Protein 4II2 (pdb70)

Solvent-accessible surface area: 50062 Å² total; per-residue (Å²): 145,126,30,36,45,37,18,11,3,24,0,2,38,19,6,26,65,107,6,6,65,69,0,47,130,7,40,0,0,0,12,4,2,47,1,3,0,1,2,0,0,0,0,0,0,5,0,8,2,105,22,1,10,0,50,6,58,101,42,0,121,28,72,2,1,2,1,0,8,15,2,54,102,139,29,70,45,51,53,17,1,137,16,0,33,63,72,0,42,87,17,6,144,104,2,86,19,56,47,28,123,145,47,63,60,100,60,7,114,83,11,91,0,0,0,1,1,57,19,24,35,80,125,21,28,112,28,0,53,20,0,24,146,32,166,7,8,0,0,6,2,15,10,32,0,0,0,0,16,3,12,0,0,13,8,100,99,22,69,1,70,19,45,37,38,48,140,55,58,87,12,53,2,33,49,0,60,44,76,0,51,0,45,5,21,129,157,33,82,6,17,4,57,108,45,34,56,0,81,7,54,72,7,112,36,0,100,23,9,52,101,35,70,57,69,136,0,84,46,144,16,38,75,40,0,21,18,32,74,19,128,135,81,26,89,59,1,106,54,2,26,0,40,27,45,64,80,76,53,115,6,55,0,109,10,6,132,80,2,30,150,102,22,83,45,30,68,8,14,60,41,32,77,136,58,4,27,9,2,3,2,0,26,22,0,6,15,31,4,10,86,62,69,177,56,53,36,0,108,8,36,8,100,132,7,0,48,56,0,20,78,35,0,94,129,27,7,82,116,30,150,45,145,82,156,40,70,81,179,14,0,42,25,0,0,33,1,1,98,2,16,4,4,4,0,2,0,0,0,0,0,4,0,0,0,4,0,3,1,1,0,8,26,41,6,76,2,5,48,4,5,0,17,8,10,10,32,35,0,38,5,91,64,17,78,37,35,83,109,23,0,65,81,121,64,38,19,22,5,1,4,6,6,1,4,0,34,82,0,18,126,78,0,15,49,12,15,0,2,0,3,7,0,9,2,0,0,0,0,0,0,1,0,0,0,2,5,0,0,0,30,16,184,80,4,56,0,6,0,1,16,88,54,42,2,85,91,10,14,14,3,27,3,2,12,4,29,85,173,18,68,58,98,37,14,1,97,21,0,13,85,19,0,26,121,19,1,87,63,0,97,73,37,28,49,36,51,108,52,152,18,6,89,169,6,25,43,80,6,13,17,130,24,5,102,134,8,44,2,0,0,1,5,20,92,53,60,147,13,0,48,21,3,6,146,34,0,18,26,19,72,34,24,0,2,1,0,0,2,40,8,9,42,0,0,4,15,2,0,16,26,82,36,0,24,8,4,36,53,22,30,26,60,84,127,137,59,44,44,55,8,26,34,78,26,8,0,37,107,12,33,10,0,2,34,35,0,61,79,15,0,28,29,12,0,47,89,4,0,43,31,0,14,80,6,35,81,40,122,78,28,61,94,65,10,114,148,109,38,71,42,41,133,89,18,20,66,20,4,54,33,16,11,82,76,59,73,6,138,47,13,66,67,0,0,68,17,0,19,62,6,0,16,107,35,0,26,33,52,2,55,26,7,27,70,6,0,53,127,118,14,66,31,98,102,47,98,79,6,29,40,22,50,35,46,40,0,70,42,17,96,36,66,34,151,46,204,46,8,44,44,0,1,24,1,0,0,6,2,0,0,102,0,26,68,47,153,39,65,107,70,77,59,25,0,90,144,15,16,90,51,26,124,84,76,137,88,74,42,134,125,96,158,73,50,20,98,76,12,37,81,46,100,61,49,125,83,69,148,1,58,15,0,105,48,76,57,47,67,96,90,34,51,11,15,29,0,0,8,0,0,0,3,0,3,0,79,1,1,103,18,114,74,8,93,104,45,78,0,13,64,38,8,9,134,9,38,23,5,0,0,0,0,1,0,0,0,0,0,9,3,0,4,9,0,2,1,20,22,6,40,21,170,129,35,82,48,2,25,9,0,7,0,4,5,1,15,10,9,5,6,17,0,26,8,23,55,4,57,94,27,146,11,80,55,146,110,23,5,64,27,0,46,39,28,112,18,95,24,25,21,0,67,87,0,27,68,75,0,103,179,111,28,31,11,86,0,14,0,0,1,16,58,66,12,6,0,19,0,64,81,18,68,115,151,76,28,52,99,22,46,89,39,85,0,13,78,0,9,53,106,14,53,179,137,159,38,43,141,85,68,109,41,14,66,0,54,0,18,0,29,52,104,128,60,121,82,42,86,7,7,29,0,6,0,130,85,150,100,69,93,3,56,0,52,0,71,18,6,49,20,54,49,1,50,2,84,2,73,8,47,29,48,0,64,62,0,19,46,81,0,70,91,72,37,33,51,45,47,52,15,10,15,0,4,26,40,9,108,31,4,59,70,71,101,36,0,44,84,15,102,4,101,138,100,13,40,0,6,11,1,71,18,14,96,1,19,91,31,9,26,33,0,10,114,15,23,17,72,50,70,142,74,107,145,82,78,21,69,21,18,40,56,61,37,41,0,33,54,0,85,0,30,2,95,1,12,87,114,16,18,0,48,60,0,69,0,80,0,20,0,88,10,25,120,44,1,11,82,18,32,3,135,14,47,5,77,15,107,11,18,0,0,0,2,23,73,70,3,26,16,12,32,91,21,24,83,118,112,26,45,49,86,37,29,1,31,107,0,6,98,27,0,33,66,15,1,41,99,14,67,16,27,52,0,8,33,14,68,14,0,37,12,24,74,95,59,118,78,99,4,62,99,23,0,122,62,70,6,138,115,77,1,97,62,134

Foldseek 3Di:
DDDDCQACVLQCLQQNPQLLVLQLVFEEEEEDQFQQRLLLLLQSLLSHGNEYEYEFQDQDALQSLLRRLQDDPVRGRGTRLVSRQVLSCQQHVNYHYYYDHDDDLVNQLRGQEYEYELDFPVVQQVNLVSCQVNQHKYKYKYDFAQKIKIWTARYFWQKAQAAASDAWFKAWWFKAALFQKTFGPDPDFRPDDFQWWKAKFPKAFFVVSNVGDTFTWADDDRGITGRGRNNVGGRMIGQMMMTTDRGMDTDGADTPVVCLLPADEDEQAPVPVPCVVLVSLLVNLQSVLCVVVVNDAQAAQDPVRLVVSVVSSVVSCVVSVPPDDHPSVVSSVSRNRRLADANLSSLQVSLLVSVLVSCSSRSYFDHGRTMYMGGLVLLQFDLDDRHSVQLHADSHSSNNNSSGHGPVLLVLQLQAEEEEEDLAQLNLLLLLNSLSSNGNLDPNRAYEYEAQDAAGSNRSSRNVLDGPVRGPDQRQVSSQVSSCSSHVSCVVRYHYYNDNPDDVCCLPCDDVNLLSHQAYEYDDDDVVNQVRVQQVCLVSQHKYWYKDDFNLKIWIDIRHRQWFATPVPDDDDDDDDDDPVCLPAFDAALLSLLVNLLVVLCLQFNPLQVLLVVLLPDPPSLVCCVPPPPDSASSLVSNCCCVPVQPDDALLSLLLVLLLVLCVQQAQVLQLVCVVAPQQRADPVGHGPQGGRGFNFDGDDQDCPPVLSVLQSQLRSLSSCLQQVHDYDDPSVSSCVSVVPHDPPDDDNPCHVCSRVVGDRSVVQPPDGTDGDDDDLSPVPNSRLSNSQSSSVSVCNRRVHDGDDSSVSSCSSVVRGNDGNSSSSSSSSLSVSQVSCVSSVDNDQQSHWMWIDRSSNSHIYIDRGHTFDWDDQPRDIHRQRNDAAEAEQAAQLVVQCCCCVPSVWGWAWKDFDPFTQDGPPDDPVVVVVGRRGTPQRSCCVRVVHHDDPSDQKTKMATWTADPVRHTDRDHIYIYGD/DKDKAKEWEAEPVGDIDIDIDIQAAWVVVVLVVVCVVPVDHSVQWFKAFPHDTHDGPGGNVNVVQDHHGYIYTYHDDDDD/DQLVVLVVQVVVVVVDDDDQKAKDDDPPDSQKMKIWAAQDPLALLHLFIWIKIWGADPPPPAAAIQIFTPWDFLAFQADPGRDGDFCCRHVVDHNPDDVVNVSVRVNVCSNPPDLVPGPPVVLSVCCVPPVVVSSVVRNVSRVVTGNHD

GO terms:
  GO:0000287 magnesium ion binding (F, IDA)
  GO:0004839 ubiquitin activating enzyme activity (F, IDA)
  GO:0005524 ATP binding (F, IDA)
  GO:0005634 nucleus (C, IDA)
  GO:0005737 cytoplasm (C, IDA)
  GO:0004839 ubiquitin activating enzyme activity (F, EXP)
  GO:0005634 nucleus (C, HDA)
  GO:0005829 cytosol (C, HDA)
  GO:0005515 protein binding (F, IPI)

Structure (mmCIF, N/CA/C/O backbone):
data_4II2
#
_entry.id   4II2
#
_cell.length_a   81.600
_cell.length_b   111.200
_cell.length_c   181.300
_cell.angle_alpha   90.000
_cell.angle_beta   90.000
_cell.angle_gamma   90.000
#
_symmetry.space_group_name_H-M   'P 21 21 21'
#
loop_
_entity.id
_entity.type
_entity.pdbx_description
1 polymer 'Ubiquitin-activating enzyme E1 1'
2 polymer 'Ubiquitin-60S ribosomal protein L40'
3 polymer 'Ubiquitin-conjugating enzyme E2 4'
4 non-polymer 'MAGNESIUM ION'
5 non-polymer "ADENOSINE-5'-TRIPHOSPHATE"
6 non-polymer 2-(2-METHOXYETHOXY)ETHANOL
7 non-polymer 1,2-ETHANEDIOL
8 non-polymer 'SULFATE ION'
9 water water
#
loop_
_atom_site.group_PDB
_atom_site.id
_atom_site.type_symbol
_atom_site.label_atom_id
_atom_site.label_alt_id
_atom_site.label_comp_id
_atom_site.label_asym_id
_atom_site.label_entity_id
_atom_site.label_seq_id
_atom_site.pdbx_PDB_ins_code
_atom_site.Cartn_x
_atom_site.Cartn_y
_atom_site.Cartn_z
_atom_site.occupancy
_atom_site.B_iso_or_equiv
_atom_site.auth_seq_id
_atom_site.auth_comp_id
_atom_site.auth_asym_id
_atom_site.auth_atom_id
_atom_site.pdbx_PDB_model_num
ATOM 1 N N . ASN A 1 2 ? 5.674 -3.452 51.359 1.00 76.59 13 ASN A N 1
ATOM 2 C CA . ASN A 1 2 ? 6.865 -2.959 50.608 1.00 76.25 13 ASN A CA 1
ATOM 3 C C . ASN A 1 2 ? 6.603 -3.152 49.111 1.00 74.61 13 ASN A C 1
ATOM 4 O O . ASN A 1 2 ? 5.515 -2.826 48.634 1.00 74.94 13 ASN A O 1
ATOM 9 N N . THR A 1 3 ? 7.586 -3.670 48.376 1.00 71.09 14 THR A N 1
ATOM 10 C CA . THR A 1 3 ? 7.419 -3.897 46.940 1.00 68.26 14 THR A CA 1
ATOM 11 C C . THR A 1 3 ? 6.447 -5.053 46.695 1.00 64.88 14 THR A C 1
ATOM 12 O O . THR A 1 3 ? 6.727 -6.202 47.030 1.00 65.83 14 THR A O 1
ATOM 16 N N . ILE A 1 4 ? 5.303 -4.735 46.105 1.00 60.47 15 ILE A N 1
ATOM 17 C CA . ILE A 1 4 ? 4.277 -5.734 45.826 1.00 56.23 15 ILE A CA 1
ATOM 18 C C . ILE A 1 4 ? 4.612 -6.612 44.616 1.00 53.02 15 ILE A C 1
ATOM 19 O O . ILE A 1 4 ? 5.161 -6.136 43.624 1.00 51.35 15 ILE A O 1
ATOM 24 N N . ASP A 1 5 ? 4.287 -7.898 44.713 1.00 49.10 16 ASP A N 1
ATOM 25 C CA . ASP A 1 5 ? 4.540 -8.837 43.625 1.00 46.95 16 ASP A CA 1
ATOM 26 C C . ASP A 1 5 ? 3.456 -8.659 42.555 1.00 45.73 16 ASP A C 1
ATOM 27 O O . ASP A 1 5 ? 2.419 -9.324 42.595 1.00 43.20 16 ASP A O 1
ATOM 32 N N . GLU A 1 6 ? 3.705 -7.756 41.610 1.00 45.47 17 GLU A N 1
ATOM 33 C CA . GLU A 1 6 ? 2.760 -7.473 40.538 1.00 46.11 17 GLU A CA 1
ATOM 34 C C . GLU A 1 6 ? 2.476 -8.666 39.641 1.00 44.91 17 GLU A C 1
ATOM 35 O O . GLU A 1 6 ? 1.404 -8.752 39.051 1.00 43.98 17 GLU A O 1
ATOM 41 N N . GLY A 1 7 ? 3.441 -9.575 39.534 1.00 44.15 18 GLY A N 1
ATOM 42 C CA . GLY A 1 7 ? 3.265 -10.746 38.695 1.00 40.69 18 GLY A CA 1
ATOM 43 C C . GLY A 1 7 ? 2.170 -11.650 39.225 1.00 42.99 18 GLY A C 1
ATOM 44 O O . GLY A 1 7 ? 1.475 -12.329 38.461 1.00 42.88 18 GLY A O 1
ATOM 45 N N . LEU A 1 8 ? 2.016 -11.665 40.545 1.00 41.75 19 LEU A N 1
ATOM 46 C CA . LEU A 1 8 ? 0.990 -12.476 41.176 1.00 43.28 19 LEU A CA 1
ATOM 47 C C . LEU A 1 8 ? -0.310 -11.698 41.434 1.00 42.62 19 LEU A C 1
ATOM 48 O O . LEU A 1 8 ? -1.402 -12.243 41.258 1.00 44.55 19 LEU A O 1
ATOM 53 N N . TYR A 1 9 ? -0.188 -10.429 41.821 1.00 39.67 20 TYR A N 1
ATOM 54 C CA . TYR A 1 9 ? -1.350 -9.604 42.172 1.00 38.15 20 TYR A CA 1
ATOM 55 C C . TYR A 1 9 ? -1.961 -8.696 41.116 1.00 36.43 20 TYR A C 1
ATOM 56 O O . TYR A 1 9 ? -2.975 -8.051 41.369 1.00 37.58 20 TYR A O 1
ATOM 65 N N . SER A 1 10 ? -1.345 -8.641 39.945 1.00 36.87 21 SER A N 1
ATOM 66 C CA . SER A 1 10 ? -1.810 -7.811 38.835 1.00 37.27 21 SER A CA 1
ATOM 67 C C . SER A 1 10 ? -3.289 -7.397 38.809 1.00 38.13 21 SER A C 1
ATOM 68 O O . SER A 1 10 ? -3.612 -6.242 39.078 1.00 37.72 21 SER A O 1
ATOM 71 N N . ARG A 1 11 ? -4.176 -8.336 38.473 1.00 38.52 22 ARG A N 1
ATOM 72 C CA . ARG A 1 11 ? -5.611 -8.046 38.364 1.00 37.83 22 ARG A CA 1
ATOM 73 C C . ARG A 1 11 ? -6.229 -7.505 39.648 1.00 36.43 22 ARG A C 1
ATOM 74 O O . ARG A 1 11 ? -7.121 -6.655 39.603 1.00 35.47 22 ARG A O 1
ATOM 82 N N . GLN A 1 12 ? -5.779 -8.010 40.793 1.00 35.44 23 GLN A N 1
ATOM 83 C CA . GLN A 1 12 ? -6.305 -7.540 42.061 1.00 35.61 23 GLN A CA 1
ATOM 84 C C . GLN A 1 12 ? -5.800 -6.124 42.340 1.00 37.17 23 GLN A C 1
ATOM 85 O O . GLN A 1 12 ? -6.528 -5.294 42.894 1.00 38.45 23 GLN A O 1
ATOM 91 N N . LEU A 1 13 ? -4.564 -5.843 41.937 1.00 36.56 24 LEU A N 1
ATOM 92 C CA . LEU A 1 13 ? -3.975 -4.519 42.135 1.00 37.09 24 LEU A CA 1
ATOM 93 C C . LEU A 1 13 ? -4.785 -3.445 41.417 1.00 37.50 24 LEU A C 1
ATOM 94 O O . LEU A 1 13 ? -4.838 -2.301 41.872 1.00 35.79 24 LEU A O 1
ATOM 99 N N . TYR A 1 14 ? -5.415 -3.807 40.297 1.00 37.36 25 TYR A N 1
ATOM 100 C CA . TYR A 1 14 ? -6.220 -2.838 39.555 1.00 36.45 25 TYR A CA 1
ATOM 101 C C . TYR A 1 14 ? -7.548 -2.596 40.248 1.00 36.92 25 TYR A C 1
ATOM 102 O O . TYR A 1 14 ? -8.312 -1.725 39.858 1.00 40.45 25 TYR A O 1
ATOM 111 N N . VAL A 1 15 ? -7.819 -3.370 41.287 1.00 37.35 26 VAL A N 1
ATOM 112 C CA . VAL A 1 15 ? -9.043 -3.187 42.041 1.00 37.29 26 VAL A CA 1
ATOM 113 C C . VAL A 1 15 ? -8.744 -2.406 43.320 1.00 37.97 26 VAL A C 1
ATOM 114 O O . VAL A 1 15 ? -9.388 -1.400 43.612 1.00 38.14 26 VAL A O 1
ATOM 118 N N . LEU A 1 16 ? -7.746 -2.871 44.068 1.00 37.61 27 LEU A N 1
ATOM 119 C CA . LEU A 1 16 ? -7.389 -2.261 45.350 1.00 37.74 27 LEU A CA 1
ATOM 120 C C . LEU A 1 16 ? -6.361 -1.122 45.330 1.00 38.97 27 LEU A C 1
ATOM 121 O O . LEU A 1 16 ? -6.497 -0.155 46.077 1.00 39.01 27 LEU A O 1
ATOM 126 N N . GLY A 1 17 ? -5.340 -1.233 44.485 1.00 38.85 28 GLY A N 1
ATOM 127 C CA . GLY A 1 17 ? -4.315 -0.203 44.431 1.00 39.56 28 GLY A CA 1
ATOM 128 C C . GLY A 1 17 ? -3.147 -0.626 45.306 1.00 39.27 28 GLY A C 1
ATOM 129 O O . GLY A 1 17 ? -3.325 -1.412 46.237 1.00 39.94 28 GLY A O 1
ATOM 130 N N . HIS A 1 18 ? -1.958 -0.113 45.003 1.00 39.52 29 HIS A N 1
ATOM 131 C CA . HIS A 1 18 ? -0.724 -0.435 45.737 1.00 38.85 29 HIS A CA 1
ATOM 132 C C . HIS A 1 18 ? -0.759 -0.077 47.218 1.00 39.06 29 HIS A C 1
ATOM 133 O O . HIS A 1 18 ? -0.363 -0.873 48.074 1.00 40.15 29 HIS A O 1
ATOM 140 N N . GLU A 1 19 ? -1.231 1.127 47.510 1.00 39.90 30 GLU A N 1
ATOM 141 C CA . GLU A 1 19 ? -1.314 1.609 48.875 1.00 42.36 30 GLU A CA 1
ATOM 142 C C . GLU A 1 19 ? -2.161 0.696 49.751 1.00 42.21 30 GLU A C 1
ATOM 143 O O . GLU A 1 19 ? -1.760 0.342 50.862 1.00 40.97 30 GLU A O 1
ATOM 149 N N . ALA A 1 20 ? -3.333 0.313 49.248 1.00 40.97 31 ALA A N 1
ATOM 150 C CA . ALA A 1 20 ? -4.224 -0.558 50.004 1.00 40.62 31 ALA A CA 1
ATOM 151 C C . ALA A 1 20 ? -3.553 -1.885 50.270 1.00 39.54 31 ALA A C 1
ATOM 152 O O . ALA A 1 20 ? -3.663 -2.434 51.366 1.00 40.22 31 ALA A O 1
ATOM 154 N N . MET A 1 21 ? -2.858 -2.411 49.269 1.00 38.11 32 MET A N 1
ATOM 155 C CA . MET A 1 21 ? -2.189 -3.685 49.450 1.00 39.54 32 MET A CA 1
ATOM 156 C C . MET A 1 21 ? -1.000 -3.594 50.408 1.00 40.36 32 MET A C 1
ATOM 157 O O . MET A 1 21 ? -0.652 -4.577 51.056 1.00 41.01 32 MET A O 1
ATOM 162 N N . LYS A 1 22 ? -0.386 -2.420 50.515 1.00 43.25 33 LYS A N 1
ATOM 163 C CA . LYS A 1 22 ? 0.733 -2.251 51.441 1.00 44.39 33 LYS A CA 1
ATOM 164 C C . LYS A 1 22 ? 0.185 -2.335 52.870 1.00 44.30 33 LYS A C 1
ATOM 165 O O . LYS A 1 22 ? 0.737 -3.042 53.715 1.00 43.99 33 LYS A O 1
ATOM 171 N N . GLN A 1 23 ? -0.911 -1.631 53.138 1.00 43.02 34 GLN A N 1
ATOM 172 C CA . GLN A 1 23 ? -1.516 -1.676 54.463 1.00 43.44 34 GLN A CA 1
ATOM 173 C C . GLN A 1 23 ? -1.958 -3.101 54.776 1.00 43.36 34 GLN A C 1
ATOM 174 O O . GLN A 1 23 ? -1.797 -3.588 55.904 1.00 43.74 34 GLN A O 1
ATOM 180 N N . MET A 1 24 ? -2.504 -3.779 53.772 1.00 41.18 35 MET A N 1
ATOM 181 C CA . MET A 1 24 ? -2.938 -5.159 53.944 1.00 40.59 35 MET A CA 1
ATOM 182 C C . MET A 1 24 ? -1.781 -6.040 54.408 1.00 40.05 35 MET A C 1
ATOM 183 O O . MET A 1 24 ? -1.943 -6.840 55.331 1.00 41.26 35 MET A O 1
ATOM 188 N N . SER A 1 25 ? -0.614 -5.885 53.781 1.00 38.57 36 SER A N 1
ATOM 189 C CA . SER A 1 25 ? 0.549 -6.706 54.128 1.00 39.79 36 SER A CA 1
ATOM 190 C C . SER A 1 25 ? 1.059 -6.500 55.560 1.00 40.84 36 SER A C 1
ATOM 191 O O . SER A 1 25 ? 1.813 -7.325 56.078 1.00 43.91 36 SER A O 1
ATOM 194 N N . GLN A 1 26 ? 0.644 -5.411 56.196 1.00 38.84 37 GLN A N 1
ATOM 195 C CA . GLN A 1 26 ? 1.060 -5.116 57.558 1.00 41.03 37 GLN A CA 1
ATOM 196 C C . GLN A 1 26 ? -0.069 -5.440 58.528 1.00 42.38 37 GLN A C 1
ATOM 197 O O . GLN A 1 26 ? -0.009 -5.079 59.706 1.00 43.10 37 GLN A O 1
ATOM 203 N N . SER A 1 27 ? -1.095 -6.136 58.044 1.00 41.48 38 SER A N 1
ATOM 204 C CA . SER A 1 27 ? -2.247 -6.449 58.889 1.00 38.57 38 SER A CA 1
ATOM 205 C C . SER A 1 27 ? -2.463 -7.922 59.157 1.00 37.75 38 SER A C 1
ATOM 206 O O . SER A 1 27 ? -2.611 -8.720 58.231 1.00 40.07 38 SER A O 1
ATOM 209 N N . ASN A 1 28 ? -2.500 -8.280 60.431 1.00 37.36 39 ASN A N 1
ATOM 210 C CA . ASN A 1 28 ? -2.755 -9.654 60.818 1.00 37.03 39 ASN A CA 1
ATOM 211 C C . ASN A 1 28 ? -4.264 -9.806 60.967 1.00 35.89 39 ASN A C 1
ATOM 212 O O . ASN A 1 28 ? -4.951 -8.867 61.364 1.00 35.00 39 ASN A O 1
ATOM 217 N N . VAL A 1 29 ? -4.778 -10.984 60.640 1.00 35.91 40 VAL A N 1
ATOM 218 C CA . VAL A 1 29 ? -6.206 -11.244 60.761 1.00 34.11 40 VAL A CA 1
ATOM 219 C C . VAL A 1 29 ? -6.419 -12.536 61.529 1.00 34.89 40 VAL A C 1
ATOM 220 O O . VAL A 1 29 ? -5.672 -13.499 61.375 1.00 36.04 40 VAL A O 1
ATOM 224 N N . LEU A 1 30 ? -7.430 -12.539 62.385 1.00 36.03 41 LEU A N 1
ATOM 225 C CA . LEU A 1 30 ? -7.762 -13.715 63.173 1.00 35.66 41 LEU A CA 1
ATOM 226 C C . LEU A 1 30 ? -9.139 -14.171 62.727 1.00 34.71 41 LEU A C 1
ATOM 227 O O . LEU A 1 30 ? -10.043 -13.350 62.563 1.00 35.92 41 LEU A O 1
ATOM 232 N N . ILE A 1 31 ? -9.298 -15.470 62.518 1.00 32.67 42 ILE A N 1
ATOM 233 C CA . ILE A 1 31 ? -10.585 -16.003 62.096 1.00 33.43 42 ILE A CA 1
ATOM 234 C C . ILE A 1 31 ? -11.056 -17.075 63.060 1.00 33.18 42 ILE A C 1
ATOM 235 O O . ILE A 1 31 ? -10.412 -18.103 63.236 1.00 35.75 42 ILE A O 1
ATOM 240 N N . ILE A 1 32 ? -12.183 -16.822 63.704 1.00 34.48 43 ILE A N 1
ATOM 241 C CA . ILE A 1 32 ? -12.735 -17.773 64.649 1.00 34.61 43 ILE A CA 1
ATOM 242 C C . ILE A 1 32 ? -13.772 -18.592 63.900 1.00 36.18 43 ILE A C 1
ATOM 243 O O . ILE A 1 32 ? -14.704 -18.034 63.319 1.00 37.65 43 ILE A O 1
ATOM 248 N N . GLY A 1 33 ? -13.583 -19.913 63.887 1.00 37.25 44 GLY A N 1
ATOM 249 C CA . GLY A 1 33 ? -14.493 -20.805 63.187 1.00 36.98 44 GLY A CA 1
ATOM 250 C C . GLY A 1 33 ? -13.896 -21.310 61.881 1.00 38.22 44 GLY A C 1
ATOM 251 O O . GLY A 1 33 ? -13.520 -20.516 61.017 1.00 38.40 44 GLY A O 1
ATOM 252 N N . CYS A 1 34 ? -13.809 -22.629 61.727 1.00 36.86 45 CYS A N 1
ATOM 253 C CA . CYS A 1 34 ? -13.237 -23.206 60.520 1.00 38.60 45 CYS A CA 1
ATOM 254 C C . CYS A 1 34 ? -14.148 -24.185 59.810 1.00 38.79 45 CYS A C 1
ATOM 255 O O . CYS A 1 34 ? -13.709 -25.234 59.312 1.00 37.17 45 CYS A O 1
ATOM 258 N N . LYS A 1 35 ? -15.430 -23.854 59.786 1.00 38.04 46 LYS A N 1
ATOM 259 C CA . LYS A 1 35 ? -16.381 -24.679 59.073 1.00 37.65 46 LYS A CA 1
ATOM 260 C C . LYS A 1 35 ? -16.404 -24.070 57.680 1.00 35.88 46 LYS A C 1
ATOM 261 O O . LYS A 1 35 ? -15.503 -23.294 57.329 1.00 35.42 46 LYS A O 1
ATOM 267 N N . GLY A 1 36 ? -17.415 -24.411 56.892 1.00 34.15 47 GLY A N 1
ATOM 268 C CA . GLY A 1 36 ? -17.498 -23.898 55.538 1.00 30.14 47 GLY A CA 1
ATOM 269 C C . GLY A 1 36 ? -17.342 -22.402 55.407 1.00 31.34 47 GLY A C 1
ATOM 270 O O . GLY A 1 36 ? -16.540 -21.914 54.601 1.00 31.86 47 GLY A O 1
ATOM 271 N N . LEU A 1 37 ? -18.099 -21.657 56.201 1.00 29.53 48 LEU A N 1
ATOM 272 C CA . LEU A 1 37 ? -18.032 -20.208 56.118 1.00 30.47 48 LEU A CA 1
ATOM 273 C C . LEU A 1 37 ? -16.643 -19.653 56.431 1.00 32.17 48 LEU A C 1
ATOM 274 O O . LEU A 1 37 ? -16.098 -18.854 55.664 1.00 32.33 48 LEU A O 1
ATOM 279 N N . GLY A 1 38 ? -16.083 -20.081 57.561 1.00 32.78 49 GLY A N 1
ATOM 280 C CA . GLY A 1 38 ? -14.773 -19.614 57.969 1.00 31.00 49 GLY A CA 1
ATOM 281 C C . GLY A 1 38 ? -13.648 -19.965 57.018 1.00 30.07 49 GLY A C 1
ATOM 282 O O . GLY A 1 38 ? -12.736 -19.159 56.828 1.00 32.20 49 GLY A O 1
ATOM 283 N N . VAL A 1 39 ? -13.692 -21.155 56.419 1.00 31.74 50 VAL A N 1
ATOM 284 C CA . VAL A 1 39 ? -12.632 -21.548 55.502 1.00 31.17 50 VAL A CA 1
ATOM 285 C C . VAL A 1 39 ? -12.739 -20.728 54.209 1.00 33.38 50 VAL A C 1
ATOM 286 O O . VAL A 1 39 ? -11.724 -20.361 53.604 1.00 32.01 50 VAL A O 1
ATOM 290 N N . GLU A 1 40 ? -13.962 -20.404 53.798 1.00 31.33 51 GLU A N 1
ATOM 291 C CA . GLU A 1 40 ? -14.121 -19.612 52.587 1.00 32.04 51 GLU A CA 1
ATOM 292 C C . GLU A 1 40 ? -13.549 -18.222 52.824 1.00 30.71 51 GLU A C 1
ATOM 293 O O . GLU A 1 40 ? -12.854 -17.675 51.964 1.00 30.58 51 GLU A O 1
ATOM 299 N N . ILE A 1 41 ? -13.841 -17.652 53.991 1.00 31.24 52 ILE A N 1
ATOM 300 C CA . ILE A 1 41 ? -13.326 -16.330 54.323 1.00 32.48 52 ILE A CA 1
ATOM 301 C C . ILE A 1 41 ? -11.791 -16.391 54.369 1.00 32.64 52 ILE A C 1
ATOM 302 O O . ILE A 1 41 ? -11.111 -15.554 53.781 1.00 32.98 52 ILE A O 1
ATOM 307 N N . ALA A 1 42 ? -11.261 -17.387 55.078 1.00 32.99 53 ALA A N 1
ATOM 308 C CA . ALA A 1 42 ? -9.813 -17.575 55.207 1.00 32.64 53 ALA A CA 1
ATOM 309 C C . ALA A 1 42 ? -9.163 -17.679 53.836 1.00 33.20 53 ALA A C 1
ATOM 310 O O . ALA A 1 42 ? -8.137 -17.046 53.562 1.00 33.30 53 ALA A O 1
ATOM 312 N N . LYS A 1 43 ? -9.769 -18.487 52.973 1.00 34.32 54 LYS A N 1
ATOM 313 C CA . LYS A 1 43 ? -9.245 -18.684 51.634 1.00 35.25 54 LYS A CA 1
ATOM 314 C C . LYS A 1 43 ? -9.094 -17.393 50.853 1.00 34.72 54 LYS A C 1
ATOM 315 O O . LYS A 1 43 ? -8.051 -17.155 50.252 1.00 33.79 54 LYS A O 1
ATOM 321 N N . ASN A 1 44 ? -10.142 -16.566 50.844 1.00 33.86 55 ASN A N 1
ATOM 322 C CA . ASN A 1 44 ? -10.090 -15.308 50.101 1.00 33.38 55 ASN A CA 1
ATOM 323 C C . ASN A 1 44 ? -9.101 -14.321 50.713 1.00 33.83 55 ASN A C 1
ATOM 324 O O . ASN A 1 44 ? -8.405 -13.602 49.994 1.00 33.38 55 ASN A O 1
ATOM 329 N N . VAL A 1 45 ? -9.029 -14.300 52.040 1.00 34.89 56 VAL A N 1
ATOM 330 C CA . VAL A 1 45 ? -8.104 -13.412 52.743 1.00 38.07 56 VAL A CA 1
ATOM 331 C C . VAL A 1 45 ? -6.657 -13.859 52.487 1.00 36.50 56 VAL A C 1
ATOM 332 O O . VAL A 1 45 ? -5.764 -13.030 52.348 1.00 35.77 56 VAL A O 1
ATOM 336 N N . CYS A 1 46 ? -6.436 -15.170 52.417 1.00 36.82 57 CYS A N 1
ATOM 337 C CA . CYS A 1 46 ? -5.096 -15.682 52.150 1.00 38.43 57 CYS A CA 1
ATOM 338 C C . CYS A 1 46 ? -4.664 -15.300 50.739 1.00 38.85 57 CYS A C 1
ATOM 339 O O . CYS A 1 46 ? -3.529 -14.868 50.526 1.00 39.26 57 CYS A O 1
ATOM 342 N N . LEU A 1 47 ? -5.573 -15.440 49.775 1.00 36.52 58 LEU A N 1
ATOM 343 C CA . LEU A 1 47 ? -5.260 -15.081 48.391 1.00 35.46 58 LEU A CA 1
ATOM 344 C C . LEU A 1 47 ? -5.033 -13.582 48.220 1.00 34.44 58 LEU A C 1
ATOM 345 O O . LEU A 1 47 ? -4.188 -13.161 47.440 1.00 34.86 58 LEU A O 1
ATOM 350 N N . ALA A 1 48 ? -5.802 -12.778 48.942 1.00 34.96 59 ALA A N 1
ATOM 351 C CA . ALA A 1 48 ? -5.700 -11.326 48.845 1.00 35.12 59 ALA A CA 1
ATOM 352 C C . ALA A 1 48 ? -4.327 -10.786 49.262 1.00 34.44 59 ALA A C 1
ATOM 353 O O . ALA A 1 48 ? -3.841 -9.810 48.702 1.00 35.37 59 ALA A O 1
ATOM 355 N N . GLY A 1 49 ? -3.716 -11.403 50.260 1.00 34.38 60 GLY A N 1
ATOM 356 C CA . GLY A 1 49 ? -2.408 -10.943 50.682 1.00 36.16 60 GLY A CA 1
ATOM 357 C C . GLY A 1 49 ? -2.308 -10.101 51.942 1.00 35.88 60 GLY A C 1
ATOM 358 O O . GLY A 1 49 ? -1.631 -9.072 51.936 1.00 37.67 60 GLY A O 1
ATOM 359 N N . VAL A 1 50 ? -2.989 -10.497 53.012 1.00 36.65 61 VAL A N 1
ATOM 360 C CA . VAL A 1 50 ? -2.863 -9.764 54.262 1.00 37.28 61 VAL A CA 1
ATOM 361 C C . VAL A 1 50 ? -1.558 -10.274 54.880 1.00 40.19 61 VAL A C 1
ATOM 362 O O . VAL A 1 50 ? -0.922 -11.173 54.323 1.00 41.19 61 VAL A O 1
ATOM 366 N N . LYS A 1 51 ? -1.150 -9.718 56.016 1.00 41.65 62 LYS A N 1
ATOM 367 C CA . LYS A 1 51 ? 0.098 -10.151 56.638 1.00 42.10 62 LYS A CA 1
ATOM 368 C C . LYS A 1 51 ? 0.099 -11.624 57.013 1.00 40.15 62 LYS A C 1
ATOM 369 O O . LYS A 1 51 ? 1.005 -12.368 56.647 1.00 40.44 62 LYS A O 1
ATOM 375 N N . SER A 1 52 ? -0.915 -12.053 57.747 1.00 37.80 63 SER A N 1
ATOM 376 C CA . SER A 1 52 ? -0.987 -13.445 58.151 1.00 34.98 63 SER A CA 1
ATOM 377 C C . SER A 1 52 ? -2.403 -13.771 58.586 1.00 34.74 63 SER A C 1
ATOM 378 O O . SER A 1 52 ? -3.195 -12.879 58.890 1.00 34.89 63 SER A O 1
ATOM 381 N N . VAL A 1 53 ? -2.711 -15.056 58.631 1.00 32.23 64 VAL A N 1
ATOM 382 C CA . VAL A 1 53 ? -4.026 -15.480 59.058 1.00 34.35 64 VAL A CA 1
ATOM 383 C C . VAL A 1 53 ? -3.851 -16.427 60.224 1.00 34.94 64 VAL A C 1
ATOM 384 O O . VAL A 1 53 ? -3.042 -17.348 60.169 1.00 37.05 64 VAL A O 1
ATOM 388 N N . THR A 1 54 ? -4.602 -16.189 61.289 1.00 35.23 65 THR A N 1
ATOM 389 C CA . THR A 1 54 ? -4.532 -17.054 62.447 1.00 37.02 65 THR A CA 1
ATOM 390 C C . THR A 1 54 ? -5.907 -17.665 62.619 1.00 36.19 65 THR A C 1
ATOM 391 O O . THR A 1 54 ? -6.915 -16.965 62.576 1.00 36.69 65 THR A O 1
ATOM 395 N N . LEU A 1 55 ? -5.942 -18.981 62.796 1.00 37.12 66 LEU A N 1
ATOM 396 C CA . LEU A 1 55 ? -7.194 -19.694 62.950 1.00 37.49 66 LEU A CA 1
ATOM 397 C C . LEU A 1 55 ? -7.407 -20.170 64.365 1.00 40.18 66 LEU A C 1
ATOM 398 O O . LEU A 1 55 ? -6.459 -20.531 65.070 1.00 41.42 66 LEU A O 1
ATOM 403 N N . TYR A 1 56 ? -8.666 -20.160 64.776 1.00 39.78 67 TYR A N 1
ATOM 404 C CA . TYR A 1 56 ? -9.045 -20.643 66.081 1.00 39.49 67 TYR A CA 1
ATOM 405 C C . TYR A 1 56 ? -10.343 -21.413 65.929 1.00 40.08 67 TYR A C 1
ATOM 406 O O . TYR A 1 56 ? -11.369 -20.846 65.557 1.00 41.29 67 TYR A O 1
ATOM 415 N N . ASP A 1 57 ? -10.287 -22.708 66.200 1.00 40.26 68 ASP A N 1
ATOM 416 C CA . ASP A 1 57 ? -11.459 -23.572 66.148 1.00 41.26 68 ASP A CA 1
ATOM 417 C C . ASP A 1 57 ? -11.021 -24.935 66.650 1.00 42.04 68 ASP A C 1
ATOM 418 O O . ASP A 1 57 ? -10.573 -25.783 65.882 1.00 41.24 68 ASP A O 1
ATOM 423 N N . PRO A 1 58 ? -11.127 -25.151 67.964 1.00 43.66 69 PRO A N 1
ATOM 424 C CA . PRO A 1 58 ? -10.737 -26.421 68.575 1.00 42.99 69 PRO A CA 1
ATOM 425 C C . PRO A 1 58 ? -11.821 -27.489 68.457 1.00 43.42 69 PRO A C 1
ATOM 426 O O . PRO A 1 58 ? -11.626 -28.621 68.886 1.00 42.06 69 PRO A O 1
ATOM 430 N N . GLN A 1 59 ? -12.961 -27.133 67.869 1.00 42.57 70 GLN A N 1
ATOM 431 C CA . GLN A 1 59 ? -14.053 -28.094 67.715 1.00 43.26 70 GLN A CA 1
ATOM 432 C C . GLN A 1 59 ? -13.673 -29.222 66.768 1.00 41.34 70 GLN A C 1
ATOM 433 O O . GLN A 1 59 ? -13.079 -28.988 65.722 1.00 41.97 70 GLN A O 1
ATOM 439 N N . PRO A 1 60 ? -14.024 -30.466 67.121 1.00 40.25 71 PRO A N 1
ATOM 440 C CA . PRO A 1 60 ? -13.696 -31.610 66.266 1.00 40.32 71 PRO A CA 1
ATOM 441 C C . PRO A 1 60 ? -14.458 -31.622 64.946 1.00 41.65 71 PRO A C 1
ATOM 442 O O . PRO A 1 60 ? -15.606 -31.186 64.875 1.00 42.79 71 PRO A O 1
ATOM 446 N N . THR A 1 61 ? -13.813 -32.129 63.901 1.00 40.11 72 THR A N 1
ATOM 447 C CA . THR A 1 61 ? -14.440 -32.218 62.597 1.00 39.40 72 THR A CA 1
ATOM 448 C C . THR A 1 61 ? -15.548 -33.261 62.647 1.00 40.65 72 THR A C 1
ATOM 449 O O . THR A 1 61 ? -15.341 -34.369 63.144 1.00 38.08 72 THR A O 1
ATOM 453 N N . ARG A 1 62 ? -16.726 -32.891 62.143 1.00 42.15 73 ARG A N 1
ATOM 454 C CA . ARG A 1 62 ? -17.884 -33.784 62.099 1.00 40.77 73 ARG A CA 1
ATOM 455 C C . ARG A 1 62 ? -18.204 -34.049 60.633 1.00 39.03 73 ARG A C 1
ATOM 456 O O . ARG A 1 62 ? -17.895 -33.228 59.778 1.00 35.36 73 ARG A O 1
ATOM 464 N N . ILE A 1 63 ? -18.832 -35.186 60.340 1.00 40.02 74 ILE A N 1
ATOM 465 C CA . ILE A 1 63 ? -19.137 -35.534 58.953 1.00 38.08 74 ILE A CA 1
ATOM 466 C C . ILE A 1 63 ? -19.951 -34.462 58.222 1.00 37.75 74 ILE A C 1
ATOM 467 O O . ILE A 1 63 ? -19.691 -34.187 57.049 1.00 35.74 74 ILE A O 1
ATOM 472 N N . GLU A 1 64 ? -20.906 -33.832 58.908 1.00 35.76 75 GLU A N 1
ATOM 473 C CA . GLU A 1 64 ? -21.710 -32.802 58.248 1.00 36.85 75 GLU A CA 1
ATOM 474 C C . GLU A 1 64 ? -20.912 -31.577 57.817 1.00 35.18 75 GLU A C 1
ATOM 475 O O . GLU A 1 64 ? -21.285 -30.915 56.863 1.00 34.73 75 GLU A O 1
ATOM 481 N N . ASP A 1 65 ? -19.815 -31.279 58.508 1.00 37.07 76 ASP A N 1
ATOM 482 C CA . ASP A 1 65 ? -19.002 -30.114 58.153 1.00 36.16 76 ASP A CA 1
ATOM 483 C C . ASP A 1 65 ? -18.470 -30.192 56.728 1.00 35.47 76 ASP A C 1
ATOM 484 O O . ASP A 1 65 ? -18.139 -29.171 56.131 1.00 35.39 76 ASP A O 1
ATOM 489 N N . LEU A 1 66 ? -18.395 -31.400 56.178 1.00 36.12 77 LEU A N 1
ATOM 490 C CA . LEU A 1 66 ? -17.890 -31.573 54.824 1.00 36.27 77 LEU A CA 1
ATOM 491 C C . LEU A 1 66 ? -18.845 -31.083 53.731 1.00 36.52 77 LEU A C 1
ATOM 492 O O . LEU A 1 66 ? -18.476 -31.026 52.558 1.00 35.98 77 LEU A O 1
ATOM 497 N N . SER A 1 67 ? -20.071 -30.731 54.105 1.00 36.88 78 SER A N 1
ATOM 498 C CA . SER A 1 67 ? -21.029 -30.235 53.123 1.00 35.09 78 SER A CA 1
ATOM 499 C C . SER A 1 67 ? -20.542 -28.933 52.500 1.00 35.75 78 SER A C 1
ATOM 500 O O . SER A 1 67 ? -20.951 -28.586 51.391 1.00 36.23 78 SER A O 1
ATOM 503 N N . SER A 1 68 ? -19.664 -28.219 53.209 1.00 35.54 79 SER A N 1
ATOM 504 C CA . SER A 1 68 ? -19.131 -26.943 52.723 1.00 35.84 79 SER A CA 1
ATOM 505 C C . SER A 1 68 ? -17.636 -26.722 52.974 1.00 34.93 79 SER A C 1
ATOM 506 O O . SER A 1 68 ? -17.017 -25.906 52.304 1.00 37.03 79 SER A O 1
ATOM 509 N N . GLN A 1 69 ? -17.053 -27.430 53.935 1.00 35.63 80 GLN A N 1
ATOM 510 C CA . GLN A 1 69 ? -15.629 -27.253 54.218 1.00 36.87 80 GLN A CA 1
ATOM 511 C C . GLN A 1 69 ? -14.798 -28.167 53.329 1.00 36.62 80 GLN A C 1
ATOM 512 O O . GLN A 1 69 ? -14.460 -29.293 53.700 1.00 37.85 80 GLN A O 1
ATOM 518 N N . TYR A 1 70 ? -14.461 -27.649 52.153 1.00 37.14 81 TYR A N 1
ATOM 519 C CA . TYR A 1 70 ? -13.719 -28.397 51.141 1.00 37.21 81 TYR A CA 1
ATOM 520 C C . TYR A 1 70 ? -12.279 -28.768 51.440 1.00 37.86 81 TYR A C 1
ATOM 521 O O . TYR A 1 70 ? -11.616 -29.350 50.590 1.00 37.60 81 TYR A O 1
ATOM 530 N N . PHE A 1 71 ? -11.786 -28.438 52.631 1.00 39.25 82 PHE A N 1
ATOM 531 C CA 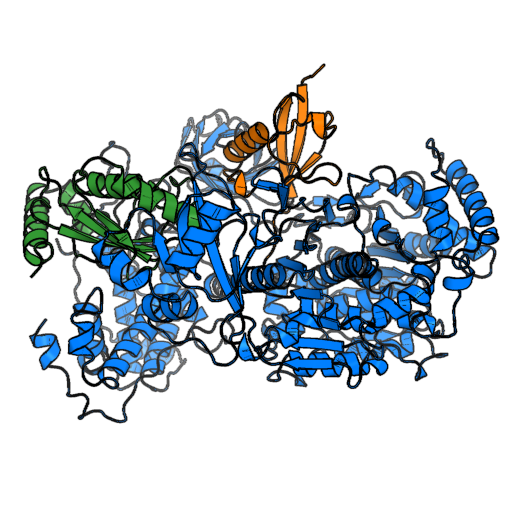. PHE A 1 71 ? -10.417 -28.799 52.977 1.00 39.36 82 PHE A CA 1
ATOM 532 C C . PHE A 1 71 ? -10.404 -29.920 53.997 1.00 40.45 82 PHE A C 1
ATOM 533 O O . PHE A 1 71 ? -9.346 -30.375 54.408 1.00 42.83 82 PHE A O 1
ATOM 541 N N . LEU A 1 72 ? -11.587 -30.364 54.402 1.00 41.20 83 LEU A N 1
ATOM 542 C CA . LEU A 1 72 ? -11.688 -31.458 55.358 1.00 41.25 83 LEU A CA 1
ATOM 543 C C . LEU A 1 72 ? -12.067 -32.729 54.605 1.00 41.84 83 LEU A C 1
ATOM 544 O O . LEU A 1 72 ? -12.791 -32.677 53.610 1.00 42.16 83 LEU A O 1
ATOM 549 N N . THR A 1 73 ? -11.570 -33.870 55.078 1.00 41.28 84 THR A N 1
ATOM 550 C CA . THR A 1 73 ? -11.865 -35.158 54.456 1.00 40.08 84 THR A CA 1
ATOM 551 C C . THR A 1 73 ? -12.460 -36.058 55.533 1.00 39.86 84 THR A C 1
ATOM 552 O O . THR A 1 73 ? -12.385 -35.743 56.722 1.00 38.44 84 THR A O 1
ATOM 556 N N . GLU A 1 74 ? -13.051 -37.174 55.127 1.00 40.02 85 GLU A N 1
ATOM 557 C CA . GLU A 1 74 ? -13.644 -38.082 56.095 1.00 42.01 85 GLU A CA 1
ATOM 558 C C . GLU A 1 74 ? -12.635 -38.662 57.085 1.00 43.33 85 GLU A C 1
ATOM 559 O O . GLU A 1 74 ? -13.018 -39.107 58.170 1.00 43.97 85 GLU A O 1
ATOM 565 N N . ASP A 1 75 ? -11.349 -38.642 56.732 1.00 42.81 86 ASP A N 1
ATOM 566 C CA . ASP A 1 75 ? -10.324 -39.151 57.641 1.00 44.96 86 ASP A CA 1
ATOM 567 C C . ASP A 1 75 ? -10.041 -38.157 58.769 1.00 45.82 86 ASP A C 1
ATOM 568 O O . ASP A 1 75 ? -9.453 -38.531 59.791 1.00 46.62 86 ASP A O 1
ATOM 573 N N . ASP A 1 76 ? -10.447 -36.899 58.579 1.00 44.11 87 ASP A N 1
ATOM 574 C CA . ASP A 1 76 ? -10.231 -35.852 59.577 1.00 42.76 87 ASP A CA 1
ATOM 575 C C . ASP A 1 76 ? -11.338 -35.806 60.620 1.00 42.40 87 ASP A C 1
ATOM 576 O O . ASP A 1 76 ? -11.260 -35.041 61.583 1.00 41.50 87 ASP A O 1
ATOM 581 N N . ILE A 1 77 ? -12.378 -36.605 60.415 1.00 40.19 88 ILE A N 1
ATOM 582 C CA . ILE A 1 77 ? -13.489 -36.641 61.349 1.00 39.75 88 ILE A CA 1
ATOM 583 C C . ILE A 1 77 ? -12.980 -36.958 62.746 1.00 40.41 88 ILE A C 1
ATOM 584 O O . ILE A 1 77 ? -12.308 -37.966 62.954 1.00 40.40 88 ILE A O 1
ATOM 589 N N . GLY A 1 78 ? -13.306 -36.086 63.696 1.00 40.28 89 GLY A N 1
ATOM 590 C CA . GLY A 1 78 ? -12.880 -36.277 65.067 1.00 39.49 89 GLY A CA 1
ATOM 591 C C . GLY A 1 78 ? -11.665 -35.438 65.430 1.00 41.86 89 GLY A C 1
ATOM 592 O O . GLY A 1 78 ? -11.267 -35.397 66.591 1.00 44.83 89 GLY A O 1
ATOM 593 N N . VAL A 1 79 ? -11.078 -34.767 64.442 1.00 41.41 90 VAL A N 1
ATOM 594 C CA . VAL A 1 79 ? -9.891 -33.942 64.655 1.00 40.92 90 VAL A CA 1
ATOM 595 C C . VAL A 1 79 ? -10.228 -32.453 64.609 1.00 42.23 90 VAL A C 1
ATOM 596 O O . VAL A 1 79 ? -10.891 -31.997 63.686 1.00 42.91 90 VAL A O 1
ATOM 600 N N . PRO A 1 80 ? -9.754 -31.676 65.599 1.00 42.36 91 PRO A N 1
ATOM 601 C CA . PRO A 1 80 ? -10.031 -30.240 65.625 1.00 42.16 91 PRO A CA 1
ATOM 602 C C . PRO A 1 80 ? -9.910 -29.621 64.234 1.00 43.11 91 PRO A C 1
ATOM 603 O O . PRO A 1 80 ? -8.874 -29.742 63.570 1.00 43.10 91 PRO A O 1
ATOM 607 N N . ARG A 1 81 ? -10.986 -28.960 63.807 1.00 42.10 92 ARG A N 1
ATOM 608 C CA . ARG A 1 81 ? -11.062 -28.341 62.487 1.00 40.27 92 ARG A CA 1
ATOM 609 C C . ARG A 1 81 ? -9.948 -27.379 62.099 1.00 39.02 92 ARG A C 1
ATOM 610 O O . ARG A 1 81 ? -9.452 -27.434 60.976 1.00 37.62 92 ARG A O 1
ATOM 618 N N . ALA A 1 82 ? -9.560 -26.489 63.006 1.00 39.67 93 ALA A N 1
ATOM 619 C CA . ALA A 1 82 ? -8.508 -25.533 62.689 1.00 40.24 93 ALA A CA 1
ATOM 620 C C . ALA A 1 82 ? -7.187 -26.249 62.377 1.00 41.03 93 ALA A C 1
ATOM 621 O O . ALA A 1 82 ? -6.461 -25.862 61.458 1.00 41.16 93 ALA A O 1
ATOM 623 N N . LYS A 1 83 ? -6.886 -27.298 63.137 1.00 42.21 94 LYS A N 1
ATOM 624 C CA . LYS A 1 83 ? -5.651 -28.056 62.939 1.00 44.22 94 LYS A CA 1
ATOM 625 C C . LYS A 1 83 ? -5.611 -28.749 61.581 1.00 42.89 94 LYS A C 1
ATOM 626 O O . LYS A 1 83 ? -4.572 -28.784 60.922 1.00 42.70 94 LYS A O 1
ATOM 632 N N . VAL A 1 84 ? -6.745 -29.304 61.170 1.00 42.39 95 VAL A N 1
ATOM 633 C CA . VAL A 1 84 ? -6.838 -29.996 59.891 1.00 43.23 95 VAL A CA 1
ATOM 634 C C . VAL A 1 84 ? -6.717 -29.047 58.700 1.00 43.23 95 VAL A C 1
ATOM 635 O O . VAL A 1 84 ? -6.126 -29.388 57.671 1.00 44.48 95 VAL A O 1
ATOM 639 N N . THR A 1 85 ? -7.290 -27.860 58.858 1.00 42.38 96 THR A N 1
ATOM 640 C CA . THR A 1 85 ? -7.346 -26.843 57.812 1.00 41.49 96 THR A CA 1
ATOM 641 C C . THR A 1 85 ? -6.108 -26.002 57.545 1.00 40.50 96 THR A C 1
ATOM 642 O O . THR A 1 85 ? -5.866 -25.606 56.402 1.00 41.37 96 THR A O 1
ATOM 646 N N . VAL A 1 86 ? -5.335 -25.717 58.588 1.00 39.45 97 VAL A N 1
ATOM 647 C CA . VAL A 1 86 ? -4.165 -24.851 58.448 1.00 39.88 97 VAL A CA 1
ATOM 648 C C . VAL A 1 86 ? -3.219 -25.101 57.268 1.00 40.80 97 VAL A C 1
ATOM 649 O O . VAL A 1 86 ? -2.931 -24.178 56.499 1.00 41.03 97 VAL A O 1
ATOM 653 N N . SER A 1 87 ? -2.746 -26.331 57.100 1.00 42.30 98 SER A N 1
ATOM 654 C CA . SER A 1 87 ? -1.810 -26.619 56.014 1.00 45.07 98 SER A CA 1
ATOM 655 C C . SER A 1 87 ? -2.391 -26.384 54.628 1.00 44.69 98 SER A C 1
ATOM 656 O O . SER A 1 87 ? -1.660 -26.054 53.693 1.00 45.96 98 SER A O 1
ATOM 659 N N . LYS A 1 88 ? -3.702 -26.549 54.490 1.00 44.40 99 LYS A N 1
ATOM 660 C CA . LYS A 1 88 ? -4.353 -26.342 53.199 1.00 44.41 99 LYS A CA 1
ATOM 661 C C . LYS A 1 88 ? -4.350 -24.859 52.849 1.00 42.86 99 LYS A C 1
ATOM 662 O O . LYS A 1 88 ? -4.049 -24.489 51.717 1.00 43.09 99 LYS A O 1
ATOM 668 N N . LEU A 1 89 ? -4.693 -24.013 53.820 1.00 40.13 100 LEU A N 1
ATOM 669 C CA . LEU A 1 89 ? -4.707 -22.573 53.587 1.00 38.70 100 LEU A CA 1
ATOM 670 C C . LEU A 1 89 ? -3.275 -22.051 53.417 1.00 38.84 100 LEU A C 1
ATOM 671 O O . LEU A 1 89 ? -3.026 -21.124 52.650 1.00 38.21 100 LEU A O 1
ATOM 676 N N . ALA A 1 90 ? -2.331 -22.650 54.132 1.00 39.78 101 ALA A N 1
ATOM 677 C CA . ALA A 1 90 ? -0.939 -22.212 54.047 1.00 41.27 101 ALA A CA 1
ATOM 678 C C . ALA A 1 90 ? -0.417 -22.313 52.616 1.00 40.67 101 ALA A C 1
ATOM 679 O O . ALA A 1 90 ? 0.407 -21.508 52.207 1.00 40.34 101 ALA A O 1
ATOM 681 N N . GLU A 1 91 ? -0.912 -23.296 51.864 1.00 42.06 102 GLU A N 1
ATOM 682 C CA . GLU A 1 91 ? -0.500 -23.526 50.470 1.00 44.62 102 GLU A CA 1
ATOM 683 C C . GLU A 1 91 ? -1.021 -22.524 49.438 1.00 44.91 102 GLU A C 1
ATOM 684 O O . GLU A 1 91 ? -0.500 -22.462 48.323 1.00 45.74 102 GLU A O 1
ATOM 690 N N . LEU A 1 92 ? -2.054 -21.761 49.788 1.00 43.94 103 LEU A N 1
ATOM 691 C CA . LEU A 1 92 ? -2.639 -20.805 48.848 1.00 42.30 103 LEU A CA 1
ATOM 692 C C . LEU A 1 92 ? -1.723 -19.657 48.447 1.00 43.55 103 LEU A C 1
ATOM 693 O O . LEU A 1 92 ? -1.535 -19.389 47.256 1.00 43.75 103 LEU A O 1
ATOM 698 N N . ASN A 1 93 ? -1.164 -18.968 49.434 1.00 41.91 104 ASN A N 1
ATOM 699 C CA . ASN A 1 93 ? -0.301 -17.829 49.149 1.00 44.10 104 ASN A CA 1
ATOM 700 C C . ASN A 1 93 ? 0.965 -17.931 49.998 1.00 45.66 104 ASN A C 1
ATOM 701 O O . ASN A 1 93 ? 0.912 -17.856 51.221 1.00 45.74 104 ASN A O 1
ATOM 706 N N . GLN A 1 94 ? 2.103 -18.103 49.338 1.00 49.20 105 GLN A N 1
ATOM 707 C CA . GLN A 1 94 ? 3.380 -18.238 50.033 1.00 51.35 105 GLN A CA 1
ATOM 708 C C . GLN A 1 94 ? 3.713 -16.967 50.809 1.00 50.61 105 GLN A C 1
ATOM 709 O O . GLN A 1 94 ? 4.541 -16.984 51.719 1.00 50.82 105 GLN A O 1
ATOM 715 N N . TYR A 1 95 ? 3.058 -15.870 50.443 1.00 48.73 106 TYR A N 1
ATOM 716 C CA . TYR A 1 95 ? 3.285 -14.585 51.089 1.00 45.75 106 TYR A CA 1
ATOM 717 C C . TYR A 1 95 ? 2.427 -14.389 52.330 1.00 43.73 106 TYR A C 1
ATOM 718 O O . TYR A 1 95 ? 2.533 -13.369 53.009 1.00 42.59 106 TYR A O 1
ATOM 727 N N . VAL A 1 96 ? 1.573 -15.357 52.629 1.00 40.46 107 VAL A N 1
ATOM 728 C CA . VAL A 1 96 ? 0.702 -15.230 53.786 1.00 38.68 107 VAL A CA 1
ATOM 729 C C . VAL A 1 96 ? 0.807 -16.439 54.692 1.00 38.86 107 VAL A C 1
ATOM 730 O O . VAL A 1 96 ? 0.278 -17.507 54.382 1.00 39.49 107 VAL A O 1
ATOM 734 N N . PRO A 1 97 ? 1.517 -16.290 55.821 1.00 37.45 108 PRO A N 1
ATOM 735 C CA . PRO A 1 97 ? 1.687 -17.384 56.777 1.00 38.08 108 PRO A CA 1
ATOM 736 C C . PRO A 1 97 ? 0.335 -17.637 57.403 1.00 37.90 108 PRO A C 1
ATOM 737 O O . PRO A 1 97 ? -0.432 -16.698 57.609 1.00 38.37 108 PRO A O 1
ATOM 741 N N . VAL A 1 98 ? 0.044 -18.891 57.708 1.00 36.51 109 VAL A N 1
ATOM 742 C CA . VAL A 1 98 ? -1.216 -19.245 58.338 1.00 39.33 109 VAL A CA 1
ATOM 743 C C . VAL A 1 98 ? -0.880 -20.075 59.575 1.00 40.63 109 VAL A C 1
ATOM 744 O O . VAL A 1 98 ? 0.010 -20.915 59.526 1.00 40.57 109 VAL A O 1
ATOM 748 N N . SER A 1 99 ? -1.576 -19.839 60.683 1.00 41.16 110 SER A N 1
ATOM 749 C CA . SER A 1 99 ? -1.305 -20.615 61.890 1.00 44.09 110 SER A CA 1
ATOM 750 C C . SER A 1 99 ? -2.552 -20.848 62.726 1.00 43.75 110 SER A C 1
ATOM 751 O O . SER A 1 99 ? -3.603 -20.257 62.477 1.00 44.72 110 SER A O 1
ATOM 754 N N . VAL A 1 100 ? -2.412 -21.701 63.735 1.00 43.77 111 VAL A N 1
ATOM 755 C CA . VAL A 1 100 ? -3.504 -22.051 64.633 1.00 43.14 111 VAL A CA 1
ATOM 756 C C . VAL A 1 100 ? -3.183 -21.689 66.083 1.00 45.55 111 VAL A C 1
ATOM 757 O O . VAL A 1 100 ? -2.033 -21.795 66.519 1.00 46.81 111 VAL A O 1
ATOM 761 N N . VAL A 1 101 ? -4.198 -21.232 66.814 1.00 46.34 112 VAL A N 1
ATOM 762 C CA . VAL A 1 101 ? -4.061 -20.922 68.236 1.00 47.47 112 VAL A CA 1
ATOM 763 C C . VAL A 1 101 ? -5.107 -21.781 68.914 1.00 47.40 112 VAL A C 1
ATOM 764 O O . VAL A 1 101 ? -6.262 -21.824 68.477 1.00 44.88 112 VAL A O 1
ATOM 768 N N . ASP A 1 102 ? -4.703 -22.470 69.973 1.00 48.84 113 ASP A N 1
ATOM 769 C CA . ASP A 1 102 ? -5.613 -23.351 70.687 1.00 50.99 113 ASP A CA 1
ATOM 770 C C . ASP A 1 102 ? -6.428 -22.626 71.743 1.00 49.98 113 ASP A C 1
ATOM 771 O O . ASP A 1 102 ? -7.444 -23.139 72.210 1.00 50.56 113 ASP A O 1
ATOM 776 N N . GLU A 1 103 ? -5.996 -21.430 72.113 1.00 50.44 114 GLU A N 1
ATOM 777 C CA . GLU A 1 103 ? -6.703 -20.670 73.130 1.00 52.86 114 GLU A CA 1
ATOM 778 C C . GLU A 1 103 ? -6.698 -19.182 72.826 1.00 51.83 114 GLU A C 1
ATOM 779 O O . GLU A 1 103 ? -5.767 -18.669 72.214 1.00 52.62 114 GLU A O 1
ATOM 785 N N . LEU A 1 104 ? -7.747 -18.489 73.253 1.00 50.93 115 LEU A N 1
ATOM 786 C CA . LEU A 1 104 ? -7.837 -17.057 73.029 1.00 50.78 115 LEU A CA 1
ATOM 787 C C . LEU A 1 104 ? -7.979 -16.301 74.339 1.00 51.52 115 LEU A C 1
ATOM 788 O O . LEU A 1 104 ? -8.478 -16.837 75.327 1.00 52.28 115 LEU A O 1
ATOM 793 N N . SER A 1 105 ? -7.523 -15.054 74.331 1.00 51.90 116 SER A N 1
ATOM 794 C CA . SER A 1 105 ? -7.623 -14.161 75.479 1.00 53.42 116 SER A CA 1
ATOM 795 C C . SER A 1 105 ? -7.895 -12.779 74.879 1.00 54.85 116 SER A C 1
ATOM 796 O O . SER A 1 105 ? -7.556 -12.523 73.719 1.00 54.99 116 SER A O 1
ATOM 799 N N . THR A 1 106 ? -8.505 -11.894 75.658 1.00 55.09 117 THR A N 1
ATOM 800 C CA . THR A 1 106 ? -8.810 -10.558 75.169 1.00 55.52 117 THR A CA 1
ATOM 801 C C . THR A 1 106 ? -7.550 -9.807 74.751 1.00 56.31 117 THR A C 1
ATOM 802 O O . THR A 1 106 ? -7.509 -9.203 73.683 1.00 57.19 117 THR A O 1
ATOM 806 N N . GLU A 1 107 ? -6.522 -9.851 75.588 1.00 56.79 118 GLU A N 1
ATOM 807 C CA . GLU A 1 107 ? -5.273 -9.152 75.300 1.00 57.30 118 GLU A CA 1
ATOM 808 C C . GLU A 1 107 ? -4.578 -9.695 74.052 1.00 55.82 118 GLU A C 1
ATOM 809 O O . GLU A 1 107 ? -3.810 -8.987 73.394 1.00 54.61 118 GLU A O 1
ATOM 815 N N . TYR A 1 108 ? -4.851 -10.952 73.726 1.00 54.85 119 TYR A N 1
ATOM 816 C CA . TYR A 1 108 ? -4.255 -11.577 72.551 1.00 53.13 119 TYR A CA 1
ATOM 817 C C . TYR A 1 108 ? -4.830 -10.967 71.276 1.00 50.73 119 TYR A C 1
ATOM 818 O O . TYR A 1 108 ? -4.167 -10.921 70.241 1.00 49.64 119 TYR A O 1
ATOM 827 N N . LEU A 1 109 ? -6.065 -10.485 71.366 1.00 48.34 120 LEU A N 1
ATOM 828 C CA . LEU A 1 109 ? -6.735 -9.882 70.225 1.00 46.55 120 LEU A CA 1
ATOM 829 C C . LEU A 1 109 ? -6.035 -8.638 69.700 1.00 47.46 120 LEU A C 1
ATOM 830 O O . LEU A 1 109 ? -6.246 -8.250 68.552 1.00 48.14 120 LEU A O 1
ATOM 835 N N . LYS A 1 110 ? -5.209 -8.006 70.531 1.00 48.25 121 LYS A N 1
ATOM 836 C CA . LYS A 1 110 ? -4.490 -6.797 70.117 1.00 47.23 121 LYS A CA 1
ATOM 837 C C . LYS A 1 110 ? -3.471 -7.065 69.009 1.00 45.44 121 LYS A C 1
ATOM 838 O O . LYS A 1 110 ? -2.954 -6.137 68.391 1.00 44.47 121 LYS A O 1
ATOM 844 N N . ASN A 1 111 ? -3.181 -8.336 68.764 1.00 45.21 122 ASN A N 1
ATOM 845 C CA . ASN A 1 111 ? -2.246 -8.717 67.708 1.00 45.99 122 ASN A CA 1
ATOM 846 C C . ASN A 1 111 ? -2.883 -8.586 66.324 1.00 45.12 122 ASN A C 1
ATOM 847 O O . ASN A 1 111 ? -2.192 -8.700 65.313 1.00 45.58 122 ASN A O 1
ATOM 852 N N . PHE A 1 112 ? -4.190 -8.339 66.274 1.00 42.49 123 PHE A N 1
ATOM 853 C CA . PHE A 1 112 ? -4.878 -8.266 64.989 1.00 42.45 123 PHE A CA 1
ATOM 854 C C . PHE A 1 112 ? -5.519 -6.955 64.623 1.00 42.92 123 PHE A C 1
ATOM 855 O O . PHE A 1 112 ? -6.027 -6.237 65.471 1.00 46.02 123 PHE A O 1
ATOM 863 N N . LYS A 1 113 ? -5.502 -6.660 63.331 1.00 44.34 124 LYS A N 1
ATOM 864 C CA . LYS A 1 113 ? -6.117 -5.455 62.817 1.00 43.58 124 LYS A CA 1
ATOM 865 C C . LYS A 1 113 ? -7.602 -5.757 62.635 1.00 42.22 124 LYS A C 1
ATOM 866 O O . LYS A 1 113 ? -8.444 -4.868 62.724 1.00 43.88 124 LYS A O 1
ATOM 872 N N . CYS A 1 114 ? -7.919 -7.023 62.383 1.00 39.51 125 CYS A N 1
ATOM 873 C CA . CYS A 1 114 ? -9.309 -7.417 62.174 1.00 37.07 125 CYS A CA 1
ATOM 874 C C . CYS A 1 114 ? -9.600 -8.788 62.746 1.00 34.15 125 CYS A C 1
ATOM 875 O O . CYS A 1 114 ? -8.817 -9.720 62.583 1.00 33.57 125 CYS A O 1
ATOM 878 N N . VAL A 1 115 ? -10.729 -8.904 63.430 1.00 33.46 126 VAL A N 1
ATOM 879 C CA . VAL A 1 115 ? -11.140 -10.173 64.025 1.00 33.31 126 VAL A CA 1
ATOM 880 C C . VAL A 1 115 ? -12.435 -10.622 63.344 1.00 34.90 126 VAL A C 1
ATOM 881 O O . VAL A 1 115 ? -13.421 -9.876 63.313 1.00 35.34 126 VAL A O 1
ATOM 885 N N . VAL A 1 116 ? -12.422 -11.825 62.778 1.00 34.04 127 VAL A N 1
ATOM 886 C CA . VAL A 1 116 ? -13.601 -12.365 62.102 1.00 33.93 127 VAL A CA 1
ATOM 887 C C . VAL A 1 116 ? -14.145 -13.480 62.981 1.00 34.59 127 VAL A C 1
ATOM 888 O O . VAL A 1 116 ? -13.382 -14.337 63.432 1.00 34.31 127 VAL A O 1
ATOM 892 N N . VAL A 1 117 ? -15.449 -13.469 63.251 1.00 34.77 128 VAL A N 1
ATOM 893 C CA . VAL A 1 117 ? -16.016 -14.516 64.099 1.00 36.53 128 VAL A CA 1
ATOM 894 C C . VAL A 1 117 ? -17.257 -15.218 63.540 1.00 36.00 128 VAL A C 1
ATOM 895 O O . VAL A 1 117 ? -18.260 -14.594 63.208 1.00 36.49 128 VAL A O 1
ATOM 899 N N . THR A 1 118 ? -17.157 -16.536 63.425 1.00 36.86 129 THR A N 1
ATOM 900 C CA . THR A 1 118 ? -18.249 -17.354 62.914 1.00 36.81 129 THR A CA 1
ATOM 901 C C . THR A 1 118 ? -18.513 -18.463 63.913 1.00 36.78 129 THR A C 1
ATOM 902 O O . THR A 1 118 ? -17.662 -18.759 64.750 1.00 37.06 129 THR A O 1
ATOM 906 N N . GLU A 1 119 ? -19.699 -19.057 63.825 1.00 38.02 130 GLU A N 1
ATOM 907 C CA . GLU A 1 119 ? -20.103 -20.162 64.693 1.00 41.15 130 GLU A CA 1
ATOM 908 C C . GLU A 1 119 ? -20.069 -19.821 66.190 1.00 41.28 130 GLU A C 1
ATOM 909 O O . GLU A 1 119 ? -20.045 -20.712 67.029 1.00 43.98 130 GLU A O 1
ATOM 915 N N . THR A 1 120 ? -20.096 -18.539 66.523 1.00 41.36 131 THR A N 1
ATOM 916 C CA . THR A 1 120 ? -20.017 -18.122 67.915 1.00 39.54 131 THR A CA 1
ATOM 917 C C . THR A 1 120 ? -21.315 -17.552 68.478 1.00 39.37 131 THR A C 1
ATOM 918 O O . THR A 1 120 ? -21.976 -16.735 67.840 1.00 40.75 131 THR A O 1
ATOM 922 N N . SER A 1 121 ? -21.669 -17.983 69.684 1.00 39.11 132 SER A N 1
ATOM 923 C CA . SER A 1 121 ? -22.890 -17.516 70.337 1.00 40.66 132 SER A CA 1
ATOM 924 C C . SER A 1 121 ? -22.891 -16.002 70.560 1.00 38.68 132 SER A C 1
ATOM 925 O O . SER A 1 121 ? -21.843 -15.370 70.671 1.00 37.39 132 SER A O 1
ATOM 928 N N . LEU A 1 122 ? -24.084 -15.428 70.626 1.00 39.20 133 LEU A N 1
ATOM 929 C CA . LEU A 1 122 ? -24.225 -13.999 70.838 1.00 41.18 133 LEU A CA 1
ATOM 930 C C . LEU A 1 122 ? -23.490 -13.528 72.094 1.00 42.02 133 LEU A C 1
ATOM 931 O O . LEU A 1 122 ? -22.817 -12.495 72.071 1.00 40.28 133 LEU A O 1
ATOM 936 N N . THR A 1 123 ? -23.610 -14.285 73.183 1.00 42.83 134 THR A N 1
ATOM 937 C CA . THR A 1 123 ? -22.956 -13.901 74.432 1.00 44.79 134 THR A CA 1
ATOM 938 C C . THR A 1 123 ? -21.444 -13.811 74.263 1.00 44.46 134 THR A C 1
ATOM 939 O O . THR A 1 123 ? -20.815 -12.909 74.808 1.00 43.73 134 THR A O 1
ATOM 943 N N . LYS A 1 124 ? -20.859 -14.740 73.510 1.00 45.15 135 LYS A N 1
ATOM 944 C CA . LYS A 1 124 ? -19.417 -14.714 73.283 1.00 45.89 135 LYS A CA 1
ATOM 945 C C . LYS A 1 124 ? -19.052 -13.552 72.360 1.00 46.51 135 LYS A C 1
ATOM 946 O O . LYS A 1 124 ? -17.981 -12.944 72.491 1.00 44.54 135 LYS A O 1
ATOM 952 N N . GLN A 1 125 ? -19.944 -13.251 71.421 1.00 44.52 136 GLN A N 1
ATOM 953 C CA . GLN A 1 125 ? -19.710 -12.154 70.500 1.00 44.13 136 GLN A CA 1
ATOM 954 C C . GLN A 1 125 ? -19.665 -10.839 71.263 1.00 44.64 136 GLN A C 1
ATOM 955 O O . GLN A 1 125 ? -18.785 -10.004 71.023 1.00 43.24 136 GLN A O 1
ATOM 961 N N . LEU A 1 126 ? -20.620 -10.658 72.175 1.00 43.56 137 LEU A N 1
ATOM 962 C CA . LEU A 1 126 ? -20.701 -9.439 72.981 1.00 43.22 137 LEU A CA 1
ATOM 963 C C . LEU A 1 126 ? -19.391 -9.223 73.741 1.00 43.76 137 LEU A C 1
ATOM 964 O O . LEU A 1 126 ? -18.831 -8.125 73.756 1.00 43.52 137 LEU A O 1
ATOM 969 N N . GLU A 1 127 ? -18.900 -10.285 74.361 1.00 44.78 138 GLU A N 1
ATOM 970 C CA . GLU A 1 127 ? -17.664 -10.205 75.111 1.00 47.69 138 GLU A CA 1
ATOM 971 C C . GLU A 1 127 ? -16.499 -9.859 74.197 1.00 45.88 138 GLU A C 1
ATOM 972 O O . GLU A 1 127 ? -15.677 -9.008 74.531 1.00 48.52 138 GLU A O 1
ATOM 978 N N . ILE A 1 128 ? -16.427 -10.503 73.038 1.00 44.69 139 ILE A N 1
ATOM 979 C CA . ILE A 1 128 ? -15.341 -10.228 72.100 1.00 42.09 139 ILE A CA 1
ATOM 980 C C . ILE A 1 128 ? -15.414 -8.810 71.555 1.00 40.84 139 ILE A C 1
ATOM 981 O O . ILE A 1 128 ? -14.423 -8.084 71.560 1.00 40.45 139 ILE A O 1
ATOM 986 N N . ASN A 1 129 ? -16.594 -8.421 71.088 1.00 39.49 140 ASN A N 1
ATOM 987 C CA . ASN A 1 129 ? -16.793 -7.097 70.518 1.00 40.97 140 ASN A CA 1
ATOM 988 C C . ASN A 1 129 ? -16.628 -5.969 71.533 1.00 42.46 140 ASN A C 1
ATOM 989 O O . ASN A 1 129 ? -16.142 -4.889 71.179 1.00 43.09 140 ASN A O 1
ATOM 994 N N . ASP A 1 130 ? -17.019 -6.202 72.786 1.00 42.81 141 ASP A N 1
ATOM 995 C CA . ASP A 1 130 ? -16.867 -5.163 73.811 1.00 43.24 141 ASP A CA 1
ATOM 996 C C . ASP A 1 130 ? -15.417 -4.702 73.856 1.00 42.12 141 ASP A C 1
ATOM 997 O O . ASP A 1 130 ? -15.133 -3.505 73.927 1.00 42.99 141 ASP A O 1
ATOM 1002 N N . PHE A 1 131 ? -14.510 -5.669 73.802 1.00 42.12 142 PHE A N 1
ATOM 1003 C CA . PHE A 1 131 ? -13.079 -5.406 73.841 1.00 43.99 142 PHE A CA 1
ATOM 1004 C C . PHE A 1 131 ? -12.545 -4.784 72.547 1.00 45.17 142 PHE A C 1
ATOM 1005 O O . PHE A 1 131 ? -11.879 -3.743 72.578 1.00 44.09 142 PHE A O 1
ATOM 1013 N N . THR A 1 132 ? -12.835 -5.418 71.410 1.00 45.52 143 THR A N 1
ATOM 1014 C CA . THR A 1 132 ? -12.351 -4.911 70.126 1.00 43.10 143 THR A CA 1
ATOM 1015 C C . THR A 1 132 ? -12.833 -3.501 69.846 1.00 42.35 143 THR A C 1
ATOM 1016 O O . THR A 1 132 ? -12.086 -2.675 69.327 1.00 39.81 143 THR A O 1
ATOM 1020 N N . HIS A 1 133 ? -14.085 -3.223 70.186 1.00 43.73 144 HIS A N 1
ATOM 1021 C CA . HIS A 1 133 ? -14.645 -1.904 69.933 1.00 44.62 144 HIS A CA 1
ATOM 1022 C C . HIS A 1 133 ? -13.874 -0.803 70.644 1.00 47.73 144 HIS A C 1
ATOM 1023 O O . HIS A 1 133 ? -13.642 0.264 70.073 1.00 48.86 144 HIS A O 1
ATOM 1030 N N . LYS A 1 134 ? -13.472 -1.050 71.886 1.00 48.82 145 LYS A N 1
ATOM 1031 C CA . LYS A 1 134 ? -12.741 -0.026 72.618 1.00 51.78 145 LYS A CA 1
ATOM 1032 C C . LYS A 1 134 ? -11.230 -0.088 72.414 1.00 51.83 145 LYS A C 1
ATOM 1033 O O . LYS A 1 134 ? -10.509 0.782 72.890 1.00 50.38 145 LYS A O 1
ATOM 1039 N N . ASN A 1 135 ? -10.747 -1.104 71.704 1.00 51.56 146 ASN A N 1
ATOM 1040 C CA . ASN A 1 135 ? -9.315 -1.208 71.459 1.00 52.02 146 ASN A CA 1
ATOM 1041 C C . ASN A 1 135 ? -8.918 -1.003 70.010 1.00 52.71 146 ASN A C 1
ATOM 1042 O O . ASN A 1 135 ? -7.891 -1.511 69.570 1.00 53.27 146 ASN A O 1
ATOM 1047 N N . HIS A 1 136 ? -9.731 -0.257 69.269 1.00 54.76 147 HIS A N 1
ATOM 1048 C CA . HIS A 1 136 ? -9.441 0.029 67.864 1.00 57.46 147 HIS A CA 1
ATOM 1049 C C . HIS A 1 136 ? -9.166 -1.233 67.040 1.00 55.25 147 HIS A C 1
ATOM 1050 O O . HIS A 1 136 ? -8.196 -1.288 66.284 1.00 56.24 147 HIS A O 1
ATOM 1057 N N . ILE A 1 137 ? -10.014 -2.245 67.194 1.00 50.95 148 ILE A N 1
ATOM 1058 C CA . ILE A 1 137 ? -9.851 -3.487 66.452 1.00 46.07 148 ILE A CA 1
ATOM 1059 C C . ILE A 1 137 ? -11.118 -3.753 65.640 1.00 44.08 148 ILE A C 1
ATOM 1060 O O . ILE A 1 137 ? -12.217 -3.822 66.199 1.00 42.75 148 ILE A O 1
ATOM 1065 N N . ALA A 1 138 ? -10.962 -3.878 64.323 1.00 41.02 149 ALA A N 1
ATOM 1066 C CA . ALA A 1 138 ? -12.092 -4.134 63.429 1.00 38.12 149 ALA A CA 1
ATOM 1067 C C . ALA A 1 138 ? -12.732 -5.477 63.768 1.00 36.28 149 ALA A C 1
ATOM 1068 O O . ALA A 1 138 ? -12.044 -6.463 64.022 1.00 36.28 149 ALA A O 1
ATOM 1070 N N . TYR A 1 139 ? -14.055 -5.513 63.766 1.00 35.28 150 TYR A N 1
ATOM 1071 C CA . TYR A 1 139 ? -14.779 -6.726 64.120 1.00 36.12 150 TYR A CA 1
ATOM 1072 C C . TYR A 1 139 ? -15.832 -7.094 63.078 1.00 34.69 150 TYR A C 1
ATOM 1073 O O . TYR A 1 139 ? -16.618 -6.253 62.646 1.00 35.58 150 TYR A O 1
ATOM 1082 N N . ILE A 1 140 ? -15.819 -8.352 62.658 1.00 33.45 151 ILE A N 1
ATOM 1083 C CA . ILE A 1 140 ? -16.796 -8.838 61.695 1.00 33.34 151 ILE A CA 1
ATOM 1084 C C . ILE A 1 140 ? -17.303 -10.194 62.167 1.00 32.35 151 ILE A C 1
ATOM 1085 O O . ILE A 1 140 ? -16.514 -11.065 62.552 1.00 34.75 151 ILE A O 1
ATOM 1090 N N . ALA A 1 141 ? -18.617 -10.360 62.166 1.00 31.81 152 ALA A N 1
ATOM 1091 C CA . ALA A 1 141 ? -19.230 -11.629 62.545 1.00 31.43 152 ALA A CA 1
ATOM 1092 C C . ALA A 1 141 ? -20.204 -12.035 61.442 1.00 33.38 152 ALA A C 1
ATOM 1093 O O . ALA A 1 141 ? -20.938 -11.203 60.902 1.00 34.02 152 ALA A O 1
ATOM 1095 N N . ALA A 1 142 ? -20.212 -13.318 61.104 1.00 34.59 153 ALA A N 1
ATOM 1096 C CA . ALA A 1 142 ? -21.096 -13.812 60.060 1.00 33.80 153 ALA A CA 1
ATOM 1097 C C . ALA A 1 142 ? -21.446 -15.258 60.320 1.00 34.22 153 ALA A C 1
ATOM 1098 O O . ALA A 1 142 ? -20.659 -16.006 60.899 1.00 35.07 153 ALA A O 1
ATOM 1100 N N . ASP A 1 143 ? -22.639 -15.643 59.890 1.00 34.68 154 ASP A N 1
ATOM 1101 C CA . ASP A 1 143 ? -23.096 -17.006 60.043 1.00 34.54 154 ASP A CA 1
ATOM 1102 C C . ASP A 1 143 ? -23.948 -17.431 58.866 1.00 35.07 154 ASP A C 1
ATOM 1103 O O . ASP A 1 143 ? -24.663 -16.627 58.257 1.00 32.85 154 ASP A O 1
ATOM 1108 N N . SER A 1 144 ? -23.833 -18.714 58.545 1.00 34.65 155 SER A N 1
ATOM 1109 C CA . SER A 1 144 ? -24.549 -19.343 57.451 1.00 33.45 155 SER A CA 1
ATOM 1110 C C . SER A 1 144 ? -25.518 -20.328 58.099 1.00 32.85 155 SER A C 1
ATOM 1111 O O . SER A 1 144 ? -25.094 -21.256 58.781 1.00 32.19 155 SER A O 1
ATOM 1114 N N . ARG A 1 145 ? -26.814 -20.115 57.902 1.00 32.33 156 ARG A N 1
ATOM 1115 C CA . ARG A 1 145 ? -27.826 -20.996 58.481 1.00 31.88 156 ARG A CA 1
ATOM 1116 C C . ARG A 1 145 ? -28.821 -21.394 57.402 1.00 32.95 156 ARG A C 1
ATOM 1117 O O . ARG A 1 145 ? -29.830 -20.710 57.173 1.00 34.00 156 ARG A O 1
ATOM 1125 N N . GLY A 1 146 ? -28.534 -22.507 56.736 1.00 33.13 157 GLY A N 1
ATOM 1126 C CA . GLY A 1 146 ? -29.398 -22.961 55.664 1.00 33.74 157 GLY A CA 1
ATOM 1127 C C . GLY A 1 146 ? -29.433 -21.921 54.559 1.00 35.83 157 GLY A C 1
ATOM 1128 O O . GLY A 1 146 ? -28.383 -21.496 54.063 1.00 35.09 157 GLY A O 1
ATOM 1129 N N . LEU A 1 147 ? -30.641 -21.498 54.186 1.00 34.25 158 LEU A N 1
ATOM 1130 C CA . LEU A 1 147 ? -30.828 -20.501 53.139 1.00 34.31 158 LEU A CA 1
ATOM 1131 C C . LEU A 1 147 ? -30.882 -19.078 53.706 1.00 35.33 158 LEU A C 1
ATOM 1132 O O . LEU A 1 147 ? -31.341 -18.144 53.034 1.00 35.91 158 LEU A O 1
ATOM 1137 N N . PHE A 1 148 ? -30.410 -18.920 54.940 1.00 34.39 159 PHE A N 1
ATOM 1138 C CA . PHE A 1 148 ? -30.383 -17.623 55.598 1.00 33.64 159 PHE A CA 1
ATOM 1139 C C . PHE A 1 148 ? -28.942 -17.279 55.968 1.00 34.49 159 PHE A C 1
ATOM 1140 O O . PHE A 1 148 ? -28.140 -18.172 56.229 1.00 34.60 159 PHE A O 1
ATOM 1148 N N . GLY A 1 149 ? -28.617 -15.988 55.983 1.00 34.39 160 GLY A N 1
ATOM 1149 C CA . GLY A 1 149 ? -27.270 -15.567 56.328 1.00 35.26 160 GLY A CA 1
ATOM 1150 C C . GLY A 1 149 ? -27.237 -14.190 56.961 1.00 35.87 160 GLY A C 1
ATOM 1151 O O . GLY A 1 149 ? -28.131 -13.380 56.726 1.00 35.93 160 GLY A O 1
ATOM 1152 N N . SER A 1 150 ? -26.207 -13.927 57.765 1.00 36.46 161 SER A N 1
ATOM 1153 C CA . SER A 1 150 ? -26.049 -12.635 58.434 1.00 35.47 161 SER A CA 1
ATOM 1154 C C . SER A 1 150 ? -24.596 -12.204 58.481 1.00 34.72 161 SER A C 1
ATOM 1155 O O . SER A 1 150 ? -23.691 -13.030 58.593 1.00 34.82 161 SER A O 1
ATOM 1158 N N . ILE A 1 151 ? -24.382 -10.897 58.403 1.00 33.86 162 ILE A N 1
ATOM 1159 C CA . ILE A 1 151 ? -23.047 -10.332 58.492 1.00 32.44 162 ILE A CA 1
ATOM 1160 C C . ILE A 1 151 ? -23.195 -9.054 59.303 1.00 33.81 162 ILE A C 1
ATOM 1161 O O . ILE A 1 151 ? -24.128 -8.283 59.082 1.00 33.64 162 ILE A O 1
ATOM 1166 N N . PHE A 1 152 ? -22.294 -8.855 60.258 1.00 34.77 163 PHE A N 1
ATOM 1167 C CA . PHE A 1 152 ? -22.291 -7.657 61.101 1.00 35.01 163 PHE A CA 1
ATOM 1168 C C . PHE A 1 152 ? -20.871 -7.113 61.128 1.00 36.31 163 PHE A C 1
ATOM 1169 O O . PHE A 1 152 ? -19.916 -7.863 61.387 1.00 34.90 163 PHE A O 1
ATOM 1177 N N . CYS A 1 153 ? -20.743 -5.816 60.876 1.00 35.96 164 CYS A N 1
ATOM 1178 C CA . CYS A 1 153 ? -19.453 -5.142 60.878 1.00 37.03 164 CYS A CA 1
ATOM 1179 C C . CYS A 1 153 ? -19.412 -3.998 61.886 1.00 37.76 164 CYS A C 1
ATOM 1180 O O . CYS A 1 153 ? -20.366 -3.235 62.014 1.00 37.49 164 CYS A O 1
ATOM 1183 N N . ASP A 1 154 ? -18.297 -3.901 62.599 1.00 38.67 165 ASP A N 1
ATOM 1184 C CA . ASP A 1 154 ? -18.046 -2.817 63.544 1.00 37.73 165 ASP A CA 1
ATOM 1185 C C . ASP A 1 154 ? -16.562 -2.497 63.422 1.00 36.76 165 ASP A C 1
ATOM 1186 O O . ASP A 1 154 ? -15.722 -3.233 63.935 1.00 35.63 165 ASP A O 1
ATOM 1191 N N . PHE A 1 155 ? -16.242 -1.414 62.722 1.00 36.75 166 PHE A N 1
ATOM 1192 C CA . PHE A 1 155 ? -14.851 -1.012 62.552 1.00 39.94 166 PHE A CA 1
ATOM 1193 C C . PHE A 1 155 ? -14.475 0.144 63.488 1.00 41.88 166 PHE A C 1
ATOM 1194 O O . PHE A 1 155 ? -13.601 0.945 63.166 1.00 42.05 166 PHE A O 1
ATOM 1202 N N . GLY A 1 156 ? -15.137 0.245 64.636 1.00 44.45 167 GLY A N 1
ATOM 1203 C CA . GLY A 1 156 ? -14.814 1.319 65.564 1.00 48.00 167 GLY A CA 1
ATOM 1204 C C . GLY A 1 156 ? -15.555 2.625 65.327 1.00 50.11 167 GLY A C 1
ATOM 1205 O O . GLY A 1 156 ? -16.098 2.861 64.248 1.00 50.76 167 GLY A O 1
ATOM 1206 N N . GLU A 1 157 ? -15.563 3.489 66.336 1.00 53.22 168 GLU A N 1
ATOM 1207 C CA . GLU A 1 157 ? -16.258 4.772 66.251 1.00 56.28 168 GLU A CA 1
ATOM 1208 C C . GLU A 1 157 ? -15.597 5.854 65.388 1.00 56.17 168 GLU A C 1
ATOM 1209 O O . GLU A 1 157 ? -16.245 6.838 65.028 1.00 55.67 168 GLU A O 1
ATOM 1215 N N . ASN A 1 158 ? -14.326 5.692 65.041 1.00 55.23 169 ASN A N 1
ATOM 1216 C CA . ASN A 1 158 ? -13.688 6.710 64.214 1.00 57.15 169 ASN A CA 1
ATOM 1217 C C . ASN A 1 158 ? -12.978 6.134 62.996 1.00 55.98 169 ASN A C 1
ATOM 1218 O O . ASN A 1 158 ? -11.830 6.481 62.708 1.00 56.39 169 ASN A O 1
ATOM 1223 N N . PHE A 1 159 ? -13.665 5.252 62.278 1.00 53.63 170 PHE A N 1
ATOM 1224 C CA . PHE A 1 159 ? -13.086 4.643 61.090 1.00 50.73 170 PHE A CA 1
ATOM 1225 C C . PHE A 1 159 ? -13.006 5.697 59.988 1.00 50.59 170 PHE A C 1
ATOM 1226 O O . PHE A 1 159 ? -13.940 6.481 59.801 1.00 52.81 170 PHE A O 1
ATOM 1234 N N . ILE A 1 160 ? -11.888 5.721 59.271 1.00 48.79 171 ILE A N 1
ATOM 1235 C CA . ILE A 1 160 ? -11.701 6.678 58.192 1.00 50.28 171 ILE A CA 1
ATOM 1236 C C . ILE A 1 160 ? -11.714 5.931 56.869 1.00 49.33 171 ILE A C 1
ATOM 1237 O O . ILE A 1 160 ? -11.050 4.913 56.715 1.00 50.99 171 ILE A O 1
ATOM 1242 N N . CYS A 1 161 ? -12.481 6.439 55.918 1.00 49.18 172 CYS A N 1
ATOM 1243 C CA . CYS A 1 161 ? -12.578 5.819 54.606 1.00 47.77 172 CYS A CA 1
ATOM 1244 C C . CYS A 1 161 ? -12.084 6.819 53.582 1.00 46.98 172 CYS A C 1
ATOM 1245 O O . CYS A 1 161 ? -12.694 7.872 53.393 1.00 46.84 172 CYS A O 1
ATOM 1248 N N . THR A 1 162 ? -10.986 6.491 52.913 1.00 45.70 173 THR A N 1
ATOM 1249 C CA . THR A 1 162 ? -10.416 7.400 51.929 1.00 45.99 173 THR A CA 1
ATOM 1250 C C . THR A 1 162 ? -10.994 7.277 50.519 1.00 47.78 173 THR A C 1
ATOM 1251 O O . THR A 1 162 ? -10.686 8.095 49.647 1.00 48.46 173 THR A O 1
ATOM 1255 N N . ASP A 1 163 ? -11.827 6.261 50.296 1.00 48.11 174 ASP A N 1
ATOM 1256 C CA . ASP A 1 163 ? -12.455 6.032 48.987 1.00 47.84 174 ASP A CA 1
ATOM 1257 C C . ASP A 1 163 ? -13.707 5.183 49.199 1.00 48.17 174 ASP A C 1
ATOM 1258 O O . ASP A 1 163 ? -13.621 3.985 49.482 1.00 45.63 174 ASP A O 1
ATOM 1263 N N . THR A 1 164 ? -14.865 5.817 49.048 1.00 48.47 175 THR A N 1
ATOM 1264 C CA . THR A 1 164 ? -16.149 5.170 49.271 1.00 50.32 175 THR A CA 1
ATOM 1265 C C . THR A 1 164 ? -16.788 4.406 48.119 1.00 51.83 175 THR A C 1
ATOM 1266 O O . THR A 1 164 ? -17.909 3.916 48.266 1.00 54.81 175 THR A O 1
ATOM 1270 N N . ASP A 1 165 ? -16.117 4.296 46.977 1.00 52.22 176 ASP A N 1
ATOM 1271 C CA . ASP A 1 165 ? -16.721 3.568 45.862 1.00 50.70 176 ASP A CA 1
ATOM 1272 C C . ASP A 1 165 ? -15.753 3.047 44.811 1.00 51.46 176 ASP A C 1
ATOM 1273 O O . ASP A 1 165 ? -16.135 2.254 43.956 1.00 54.21 176 ASP A O 1
ATOM 1278 N N . GLY A 1 166 ? -14.503 3.485 44.867 1.00 51.29 177 GLY A N 1
ATOM 1279 C CA . GLY A 1 166 ? -13.535 3.028 43.889 1.00 50.84 177 GLY A CA 1
ATOM 1280 C C . GLY A 1 166 ? -13.706 3.666 42.520 1.00 51.95 177 GLY A C 1
ATOM 1281 O O . GLY A 1 166 ? -13.023 3.290 41.569 1.00 50.96 177 GLY A O 1
ATOM 1282 N N . ASN A 1 167 ? -14.611 4.631 42.405 1.00 51.89 178 ASN A N 1
ATOM 1283 C CA . ASN A 1 167 ? -14.814 5.299 41.125 1.00 53.35 178 ASN A CA 1
ATOM 1284 C C . ASN A 1 167 ? -13.758 6.373 40.863 1.00 55.04 178 ASN A C 1
ATOM 1285 O O . ASN A 1 167 ? -13.331 7.089 41.773 1.00 55.68 178 ASN A O 1
ATOM 1290 N N . GLU A 1 168 ? -13.332 6.476 39.612 1.00 56.73 179 GLU A N 1
ATOM 1291 C CA . GLU A 1 168 ? -12.356 7.482 39.232 1.00 59.52 179 GLU A CA 1
ATOM 1292 C C . GLU A 1 168 ? -12.976 8.850 39.481 1.00 59.91 179 GLU A C 1
ATOM 1293 O O . GLU A 1 168 ? -14.191 9.017 39.364 1.00 59.10 179 GLU A O 1
ATOM 1299 N N . PRO A 1 169 ? -12.156 9.844 39.853 1.00 60.87 180 PRO A N 1
ATOM 1300 C CA . PRO A 1 169 ? -12.697 11.187 40.100 1.00 61.13 180 PRO A CA 1
ATOM 1301 C C . PRO A 1 169 ? -13.326 11.744 38.824 1.00 61.87 180 PRO A C 1
ATOM 1302 O O . PRO A 1 169 ? -12.810 11.532 37.725 1.00 61.22 180 PRO A O 1
ATOM 1306 N N . LEU A 1 170 ? -14.443 12.447 38.973 1.00 63.95 181 LEU A N 1
ATOM 1307 C CA . LEU A 1 170 ? -15.139 13.034 37.832 1.00 65.13 181 LEU A CA 1
ATOM 1308 C C . LEU A 1 170 ? -14.358 14.203 37.236 1.00 66.14 181 LEU A C 1
ATOM 1309 O O . LEU A 1 170 ? -13.787 15.019 37.965 1.00 65.64 181 LEU A O 1
ATOM 1314 N N . THR A 1 171 ? -14.340 14.276 35.907 1.00 66.51 182 THR A N 1
ATOM 1315 C CA . THR A 1 171 ? -13.634 15.340 35.200 1.00 67.96 182 THR A CA 1
ATOM 1316 C C . THR A 1 171 ? -14.394 15.744 33.940 1.00 68.19 182 THR A C 1
ATOM 1317 O O . THR A 1 171 ? -15.143 14.950 33.380 1.00 68.26 182 THR A O 1
ATOM 1321 N N . GLY A 1 172 ? -14.196 16.982 33.498 1.00 69.11 183 GLY A N 1
ATOM 1322 C CA . GLY A 1 172 ? -14.879 17.466 32.308 1.00 69.40 183 GLY A CA 1
ATOM 1323 C C . GLY A 1 172 ? -14.393 18.842 31.883 1.00 69.96 183 GLY A C 1
ATOM 1324 O O . GLY A 1 172 ? -13.667 19.509 32.620 1.00 69.86 183 GLY A O 1
ATOM 1325 N N . MET A 1 173 ? -14.796 19.274 30.694 1.00 70.07 184 MET A N 1
ATOM 1326 C CA . MET A 1 173 ? -14.382 20.573 30.185 1.00 70.86 184 MET A CA 1
ATOM 1327 C C . MET A 1 173 ? -15.414 21.662 30.478 1.00 71.88 184 MET A C 1
ATOM 1328 O O . MET A 1 173 ? -16.621 21.425 30.406 1.00 71.54 184 MET A O 1
ATOM 1333 N N . ILE A 1 174 ? -14.927 22.853 30.822 1.00 73.22 185 ILE A N 1
ATOM 1334 C CA . ILE A 1 174 ? -15.799 23.982 31.135 1.00 74.05 185 ILE A CA 1
ATOM 1335 C C . ILE A 1 174 ? -15.930 24.918 29.941 1.00 76.13 185 ILE A C 1
ATOM 1336 O O . ILE A 1 174 ? -14.997 25.071 29.148 1.00 76.11 185 ILE A O 1
ATOM 1341 N N . ALA A 1 175 ? -17.095 25.547 29.824 1.00 78.50 186 ALA A N 1
ATOM 1342 C CA . ALA A 1 175 ? -17.362 26.487 28.741 1.00 80.43 186 ALA A CA 1
ATOM 1343 C C . ALA A 1 175 ? -17.317 27.917 29.283 1.00 82.08 186 ALA A C 1
ATOM 1344 O O . ALA A 1 175 ? -16.696 28.801 28.687 1.00 82.87 186 ALA A O 1
ATOM 1346 N N . SER A 1 176 ? -17.970 28.134 30.421 1.00 83.14 187 SER A N 1
ATOM 1347 C CA . SER A 1 176 ? -18.012 29.450 31.046 1.00 84.25 187 SER A CA 1
ATOM 1348 C C . SER A 1 176 ? -18.467 29.360 32.501 1.00 85.05 187 SER A C 1
ATOM 1349 O O . SER A 1 176 ? -19.239 28.473 32.869 1.00 85.00 187 SER A O 1
ATOM 1352 N N . ILE A 1 177 ? -17.989 30.289 33.321 1.00 86.08 188 ILE A N 1
ATOM 1353 C CA . ILE A 1 177 ? -18.336 30.322 34.738 1.00 88.23 188 ILE A CA 1
ATOM 1354 C C . ILE A 1 177 ? -18.759 31.725 35.164 1.00 90.09 188 ILE A C 1
ATOM 1355 O O . ILE A 1 177 ? -17.908 32.584 35.405 1.00 90.49 188 ILE A O 1
ATOM 1360 N N . THR A 1 178 ? -20.066 31.958 35.262 1.00 91.65 189 THR A N 1
ATOM 1361 C CA . THR A 1 178 ? -20.569 33.270 35.664 1.00 93.59 189 THR A CA 1
ATOM 1362 C C . THR A 1 178 ? -20.013 33.642 37.036 1.00 95.04 189 THR A C 1
ATOM 1363 O O . THR A 1 178 ? -19.638 32.767 37.820 1.00 94.83 189 THR A O 1
ATOM 1367 N N . ASP A 1 179 ? -19.961 34.942 37.317 1.00 96.43 190 ASP A N 1
ATOM 1368 C CA . ASP A 1 179 ? -19.452 35.438 38.595 1.00 97.07 190 ASP A CA 1
ATOM 1369 C C . ASP A 1 179 ? -20.304 34.899 39.735 1.00 96.93 190 ASP A C 1
ATOM 1370 O O . ASP A 1 179 ? -19.905 34.944 40.898 1.00 96.55 190 ASP A O 1
ATOM 1375 N N . ASP A 1 180 ? -21.481 34.392 39.385 1.00 97.64 191 ASP A N 1
ATOM 1376 C CA . ASP A 1 180 ? -22.412 33.839 40.360 1.00 97.78 191 ASP A CA 1
ATOM 1377 C C . ASP A 1 180 ? -22.067 32.379 40.687 1.00 97.08 191 ASP A C 1
ATOM 1378 O O . ASP A 1 180 ? -22.635 31.787 41.608 1.00 97.06 191 ASP A O 1
ATOM 1383 N N . GLY A 1 181 ? -21.132 31.810 39.928 1.00 95.77 192 GLY A N 1
ATOM 1384 C CA . GLY A 1 181 ? -20.713 30.438 40.163 1.00 93.55 192 GLY A CA 1
ATOM 1385 C C . GLY A 1 181 ? -21.415 29.396 39.313 1.00 91.76 192 GLY A C 1
ATOM 1386 O O . GLY A 1 181 ? -21.224 28.196 39.516 1.00 92.05 192 GLY A O 1
ATOM 1387 N N . VAL A 1 182 ? -22.229 29.849 38.366 1.00 89.55 193 VAL A N 1
ATOM 1388 C CA . VAL A 1 182 ? -22.952 28.942 37.487 1.00 87.69 193 VAL A CA 1
ATOM 1389 C C . VAL A 1 182 ? -22.016 28.436 36.393 1.00 87.09 193 VAL A C 1
ATOM 1390 O O . VAL A 1 182 ? -21.742 29.141 35.420 1.00 86.99 193 VAL A O 1
ATOM 1394 N N . VAL A 1 183 ? -21.524 27.213 36.558 1.00 85.86 194 VAL A N 1
ATOM 1395 C CA . VAL A 1 183 ? -20.615 26.621 35.586 1.00 84.62 194 VAL A CA 1
ATOM 1396 C C . VAL A 1 183 ? -21.378 25.833 34.523 1.00 84.26 194 VAL A C 1
ATOM 1397 O O . VAL A 1 183 ? -22.363 25.160 34.821 1.00 84.35 194 VAL A O 1
ATOM 1401 N N . THR A 1 184 ? -20.916 25.919 33.280 1.00 83.92 195 THR A N 1
ATOM 1402 C CA . THR A 1 184 ? -21.558 25.215 32.177 1.00 83.95 195 THR A CA 1
ATOM 1403 C C . THR A 1 184 ? -20.545 24.396 31.383 1.00 83.88 195 THR A C 1
ATOM 1404 O O . THR A 1 184 ? -19.521 24.918 30.949 1.00 84.12 195 THR A O 1
ATOM 1408 N N . MET A 1 185 ? -20.838 23.114 31.194 1.00 84.16 196 MET A N 1
ATOM 1409 C CA . MET A 1 185 ? -19.949 22.230 30.445 1.00 85.08 196 MET A CA 1
ATOM 1410 C C . MET A 1 185 ? -19.977 22.609 28.967 1.00 86.50 196 MET A C 1
ATOM 1411 O O . MET A 1 185 ? -20.728 23.495 28.561 1.00 86.35 196 MET A O 1
ATOM 1416 N N . LEU A 1 186 ? -19.151 21.942 28.166 1.00 88.66 197 LEU A N 1
ATOM 1417 C CA . LEU A 1 186 ? -19.117 22.202 26.732 1.00 90.65 197 LEU A CA 1
ATOM 1418 C C . LEU A 1 186 ? -20.377 21.627 26.098 1.00 91.88 197 LEU A C 1
ATOM 1419 O O . LEU A 1 186 ? -21.122 20.894 26.747 1.00 92.25 197 LEU A O 1
ATOM 1424 N N . GLU A 1 187 ? -20.606 21.959 24.830 1.00 93.68 198 GLU A N 1
ATOM 1425 C CA . GLU A 1 187 ? -21.781 21.486 24.100 1.00 95.09 198 GLU A CA 1
ATOM 1426 C C . GLU A 1 187 ? -22.057 19.993 24.286 1.00 94.88 198 GLU A C 1
ATOM 1427 O O . GLU A 1 187 ? -21.261 19.144 23.881 1.00 95.05 198 GLU A O 1
ATOM 1433 N N . GLU A 1 188 ? -23.195 19.684 24.905 1.00 94.37 199 GLU A N 1
ATOM 1434 C CA . GLU A 1 188 ? -23.595 18.300 25.142 1.00 93.48 199 GLU A CA 1
ATOM 1435 C C . GLU A 1 188 ? -22.563 17.524 25.957 1.00 91.61 199 GLU A C 1
ATOM 1436 O O . GLU A 1 188 ? -22.047 16.497 25.512 1.00 91.39 199 GLU A O 1
ATOM 1442 N N . THR A 1 189 ? -22.266 18.025 27.152 1.00 89.12 200 THR A N 1
ATOM 1443 C CA . THR A 1 189 ? -21.305 17.382 28.037 1.00 86.36 200 THR A CA 1
ATOM 1444 C C . THR A 1 189 ? -21.868 17.313 29.452 1.00 84.24 200 THR A C 1
ATOM 1445 O O . THR A 1 189 ? -22.232 18.333 30.045 1.00 84.05 200 THR A O 1
ATOM 1449 N N . ARG A 1 190 ? -21.947 16.102 29.986 1.00 81.08 201 ARG A N 1
ATOM 1450 C CA . ARG A 1 190 ? -22.463 15.905 31.329 1.00 78.12 201 ARG A CA 1
ATOM 1451 C C . ARG A 1 190 ? -21.305 15.864 32.315 1.00 76.78 201 ARG A C 1
ATOM 1452 O O . ARG A 1 190 ? -20.299 15.191 32.077 1.00 76.33 201 ARG A O 1
ATOM 1460 N N . HIS A 1 191 ? -21.446 16.594 33.417 1.00 74.77 202 HIS A N 1
ATOM 1461 C CA . HIS A 1 191 ? -20.410 16.637 34.441 1.00 73.14 202 HIS A CA 1
ATOM 1462 C C . HIS A 1 191 ? -20.481 15.401 35.342 1.00 73.32 202 HIS A C 1
ATOM 1463 O O . HIS A 1 191 ? -19.477 14.990 35.926 1.00 73.45 202 HIS A O 1
ATOM 1470 N N . GLY A 1 192 ? -21.672 14.815 35.443 1.00 73.24 203 GLY A N 1
ATOM 1471 C CA . GLY A 1 192 ? -21.863 13.624 36.256 1.00 72.59 203 GLY A CA 1
ATOM 1472 C C . GLY A 1 192 ? -21.720 13.821 37.755 1.00 72.56 203 GLY A C 1
ATOM 1473 O O . GLY A 1 192 ? -21.717 12.850 38.512 1.00 72.62 203 GLY A O 1
ATOM 1474 N N . LEU A 1 193 ? -21.612 15.073 38.189 1.00 72.22 204 LEU A N 1
ATOM 1475 C CA . LEU A 1 193 ? -21.456 15.382 39.607 1.00 71.88 204 LEU A CA 1
ATOM 1476 C C . LEU A 1 193 ? -22.751 15.246 40.393 1.00 72.42 204 LEU A C 1
ATOM 1477 O O . LEU A 1 193 ? -23.839 15.192 39.823 1.00 73.15 204 LEU A O 1
ATOM 1482 N N . GLU A 1 194 ? -22.619 15.191 41.711 1.00 72.79 205 GLU A N 1
ATOM 1483 C CA . GLU A 1 194 ? -23.765 15.082 42.598 1.00 74.35 205 GLU A CA 1
ATOM 1484 C C . GLU A 1 194 ? -23.624 16.138 43.686 1.00 74.51 205 GLU A C 1
ATOM 1485 O O . GLU A 1 194 ? -22.520 16.603 43.968 1.00 73.44 205 GLU A O 1
ATOM 1491 N N . ASN A 1 195 ? -24.741 16.526 44.287 1.00 75.52 206 ASN A N 1
ATOM 1492 C CA . ASN A 1 195 ? -24.698 17.524 45.344 1.00 78.28 206 ASN A CA 1
ATOM 1493 C C . ASN A 1 195 ? -23.812 17.035 46.474 1.00 78.87 206 ASN A C 1
ATOM 1494 O O . ASN A 1 195 ? -23.909 15.880 46.894 1.00 79.51 206 ASN A O 1
ATOM 1499 N N . GLY A 1 196 ? -22.939 17.915 46.954 1.00 79.42 207 GLY A N 1
ATOM 1500 C CA . GLY A 1 196 ? -22.051 17.554 48.041 1.00 79.62 207 GLY A CA 1
ATOM 1501 C C . GLY A 1 196 ? -20.634 17.253 47.597 1.00 80.49 207 GLY A C 1
ATOM 1502 O O . GLY A 1 196 ? -19.705 17.346 48.400 1.00 81.09 207 GLY A O 1
ATOM 1503 N N . ASP A 1 197 ? -20.459 16.892 46.328 1.00 80.95 208 ASP A N 1
ATOM 1504 C CA . ASP A 1 197 ? -19.129 16.579 45.809 1.00 82.40 208 ASP A CA 1
ATOM 1505 C C . ASP A 1 197 ? -18.219 17.801 45.772 1.00 82.91 208 ASP A C 1
ATOM 1506 O O . ASP A 1 197 ? -18.684 18.936 45.643 1.00 82.59 208 ASP A O 1
ATOM 1511 N N . PHE A 1 198 ? -16.917 17.557 45.881 1.00 83.33 209 PHE A N 1
ATOM 1512 C CA . PHE A 1 198 ? -15.928 18.627 45.858 1.00 83.91 209 PHE A CA 1
ATOM 1513 C C . PHE A 1 198 ? -15.108 18.568 44.577 1.00 83.15 209 PHE A C 1
ATOM 1514 O O . PHE A 1 198 ? -14.669 17.497 44.157 1.00 83.36 209 PHE A O 1
ATOM 1522 N N . VAL A 1 199 ? -14.911 19.724 43.955 1.00 82.33 210 VAL A N 1
ATOM 1523 C CA . VAL A 1 199 ? -14.143 19.797 42.724 1.00 81.62 210 VAL A CA 1
ATOM 1524 C C . VAL A 1 199 ? -13.223 21.005 42.706 1.00 81.20 210 VAL A C 1
ATOM 1525 O O . VAL A 1 199 ? -13.547 22.064 43.248 1.00 80.74 210 VAL A O 1
ATOM 1529 N N . LYS A 1 200 ? -12.065 20.827 42.080 1.00 80.14 211 LYS A N 1
ATOM 1530 C CA . LYS A 1 200 ? -11.087 21.892 41.940 1.00 78.05 211 LYS A CA 1
ATOM 1531 C C . LYS A 1 200 ? -11.059 22.218 40.452 1.00 77.58 211 LYS A C 1
ATOM 1532 O O . LYS A 1 200 ? -11.775 21.589 39.672 1.00 78.26 211 LYS A O 1
ATOM 1538 N N . PHE A 1 201 ? -10.253 23.192 40.046 1.00 75.78 212 PHE A N 1
ATOM 1539 C CA . PHE A 1 201 ? -10.202 23.544 38.634 1.00 74.06 212 PHE A CA 1
ATOM 1540 C C . PHE A 1 201 ? -8.802 23.596 38.043 1.00 73.11 212 PHE A C 1
ATOM 1541 O O . PHE A 1 201 ? -7.810 23.312 38.716 1.00 73.99 212 PHE A O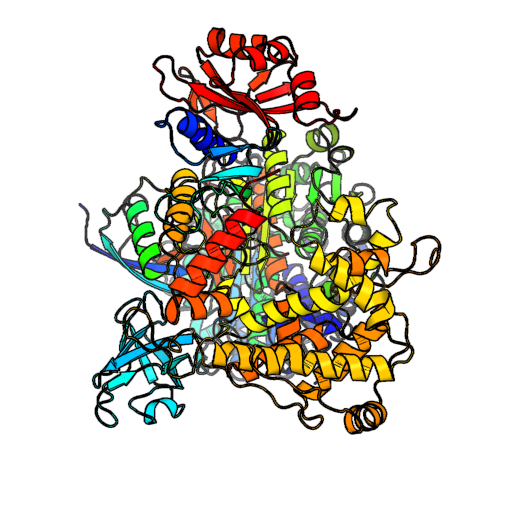 1
ATOM 1549 N N . THR A 1 202 ? -8.744 23.957 36.766 1.00 71.23 213 THR A N 1
ATOM 1550 C CA . THR A 1 202 ? -7.493 24.066 36.031 1.00 68.94 213 THR A CA 1
ATOM 1551 C C . THR A 1 202 ? -7.793 24.627 34.645 1.00 67.45 213 THR A C 1
ATOM 1552 O O . THR A 1 202 ? -8.878 24.409 34.104 1.00 65.74 213 THR A O 1
ATOM 1556 N N . GLU A 1 203 ? -6.837 25.357 34.081 1.00 66.60 214 GLU A N 1
ATOM 1557 C CA . GLU A 1 203 ? -7.001 25.941 32.756 1.00 67.48 214 GLU A CA 1
ATOM 1558 C C . GLU A 1 203 ? -8.185 26.888 32.651 1.00 68.56 214 GLU A C 1
ATOM 1559 O O . GLU A 1 203 ? -8.650 27.187 31.553 1.00 67.49 214 GLU A O 1
ATOM 1565 N N . VAL A 1 204 ? -8.679 27.361 33.787 1.00 71.18 215 VAL A N 1
ATOM 1566 C CA . VAL A 1 204 ? -9.802 28.283 33.768 1.00 74.86 215 VAL A CA 1
ATOM 1567 C C . VAL A 1 204 ? -9.301 29.669 33.371 1.00 78.72 215 VAL A C 1
ATOM 1568 O O . VAL A 1 204 ? -8.350 30.187 33.955 1.00 78.20 215 VAL A O 1
ATOM 1572 N N . LYS A 1 205 ? -9.938 30.260 32.366 1.00 83.19 216 LYS A N 1
ATOM 1573 C CA . LYS A 1 205 ? -9.552 31.587 31.893 1.00 86.98 216 LYS A CA 1
ATOM 1574 C C . LYS A 1 205 ? -10.631 32.607 32.242 1.00 88.84 216 LYS A C 1
ATOM 1575 O O . LYS A 1 205 ? -11.716 32.611 31.660 1.00 88.97 216 LYS A O 1
ATOM 1581 N N . GLY A 1 206 ? -10.318 33.466 33.206 1.00 91.56 217 GLY A N 1
ATOM 1582 C CA . GLY A 1 206 ? -11.259 34.479 33.645 1.00 94.03 217 GLY A CA 1
ATOM 1583 C C . GLY A 1 206 ? -11.054 34.767 35.120 1.00 96.05 217 GLY A C 1
ATOM 1584 O O . GLY A 1 206 ? -11.316 35.875 35.590 1.00 96.39 217 GLY A O 1
ATOM 1585 N N . MET A 1 207 ? -10.588 33.755 35.849 1.00 97.43 218 MET A N 1
ATOM 1586 C CA . MET A 1 207 ? -10.322 33.869 37.280 1.00 98.48 218 MET A CA 1
ATOM 1587 C C . MET A 1 207 ? -9.209 32.894 37.648 1.00 99.19 218 MET A C 1
ATOM 1588 O O . MET A 1 207 ? -9.478 31.767 38.055 1.00 99.86 218 MET A O 1
ATOM 1593 N N . PRO A 1 208 ? -7.942 33.317 37.521 1.00 100.07 219 PRO A N 1
ATOM 1594 C CA . PRO A 1 208 ? -6.814 32.436 37.851 1.00 100.34 219 PRO A CA 1
ATOM 1595 C C . PRO A 1 208 ? -6.890 31.858 39.262 1.00 100.63 219 PRO A C 1
ATOM 1596 O O . PRO A 1 208 ? -6.097 30.988 39.629 1.00 100.58 219 PRO A O 1
ATOM 1600 N N . GLY A 1 209 ? -7.854 32.344 40.040 1.00 101.23 220 GLY A N 1
ATOM 1601 C CA . GLY A 1 209 ? -8.028 31.880 41.406 1.00 101.36 220 GLY A CA 1
ATOM 1602 C C . GLY A 1 209 ? -8.587 30.474 41.546 1.00 101.36 220 GLY A C 1
ATOM 1603 O O . GLY A 1 209 ? -8.237 29.759 42.486 1.00 102.26 220 GLY A O 1
ATOM 1604 N N . LEU A 1 210 ? -9.461 30.073 40.628 1.00 100.48 221 LEU A N 1
ATOM 1605 C CA . LEU A 1 210 ? -10.046 28.739 40.683 1.00 99.13 221 LEU A CA 1
ATOM 1606 C C . LEU A 1 210 ? -8.991 27.675 40.410 1.00 99.16 221 LEU A C 1
ATOM 1607 O O . LEU A 1 210 ? -9.078 26.562 40.929 1.00 99.53 221 LEU A O 1
ATOM 1612 N N . ASN A 1 211 ? -7.995 28.022 39.598 1.00 99.11 222 ASN A N 1
ATOM 1613 C CA . ASN A 1 211 ? -6.925 27.089 39.249 1.00 99.30 222 ASN A CA 1
ATOM 1614 C C . ASN A 1 211 ? -6.045 26.813 40.460 1.00 99.50 222 ASN A C 1
ATOM 1615 O O . ASN A 1 211 ? -5.100 26.027 40.397 1.00 98.50 222 ASN A O 1
ATOM 1620 N N . ASP A 1 212 ? -6.378 27.471 41.563 1.00 100.95 223 ASP A N 1
ATOM 1621 C CA . ASP A 1 212 ? -5.657 27.334 42.823 1.00 102.80 223 ASP A CA 1
ATOM 1622 C C . ASP A 1 212 ? -5.410 25.874 43.204 1.00 103.39 223 ASP A C 1
ATOM 1623 O O . ASP A 1 212 ? -4.265 25.426 43.294 1.00 102.87 223 ASP A O 1
ATOM 1628 N N . GLY A 1 213 ? -6.497 25.141 43.425 1.00 103.99 224 GLY A N 1
ATOM 1629 C CA . GLY A 1 213 ? -6.398 23.746 43.813 1.00 104.49 224 GLY A CA 1
ATOM 1630 C C . GLY A 1 213 ? -7.281 23.500 45.022 1.00 104.88 224 GLY A C 1
ATOM 1631 O O . GLY A 1 213 ? -7.318 22.398 45.570 1.00 104.24 224 GLY A O 1
ATOM 1632 N N . THR A 1 214 ? -7.992 24.547 45.434 1.00 105.67 225 THR A N 1
ATOM 1633 C CA . THR A 1 214 ? -8.898 24.488 46.579 1.00 106.27 225 THR A CA 1
ATOM 1634 C C . THR A 1 214 ? -10.261 23.965 46.135 1.00 106.17 225 THR A C 1
ATOM 1635 O O . THR A 1 214 ? -11.004 24.659 45.442 1.00 106.45 225 THR A O 1
ATOM 1639 N N . PRO A 1 215 ? -10.610 22.732 46.533 1.00 105.92 226 PRO A N 1
ATOM 1640 C CA . PRO A 1 215 ? -11.902 22.156 46.149 1.00 105.39 226 PRO A CA 1
ATOM 1641 C C . PRO A 1 215 ? -13.105 22.890 46.745 1.00 105.08 226 PRO A C 1
ATOM 1642 O O . PRO A 1 215 ? -13.072 23.318 47.898 1.00 104.55 226 PRO A O 1
ATOM 1646 N N . ARG A 1 216 ? -14.159 23.039 45.942 1.00 105.11 227 ARG A N 1
ATOM 1647 C CA . ARG A 1 216 ? -15.390 23.703 46.374 1.00 105.13 227 ARG A CA 1
ATOM 1648 C C . ARG A 1 216 ? -16.565 22.719 46.402 1.00 104.55 227 ARG A C 1
ATOM 1649 O O . ARG A 1 216 ? -16.475 21.616 45.864 1.00 104.14 227 ARG A O 1
ATOM 1657 N N . LYS A 1 217 ? -17.664 23.126 47.033 1.00 103.96 228 LYS A N 1
ATOM 1658 C CA . LYS A 1 217 ? -18.857 22.289 47.113 1.00 103.29 228 LYS A CA 1
ATOM 1659 C C . LYS A 1 217 ? -19.685 22.464 45.843 1.00 102.92 228 LYS A C 1
ATOM 1660 O O . LYS A 1 217 ? -19.877 23.584 45.364 1.00 102.74 228 LYS A O 1
ATOM 1666 N N . VAL A 1 218 ? -20.176 21.353 45.303 1.00 102.16 229 VAL A N 1
ATOM 1667 C CA . VAL A 1 218 ? -20.972 21.386 44.082 1.00 101.40 229 VAL A CA 1
ATOM 1668 C C . VAL A 1 218 ? -22.473 21.448 44.358 1.00 100.96 229 VAL A C 1
ATOM 1669 O O . VAL A 1 218 ? -22.980 20.806 45.280 1.00 100.98 229 VAL A O 1
ATOM 1673 N N . GLU A 1 219 ? -23.174 22.232 43.547 1.00 100.24 230 GLU A N 1
ATOM 1674 C CA . GLU A 1 219 ? -24.618 22.393 43.666 1.00 99.47 230 GLU A CA 1
ATOM 1675 C C . GLU A 1 219 ? -25.209 22.172 42.274 1.00 98.07 230 GLU A C 1
ATOM 1676 O O . GLU A 1 219 ? -25.422 23.123 41.522 1.00 98.37 230 GLU A O 1
ATOM 1682 N N . VAL A 1 220 ? -25.461 20.911 41.937 1.00 96.11 231 VAL A N 1
ATOM 1683 C CA . VAL A 1 220 ? -26.008 20.552 40.631 1.00 93.66 231 VAL A CA 1
ATOM 1684 C C . VAL A 1 220 ? -27.306 21.283 40.294 1.00 92.24 231 VAL A C 1
ATOM 1685 O O . VAL A 1 220 ? -28.222 21.370 41.114 1.00 91.34 231 VAL A O 1
ATOM 1689 N N . LYS A 1 221 ? -27.369 21.802 39.071 1.00 90.93 232 LYS A N 1
ATOM 1690 C CA . LYS A 1 221 ? -28.535 22.532 38.585 1.00 89.43 232 LYS A CA 1
ATOM 1691 C C . LYS A 1 221 ? -29.098 21.816 37.357 1.00 88.88 232 LYS A C 1
ATOM 1692 O O . LYS A 1 221 ? -30.295 21.874 37.081 1.00 88.94 232 LYS A O 1
ATOM 1698 N N . GLY A 1 222 ? -28.219 21.139 36.626 1.00 88.51 233 GLY A N 1
ATOM 1699 C CA . GLY A 1 222 ? -28.627 20.408 35.438 1.00 87.37 233 GLY A CA 1
ATOM 1700 C C . GLY A 1 222 ? -27.545 19.433 35.010 1.00 86.38 233 GLY A C 1
ATOM 1701 O O . GLY A 1 222 ? -26.418 19.515 35.504 1.00 86.25 233 GLY A O 1
ATOM 1702 N N . PRO A 1 223 ? -27.844 18.494 34.096 1.00 85.78 234 PRO A N 1
ATOM 1703 C CA . PRO A 1 223 ? -26.819 17.536 33.661 1.00 85.50 234 PRO A CA 1
ATOM 1704 C C . PRO A 1 223 ? -25.639 18.193 32.940 1.00 84.62 234 PRO A C 1
ATOM 1705 O O . PRO A 1 223 ? -24.592 17.572 32.747 1.00 83.72 234 PRO A O 1
ATOM 1709 N N . TYR A 1 224 ? -25.812 19.458 32.566 1.00 84.26 235 TYR A N 1
ATOM 1710 C CA . TYR A 1 224 ? -24.778 20.204 31.856 1.00 83.22 235 TYR A CA 1
ATOM 1711 C C . TYR A 1 224 ? -24.293 21.412 32.649 1.00 82.80 235 TYR A C 1
ATOM 1712 O O . TYR A 1 224 ? -23.237 21.972 32.356 1.00 82.07 235 TYR A O 1
ATOM 1721 N N . THR A 1 225 ? -25.064 21.816 33.651 1.00 82.95 236 THR A N 1
ATOM 1722 C CA . THR A 1 225 ? -24.690 22.968 34.464 1.00 83.73 236 THR A CA 1
ATOM 1723 C C . THR A 1 225 ? -24.773 22.662 35.955 1.00 83.88 236 THR A C 1
ATOM 1724 O O . THR A 1 225 ? -25.496 21.757 36.374 1.00 83.99 236 THR A O 1
ATOM 1728 N N . PHE A 1 226 ? -24.020 23.418 36.749 1.00 83.73 237 PHE A N 1
ATOM 1729 C CA . PHE A 1 226 ? -24.008 23.249 38.196 1.00 83.69 237 PHE A CA 1
ATOM 1730 C C . PHE A 1 226 ? -23.349 24.465 38.843 1.00 84.88 237 PHE A C 1
ATOM 1731 O O . PHE A 1 226 ? -22.493 25.108 38.235 1.00 84.80 237 PHE A O 1
ATOM 1739 N N . SER A 1 227 ? -23.753 24.774 40.073 1.00 86.06 238 SER A N 1
ATOM 1740 C CA . SER A 1 227 ? -23.222 25.927 40.798 1.00 87.65 238 SER A CA 1
ATOM 1741 C C . SER A 1 227 ? -22.175 25.576 41.852 1.00 88.74 238 SER A C 1
ATOM 1742 O O . SER A 1 227 ? -22.282 24.560 42.532 1.00 88.78 238 SER A O 1
ATOM 1745 N N . ILE A 1 228 ? -21.167 26.435 41.985 1.00 90.71 239 ILE A N 1
ATOM 1746 C CA . ILE A 1 228 ? -20.098 26.233 42.963 1.00 92.36 239 ILE A CA 1
ATOM 1747 C C . ILE A 1 228 ? -20.104 27.346 44.007 1.00 93.40 239 ILE A C 1
ATOM 1748 O O . ILE A 1 228 ? -19.548 27.193 45.097 1.00 93.25 239 ILE A O 1
ATOM 1753 N N . GLY A 1 229 ? -20.736 28.464 43.659 1.00 94.77 240 GLY A N 1
ATOM 1754 C CA . GLY A 1 229 ? -20.804 29.601 44.559 1.00 96.54 240 GLY A CA 1
ATOM 1755 C C . GLY A 1 229 ? -20.372 30.873 43.854 1.00 97.75 240 GLY A C 1
ATOM 1756 O O . GLY A 1 229 ? -19.656 30.816 42.852 1.00 97.70 240 GLY A O 1
ATOM 1757 N N . SER A 1 230 ? -20.801 32.023 44.369 1.00 99.03 241 SER A N 1
ATOM 1758 C CA . SER A 1 230 ? -20.449 33.303 43.760 1.00 100.46 241 SER A CA 1
ATOM 1759 C C . SER A 1 230 ? -18.939 33.519 43.717 1.00 101.37 241 SER A C 1
ATOM 1760 O O . SER A 1 230 ? -18.260 33.533 44.746 1.00 100.71 241 SER A O 1
ATOM 1763 N N . VAL A 1 231 ? -18.424 33.675 42.504 1.00 103.00 242 VAL A N 1
ATOM 1764 C CA . VAL A 1 231 ? -17.006 33.899 42.280 1.00 105.02 242 VAL A CA 1
ATOM 1765 C C . VAL A 1 231 ? -16.817 35.336 41.813 1.00 106.56 242 VAL A C 1
ATOM 1766 O O . VAL A 1 231 ? -15.971 35.624 40.967 1.00 107.10 242 VAL A O 1
ATOM 1770 N N . LYS A 1 232 ? -17.620 36.236 42.371 1.00 108.05 243 LYS A N 1
ATOM 1771 C CA . LYS A 1 232 ? -17.558 37.647 42.014 1.00 108.86 243 LYS A CA 1
ATOM 1772 C C . LYS A 1 232 ? -16.261 38.280 42.508 1.00 108.68 243 LYS A C 1
ATOM 1773 O O . LYS A 1 232 ? -15.684 39.135 41.835 1.00 108.76 243 LYS A O 1
ATOM 1779 N N . ASP A 1 233 ? -15.808 37.849 43.683 1.00 108.04 244 ASP A N 1
ATOM 1780 C CA . ASP A 1 233 ? -14.579 38.363 44.277 1.00 107.25 244 ASP A CA 1
ATOM 1781 C C . ASP A 1 233 ? -13.455 38.486 43.250 1.00 106.59 244 ASP A C 1
ATOM 1782 O O . ASP A 1 233 ? -12.861 39.554 43.099 1.00 107.18 244 ASP A O 1
ATOM 1787 N N . LEU A 1 234 ? -13.165 37.396 42.546 1.00 105.62 245 LEU A N 1
ATOM 1788 C CA . LEU A 1 234 ? -12.116 37.401 41.529 1.00 104.55 245 LEU A CA 1
ATOM 1789 C C . LEU A 1 234 ? -12.712 37.049 40.172 1.00 103.30 245 LEU A C 1
ATOM 1790 O O . LEU A 1 234 ? -13.371 36.023 40.026 1.00 103.55 245 LEU A O 1
ATOM 1795 N N . GLY A 1 235 ? -12.482 37.909 39.187 1.00 102.04 246 GLY A N 1
ATOM 1796 C CA . GLY A 1 235 ? -13.003 37.662 37.855 1.00 100.98 246 GLY A CA 1
ATOM 1797 C C . GLY A 1 235 ? -14.503 37.850 37.745 1.00 100.23 246 GLY A C 1
ATOM 1798 O O . GLY A 1 235 ? -15.239 37.639 38.711 1.00 99.90 246 GLY A O 1
ATOM 1799 N N . SER A 1 236 ? -14.955 38.250 36.559 1.00 99.75 247 SER A N 1
ATOM 1800 C CA . SER A 1 236 ? -16.376 38.471 36.299 1.00 98.81 247 SER A CA 1
ATOM 1801 C C . SER A 1 236 ? -16.963 37.306 35.512 1.00 98.41 247 SER A C 1
ATOM 1802 O O . SER A 1 236 ? -18.152 37.004 35.623 1.00 98.25 247 SER A O 1
ATOM 1805 N N . ALA A 1 237 ? -16.120 36.656 34.713 1.00 97.71 248 ALA A N 1
ATOM 1806 C CA . ALA A 1 237 ? -16.547 35.520 33.907 1.00 96.96 248 ALA A CA 1
ATOM 1807 C C . ALA A 1 237 ? -15.344 34.709 33.443 1.00 96.43 248 ALA A C 1
ATOM 1808 O O . ALA A 1 237 ? -14.380 35.260 32.911 1.00 96.59 248 ALA A O 1
ATOM 1810 N N . GLY A 1 238 ? -15.405 33.398 33.655 1.00 95.84 249 GLY A N 1
ATOM 1811 C CA . GLY A 1 238 ? -14.320 32.525 33.246 1.00 94.23 249 GLY A CA 1
ATOM 1812 C C . GLY A 1 238 ? -14.758 31.664 32.080 1.00 93.43 249 GLY A C 1
ATOM 1813 O O . GLY A 1 238 ? -15.932 31.676 31.707 1.00 92.64 249 GLY A O 1
ATOM 1814 N N . TYR A 1 239 ? -13.824 30.917 31.501 1.00 93.22 250 TYR A N 1
ATOM 1815 C CA . TYR A 1 239 ? -14.145 30.053 30.370 1.00 92.72 250 TYR A CA 1
ATOM 1816 C C . TYR A 1 239 ? -13.000 29.114 30.020 1.00 91.36 250 TYR A C 1
ATOM 1817 O O . TYR A 1 239 ? -11.902 29.224 30.566 1.00 91.01 250 TYR A O 1
ATOM 1826 N N . ASN A 1 240 ? -13.279 28.187 29.109 1.00 89.94 251 ASN A N 1
ATOM 1827 C CA . ASN A 1 240 ? -12.299 27.210 28.646 1.00 88.96 251 ASN A CA 1
ATOM 1828 C C . ASN A 1 240 ? -11.469 26.561 29.752 1.00 87.29 251 ASN A C 1
ATOM 1829 O O . ASN A 1 240 ? -10.262 26.367 29.595 1.00 88.39 251 ASN A O 1
ATOM 1834 N N . GLY A 1 241 ? -12.116 26.221 30.864 1.00 84.26 252 GLY A N 1
ATOM 1835 C CA . GLY A 1 241 ? -11.412 25.581 31.961 1.00 80.54 252 GLY A CA 1
ATOM 1836 C C . GLY A 1 241 ? -11.728 24.098 32.053 1.00 78.61 252 GLY A C 1
ATOM 1837 O O . GLY A 1 241 ? -12.329 23.521 31.145 1.00 77.59 252 GLY A O 1
ATOM 1838 N N . VAL A 1 242 ? -11.323 23.475 33.154 1.00 76.74 253 VAL A N 1
ATOM 1839 C CA . VAL A 1 242 ? -11.565 22.052 33.368 1.00 74.14 253 VAL A CA 1
ATOM 1840 C C . VAL A 1 242 ? -11.677 21.752 34.857 1.00 73.22 253 VAL A C 1
ATOM 1841 O O . VAL A 1 242 ? -10.787 22.096 35.632 1.00 73.75 253 VAL A O 1
ATOM 1845 N N . PHE A 1 243 ? -12.769 21.114 35.261 1.00 71.86 254 PHE A N 1
ATOM 1846 C CA . PHE A 1 243 ? -12.945 20.776 36.666 1.00 70.30 254 PHE A CA 1
ATOM 1847 C C . PHE A 1 243 ? -12.521 19.333 36.914 1.00 68.97 254 PHE A C 1
ATOM 1848 O O . PHE A 1 243 ? -12.496 18.510 35.999 1.00 68.45 254 PHE A O 1
ATOM 1856 N N . THR A 1 244 ? -12.186 19.037 38.161 1.00 67.59 255 THR A N 1
ATOM 1857 C CA . THR A 1 244 ? -11.785 17.698 38.550 1.00 66.44 255 THR A CA 1
ATOM 1858 C C . THR A 1 244 ? -12.225 17.498 39.986 1.00 67.22 255 THR A C 1
ATOM 1859 O O . THR A 1 244 ? -11.848 18.259 40.880 1.00 66.63 255 THR A O 1
ATOM 1863 N N . GLN A 1 245 ? -13.042 16.473 40.191 1.00 67.36 256 GLN A N 1
ATOM 1864 C CA . GLN A 1 245 ? -13.570 16.152 41.506 1.00 67.65 256 GLN A CA 1
ATOM 1865 C C . GLN A 1 245 ? -12.485 15.704 42.476 1.00 67.83 256 GLN A C 1
ATOM 1866 O O . GLN A 1 245 ? -11.549 15.002 42.094 1.00 68.02 256 GLN A O 1
ATOM 1872 N N . VAL A 1 246 ? -12.613 16.124 43.731 1.00 69.11 257 VAL A N 1
ATOM 1873 C CA . VAL A 1 246 ? -11.661 15.747 44.772 1.00 70.83 257 VAL A CA 1
ATOM 1874 C C . VAL A 1 246 ? -12.361 14.809 45.755 1.00 71.49 257 VAL A C 1
ATOM 1875 O O . VAL A 1 246 ? -13.413 15.151 46.302 1.00 71.78 257 VAL A O 1
ATOM 1879 N N . LYS A 1 247 ? -11.776 13.632 45.971 1.00 71.42 258 LYS A N 1
ATOM 1880 C CA . LYS A 1 247 ? -12.340 12.644 46.885 1.00 71.80 258 LYS A CA 1
ATOM 1881 C C . LYS A 1 247 ? -11.770 12.818 48.288 1.00 71.56 258 LYS A C 1
ATOM 1882 O O . LYS A 1 247 ? -10.678 12.336 48.597 1.00 71.38 258 LYS A O 1
ATOM 1888 N N . VAL A 1 248 ? -12.527 13.506 49.135 1.00 71.91 259 VAL A N 1
ATOM 1889 C CA . VAL A 1 248 ? -12.120 13.777 50.513 1.00 71.87 259 VAL A CA 1
ATOM 1890 C C . VAL A 1 248 ? -12.426 12.619 51.464 1.00 70.52 259 VAL A C 1
ATOM 1891 O O . VAL A 1 248 ? -13.510 12.034 51.411 1.00 69.86 259 VAL A O 1
ATOM 1895 N N . PRO A 1 249 ? -11.471 12.281 52.354 1.00 69.33 260 PRO A N 1
ATOM 1896 C CA . PRO A 1 249 ? -11.662 11.190 53.314 1.00 68.44 260 PRO A CA 1
ATOM 1897 C C . PRO A 1 249 ? -12.993 11.332 54.040 1.00 68.26 260 PRO A C 1
ATOM 1898 O O . PRO A 1 249 ? -13.540 12.431 54.142 1.00 69.35 260 PRO A O 1
ATOM 1902 N N . THR A 1 250 ? -13.512 10.218 54.543 1.00 67.23 261 THR A N 1
ATOM 1903 C CA . THR A 1 250 ? -14.787 10.223 55.249 1.00 65.35 261 THR A CA 1
ATOM 1904 C C . THR A 1 250 ? -14.713 9.407 56.532 1.00 63.09 261 THR A C 1
ATOM 1905 O O . THR A 1 250 ? -14.231 8.274 56.537 1.00 63.07 261 THR A O 1
ATOM 1909 N N . LYS A 1 251 ? -15.187 9.998 57.622 1.00 60.47 262 LYS A N 1
ATOM 1910 C CA . LYS A 1 251 ? -15.208 9.320 58.908 1.00 57.92 262 LYS A CA 1
ATOM 1911 C C . LYS A 1 251 ? -16.524 8.565 59.016 1.00 55.80 262 LYS A C 1
ATOM 1912 O O . LYS A 1 251 ? -17.598 9.127 58.779 1.00 53.17 262 LYS A O 1
ATOM 1918 N N . ILE A 1 252 ? -16.436 7.287 59.362 1.00 53.15 263 ILE A N 1
ATOM 1919 C CA . ILE A 1 252 ? -17.623 6.458 59.510 1.00 51.89 263 ILE A CA 1
ATOM 1920 C C . ILE A 1 252 ? -17.613 5.936 60.934 1.00 50.95 263 ILE A C 1
ATOM 1921 O O . ILE A 1 252 ? -16.677 5.256 61.348 1.00 50.81 263 ILE A O 1
ATOM 1926 N N . SER A 1 253 ? -18.648 6.272 61.689 1.00 49.19 264 SER A N 1
ATOM 1927 C CA . SER A 1 253 ? -18.724 5.852 63.077 1.00 50.23 264 SER A CA 1
ATOM 1928 C C . SER A 1 253 ? -19.560 4.590 63.252 1.00 48.26 264 SER A C 1
ATOM 1929 O O . SER A 1 253 ? -20.750 4.579 62.958 1.00 48.26 264 SER A O 1
ATOM 1932 N N . PHE A 1 254 ? -18.922 3.530 63.734 1.00 46.58 265 PHE A N 1
ATOM 1933 C CA . PHE A 1 254 ? -19.602 2.263 63.945 1.00 45.06 265 PHE A CA 1
ATOM 1934 C C . PHE A 1 254 ? -19.982 2.085 65.405 1.00 44.75 265 PHE A C 1
ATOM 1935 O O . PHE A 1 254 ? -19.215 2.427 66.301 1.00 45.50 265 PHE A O 1
ATOM 1943 N N . LYS A 1 255 ? -21.173 1.554 65.643 1.00 43.49 266 LYS A N 1
ATOM 1944 C CA . LYS A 1 255 ? -21.612 1.300 67.001 1.00 45.17 266 LYS A CA 1
ATOM 1945 C C . LYS A 1 255 ? -21.187 -0.119 67.357 1.00 44.86 266 LYS A C 1
ATOM 1946 O O . LYS A 1 255 ? -21.017 -0.961 66.473 1.00 45.48 266 LYS A O 1
ATOM 1952 N N . SER A 1 256 ? -20.996 -0.384 68.642 1.00 43.79 267 SER A N 1
ATOM 1953 C CA . SER A 1 256 ? -20.606 -1.715 69.079 1.00 42.65 267 SER A CA 1
ATOM 1954 C C . SER A 1 256 ? -21.800 -2.634 68.870 1.00 43.00 267 SER A C 1
ATOM 1955 O O . SER A 1 256 ? -22.910 -2.171 68.598 1.00 42.69 267 SER A O 1
ATOM 1958 N N . LEU A 1 257 ? -21.566 -3.936 69.002 1.00 42.70 268 LEU A N 1
ATOM 1959 C CA . LEU A 1 257 ? -22.620 -4.931 68.854 1.00 43.80 268 LEU A CA 1
ATOM 1960 C C . LEU A 1 257 ? -23.657 -4.713 69.958 1.00 45.11 268 LEU A C 1
ATOM 1961 O O . LEU A 1 257 ? -24.860 -4.619 69.703 1.00 44.86 268 LEU A O 1
ATOM 1966 N N . ARG A 1 258 ? -23.163 -4.627 71.190 1.00 47.34 269 ARG A N 1
ATOM 1967 C CA . ARG A 1 258 ? -24.002 -4.412 72.362 1.00 48.31 269 ARG A CA 1
ATOM 1968 C C . ARG A 1 258 ? -24.921 -3.191 72.226 1.00 49.03 269 ARG A C 1
ATOM 1969 O O . ARG A 1 258 ? -26.126 -3.293 72.453 1.00 49.18 269 ARG A O 1
ATOM 1977 N N . GLU A 1 259 ? -24.366 -2.045 71.838 1.00 49.24 270 GLU A N 1
ATOM 1978 C CA . GLU A 1 259 ? -25.174 -0.834 71.727 1.00 51.34 270 GLU A CA 1
ATOM 1979 C C . GLU A 1 259 ? -26.067 -0.741 70.498 1.00 51.11 270 GLU A C 1
ATOM 1980 O O . GLU A 1 259 ? -26.919 0.146 70.419 1.00 52.43 270 GLU A O 1
ATOM 1986 N N . SER A 1 260 ? -25.894 -1.644 69.540 1.00 49.92 271 SER A N 1
ATOM 1987 C CA . SER A 1 260 ? -26.717 -1.587 68.340 1.00 47.66 271 SER A CA 1
ATOM 1988 C C . SER A 1 260 ? -27.741 -2.713 68.214 1.00 46.58 271 SER A C 1
ATOM 1989 O O . SER A 1 260 ? -28.510 -2.741 67.258 1.00 44.28 271 SER A O 1
ATOM 1992 N N . LEU A 1 261 ? -27.755 -3.636 69.172 1.00 46.61 272 LEU A N 1
ATOM 1993 C CA . LEU A 1 261 ? -28.717 -4.739 69.137 1.00 47.66 272 LEU A CA 1
ATOM 1994 C C . LEU A 1 261 ? -30.152 -4.243 69.244 1.00 48.81 272 LEU A C 1
ATOM 1995 O O . LEU A 1 261 ? -31.058 -4.825 68.651 1.00 49.43 272 LEU A O 1
ATOM 2000 N N . LYS A 1 262 ? -30.355 -3.166 69.996 1.00 50.07 273 LYS A N 1
ATOM 2001 C CA . LYS A 1 262 ? -31.690 -2.617 70.182 1.00 52.61 273 LYS A CA 1
ATOM 2002 C C . LYS A 1 262 ? -32.160 -1.828 68.967 1.00 52.38 273 LYS A C 1
ATOM 2003 O O . LYS A 1 262 ? -33.337 -1.866 68.620 1.00 53.99 273 LYS A O 1
ATOM 2009 N N . ASP A 1 263 ? -31.243 -1.119 68.318 1.00 52.19 274 ASP A N 1
ATOM 2010 C CA . ASP A 1 263 ? -31.598 -0.326 67.144 1.00 53.64 274 ASP A CA 1
ATOM 2011 C C . ASP A 1 263 ? -30.561 -0.502 66.033 1.00 51.20 274 ASP A C 1
ATOM 2012 O O . ASP A 1 263 ? -29.781 0.405 65.747 1.00 52.75 274 ASP A O 1
ATOM 2017 N N . PRO A 1 264 ? -30.556 -1.672 65.380 1.00 48.96 275 PRO A N 1
ATOM 2018 C CA . PRO A 1 264 ? -29.605 -1.962 64.302 1.00 46.97 275 PRO A CA 1
ATOM 2019 C C . PRO A 1 264 ? -29.817 -1.188 63.009 1.00 45.64 275 PRO A C 1
ATOM 2020 O O . PRO A 1 264 ? -30.949 -0.928 62.608 1.00 45.49 275 PRO A O 1
ATOM 2024 N N . GLU A 1 265 ? -28.720 -0.808 62.364 1.00 42.16 276 GLU A N 1
ATOM 2025 C CA . GLU A 1 265 ? -28.801 -0.123 61.088 1.00 40.66 276 GLU A CA 1
ATOM 2026 C C . GLU A 1 265 ? -28.639 -1.246 60.054 1.00 42.68 276 GLU A C 1
ATOM 2027 O O . GLU A 1 265 ? -27.619 -1.947 60.046 1.00 41.19 276 GLU A O 1
ATOM 2033 N N . TYR A 1 266 ? -29.638 -1.415 59.190 1.00 40.42 277 TYR A N 1
ATOM 2034 C CA . TYR A 1 266 ? -29.617 -2.476 58.190 1.00 39.70 277 TYR A CA 1
ATOM 2035 C C . TYR A 1 266 ? -29.125 -2.093 56.803 1.00 39.69 277 TYR A C 1
ATOM 2036 O O . TYR A 1 266 ? -29.206 -0.944 56.388 1.00 40.71 277 TYR A O 1
ATOM 2045 N N . VAL A 1 267 ? -28.607 -3.089 56.096 1.00 39.66 278 VAL A N 1
ATOM 2046 C CA . VAL A 1 267 ? -28.200 -2.935 54.707 1.00 39.59 278 VAL A CA 1
ATOM 2047 C C . VAL A 1 267 ? -29.102 -3.979 54.051 1.00 37.93 278 VAL A C 1
ATOM 2048 O O . VAL A 1 267 ? -29.095 -5.142 54.435 1.00 36.10 278 VAL A O 1
ATOM 2052 N N . TYR A 1 268 ? -29.896 -3.554 53.083 1.00 38.40 279 TYR A N 1
ATOM 2053 C CA . TYR A 1 268 ? -30.830 -4.457 52.432 1.00 37.60 279 TYR A CA 1
ATOM 2054 C C . TYR A 1 268 ? -30.327 -5.061 51.134 1.00 36.59 279 TYR A C 1
ATOM 2055 O O . TYR A 1 268 ? -30.060 -4.344 50.182 1.00 36.48 279 TYR A O 1
ATOM 2064 N N . PRO A 1 269 ? -30.194 -6.397 51.086 1.00 35.57 280 PRO A N 1
ATOM 2065 C CA . PRO A 1 269 ? -29.731 -7.069 49.870 1.00 36.69 280 PRO A CA 1
ATOM 2066 C C . PRO A 1 269 ? -30.865 -7.154 48.843 1.00 37.15 280 PRO A C 1
ATOM 2067 O O . PRO A 1 269 ? -30.625 -7.292 47.643 1.00 36.49 280 PRO A O 1
ATOM 2071 N N . ASP A 1 270 ? -32.104 -7.057 49.316 1.00 35.99 281 ASP A N 1
ATOM 2072 C CA . ASP A 1 270 ? -33.252 -7.145 48.417 1.00 38.25 281 ASP A CA 1
ATOM 2073 C C . ASP A 1 270 ? -34.373 -6.183 48.824 1.00 36.54 281 ASP A C 1
ATOM 2074 O O . ASP A 1 270 ? -35.028 -6.389 49.845 1.00 38.52 281 ASP A O 1
ATOM 2079 N N . PHE A 1 271 ? -34.594 -5.136 48.033 1.00 35.84 282 PHE A N 1
ATOM 2080 C CA . PHE A 1 271 ? -35.644 -4.175 48.356 1.00 38.90 282 PHE A CA 1
ATOM 2081 C C . PHE A 1 271 ? -37.044 -4.773 48.209 1.00 40.91 282 PHE A C 1
ATOM 2082 O O . PHE A 1 271 ? -38.040 -4.144 48.581 1.00 41.46 282 PHE A O 1
ATOM 2090 N N . GLY A 1 272 ? -37.121 -5.990 47.674 1.00 41.45 283 GLY A N 1
ATOM 2091 C CA . GLY A 1 272 ? -38.409 -6.647 47.533 1.00 40.91 283 GLY A CA 1
ATOM 2092 C C . GLY A 1 272 ? -38.743 -7.428 48.796 1.00 42.05 283 GLY A C 1
ATOM 2093 O O . GLY A 1 272 ? -39.810 -8.035 48.896 1.00 43.02 283 GLY A O 1
ATOM 2094 N N . LYS A 1 273 ? -37.829 -7.401 49.768 1.00 40.74 284 LYS A N 1
ATOM 2095 C CA . LYS A 1 273 ? -38.000 -8.114 51.037 1.00 41.06 284 LYS A CA 1
ATOM 2096 C C . LYS A 1 273 ? -37.649 -7.211 52.220 1.00 42.43 284 LYS A C 1
ATOM 2097 O O . LYS A 1 273 ? -37.125 -7.667 53.247 1.00 41.17 284 LYS A O 1
ATOM 2103 N N . MET A 1 274 ? -37.962 -5.930 52.061 1.00 43.40 285 MET A N 1
ATOM 2104 C CA . MET A 1 274 ? -37.690 -4.901 53.056 1.00 45.93 285 MET A CA 1
ATOM 2105 C C . MET A 1 274 ? -38.105 -5.267 54.475 1.00 46.01 285 MET A C 1
ATOM 2106 O O . MET A 1 274 ? -37.503 -4.799 55.448 1.00 45.00 285 MET A O 1
ATOM 2111 N N . MET A 1 275 ? -39.137 -6.097 54.594 1.00 45.46 286 MET A N 1
ATOM 2112 C CA . MET A 1 275 ? -39.652 -6.490 55.902 1.00 45.80 286 MET A CA 1
ATOM 2113 C C . MET A 1 275 ? -38.911 -7.624 56.606 1.00 44.73 286 MET A C 1
ATOM 2114 O O . MET A 1 275 ? -39.119 -7.850 57.793 1.00 45.81 286 MET A O 1
ATOM 2119 N N . ARG A 1 276 ? -38.034 -8.327 55.901 1.00 42.34 287 ARG A N 1
ATOM 2120 C CA . ARG A 1 276 ? -37.343 -9.455 56.519 1.00 38.26 287 ARG A CA 1
ATOM 2121 C C . ARG A 1 276 ? -36.177 -9.183 57.469 1.00 37.05 287 ARG A C 1
ATOM 2122 O O . ARG A 1 276 ? -36.085 -9.823 58.523 1.00 36.38 287 ARG A O 1
ATOM 2130 N N . PRO A 1 277 ? -35.270 -8.245 57.122 1.00 36.51 288 PRO A N 1
ATOM 2131 C CA . PRO A 1 277 ? -34.149 -7.981 58.030 1.00 35.78 288 PRO A CA 1
ATOM 2132 C C . PRO A 1 277 ? -34.556 -7.855 59.504 1.00 37.47 288 PRO A C 1
ATOM 2133 O O . PRO A 1 277 ? -33.920 -8.448 60.374 1.00 37.61 288 PRO A O 1
ATOM 2137 N N . PRO A 1 278 ? -35.611 -7.077 59.811 1.00 39.59 289 PRO A N 1
ATOM 2138 C CA . PRO A 1 278 ? -36.003 -6.972 61.225 1.00 40.16 289 PRO A CA 1
ATOM 2139 C C . PRO A 1 278 ? -36.386 -8.353 61.799 1.00 40.56 289 PRO A C 1
ATOM 2140 O O . PRO A 1 278 ? -36.062 -8.676 62.941 1.00 40.11 289 PRO A O 1
ATOM 2144 N N . GLN A 1 279 ? -37.070 -9.166 61.001 1.00 40.35 290 GLN A N 1
ATOM 2145 C CA . GLN A 1 279 ? -37.468 -10.504 61.440 1.00 42.12 290 GLN A CA 1
ATOM 2146 C C . GLN A 1 279 ? -36.236 -11.399 61.659 1.00 41.91 290 GLN A C 1
ATOM 2147 O O . GLN A 1 279 ? -36.175 -12.181 62.613 1.00 42.64 290 GLN A O 1
ATOM 2153 N N . TYR A 1 280 ? -35.258 -11.289 60.766 1.00 40.08 291 TYR A N 1
ATOM 2154 C CA . TYR A 1 280 ? -34.054 -12.105 60.870 1.00 40.24 291 TYR A CA 1
ATOM 2155 C C . TYR A 1 280 ? -33.175 -11.687 62.041 1.00 41.36 291 TYR A C 1
ATOM 2156 O O . TYR A 1 280 ? -32.509 -12.519 62.661 1.00 43.47 291 TYR A O 1
ATOM 2165 N N . HIS A 1 281 ? -33.172 -10.395 62.347 1.00 42.00 292 HIS A N 1
ATOM 2166 C CA . HIS A 1 281 ? -32.380 -9.889 63.458 1.00 40.99 292 HIS A CA 1
ATOM 2167 C C . HIS A 1 281 ? -32.829 -10.610 64.733 1.00 40.31 292 HIS A C 1
ATOM 2168 O O . HIS A 1 281 ? -32.008 -11.011 65.556 1.00 38.78 292 HIS A O 1
ATOM 2175 N N . ILE A 1 282 ? -34.138 -10.773 64.882 1.00 39.34 293 ILE A N 1
ATOM 2176 C CA . ILE A 1 282 ? -34.700 -11.447 66.047 1.00 39.37 293 ILE A CA 1
ATOM 2177 C C . ILE A 1 282 ? -34.338 -12.931 66.024 1.00 39.38 293 ILE A C 1
ATOM 2178 O O . ILE A 1 282 ? -33.844 -13.487 67.014 1.00 38.20 293 ILE A O 1
ATOM 2183 N N . ALA A 1 283 ? -34.604 -13.558 64.879 1.00 39.66 294 ALA A N 1
ATOM 2184 C CA . ALA A 1 283 ? -34.348 -14.982 64.665 1.00 38.43 294 ALA A CA 1
ATOM 2185 C C . ALA A 1 283 ? -32.912 -15.425 64.955 1.00 39.50 294 ALA A C 1
ATOM 2186 O O . ALA A 1 283 ? -32.703 -16.395 65.691 1.00 40.62 294 ALA A O 1
ATOM 2188 N N . PHE A 1 284 ? -31.919 -14.741 64.386 1.00 39.35 295 PHE A N 1
ATOM 2189 C CA . PHE A 1 284 ? -30.533 -15.140 64.643 1.00 40.07 295 PHE A CA 1
ATOM 2190 C C . PHE A 1 284 ? -30.180 -15.019 66.120 1.00 41.32 295 PHE A C 1
ATOM 2191 O O . PHE A 1 284 ? -29.337 -15.767 66.618 1.00 43.01 295 PHE A O 1
ATOM 2199 N N . GLN A 1 285 ? -30.812 -14.084 66.830 1.00 40.71 296 GLN A N 1
ATOM 2200 C CA . GLN A 1 285 ? -30.553 -13.963 68.263 1.00 40.44 296 GLN A CA 1
ATOM 2201 C C . GLN A 1 285 ? -31.222 -15.155 68.962 1.00 40.71 296 GLN A C 1
ATOM 2202 O O . GLN A 1 285 ? -30.676 -15.716 69.909 1.00 41.33 296 GLN A O 1
ATOM 2208 N N . ALA A 1 286 ? -32.397 -15.552 68.475 1.00 41.32 297 ALA A N 1
ATOM 2209 C CA . ALA A 1 286 ? -33.120 -16.682 69.054 1.00 42.58 297 ALA A CA 1
ATOM 2210 C C . ALA A 1 286 ? -32.348 -17.995 68.881 1.00 43.69 297 ALA A C 1
ATOM 2211 O O . ALA A 1 286 ? -32.397 -18.876 69.747 1.00 43.64 297 ALA A O 1
ATOM 2213 N N . LEU A 1 287 ? -31.642 -18.137 67.761 1.00 43.09 298 LEU A N 1
ATOM 2214 C CA . LEU A 1 287 ? -30.866 -19.350 67.533 1.00 43.39 298 LEU A CA 1
ATOM 2215 C C . LEU A 1 287 ? -29.837 -19.508 68.637 1.00 42.86 298 LEU A C 1
ATOM 2216 O O . LEU A 1 287 ? -29.663 -20.590 69.183 1.00 45.67 298 LEU A O 1
ATOM 2221 N N . SER A 1 288 ? -29.156 -18.414 68.954 1.00 43.84 299 SER A N 1
ATOM 2222 C CA . SER A 1 288 ? -28.121 -18.391 69.982 1.00 42.97 299 SER A CA 1
ATOM 2223 C C . SER A 1 288 ? -28.705 -18.648 71.375 1.00 43.95 299 SER A C 1
ATOM 2224 O O . SER A 1 288 ? -28.095 -19.331 72.201 1.00 43.38 299 SER A O 1
ATOM 2227 N N . ALA A 1 289 ? -29.888 -18.099 71.637 1.00 44.75 300 ALA A N 1
ATOM 2228 C CA . ALA A 1 289 ? -30.546 -18.304 72.925 1.00 45.14 300 ALA A CA 1
ATOM 2229 C C . ALA A 1 289 ? -31.006 -19.762 72.998 1.00 45.73 300 ALA A C 1
ATOM 2230 O O . ALA A 1 289 ? -30.998 -20.378 74.065 1.00 45.49 300 ALA A O 1
ATOM 2232 N N . PHE A 1 290 ? -31.403 -20.313 71.856 1.00 46.05 301 PHE A N 1
ATOM 2233 C CA . PHE A 1 290 ? -31.842 -21.702 71.806 1.00 45.63 301 PHE A CA 1
ATOM 2234 C C . PHE A 1 290 ? -30.642 -22.598 72.083 1.00 45.90 301 PHE A C 1
ATOM 2235 O O . PHE A 1 290 ? -30.711 -23.516 72.905 1.00 47.17 301 PHE A O 1
ATOM 2243 N N . ALA A 1 291 ? -29.540 -22.331 71.393 1.00 45.31 302 ALA A N 1
ATOM 2244 C CA . ALA A 1 291 ? -28.331 -23.119 71.578 1.00 45.12 302 ALA A CA 1
ATOM 2245 C C . ALA A 1 291 ? -27.920 -23.129 73.053 1.00 45.02 302 ALA A C 1
ATOM 2246 O O . ALA A 1 291 ? -27.514 -24.165 73.581 1.00 44.72 302 ALA A O 1
ATOM 2248 N N . ASP A 1 292 ? -28.038 -21.979 73.715 1.00 46.03 303 ASP A N 1
ATOM 2249 C CA . ASP A 1 292 ? -27.666 -21.863 75.127 1.00 47.72 303 ASP A CA 1
ATOM 2250 C C . ASP A 1 292 ? -28.479 -22.767 76.043 1.00 46.97 303 ASP A C 1
ATOM 2251 O O . ASP A 1 292 ? -28.002 -23.175 77.102 1.00 47.07 303 ASP A O 1
ATOM 2256 N N . ALA A 1 293 ? -29.704 -23.076 75.641 1.00 45.77 304 ALA A N 1
ATOM 2257 C CA . ALA A 1 293 ? -30.558 -23.935 76.445 1.00 46.39 304 ALA A CA 1
ATOM 2258 C C . ALA A 1 293 ? -30.389 -25.403 76.063 1.00 46.46 304 ALA A C 1
ATOM 2259 O O . ALA A 1 293 ? -30.997 -26.282 76.671 1.00 47.34 304 ALA A O 1
ATOM 2261 N N . HIS A 1 294 ? -29.558 -25.666 75.058 1.00 47.31 305 HIS A N 1
ATOM 2262 C CA . HIS A 1 294 ? -29.338 -27.035 74.594 1.00 47.50 305 HIS A CA 1
ATOM 2263 C C . HIS A 1 294 ? -27.868 -27.382 74.400 1.00 47.36 305 HIS A C 1
ATOM 2264 O O . HIS A 1 294 ? -27.503 -28.111 73.478 1.00 47.24 305 HIS A O 1
ATOM 2271 N N . GLU A 1 295 ? -27.029 -26.856 75.282 1.00 48.88 306 GLU A N 1
ATOM 2272 C CA . GLU A 1 295 ? -25.594 -27.102 75.232 1.00 50.12 306 GLU A CA 1
ATOM 2273 C C . GLU A 1 295 ? -24.971 -26.817 73.870 1.00 49.58 306 GLU A C 1
ATOM 2274 O O . GLU A 1 295 ? -24.169 -27.602 73.371 1.00 50.67 306 GLU A O 1
ATOM 2280 N N . GLY A 1 296 ? -25.353 -25.691 73.275 1.00 47.69 307 GLY A N 1
ATOM 2281 C CA . GLY A 1 296 ? -24.802 -25.300 71.994 1.00 47.20 307 GLY A CA 1
ATOM 2282 C C . GLY A 1 296 ? -25.396 -25.924 70.745 1.00 47.25 307 GLY A C 1
ATOM 2283 O O . GLY A 1 296 ? -24.991 -25.580 69.633 1.00 48.19 307 GLY A O 1
ATOM 2284 N N . SER A 1 297 ? -26.340 -26.845 70.900 1.00 45.91 308 SER A N 1
ATOM 2285 C CA . SER A 1 297 ? -26.939 -27.472 69.725 1.00 45.86 308 SER A CA 1
ATOM 2286 C C . SER A 1 297 ? -28.039 -26.613 69.119 1.00 43.81 308 SER A C 1
ATOM 2287 O O . SER A 1 297 ? -28.793 -25.951 69.831 1.00 43.73 308 SER A O 1
ATOM 2290 N N . LEU A 1 298 ? -28.125 -26.631 67.795 1.00 40.83 309 LEU A N 1
ATOM 2291 C CA . LEU A 1 298 ? -29.132 -25.857 67.101 1.00 39.13 309 LEU A CA 1
ATOM 2292 C C . LEU A 1 298 ? -30.419 -26.654 66.924 1.00 38.71 309 LEU A C 1
ATOM 2293 O O . LEU A 1 298 ? -30.456 -27.865 67.172 1.00 37.94 309 LEU A O 1
ATOM 2298 N N . PRO A 1 299 ? -31.512 -25.975 66.538 1.00 38.23 310 PRO A N 1
ATOM 2299 C CA . PRO A 1 299 ? -32.770 -26.700 66.341 1.00 38.64 310 PRO A CA 1
ATOM 2300 C C . PRO A 1 299 ? -32.538 -27.773 65.278 1.00 40.64 310 PRO A C 1
ATOM 2301 O O . PRO A 1 299 ? -31.717 -27.592 64.376 1.00 41.05 310 PRO A O 1
ATOM 2305 N N . ARG A 1 300 ? -33.245 -28.892 65.385 1.00 41.55 311 ARG A N 1
ATOM 2306 C CA . ARG A 1 300 ? -33.077 -29.974 64.424 1.00 42.09 311 ARG A CA 1
ATOM 2307 C C . ARG A 1 300 ? -33.846 -29.724 63.130 1.00 40.95 311 ARG A C 1
ATOM 2308 O O . ARG A 1 300 ? -34.857 -29.018 63.118 1.00 42.56 311 ARG A O 1
ATOM 2316 N N . PRO A 1 301 ? -33.373 -30.309 62.016 1.00 41.87 312 PRO A N 1
ATOM 2317 C CA . PRO A 1 301 ? -33.987 -30.159 60.691 1.00 41.27 312 PRO A CA 1
ATOM 2318 C C . PRO A 1 301 ? -35.473 -30.465 60.639 1.00 43.58 312 PRO A C 1
ATOM 2319 O O . PRO A 1 301 ? -35.892 -31.596 60.905 1.00 42.20 312 PRO A O 1
ATOM 2323 N N . ARG A 1 302 ? -36.259 -29.447 60.295 1.00 45.73 313 ARG A N 1
ATOM 2324 C CA . ARG A 1 302 ? -37.710 -29.573 60.169 1.00 46.56 313 ARG A CA 1
ATOM 2325 C C . ARG A 1 302 ? -38.431 -30.049 61.418 1.00 47.94 313 ARG A C 1
ATOM 2326 O O . ARG A 1 302 ? -39.605 -30.427 61.358 1.00 49.77 313 ARG A O 1
ATOM 2334 N N . ASN A 1 303 ? -37.735 -30.020 62.549 1.00 49.14 314 ASN A N 1
ATOM 2335 C CA . ASN A 1 303 ? -38.299 -30.455 63.820 1.00 48.93 314 ASN A CA 1
ATOM 2336 C C . ASN A 1 303 ? -39.261 -29.416 64.397 1.00 50.37 314 ASN A C 1
ATOM 2337 O O . ASN A 1 303 ? -38.847 -28.313 64.774 1.00 49.41 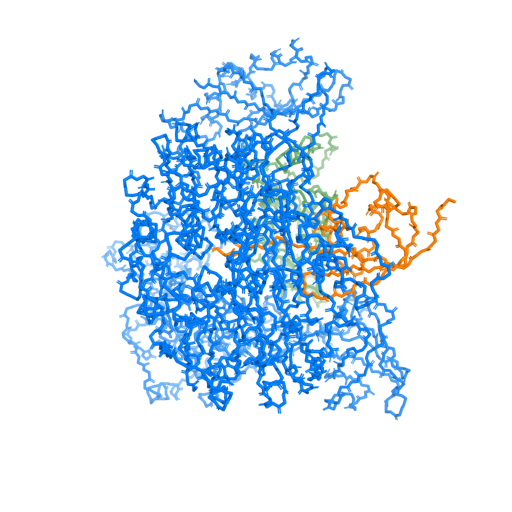314 ASN A O 1
ATOM 2342 N N . ASP A 1 304 ? -40.543 -29.773 64.471 1.00 50.79 315 ASP A N 1
ATOM 2343 C CA . ASP A 1 304 ? -41.567 -28.863 64.979 1.00 52.77 315 ASP A CA 1
ATOM 2344 C C . ASP A 1 304 ? -41.410 -28.453 66.436 1.00 52.10 315 ASP A C 1
ATOM 2345 O O . ASP A 1 304 ? -41.655 -27.299 66.790 1.00 52.56 315 ASP A O 1
ATOM 2350 N N . ILE A 1 305 ? -41.018 -29.392 67.288 1.00 52.34 316 ILE A N 1
ATOM 2351 C CA . ILE A 1 305 ? -40.857 -29.085 68.704 1.00 51.20 316 ILE A CA 1
ATOM 2352 C C . ILE A 1 305 ? -39.804 -28.005 68.892 1.00 50.19 316 ILE A C 1
ATOM 2353 O O . ILE A 1 305 ? -40.018 -27.042 69.628 1.00 49.90 316 ILE A O 1
ATOM 2358 N N . ASP A 1 306 ? -38.668 -28.156 68.220 1.00 49.74 317 ASP A N 1
ATOM 2359 C CA . ASP A 1 306 ? -37.610 -27.160 68.333 1.00 48.21 317 ASP A CA 1
ATOM 2360 C C . ASP A 1 306 ? -38.063 -25.812 67.789 1.00 45.31 317 ASP A C 1
ATOM 2361 O O . ASP A 1 306 ? -37.787 -24.780 68.388 1.00 45.77 317 ASP A O 1
ATOM 2366 N N . ALA A 1 307 ? -38.763 -25.821 66.663 1.00 43.75 318 ALA A N 1
ATOM 2367 C CA . ALA A 1 307 ? -39.219 -24.577 66.061 1.00 45.40 318 ALA A CA 1
ATOM 2368 C C . ALA A 1 307 ? -40.184 -23.828 66.968 1.00 47.06 318 ALA A C 1
ATOM 2369 O O . ALA A 1 307 ? -40.165 -22.600 67.026 1.00 47.33 318 ALA A O 1
ATOM 2371 N N . ALA A 1 308 ? -41.030 -24.567 67.676 1.00 48.29 319 ALA A N 1
ATOM 2372 C CA . ALA A 1 308 ? -41.996 -23.953 68.580 1.00 47.33 319 ALA A CA 1
ATOM 2373 C C . ALA A 1 308 ? -41.265 -23.319 69.759 1.00 47.65 319 ALA A C 1
ATOM 2374 O O . ALA A 1 308 ? -41.628 -22.240 70.229 1.00 46.12 319 ALA A O 1
ATOM 2376 N N . GLU A 1 309 ? -40.235 -23.997 70.247 1.00 48.07 320 GLU A N 1
ATOM 2377 C CA . GLU A 1 309 ? -39.470 -23.463 71.361 1.00 48.69 320 GLU A CA 1
ATOM 2378 C C . GLU A 1 309 ? -38.717 -22.241 70.823 1.00 49.15 320 GLU A C 1
ATOM 2379 O O . GLU A 1 309 ? -38.657 -21.188 71.461 1.00 48.47 320 GLU A O 1
ATOM 2385 N N . PHE A 1 310 ? -38.166 -22.394 69.625 1.00 48.00 321 PHE A N 1
ATOM 2386 C CA . PHE A 1 310 ? -37.434 -21.331 68.959 1.00 47.30 321 PHE A CA 1
ATOM 2387 C C . PHE A 1 310 ? -38.318 -20.097 68.790 1.00 49.17 321 PHE A C 1
ATOM 2388 O O . PHE A 1 310 ? -37.865 -18.963 68.981 1.00 48.17 321 PHE A O 1
ATOM 2396 N N . PHE A 1 311 ? -39.577 -20.319 68.417 1.00 49.60 322 PHE A N 1
ATOM 2397 C CA . PHE A 1 311 ? -40.500 -19.212 68.223 1.00 50.99 322 PHE A CA 1
ATOM 2398 C C . PHE A 1 311 ? -40.785 -18.488 69.538 1.00 51.98 322 PHE A C 1
ATOM 2399 O O . PHE A 1 311 ? -41.031 -17.283 69.541 1.00 53.35 322 PHE A O 1
ATOM 2407 N N . GLU A 1 312 ? -40.757 -19.215 70.652 1.00 50.81 323 GLU A N 1
ATOM 2408 C CA . GLU A 1 312 ? -40.994 -18.582 71.942 1.00 51.47 323 GLU A CA 1
ATOM 2409 C C . GLU A 1 312 ? -39.847 -17.625 72.254 1.00 51.78 323 GLU A C 1
ATOM 2410 O O . GLU A 1 312 ? -40.068 -16.543 72.787 1.00 50.96 323 GLU A O 1
ATOM 2416 N N . PHE A 1 313 ? -38.621 -18.025 71.919 1.00 50.93 324 PHE A N 1
ATOM 2417 C CA . PHE A 1 313 ? -37.469 -17.163 72.140 1.00 49.75 324 PHE A CA 1
ATOM 2418 C C . PHE A 1 313 ? -37.637 -15.913 71.290 1.00 49.13 324 PHE A C 1
ATOM 2419 O O . PHE A 1 313 ? -37.348 -14.808 71.738 1.00 49.99 324 PHE A O 1
ATOM 2427 N N . CYS A 1 314 ? -38.117 -16.090 70.063 1.00 48.62 325 CYS A N 1
ATOM 2428 C CA . CYS A 1 314 ? -38.315 -14.955 69.168 1.00 49.53 325 CYS A CA 1
ATOM 2429 C C . CYS A 1 314 ? -39.273 -13.925 69.763 1.00 50.77 325 CYS A C 1
ATOM 2430 O O . CYS A 1 314 ? -39.049 -12.724 69.648 1.00 52.05 325 CYS A O 1
ATOM 2433 N N . LYS A 1 315 ? -40.339 -14.395 70.402 1.00 52.49 326 LYS A N 1
ATOM 2434 C CA . LYS A 1 315 ? -41.307 -13.495 71.022 1.00 53.02 326 LYS A CA 1
ATOM 2435 C C . LYS A 1 315 ? -40.642 -12.708 72.151 1.00 52.24 326 LYS A C 1
ATOM 2436 O O . LYS A 1 315 ? -40.701 -11.482 72.181 1.00 50.75 326 LYS A O 1
ATOM 2442 N N . LYS A 1 316 ? -40.003 -13.428 73.067 1.00 52.83 327 LYS A N 1
ATOM 2443 C CA . LYS A 1 316 ? -39.321 -12.821 74.208 1.00 55.53 327 LYS A CA 1
ATOM 2444 C C . LYS A 1 316 ? -38.283 -11.793 73.786 1.00 55.68 327 LYS A C 1
ATOM 2445 O O . LYS A 1 316 ? -38.219 -10.695 74.343 1.00 55.73 327 LYS A O 1
ATOM 2451 N N . ILE A 1 317 ? -37.465 -12.163 72.805 1.00 55.51 328 ILE A N 1
ATOM 2452 C CA . ILE A 1 317 ? -36.430 -11.277 72.297 1.00 54.23 328 ILE A CA 1
ATOM 2453 C C . ILE A 1 317 ? -37.060 -10.066 71.628 1.00 55.26 328 ILE A C 1
ATOM 2454 O O . ILE A 1 317 ? -36.604 -8.942 71.814 1.00 55.90 328 ILE A O 1
ATOM 2459 N N . ALA A 1 318 ? -38.113 -10.294 70.852 1.00 56.64 329 ALA A N 1
ATOM 2460 C CA . ALA A 1 318 ? -38.787 -9.197 70.167 1.00 59.12 329 ALA A CA 1
ATOM 2461 C C . ALA A 1 318 ? -39.281 -8.184 71.189 1.00 60.41 329 ALA A C 1
ATOM 2462 O O . ALA A 1 318 ? -39.105 -6.978 71.025 1.00 61.12 3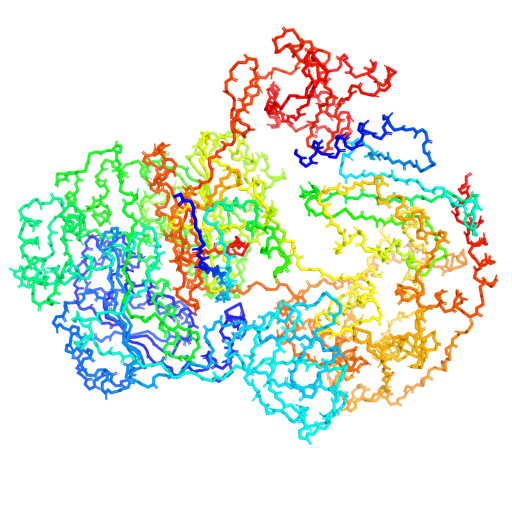29 ALA A O 1
ATOM 2464 N N . SER A 1 319 ? -39.900 -8.686 72.248 1.00 62.21 330 SER A N 1
ATOM 2465 C CA . SER A 1 319 ? -40.425 -7.837 73.306 1.00 64.31 330 SER A CA 1
ATOM 2466 C C . SER A 1 319 ? -39.319 -7.055 74.005 1.00 64.90 330 SER A C 1
ATOM 2467 O O . SER A 1 319 ? -39.439 -5.851 74.223 1.00 64.02 330 SER A O 1
ATOM 2470 N N . THR A 1 320 ? -38.241 -7.748 74.350 1.00 66.69 331 THR A N 1
ATOM 2471 C CA . THR A 1 320 ? -37.116 -7.129 75.038 1.00 68.79 331 THR A CA 1
ATOM 2472 C C . THR A 1 320 ? -36.513 -5.934 74.301 1.00 70.34 331 THR A C 1
ATOM 2473 O O . THR A 1 320 ? -36.073 -4.972 74.929 1.00 71.04 331 THR A O 1
ATOM 2477 N N . LEU A 1 321 ? -36.486 -5.981 72.976 1.00 72.04 332 LEU A N 1
ATOM 2478 C CA . LEU A 1 321 ? -35.927 -4.866 72.227 1.00 74.60 332 LEU A CA 1
ATOM 2479 C C . LEU A 1 321 ? -37.017 -3.972 71.641 1.00 75.86 332 LEU A C 1
ATOM 2480 O O . LEU A 1 321 ? -36.775 -3.187 70.725 1.00 75.03 332 LEU A O 1
ATOM 2485 N N . GLN A 1 322 ? -38.219 -4.102 72.196 1.00 78.40 333 GLN A N 1
ATOM 2486 C CA . GLN A 1 322 ? -39.377 -3.313 71.788 1.00 81.26 333 GLN A CA 1
ATOM 2487 C C . GLN A 1 322 ? -39.618 -3.304 70.282 1.00 83.45 333 GLN A C 1
ATOM 2488 O O . GLN A 1 322 ? -39.520 -2.260 69.633 1.00 84.52 333 GLN A O 1
ATOM 2494 N N . PHE A 1 323 ? -39.942 -4.471 69.734 1.00 85.39 334 PHE A N 1
ATOM 2495 C CA . PHE A 1 323 ? -40.208 -4.602 68.307 1.00 87.09 334 PHE A CA 1
ATOM 2496 C C . PHE A 1 323 ? -41.699 -4.398 68.072 1.00 87.77 334 PHE A C 1
ATOM 2497 O O . PHE A 1 323 ? -42.513 -5.266 68.384 1.00 88.06 334 PHE A O 1
ATOM 2505 N N . ASP A 1 324 ? -42.054 -3.248 67.519 1.00 88.35 335 ASP A N 1
ATOM 2506 C CA . ASP A 1 324 ? -43.453 -2.936 67.279 1.00 89.78 335 ASP A CA 1
ATOM 2507 C C . ASP A 1 324 ? -44.037 -3.558 66.014 1.00 88.15 335 ASP A C 1
ATOM 2508 O O . ASP A 1 324 ? -45.110 -3.153 65.556 1.00 88.72 335 ASP A O 1
ATOM 2513 N N . VAL A 1 325 ? -43.345 -4.544 65.451 1.00 84.72 336 VAL A N 1
ATOM 2514 C CA . VAL A 1 325 ? -43.844 -5.198 64.246 1.00 81.37 336 VAL A CA 1
ATOM 2515 C C . VAL A 1 325 ? -44.110 -6.682 64.475 1.00 78.82 336 VAL A C 1
ATOM 2516 O O . VAL A 1 325 ? -43.375 -7.359 65.194 1.00 77.61 336 VAL A O 1
ATOM 2520 N N . GLU A 1 326 ? -45.180 -7.175 63.865 1.00 76.33 337 GLU A N 1
ATOM 2521 C CA . GLU A 1 326 ? -45.561 -8.572 63.997 1.00 74.94 337 GLU A CA 1
ATOM 2522 C C . GLU A 1 326 ? -44.513 -9.520 63.441 1.00 71.40 337 GLU A C 1
ATOM 2523 O O . GLU A 1 326 ? -43.868 -9.230 62.440 1.00 71.30 337 GLU A O 1
ATOM 2529 N N . LEU A 1 327 ? -44.352 -10.657 64.099 1.00 67.81 338 LEU A N 1
ATOM 2530 C CA . LEU A 1 327 ? -43.405 -11.663 63.655 1.00 63.91 338 LEU A CA 1
ATOM 2531 C C . LEU A 1 327 ? -44.092 -12.551 62.638 1.00 62.21 338 LEU A C 1
ATOM 2532 O O . LEU A 1 327 ? -45.232 -12.969 62.842 1.00 62.63 338 LEU A O 1
ATOM 2537 N N . ASP A 1 328 ? -43.404 -12.819 61.534 1.00 59.62 339 ASP A N 1
ATOM 2538 C CA . ASP A 1 328 ? -43.938 -13.680 60.487 1.00 57.00 339 ASP A CA 1
ATOM 2539 C C . ASP A 1 328 ? -43.576 -15.092 60.926 1.00 55.15 339 ASP A C 1
ATOM 2540 O O . ASP A 1 328 ? -42.458 -15.548 60.704 1.00 55.15 339 ASP A O 1
ATOM 2545 N N . GLU A 1 329 ? -44.525 -15.774 61.558 1.00 53.67 340 GLU A N 1
ATOM 2546 C CA . GLU A 1 329 ? -44.305 -17.117 62.070 1.00 52.66 340 GLU A CA 1
ATOM 2547 C C . GLU A 1 329 ? -43.784 -18.126 61.051 1.00 52.31 340 GLU A C 1
ATOM 2548 O O . GLU A 1 329 ? -42.850 -18.868 61.345 1.00 51.03 340 GLU A O 1
ATOM 2554 N N . LYS A 1 330 ? -44.377 -18.169 59.862 1.00 52.10 341 LYS A N 1
ATOM 2555 C CA . LYS A 1 330 ? -43.922 -19.112 58.844 1.00 53.04 341 LYS A CA 1
ATOM 2556 C C . LYS A 1 330 ? -42.484 -18.815 58.428 1.00 51.57 341 LYS A C 1
ATOM 2557 O O . LYS A 1 330 ? -41.666 -19.725 58.284 1.00 50.46 341 LYS A O 1
ATOM 2563 N N . LEU A 1 331 ? -42.184 -17.535 58.240 1.00 49.39 342 LEU A N 1
ATOM 2564 C CA . LEU A 1 331 ? -40.851 -17.119 57.834 1.00 49.44 342 LEU A CA 1
ATOM 2565 C C . LEU A 1 331 ? -39.823 -17.458 58.902 1.00 49.19 342 LEU A C 1
ATOM 2566 O O . LEU A 1 331 ? -38.829 -18.132 58.625 1.00 50.21 342 LEU A O 1
ATOM 2571 N N . ILE A 1 332 ? -40.078 -17.000 60.123 1.00 48.22 343 ILE A N 1
ATOM 2572 C CA . ILE A 1 332 ? -39.180 -17.221 61.245 1.00 47.67 343 ILE A CA 1
ATOM 2573 C C . ILE A 1 332 ? -38.898 -18.685 61.553 1.00 47.42 343 ILE A C 1
ATOM 2574 O O . ILE A 1 332 ? -37.751 -19.056 61.821 1.00 47.00 343 ILE A O 1
ATOM 2579 N N . LYS A 1 333 ? -39.928 -19.522 61.510 1.00 45.93 344 LYS A N 1
ATOM 2580 C CA . LYS A 1 333 ? -39.729 -20.934 61.797 1.00 46.87 344 LYS A CA 1
ATOM 2581 C C . LYS A 1 333 ? -38.851 -21.630 60.764 1.00 45.77 344 LYS A C 1
ATOM 2582 O O . LYS A 1 333 ? -38.277 -22.686 61.044 1.00 44.21 344 LYS A O 1
ATOM 2588 N N . GLU A 1 334 ? -38.746 -21.047 59.573 1.00 44.60 345 GLU A N 1
ATOM 2589 C CA . GLU A 1 334 ? -37.904 -21.635 58.540 1.00 44.34 345 GLU A CA 1
ATOM 2590 C C . GLU A 1 334 ? -36.451 -21.600 59.003 1.00 43.85 345 GLU A C 1
ATOM 2591 O O . GLU A 1 334 ? -35.684 -22.513 58.712 1.00 43.83 345 GLU A O 1
ATOM 2597 N N . ILE A 1 335 ? -36.081 -20.545 59.727 1.00 44.14 346 ILE A N 1
ATOM 2598 C CA . ILE A 1 335 ? -34.718 -20.395 60.225 1.00 42.50 346 ILE A CA 1
ATOM 2599 C C . ILE A 1 335 ? -34.423 -21.499 61.226 1.00 42.31 346 ILE A C 1
ATOM 2600 O O . ILE A 1 335 ? -33.300 -21.991 61.303 1.00 40.80 346 ILE A O 1
ATOM 2605 N N . SER A 1 336 ? -35.442 -21.899 61.979 1.00 41.83 347 SER A N 1
ATOM 2606 C CA . SER A 1 336 ? -35.290 -22.987 62.936 1.00 41.66 347 SER A CA 1
ATOM 2607 C C . SER A 1 336 ? -35.189 -24.297 62.152 1.00 41.83 347 SER A C 1
ATOM 2608 O O . SER A 1 336 ? -34.290 -25.110 62.389 1.00 39.08 347 SER A O 1
ATOM 2611 N N . TYR A 1 337 ? -36.112 -24.486 61.211 1.00 40.26 348 TYR A N 1
ATOM 2612 C CA . TYR A 1 337 ? -36.134 -25.695 60.397 1.00 41.22 348 TYR A CA 1
ATOM 2613 C C . TYR A 1 337 ? -34.841 -25.902 59.623 1.00 40.97 348 TYR A C 1
ATOM 2614 O O . TYR A 1 337 ? -34.430 -27.033 59.382 1.00 41.94 348 TYR A O 1
ATOM 2623 N N . GLN A 1 338 ? -34.210 -24.804 59.229 1.00 39.59 349 GLN A N 1
ATOM 2624 C CA . GLN A 1 338 ? -32.985 -24.854 58.441 1.00 36.56 349 GLN A CA 1
ATOM 2625 C C . GLN A 1 338 ? -31.724 -24.484 59.216 1.00 37.31 349 GLN A C 1
ATOM 2626 O O . GLN A 1 338 ? -30.655 -24.339 58.624 1.00 38.96 349 GLN A O 1
ATOM 2632 N N . ALA A 1 339 ? -31.844 -24.330 60.530 1.00 37.20 350 ALA A N 1
ATOM 2633 C CA . ALA A 1 339 ? -30.716 -23.936 61.364 1.00 36.97 350 ALA A CA 1
ATOM 2634 C C . ALA A 1 339 ? -29.430 -24.717 61.116 1.00 40.03 350 ALA A C 1
ATOM 2635 O O . ALA A 1 339 ? -28.349 -24.122 61.002 1.00 39.88 350 ALA A O 1
ATOM 2637 N N . ARG A 1 340 ? -29.527 -26.038 61.034 1.00 37.88 351 ARG A N 1
ATOM 2638 C CA . ARG A 1 340 ? -28.332 -26.843 60.824 1.00 38.95 351 ARG A CA 1
ATOM 2639 C C . ARG A 1 340 ? -27.916 -26.913 59.364 1.00 39.35 351 ARG A C 1
ATOM 2640 O O . ARG A 1 340 ? -26.883 -27.496 59.032 1.00 38.80 351 ARG A O 1
ATOM 2648 N N . GLY A 1 341 ? -28.717 -26.305 58.496 1.00 35.91 352 GLY A N 1
ATOM 2649 C CA . GLY A 1 341 ? -28.387 -26.292 57.087 1.00 36.40 352 GLY A CA 1
ATOM 2650 C C . GLY A 1 341 ? -27.022 -25.661 56.866 1.00 37.42 352 GLY A C 1
ATOM 2651 O O . GLY A 1 341 ? -26.712 -24.586 57.392 1.00 35.98 352 GLY A O 1
ATOM 2652 N N . ASP A 1 342 ? -26.199 -26.338 56.075 1.00 38.46 353 ASP A N 1
ATOM 2653 C CA . ASP A 1 342 ? -24.849 -25.876 55.775 1.00 39.00 353 ASP A CA 1
ATOM 2654 C C . ASP A 1 342 ? -24.650 -26.004 54.269 1.00 38.29 353 ASP A C 1
ATOM 2655 O O . ASP A 1 342 ? -24.235 -27.053 53.785 1.00 40.10 353 ASP A O 1
ATOM 2660 N N . LEU A 1 343 ? -24.943 -24.933 53.536 1.00 37.06 354 LEU A N 1
ATOM 2661 C CA . LEU A 1 343 ? -24.846 -24.935 52.077 1.00 36.28 354 LEU A CA 1
ATOM 2662 C C . LEU A 1 343 ? -23.582 -24.269 51.554 1.00 35.99 354 LEU A C 1
ATOM 2663 O O . LEU A 1 343 ? -23.264 -23.150 51.949 1.00 36.82 354 LEU A O 1
ATOM 2668 N N . VAL A 1 344 ? -22.870 -24.940 50.653 1.00 35.08 355 VAL A N 1
ATOM 2669 C CA . VAL A 1 344 ? -21.653 -24.356 50.119 1.00 33.89 355 VAL A CA 1
ATOM 2670 C C . VAL A 1 344 ? -21.935 -23.071 49.345 1.00 35.31 355 VAL A C 1
ATOM 2671 O O . VAL A 1 344 ? -21.083 -22.172 49.302 1.00 38.30 355 VAL A O 1
ATOM 2675 N N . ALA A 1 345 ? -23.119 -22.970 48.739 1.00 32.91 356 ALA A N 1
ATOM 2676 C CA . ALA A 1 345 ? -23.484 -21.758 47.989 1.00 32.15 356 ALA A CA 1
ATOM 2677 C C . ALA A 1 345 ? -23.578 -20.560 48.930 1.00 31.89 356 ALA A C 1
ATOM 2678 O O . ALA A 1 345 ? -23.155 -19.454 48.584 1.00 31.06 356 ALA A O 1
ATOM 2680 N N . MET A 1 346 ? -24.127 -20.785 50.120 1.00 33.48 357 MET A N 1
ATOM 2681 C CA . MET A 1 346 ? -24.250 -19.728 51.125 1.00 34.17 357 MET A CA 1
ATOM 2682 C C . MET A 1 346 ? -22.871 -19.358 51.688 1.00 33.52 357 MET A C 1
ATOM 2683 O O . MET A 1 346 ? -22.633 -18.204 52.006 1.00 32.10 357 MET A O 1
ATOM 2688 N N . SER A 1 347 ? -21.962 -20.327 51.815 1.00 33.65 358 SER A N 1
ATOM 2689 C CA . SER A 1 347 ? -20.628 -20.008 52.331 1.00 32.91 358 SER A CA 1
ATOM 2690 C C . SER A 1 347 ? -19.842 -19.224 51.288 1.00 33.23 358 SER A C 1
ATOM 2691 O O . SER A 1 347 ? -19.059 -18.338 51.633 1.00 34.41 358 SER A O 1
ATOM 2694 N N . ALA A 1 348 ? -20.053 -19.546 50.015 1.00 30.45 359 ALA A N 1
ATOM 2695 C CA . ALA A 1 348 ? -19.374 -18.840 48.934 1.00 30.32 359 ALA A CA 1
ATOM 2696 C C . ALA A 1 348 ? -19.853 -17.385 48.904 1.00 29.75 359 ALA A C 1
ATOM 2697 O O . ALA A 1 348 ? -19.053 -16.450 48.837 1.00 28.48 359 ALA A O 1
ATOM 2699 N N . PHE A 1 349 ? -21.166 -17.207 48.971 1.00 29.70 360 PHE A N 1
ATOM 2700 C CA . PHE A 1 349 ? -21.776 -15.885 48.954 1.00 30.84 360 PHE A CA 1
ATOM 2701 C C . PHE A 1 349 ? -21.351 -15.011 50.142 1.00 31.30 360 PHE A C 1
ATOM 2702 O O . PHE A 1 349 ? -20.836 -13.912 49.956 1.00 31.35 360 PHE A O 1
ATOM 2710 N N . LEU A 1 350 ? -21.573 -15.497 51.360 1.00 32.00 361 LEU A N 1
ATOM 2711 C CA . LEU A 1 350 ? -21.213 -14.726 52.538 1.00 31.57 361 LEU A CA 1
ATOM 2712 C C . LEU A 1 350 ? -19.699 -14.660 52.712 1.00 31.75 361 LEU A C 1
ATOM 2713 O O . LEU A 1 350 ? -19.162 -13.615 53.070 1.00 32.89 361 LEU A O 1
ATOM 2718 N N . GLY A 1 351 ? -19.019 -15.778 52.462 1.00 31.93 362 GLY A N 1
ATOM 2719 C CA . GLY A 1 351 ? -17.570 -15.824 52.599 1.00 29.67 362 GLY A CA 1
ATOM 2720 C C . GLY A 1 351 ? -16.861 -14.808 51.726 1.00 29.21 362 GLY A C 1
ATOM 2721 O O . GLY A 1 351 ? -15.955 -14.119 52.177 1.00 30.40 362 GLY A O 1
ATOM 2722 N N . GLY A 1 352 ? -17.272 -14.709 50.468 1.00 29.50 363 GLY A N 1
ATOM 2723 C CA . GLY A 1 352 ? -16.659 -13.741 49.583 1.00 29.15 363 GLY A CA 1
ATOM 2724 C C . GLY A 1 352 ? -16.989 -12.324 50.033 1.00 31.90 363 GLY A C 1
ATOM 2725 O O . GLY A 1 352 ? -16.137 -11.439 49.984 1.00 29.82 363 GLY A O 1
ATOM 2726 N N . ALA A 1 353 ? -18.219 -12.094 50.487 1.00 31.23 364 ALA A N 1
ATOM 2727 C CA . ALA A 1 353 ? -18.592 -10.754 50.917 1.00 32.09 364 ALA A CA 1
ATOM 2728 C C . ALA A 1 353 ? -17.855 -10.363 52.194 1.00 33.14 364 ALA A C 1
ATOM 2729 O O . ALA A 1 353 ? -17.375 -9.237 52.316 1.00 34.51 364 ALA A O 1
ATOM 2731 N N . VAL A 1 354 ? -17.765 -11.284 53.147 1.00 30.91 365 VAL A N 1
ATOM 2732 C CA . VAL A 1 354 ? -17.073 -10.973 54.389 1.00 32.21 365 VAL A CA 1
ATOM 2733 C C . VAL A 1 354 ? -15.586 -10.703 54.139 1.00 32.79 365 VAL A C 1
ATOM 2734 O O . VAL A 1 354 ? -15.018 -9.770 54.703 1.00 33.25 365 VAL A O 1
ATOM 2738 N N . ALA A 1 355 ? -14.965 -11.498 53.274 1.00 32.54 366 ALA A N 1
ATOM 2739 C CA . ALA A 1 355 ? -13.552 -11.305 52.968 1.00 32.77 366 ALA A CA 1
ATOM 2740 C C . ALA A 1 355 ? -13.307 -9.902 52.430 1.00 32.98 366 ALA A C 1
ATOM 2741 O O . ALA A 1 355 ? -12.275 -9.290 52.711 1.00 32.11 366 ALA A O 1
ATOM 2743 N N . GLN A 1 356 ? -14.254 -9.383 51.655 1.00 33.50 367 GLN A N 1
ATOM 2744 C CA . GLN A 1 356 ? -14.088 -8.045 51.114 1.00 31.86 367 GLN A CA 1
ATOM 2745 C C . GLN A 1 356 ? -14.139 -7.022 52.253 1.00 31.96 367 GLN A C 1
ATOM 2746 O O . GLN A 1 356 ? -13.431 -6.011 52.224 1.00 33.10 367 GLN A O 1
ATOM 2752 N N . GLU A 1 357 ? -14.988 -7.280 53.242 1.00 31.46 368 GLU A N 1
ATOM 2753 C CA . GLU A 1 357 ? -15.108 -6.393 54.395 1.00 34.31 368 GLU A CA 1
ATOM 2754 C C . GLU A 1 357 ? -13.785 -6.410 55.171 1.00 34.90 368 GLU A C 1
ATOM 2755 O O . GLU A 1 357 ? -13.297 -5.371 55.615 1.00 35.76 368 GLU A O 1
ATOM 2761 N N . VAL A 1 358 ? -13.204 -7.596 55.328 1.00 34.88 369 VAL A N 1
ATOM 2762 C CA . VAL A 1 358 ? -11.929 -7.725 56.022 1.00 34.81 369 VAL A CA 1
ATOM 2763 C C . VAL A 1 358 ? -10.912 -6.804 55.348 1.00 36.47 369 VAL A C 1
ATOM 2764 O O . VAL A 1 358 ? -10.147 -6.113 56.018 1.00 39.05 369 VAL A O 1
ATOM 2768 N N . LEU A 1 359 ? -10.918 -6.781 54.018 1.00 36.96 370 LEU A N 1
ATOM 2769 C CA . LEU A 1 359 ? -9.988 -5.937 53.282 1.00 35.82 370 LEU A CA 1
ATOM 2770 C C . LEU A 1 359 ? -10.312 -4.458 53.450 1.00 36.22 370 LEU A C 1
ATOM 2771 O O . LEU A 1 359 ? -9.418 -3.613 53.410 1.00 38.75 370 LEU A O 1
ATOM 2776 N N . LYS A 1 360 ? -11.587 -4.133 53.629 1.00 35.58 371 LYS A N 1
ATOM 2777 C CA . LYS A 1 360 ? -11.972 -2.740 53.826 1.00 35.21 371 LYS A CA 1
ATOM 2778 C C . LYS A 1 360 ? -11.456 -2.253 55.185 1.00 35.29 371 LYS A C 1
ATOM 2779 O O . LYS A 1 360 ? -11.034 -1.109 55.319 1.00 35.43 371 LYS A O 1
ATOM 2785 N N . ALA A 1 361 ? -11.503 -3.125 56.187 1.00 33.87 372 ALA A N 1
ATOM 2786 C CA . ALA A 1 361 ? -11.048 -2.781 57.530 1.00 36.56 372 ALA A CA 1
ATOM 2787 C C . ALA A 1 361 ? -9.536 -2.561 57.598 1.00 38.04 372 ALA A C 1
ATOM 2788 O O . ALA A 1 361 ? -9.052 -1.705 58.342 1.00 39.16 372 ALA A O 1
ATOM 2790 N N . THR A 1 362 ? -8.802 -3.347 56.821 1.00 38.78 373 THR A N 1
ATOM 2791 C CA . THR A 1 362 ? -7.351 -3.274 56.796 1.00 42.29 373 THR A CA 1
ATOM 2792 C C . THR A 1 362 ? -6.780 -2.334 55.733 1.00 44.48 373 THR A C 1
ATOM 2793 O O . THR A 1 362 ? -5.570 -2.320 55.516 1.00 48.44 373 THR A O 1
ATOM 2797 N N . THR A 1 363 ? -7.625 -1.547 55.073 1.00 44.89 374 THR A N 1
ATOM 2798 C CA . THR A 1 363 ? -7.132 -0.637 54.036 1.00 43.46 374 THR A CA 1
ATOM 2799 C C . THR A 1 363 ? -7.801 0.734 54.015 1.00 44.35 374 THR A C 1
ATOM 2800 O O . THR A 1 363 ? -7.277 1.676 53.419 1.00 45.42 374 THR A O 1
ATOM 2804 N N . SER A 1 364 ? -8.960 0.840 54.652 1.00 43.45 375 SER A N 1
ATOM 2805 C CA . SER A 1 364 ? -9.729 2.079 54.664 1.00 44.00 375 SER A CA 1
ATOM 2806 C C . SER A 1 364 ? -10.236 2.422 53.261 1.00 42.84 375 SER A C 1
ATOM 2807 O O . SER A 1 364 ? -10.600 3.560 52.984 1.00 46.84 375 SER A O 1
ATOM 2810 N N . LYS A 1 365 ? -10.268 1.431 52.375 1.00 41.33 376 LYS A N 1
ATOM 2811 C CA . LYS A 1 365 ? -10.770 1.651 51.022 1.00 39.45 376 LYS A CA 1
ATOM 2812 C C . LYS A 1 365 ? -12.125 0.933 50.847 1.00 38.62 376 LYS A C 1
ATOM 2813 O O . LYS A 1 365 ? -12.283 -0.214 51.277 1.00 36.61 376 LYS A O 1
ATOM 2819 N N . PHE A 1 366 ? -13.084 1.621 50.220 1.00 36.86 377 PHE A N 1
ATOM 2820 C CA . PHE A 1 366 ? -14.448 1.113 49.976 1.00 37.06 377 PHE A CA 1
ATOM 2821 C C . PHE A 1 366 ? -15.338 1.262 51.211 1.00 37.33 377 PHE A C 1
ATOM 2822 O O . PHE A 1 366 ? -14.870 1.169 52.342 1.00 38.84 377 PHE A O 1
ATOM 2830 N N . TYR A 1 367 ? -16.627 1.489 50.988 1.00 38.39 378 TYR A N 1
ATOM 2831 C CA . TYR A 1 367 ? -17.582 1.679 52.076 1.00 38.34 378 TYR A CA 1
ATOM 2832 C C . TYR A 1 367 ? -17.964 0.354 52.742 1.00 37.32 378 TYR A C 1
ATOM 2833 O O . TYR A 1 367 ? -18.469 -0.559 52.092 1.00 38.35 378 TYR A O 1
ATOM 2842 N N . PRO A 1 368 ? -17.752 0.241 54.062 1.00 38.23 379 PRO A N 1
ATOM 2843 C CA . PRO A 1 368 ? -18.082 -0.999 54.776 1.00 37.39 379 PRO A CA 1
ATOM 2844 C C . PRO A 1 368 ? -19.571 -1.231 54.973 1.00 38.70 379 PRO A C 1
ATOM 2845 O O . PRO A 1 368 ? -20.370 -0.295 54.872 1.00 40.62 379 PRO A O 1
ATOM 2849 N N . LEU A 1 369 ? -19.947 -2.479 55.239 1.00 36.54 380 LEU A N 1
ATOM 2850 C CA . LEU A 1 369 ? -21.341 -2.786 55.509 1.00 37.29 380 LEU A CA 1
ATOM 2851 C C . LEU A 1 369 ? -21.606 -2.102 56.849 1.00 38.09 380 LEU A C 1
ATOM 2852 O O . LEU A 1 369 ? -20.844 -2.272 57.811 1.00 36.45 380 LEU A O 1
ATOM 2857 N N . LYS A 1 370 ? -22.677 -1.322 56.910 1.00 36.39 381 LYS A N 1
ATOM 2858 C CA . LYS A 1 370 ? -22.992 -0.578 58.121 1.00 37.66 381 LYS A CA 1
ATOM 2859 C C . LYS A 1 370 ? -24.489 -0.639 58.433 1.00 36.83 381 LYS A C 1
ATOM 2860 O O . LYS A 1 370 ? -25.264 0.130 57.869 1.00 35.59 381 LYS A O 1
ATOM 2866 N N . GLN A 1 371 ? -24.896 -1.549 59.322 1.00 36.56 382 GLN A N 1
ATOM 2867 C CA . GLN A 1 371 ? -23.989 -2.473 60.000 1.00 36.08 382 GLN A CA 1
ATOM 2868 C C . GLN A 1 371 ? -24.459 -3.929 59.993 1.00 37.97 382 GLN A C 1
ATOM 2869 O O . GLN A 1 371 ? -23.643 -4.846 60.160 1.00 37.05 382 GLN A O 1
ATOM 2875 N N . TYR A 1 372 ? -25.764 -4.147 59.824 1.00 36.76 383 TYR A N 1
ATOM 2876 C CA . TYR A 1 372 ? -26.319 -5.499 59.825 1.00 35.72 383 TYR A CA 1
ATOM 2877 C C . TYR A 1 372 ? -26.832 -5.885 58.449 1.00 36.24 383 TYR A C 1
ATOM 2878 O O . TYR A 1 372 ? -27.694 -5.208 57.884 1.00 34.46 383 TYR A O 1
ATOM 2887 N N . PHE A 1 373 ? -26.296 -6.981 57.919 1.00 34.36 384 PHE A N 1
ATOM 2888 C CA . PHE A 1 373 ? -26.680 -7.499 56.609 1.00 34.12 384 PHE A CA 1
ATOM 2889 C C . PHE A 1 373 ? -27.358 -8.857 56.845 1.00 34.07 384 PHE A C 1
ATOM 2890 O O . PHE A 1 373 ? -26.717 -9.803 57.309 1.00 35.74 384 PHE A O 1
ATOM 2898 N N . TYR A 1 374 ? -28.656 -8.941 56.570 1.00 32.64 385 TYR A N 1
ATOM 2899 C CA . TYR A 1 374 ? -29.412 -10.187 56.741 1.00 30.91 385 TYR A CA 1
ATOM 2900 C C . TYR A 1 374 ? -29.912 -10.607 55.364 1.00 32.11 385 TYR A C 1
ATOM 2901 O O . TYR A 1 374 ? -30.555 -9.825 54.657 1.00 33.05 385 TYR A O 1
ATOM 2910 N N . PHE A 1 375 ? -29.631 -11.852 54.996 1.00 31.23 386 PHE A N 1
ATOM 2911 C CA . PHE A 1 375 ? -29.959 -12.349 53.665 1.00 31.64 386 PHE A CA 1
ATOM 2912 C C . PHE A 1 375 ? -30.641 -13.716 53.653 1.00 33.05 386 PHE A C 1
ATOM 2913 O O . PHE A 1 375 ? -30.496 -14.504 54.583 1.00 34.08 386 PHE A O 1
ATOM 2921 N N . ASP A 1 376 ? -31.400 -13.987 52.598 1.00 33.33 387 ASP A N 1
ATOM 2922 C CA . ASP A 1 376 ? -32.026 -15.293 52.448 1.00 33.62 387 ASP A CA 1
ATOM 2923 C C . ASP A 1 376 ? -32.113 -15.552 50.961 1.00 33.18 387 ASP A C 1
ATOM 2924 O O . ASP A 1 376 ? -32.030 -14.631 50.157 1.00 33.52 387 ASP A O 1
ATOM 2929 N N . SER A 1 377 ? -32.225 -16.821 50.608 1.00 35.44 388 SER A N 1
ATOM 2930 C CA . SER A 1 377 ? -32.384 -17.243 49.225 1.00 34.38 388 SER A CA 1
ATOM 2931 C C . SER A 1 377 ? -33.445 -18.318 49.400 1.00 33.82 388 SER A C 1
ATOM 2932 O O . SER A 1 377 ? -33.305 -19.440 48.921 1.00 32.85 388 SER A O 1
ATOM 2935 N N . LEU A 1 378 ? -34.496 -17.952 50.127 1.00 33.20 389 LEU A N 1
ATOM 2936 C CA . LEU A 1 378 ? -35.593 -18.859 50.439 1.00 36.96 389 LEU A CA 1
ATOM 2937 C C . LEU A 1 378 ? -36.281 -19.474 49.226 1.00 36.42 389 LEU A C 1
ATOM 2938 O O . LEU A 1 378 ? -36.825 -20.580 49.307 1.00 37.90 389 LEU A O 1
ATOM 2943 N N . GLU A 1 379 ? -36.253 -18.775 48.099 1.00 37.25 390 GLU A N 1
ATOM 2944 C CA . GLU A 1 379 ? -36.871 -19.308 46.891 1.00 38.90 390 GLU A CA 1
ATOM 2945 C C . GLU A 1 379 ? -36.104 -20.537 46.399 1.00 39.41 390 GLU A C 1
ATOM 2946 O O . GLU A 1 379 ? -36.576 -21.261 45.527 1.00 40.04 390 GLU A O 1
ATOM 2952 N N . SER A 1 380 ? -34.916 -20.768 46.951 1.00 38.24 391 SER A N 1
ATOM 2953 C CA . SER A 1 380 ? -34.117 -21.922 46.551 1.00 36.76 391 SER A CA 1
ATOM 2954 C C . SER A 1 380 ? -34.631 -23.215 47.175 1.00 37.55 391 SER A C 1
ATOM 2955 O O . SER A 1 380 ? -34.218 -24.306 46.783 1.00 39.39 391 SER A O 1
ATOM 2958 N N . LEU A 1 381 ? -35.526 -23.092 48.147 1.00 37.11 392 LEU A N 1
ATOM 2959 C CA . LEU A 1 381 ? -36.099 -24.255 48.817 1.00 39.45 392 LEU A CA 1
ATOM 2960 C C . LEU A 1 381 ? -36.860 -25.116 47.796 1.00 39.10 392 LEU A C 1
ATOM 2961 O O . LEU A 1 381 ? -37.729 -24.616 47.086 1.00 38.38 392 LEU A O 1
ATOM 2966 N N . PRO A 1 382 ? -36.532 -26.418 47.699 1.00 40.10 393 PRO A N 1
ATOM 2967 C CA . PRO A 1 382 ? -37.208 -27.320 46.749 1.00 41.24 393 PRO A CA 1
ATOM 2968 C C . PRO A 1 382 ? -38.707 -27.437 47.025 1.00 40.08 393 PRO A C 1
ATOM 2969 O O . PRO A 1 382 ? -39.134 -27.360 48.170 1.00 39.61 393 PRO A O 1
ATOM 2973 N N . SER A 1 383 ? -39.501 -27.628 45.979 1.00 41.87 394 SER A N 1
ATOM 2974 C CA . SER A 1 383 ? -40.944 -27.773 46.163 1.00 43.46 394 SER A CA 1
ATOM 2975 C C . SER A 1 383 ? -41.452 -29.036 45.481 1.00 43.64 394 SER A C 1
ATOM 2976 O O . SER A 1 383 ? -42.570 -29.476 45.734 1.00 43.88 394 SER A O 1
ATOM 2979 N N . SER A 1 384 ? -40.621 -29.621 44.622 1.00 44.69 395 SER A N 1
ATOM 2980 C CA . SER A 1 384 ? -40.995 -30.826 43.889 1.00 43.78 395 SER A CA 1
ATOM 2981 C C . SER A 1 384 ? -40.645 -32.113 44.634 1.00 44.37 395 SER A C 1
ATOM 2982 O O . SER A 1 384 ? -40.731 -33.203 44.070 1.00 44.38 395 SER A O 1
ATOM 2985 N N . VAL A 1 385 ? -40.231 -31.982 45.889 1.00 43.95 396 VAL A N 1
ATOM 2986 C CA . VAL A 1 385 ? -39.878 -33.140 46.703 1.00 43.52 396 VAL A CA 1
ATOM 2987 C C . VAL A 1 385 ? -40.392 -32.924 48.106 1.00 44.35 396 VAL A C 1
ATOM 2988 O O . VAL A 1 385 ? -40.787 -31.818 48.469 1.00 45.59 396 VAL A O 1
ATOM 2992 N N . THR A 1 386 ? -40.369 -33.983 48.902 1.00 45.22 397 THR A N 1
ATOM 2993 C CA . THR A 1 386 ? -40.849 -33.904 50.267 1.00 44.27 397 THR A CA 1
ATOM 2994 C C . THR A 1 386 ? -39.778 -33.382 51.207 1.00 44.80 397 THR A C 1
ATOM 2995 O O . THR A 1 386 ? -38.691 -33.955 51.316 1.00 45.58 397 THR A O 1
ATOM 2999 N N . ILE A 1 387 ? -40.100 -32.282 51.876 1.00 43.54 398 ILE A N 1
ATOM 3000 C CA . ILE A 1 387 ? -39.193 -31.657 52.824 1.00 44.87 398 ILE A CA 1
ATOM 3001 C C . ILE A 1 387 ? -39.786 -31.882 54.204 1.00 44.56 398 ILE A C 1
ATOM 3002 O O . ILE A 1 387 ? -40.754 -31.226 54.587 1.00 44.15 398 ILE A O 1
ATOM 3007 N N . SER A 1 388 ? -39.209 -32.819 54.949 1.00 45.30 399 SER A N 1
ATOM 3008 C CA . SER A 1 388 ? -39.711 -33.124 56.280 1.00 46.59 399 SER A CA 1
ATOM 3009 C C . SER A 1 388 ? -38.594 -33.467 57.237 1.00 46.83 399 SER A C 1
ATOM 3010 O O . SER A 1 388 ? -37.434 -33.574 56.846 1.00 47.45 399 SER A O 1
ATOM 3013 N N . GLU A 1 389 ? -38.962 -33.649 58.497 1.00 48.41 400 GLU A N 1
ATOM 3014 C CA . GLU A 1 389 ? -38.004 -34.006 59.519 1.00 51.38 400 GLU A CA 1
ATOM 3015 C C . GLU A 1 389 ? -37.353 -35.321 59.119 1.00 52.00 400 GLU A C 1
ATOM 3016 O O . GLU A 1 389 ? -36.169 -35.549 59.371 1.00 53.21 400 GLU A O 1
ATOM 3022 N N . GLU A 1 390 ? -38.136 -36.175 58.473 1.00 52.04 401 GLU A N 1
ATOM 3023 C CA . GLU A 1 390 ? -37.656 -37.475 58.038 1.00 53.42 401 GLU A CA 1
ATOM 3024 C C . GLU A 1 390 ? -36.714 -37.394 56.832 1.00 50.98 401 GLU A C 1
ATOM 3025 O O . GLU A 1 390 ? -35.664 -38.027 56.826 1.00 50.90 401 GLU A O 1
ATOM 3031 N N . THR A 1 391 ? -37.077 -36.617 55.815 1.00 49.60 402 THR A N 1
ATOM 3032 C CA . THR A 1 391 ? -36.218 -36.501 54.636 1.00 47.74 402 THR A CA 1
ATOM 3033 C C . THR A 1 391 ? -34.999 -35.613 54.863 1.00 46.22 402 THR A C 1
ATOM 3034 O O . THR A 1 391 ? -33.999 -35.739 54.159 1.00 47.17 402 THR A O 1
ATOM 3038 N N . CYS A 1 392 ? -35.072 -34.729 55.851 1.00 44.15 403 CYS A N 1
ATOM 3039 C CA . CYS A 1 392 ? -33.968 -33.815 56.127 1.00 44.17 403 CYS A CA 1
ATOM 3040 C C . CYS A 1 392 ? -33.038 -34.281 57.241 1.00 46.49 403 CYS A C 1
ATOM 3041 O O . CYS A 1 392 ? -32.009 -33.650 57.500 1.00 47.70 403 CYS A O 1
ATOM 3044 N N . LYS A 1 393 ? -33.382 -35.384 57.896 1.00 46.19 404 LYS A N 1
ATOM 3045 C CA . LYS A 1 393 ? -32.558 -35.879 58.991 1.00 47.40 404 LYS A CA 1
ATOM 3046 C C . LYS A 1 393 ? -31.186 -36.341 58.502 1.00 45.98 404 LYS A C 1
ATOM 3047 O O . LYS A 1 393 ? -31.039 -36.789 57.369 1.00 45.39 404 LYS A O 1
ATOM 3053 N N . PRO A 1 394 ? -30.158 -36.218 59.351 1.00 46.25 405 PRO A N 1
ATOM 3054 C CA . PRO A 1 394 ? -28.820 -36.646 58.936 1.00 47.82 405 PRO A CA 1
ATOM 3055 C C . PRO A 1 394 ? -28.742 -38.150 58.690 1.00 48.87 405 PRO A C 1
ATOM 3056 O O . PRO A 1 394 ? -29.547 -38.920 59.213 1.00 51.06 405 PRO A O 1
ATOM 3060 N N . ARG A 1 395 ? -27.771 -38.556 57.883 1.00 49.19 406 ARG A N 1
ATOM 3061 C CA . ARG A 1 395 ? -27.576 -39.960 57.546 1.00 49.63 406 ARG A CA 1
ATOM 3062 C C . ARG A 1 395 ? -26.114 -40.344 57.775 1.00 48.25 406 ARG A C 1
ATOM 3063 O O . ARG A 1 395 ? -25.665 -41.386 57.301 1.00 46.82 406 ARG A O 1
ATOM 3071 N N . GLY A 1 396 ? -25.375 -39.506 58.497 1.00 46.06 407 GLY A N 1
ATOM 3072 C CA . GLY A 1 396 ? -23.969 -39.791 58.730 1.00 45.28 407 GLY A CA 1
ATOM 3073 C C . GLY A 1 396 ? -23.316 -39.812 57.364 1.00 45.70 407 GLY A C 1
ATOM 3074 O O . GLY A 1 396 ? -22.612 -40.750 56.994 1.00 47.07 407 GLY A O 1
ATOM 3075 N N . CYS A 1 397 ? -23.563 -38.745 56.616 1.00 44.90 408 CYS A N 1
ATOM 3076 C CA . CYS A 1 397 ? -23.074 -38.590 55.255 1.00 44.21 408 CYS A CA 1
ATOM 3077 C C . CYS A 1 397 ? -22.442 -37.203 55.120 1.00 43.15 408 CYS A C 1
ATOM 3078 O O . CYS A 1 397 ? -22.826 -36.272 55.829 1.00 43.91 408 CYS A O 1
ATOM 3081 N N . ARG A 1 398 ? -21.475 -37.069 54.221 1.00 38.08 409 ARG A N 1
ATOM 3082 C CA . ARG A 1 398 ? -20.803 -35.794 54.023 1.00 39.84 409 ARG A CA 1
ATOM 3083 C C . ARG A 1 398 ? -21.741 -34.683 53.537 1.00 40.10 409 ARG A C 1
ATOM 3084 O O . ARG A 1 398 ? -21.416 -33.504 53.657 1.00 37.00 409 ARG A O 1
ATOM 3092 N N . TYR A 1 399 ? -22.894 -35.068 52.986 1.00 38.95 410 TYR A N 1
ATOM 3093 C CA . TYR A 1 399 ? -23.861 -34.105 52.471 1.00 36.80 410 TYR A CA 1
ATOM 3094 C C . TYR A 1 399 ? -24.946 -33.799 53.482 1.00 37.62 410 TYR A C 1
ATOM 3095 O O . TYR A 1 399 ? -25.926 -33.131 53.158 1.00 37.08 410 TYR A O 1
ATOM 3104 N N . ASP A 1 400 ? -24.782 -34.288 54.706 1.00 38.73 411 ASP A N 1
ATOM 3105 C CA . ASP A 1 400 ? -25.777 -34.046 55.740 1.00 39.24 411 ASP A CA 1
ATOM 3106 C C . ASP A 1 400 ? -26.083 -32.556 55.911 1.00 39.92 411 ASP A C 1
ATOM 3107 O O . ASP A 1 400 ? -27.202 -32.187 56.268 1.00 37.92 411 ASP A O 1
ATOM 3112 N N . GLY A 1 401 ? -25.096 -31.702 55.647 1.00 39.66 412 GLY A N 1
ATOM 3113 C CA . GLY A 1 401 ? -25.312 -30.268 55.792 1.00 40.08 412 GLY A CA 1
ATOM 3114 C C . GLY A 1 401 ? -26.284 -29.723 54.758 1.00 40.25 412 GLY A C 1
ATOM 3115 O O . GLY A 1 401 ? -27.046 -28.791 55.017 1.00 41.19 412 GLY A O 1
ATOM 3116 N N . GLN A 1 402 ? -26.258 -30.310 53.571 1.00 39.33 413 GLN A N 1
ATOM 3117 C CA . GLN A 1 402 ? -27.139 -29.891 52.492 1.00 37.53 413 GLN A CA 1
ATOM 3118 C C . GLN A 1 402 ? -28.469 -30.625 52.597 1.00 36.99 413 GLN A C 1
ATOM 3119 O O . GLN A 1 402 ? -29.527 -30.064 52.297 1.00 37.53 413 GLN A O 1
ATOM 3125 N N . ILE A 1 403 ? -28.415 -31.881 53.031 1.00 34.55 414 ILE A N 1
ATOM 3126 C CA . ILE A 1 403 ? -29.624 -32.681 53.181 1.00 35.26 414 ILE A CA 1
ATOM 3127 C C . ILE A 1 403 ? -30.546 -32.059 54.227 1.00 35.51 414 ILE A C 1
ATOM 3128 O O . ILE A 1 403 ? -31.768 -32.142 54.110 1.00 38.79 414 ILE A O 1
ATOM 3133 N N . ALA A 1 404 ? -29.954 -31.432 55.242 1.00 35.54 415 ALA A N 1
ATOM 3134 C CA . ALA A 1 404 ? -30.713 -30.794 56.309 1.00 36.62 415 ALA A CA 1
ATOM 3135 C C . ALA A 1 404 ? -31.668 -29.750 55.739 1.00 38.19 415 ALA A C 1
ATOM 3136 O O . ALA A 1 404 ? -32.710 -29.457 56.328 1.00 39.04 415 ALA A O 1
ATOM 3138 N N . VAL A 1 405 ? -31.309 -29.191 54.590 1.00 38.04 416 VAL A N 1
ATOM 3139 C CA . VAL A 1 405 ? -32.150 -28.192 53.948 1.00 37.73 416 VAL A CA 1
ATOM 3140 C C . VAL A 1 405 ? -32.975 -28.751 52.794 1.00 38.87 416 VAL A C 1
ATOM 3141 O O . VAL A 1 405 ? -34.192 -28.544 52.736 1.00 38.26 416 VAL A O 1
ATOM 3145 N N . PHE A 1 406 ? -32.315 -29.454 51.875 1.00 39.45 417 PHE A N 1
ATOM 3146 C CA . PHE A 1 406 ? -32.996 -29.987 50.693 1.00 40.65 417 PHE A CA 1
ATOM 3147 C C . PHE A 1 406 ? -33.608 -31.390 50.776 1.00 40.64 417 PHE A C 1
ATOM 3148 O O . PHE A 1 406 ? -34.458 -31.719 49.962 1.00 39.35 417 PHE A O 1
ATOM 3156 N N . GLY A 1 407 ? -33.172 -32.214 51.729 1.00 40.28 418 GLY A N 1
ATOM 3157 C CA . GLY A 1 407 ? -33.707 -33.564 51.831 1.00 40.78 418 GLY A CA 1
ATOM 3158 C C . GLY A 1 407 ? -32.864 -34.583 51.074 1.00 41.42 418 GLY A C 1
ATOM 3159 O O . GLY A 1 407 ? -32.023 -34.213 50.248 1.00 39.64 418 GLY A O 1
ATOM 3160 N N . SER A 1 408 ? -33.087 -35.869 51.345 1.00 41.20 419 SER A N 1
ATOM 3161 C CA . SER A 1 408 ? -32.319 -36.928 50.689 1.00 41.52 419 SER A CA 1
ATOM 3162 C C . SER A 1 408 ? -32.782 -37.184 49.257 1.00 40.05 419 SER A C 1
ATOM 3163 O O . SER A 1 408 ? -31.981 -37.517 48.390 1.00 39.32 419 SER A O 1
ATOM 3166 N N . GLU A 1 409 ? -34.076 -37.024 49.014 1.00 39.44 420 GLU A N 1
ATOM 3167 C CA . GLU A 1 409 ? -34.624 -37.223 47.682 1.00 40.91 420 GLU A CA 1
ATOM 3168 C C . GLU A 1 409 ? -33.949 -36.229 46.721 1.00 41.17 420 GLU A C 1
ATOM 3169 O O . GLU A 1 409 ? -33.436 -36.605 45.661 1.00 41.83 420 GLU A O 1
ATOM 3175 N N . PHE A 1 410 ? -33.935 -34.960 47.111 1.00 40.20 421 PHE A N 1
ATOM 3176 C CA . PHE A 1 410 ? -33.316 -33.935 46.281 1.00 38.10 421 PHE A CA 1
ATOM 3177 C C . PHE A 1 410 ? -31.822 -34.219 46.121 1.00 35.47 421 PHE A C 1
ATOM 3178 O O . PHE A 1 410 ? -31.228 -33.855 45.108 1.00 33.51 421 PHE A O 1
ATOM 3186 N N . GLN A 1 411 ? -31.221 -34.867 47.117 1.00 33.96 422 GLN A N 1
ATOM 3187 C CA . GLN A 1 411 ? -29.793 -35.176 47.049 1.00 36.14 422 GLN A CA 1
ATOM 3188 C C . GLN A 1 411 ? -29.481 -36.040 45.828 1.00 38.69 422 GLN A C 1
ATOM 3189 O O . GLN A 1 411 ? -28.423 -35.903 45.203 1.00 37.28 422 GLN A O 1
ATOM 3195 N N . GLU A 1 412 ? -30.415 -36.925 45.486 1.00 39.56 423 GLU A N 1
ATOM 3196 C CA . GLU A 1 412 ? -30.242 -37.796 44.337 1.00 41.42 423 GLU A CA 1
ATOM 3197 C C . GLU A 1 412 ? -30.371 -37.041 43.023 1.00 39.67 423 GLU A C 1
ATOM 3198 O O . GLU A 1 412 ? -29.628 -37.320 42.085 1.00 39.45 423 GLU A O 1
ATOM 3204 N N . LYS A 1 413 ? -31.302 -36.088 42.951 1.00 38.54 424 LYS A N 1
ATOM 3205 C CA . LYS A 1 413 ? -31.461 -35.303 41.723 1.00 37.75 424 LYS A CA 1
ATOM 3206 C C . LYS A 1 413 ? -30.155 -34.562 41.446 1.00 38.18 424 LYS A C 1
ATOM 3207 O O . LYS A 1 413 ? -29.715 -34.476 40.303 1.00 39.13 424 LYS A O 1
ATOM 3213 N N . ILE A 1 414 ? -29.538 -34.031 42.501 1.00 37.36 425 ILE A N 1
ATOM 3214 C CA . ILE A 1 414 ? -28.271 -33.320 42.365 1.00 35.14 425 ILE A CA 1
ATOM 3215 C C . ILE A 1 414 ? -27.184 -34.288 41.921 1.00 34.26 425 ILE A C 1
ATOM 3216 O O . ILE A 1 414 ? -26.400 -33.989 41.025 1.00 33.78 425 ILE A O 1
ATOM 3221 N N . ALA A 1 415 ? -27.145 -35.457 42.547 1.00 36.26 426 ALA A N 1
ATOM 3222 C CA . ALA A 1 415 ? -26.130 -36.450 42.210 1.00 38.53 426 ALA A CA 1
ATOM 3223 C C . ALA A 1 415 ? -26.251 -36.971 40.782 1.00 39.91 426 ALA A C 1
ATOM 3224 O O . ALA A 1 415 ? -25.255 -37.374 40.170 1.00 39.88 426 ALA A O 1
ATOM 3226 N N . SER A 1 416 ? -27.461 -36.950 40.236 1.00 40.89 427 SER A N 1
ATOM 3227 C CA . SER A 1 416 ? -27.653 -37.457 38.884 1.00 43.18 427 SER A CA 1
ATOM 3228 C C . SER A 1 416 ? -27.506 -36.416 37.779 1.00 42.10 427 SER A C 1
ATOM 3229 O O . SER A 1 416 ? -27.661 -36.740 36.608 1.00 43.54 427 SER A O 1
ATOM 3232 N N . LEU A 1 417 ? -27.204 -35.171 38.138 1.00 40.91 428 LEU A N 1
ATOM 3233 C CA . LEU A 1 417 ? -27.041 -34.118 37.137 1.00 38.99 428 LEU A CA 1
ATOM 3234 C C . LEU A 1 417 ? -25.891 -34.380 36.168 1.00 38.93 428 LEU A C 1
ATOM 3235 O O . LEU A 1 417 ? -24.865 -34.964 36.531 1.00 37.68 428 LEU A O 1
ATOM 3240 N N . SER A 1 418 ? -26.076 -33.946 34.927 1.00 36.16 429 SER A N 1
ATOM 3241 C CA . SER A 1 418 ? -25.041 -34.057 33.919 1.00 37.15 429 SER A CA 1
ATOM 3242 C C . SER A 1 418 ? -24.798 -32.591 33.530 1.00 35.34 429 SER A C 1
ATOM 3243 O O . SER A 1 418 ? -25.683 -31.949 32.969 1.00 32.73 429 SER A O 1
ATOM 3246 N N . THR A 1 419 ? -23.616 -32.059 33.832 1.00 33.08 430 THR A N 1
ATOM 3247 C CA . THR A 1 419 ? -23.336 -30.653 33.542 1.00 33.90 430 THR A CA 1
ATOM 3248 C C . THR A 1 419 ? -22.221 -30.327 32.565 1.00 34.52 430 THR A C 1
ATOM 3249 O O . THR A 1 419 ? -21.305 -31.115 32.327 1.00 35.70 430 THR A O 1
ATOM 3253 N N . PHE A 1 420 ? -22.306 -29.131 32.006 1.00 32.97 431 PHE A N 1
ATOM 3254 C CA . PHE A 1 420 ? -21.306 -28.650 31.083 1.00 34.42 431 PHE A CA 1
ATOM 3255 C C . PHE A 1 420 ? -20.848 -27.293 31.624 1.00 35.88 431 PHE A C 1
ATOM 3256 O O . PHE A 1 420 ? -21.647 -26.367 31.767 1.00 37.42 431 PHE A O 1
ATOM 3264 N N . LEU A 1 421 ? -19.568 -27.193 31.956 1.00 35.16 432 LEU A N 1
ATOM 3265 C CA . LEU A 1 421 ? -19.006 -25.949 32.471 1.00 33.87 432 LEU A CA 1
ATOM 3266 C C . LEU A 1 421 ? -18.080 -25.384 31.411 1.00 33.73 432 LEU A C 1
ATOM 3267 O O . LEU A 1 421 ? -17.090 -26.020 31.058 1.00 33.42 432 LEU A O 1
ATOM 3272 N N . VAL A 1 422 ? -18.406 -24.202 30.889 1.00 32.22 433 VAL A N 1
ATOM 3273 C CA . VAL A 1 422 ? -17.577 -23.588 29.869 1.00 33.19 433 VAL A CA 1
ATOM 3274 C C . VAL A 1 422 ? -16.660 -22.531 30.493 1.00 33.77 433 VAL A C 1
ATOM 3275 O O . VAL A 1 422 ? -17.087 -21.427 30.835 1.00 30.45 433 VAL A O 1
ATOM 3279 N N . GLY A 1 423 ? -15.394 -22.906 30.661 1.00 35.39 434 GLY A N 1
ATOM 3280 C CA . GLY A 1 423 ? -14.408 -22.016 31.249 1.00 34.61 434 GLY A CA 1
ATOM 3281 C C . GLY A 1 423 ? -13.957 -22.551 32.594 1.00 35.26 434 GLY A C 1
ATOM 3282 O O . GLY A 1 423 ? -14.780 -22.885 33.442 1.00 36.77 434 GLY A O 1
ATOM 3283 N N . ALA A 1 424 ? -12.649 -22.645 32.790 1.00 35.85 435 ALA A N 1
ATOM 3284 C CA . ALA A 1 424 ? -12.107 -23.139 34.046 1.00 35.99 435 ALA A CA 1
ATOM 3285 C C . ALA A 1 424 ? -11.190 -22.086 34.661 1.00 36.05 435 ALA A C 1
ATOM 3286 O O . ALA A 1 424 ? -10.124 -22.406 35.186 1.00 35.47 435 ALA A O 1
ATOM 3288 N N . GLY A 1 425 ? -11.612 -20.828 34.569 1.00 34.27 436 GLY A N 1
ATOM 3289 C CA . GLY A 1 425 ? -10.858 -19.736 35.153 1.00 33.40 436 GLY A CA 1
ATOM 3290 C C . GLY A 1 425 ? -11.348 -19.462 36.571 1.00 32.67 436 GLY A C 1
ATOM 3291 O O . GLY A 1 425 ? -11.671 -20.393 37.318 1.00 34.27 436 GLY A O 1
ATOM 3292 N N . ALA A 1 426 ? -11.422 -18.190 36.943 1.00 32.63 437 ALA A N 1
ATOM 3293 C CA . ALA A 1 426 ? -11.863 -17.806 38.279 1.00 30.75 437 ALA A CA 1
ATOM 3294 C C . ALA A 1 426 ? -13.251 -18.346 38.619 1.00 31.43 437 ALA A C 1
ATOM 3295 O O . ALA A 1 426 ? -13.409 -19.109 39.566 1.00 30.39 437 ALA A O 1
ATOM 3297 N N . ILE A 1 427 ? -14.262 -17.936 37.861 1.00 32.50 438 ILE A N 1
ATOM 3298 C CA . ILE A 1 427 ? -15.607 -18.416 38.136 1.00 32.33 438 ILE A CA 1
ATOM 3299 C C . ILE A 1 427 ? -15.650 -19.934 37.997 1.00 31.74 438 ILE A C 1
ATOM 3300 O O . ILE A 1 427 ? -16.333 -20.610 38.758 1.00 31.71 438 ILE A O 1
ATOM 3305 N N . GLY A 1 428 ? -14.889 -20.468 37.045 1.00 33.55 439 GLY A N 1
ATOM 3306 C CA . GLY A 1 428 ? -14.867 -21.911 36.846 1.00 34.93 439 GLY A CA 1
ATOM 3307 C C . GLY A 1 428 ? -14.427 -22.712 38.063 1.00 35.83 439 GLY A C 1
ATOM 3308 O O . GLY A 1 428 ? -15.069 -23.705 38.427 1.00 35.13 439 GLY A O 1
ATOM 3309 N N . CYS A 1 429 ? -13.328 -22.290 38.689 1.00 35.11 440 CYS A N 1
ATOM 3310 C CA . CYS A 1 429 ? -12.808 -22.964 39.874 1.00 34.85 440 CYS A CA 1
ATOM 3311 C C . CYS A 1 429 ? -13.779 -22.953 41.052 1.00 35.67 440 CYS A C 1
ATOM 3312 O O . CYS A 1 429 ? -13.995 -23.985 41.687 1.00 37.40 440 CYS A O 1
ATOM 3315 N N . GLU A 1 430 ? -14.358 -21.791 41.349 1.00 35.20 441 GLU A N 1
ATOM 3316 C CA . GLU A 1 430 ? -15.300 -21.670 42.463 1.00 35.31 441 GLU A CA 1
ATOM 3317 C C . GLU A 1 430 ? -16.529 -22.544 42.220 1.00 35.47 441 GLU A C 1
ATOM 3318 O O . GLU A 1 430 ? -17.046 -23.181 43.141 1.00 36.70 441 GLU A O 1
ATOM 3324 N N . MET A 1 431 ? -16.983 -22.567 40.971 1.00 36.10 442 MET A N 1
ATOM 3325 C CA . MET A 1 431 ? -18.140 -23.358 40.569 1.00 35.23 442 MET A CA 1
ATOM 3326 C C . MET A 1 431 ? -17.822 -24.845 40.747 1.00 34.94 442 MET A C 1
ATOM 3327 O O . MET A 1 431 ? -18.612 -25.602 41.332 1.00 33.29 442 MET A O 1
ATOM 3332 N N . LEU A 1 432 ? -16.658 -25.263 40.254 1.00 33.00 443 LEU A N 1
ATOM 3333 C CA . LEU A 1 432 ? -16.268 -26.660 40.374 1.00 33.81 443 LEU A CA 1
ATOM 3334 C C . LEU A 1 432 ? -16.191 -27.058 41.831 1.00 33.48 443 LEU A C 1
ATOM 3335 O O . LEU A 1 432 ? -16.572 -28.170 42.201 1.00 33.56 443 LEU A O 1
ATOM 3340 N N . LYS A 1 433 ? -15.726 -26.142 42.672 1.00 32.76 444 LYS A N 1
ATOM 3341 C CA . LYS A 1 433 ? -15.657 -26.440 44.088 1.00 30.36 444 LYS A CA 1
ATOM 3342 C C . LYS A 1 433 ? -17.061 -26.534 44.672 1.00 31.42 444 LYS A C 1
ATOM 3343 O O . LYS A 1 433 ? -17.328 -27.370 45.536 1.00 32.03 444 LYS A O 1
ATOM 3349 N N . ASN A 1 434 ? -17.956 -25.661 44.224 1.00 31.38 445 ASN A N 1
ATOM 3350 C CA . ASN A 1 434 ? -19.319 -25.691 44.732 1.00 33.40 445 ASN A CA 1
ATOM 3351 C C . ASN A 1 434 ? -19.998 -27.001 44.328 1.00 31.58 445 ASN A C 1
ATOM 3352 O O . ASN A 1 434 ? -20.677 -27.625 45.135 1.00 32.05 445 ASN A O 1
ATOM 3357 N N . TRP A 1 435 ? -19.811 -27.409 43.076 1.00 32.64 446 TRP A N 1
ATOM 3358 C CA . TRP A 1 435 ? -20.407 -28.646 42.582 1.00 32.56 446 TRP A CA 1
ATOM 3359 C C . TRP A 1 435 ? -19.896 -29.847 43.378 1.00 33.14 446 TRP A C 1
ATOM 3360 O O . TRP A 1 435 ? -20.669 -30.748 43.708 1.00 31.81 446 TRP A O 1
ATOM 3371 N N . ALA A 1 436 ? -18.599 -29.845 43.692 1.00 33.10 447 ALA A N 1
ATOM 3372 C CA . ALA A 1 436 ? -17.979 -30.930 44.453 1.00 34.32 447 ALA A CA 1
ATOM 3373 C C . ALA A 1 436 ? -18.587 -31.051 45.841 1.00 33.88 447 ALA A C 1
ATOM 3374 O O . ALA A 1 436 ? -18.896 -32.149 46.289 1.00 35.52 447 ALA A O 1
ATOM 3376 N N . MET A 1 437 ? -18.758 -29.925 46.528 1.00 32.92 448 MET A N 1
ATOM 3377 C CA . MET A 1 437 ? -19.332 -29.956 47.871 1.00 32.07 448 MET A CA 1
ATOM 3378 C C . MET A 1 437 ? -20.809 -30.338 47.848 1.00 31.22 448 MET A C 1
ATOM 3379 O O . MET A 1 437 ? -21.321 -30.932 48.796 1.00 31.25 448 MET A O 1
ATOM 3384 N N . MET A 1 438 ? -21.489 -29.993 46.765 1.00 31.19 449 MET A N 1
ATOM 3385 C CA . MET A 1 438 ? -22.907 -30.289 46.632 1.00 33.95 449 MET A CA 1
ATOM 3386 C C . MET A 1 438 ? -23.194 -31.739 46.239 1.00 34.33 449 MET A C 1
ATOM 3387 O O . MET A 1 438 ? -24.304 -32.232 46.431 1.00 33.65 449 MET A O 1
ATOM 3392 N N . GLY A 1 439 ? -22.198 -32.417 45.685 1.00 35.10 450 GLY A N 1
ATOM 3393 C CA . GLY A 1 439 ? -22.401 -33.800 45.291 1.00 35.66 450 GLY A CA 1
ATOM 3394 C C . GLY A 1 439 ? -22.968 -33.881 43.886 1.00 36.40 450 GLY A C 1
ATOM 3395 O O . GLY A 1 439 ? -23.568 -34.882 43.500 1.00 34.97 450 GLY A O 1
ATOM 3396 N N . VAL A 1 440 ? -22.793 -32.797 43.135 1.00 35.59 451 VAL A N 1
ATOM 3397 C CA . VAL A 1 440 ? -23.258 -32.722 41.761 1.00 34.60 451 VAL A CA 1
ATOM 3398 C C . VAL A 1 440 ? -22.555 -33.787 40.928 1.00 37.44 451 VAL A C 1
ATOM 3399 O O . VAL A 1 440 ? -21.329 -33.914 40.983 1.00 36.71 451 VAL A O 1
ATOM 3403 N N . ALA A 1 441 ? -23.341 -34.553 40.173 1.00 37.09 452 ALA A N 1
ATOM 3404 C CA . ALA A 1 441 ? -22.828 -35.584 39.278 1.00 38.99 452 ALA A CA 1
ATOM 3405 C C . ALA A 1 441 ? -22.157 -36.794 39.921 1.00 40.83 452 ALA A C 1
ATOM 3406 O O . ALA A 1 441 ? -21.502 -37.574 39.234 1.00 42.55 452 ALA A O 1
ATOM 3408 N N . THR A 1 442 ? -22.309 -36.965 41.227 1.00 42.66 453 THR A N 1
ATOM 3409 C CA . THR A 1 442 ? -21.687 -38.105 41.883 1.00 43.90 453 THR A CA 1
ATOM 3410 C C . THR A 1 442 ? -22.505 -39.387 41.698 1.00 44.65 453 THR A C 1
ATOM 3411 O O . THR A 1 442 ? -22.035 -40.471 42.025 1.00 43.43 453 THR A O 1
ATOM 3415 N N . GLY A 1 443 ? -23.723 -39.250 41.174 1.00 45.36 454 GLY A N 1
ATOM 3416 C CA . GLY A 1 443 ? -24.593 -40.397 40.963 1.00 44.33 454 GLY A CA 1
ATOM 3417 C C . GLY A 1 443 ? -24.314 -41.173 39.685 1.00 46.10 454 GLY A C 1
ATOM 3418 O O . GLY A 1 443 ? -23.607 -40.696 38.792 1.00 44.64 454 GLY A O 1
ATOM 3419 N N . GLU A 1 444 ? -24.888 -42.371 39.599 1.00 47.76 455 GLU A N 1
ATOM 3420 C CA . GLU A 1 444 ? -24.707 -43.258 38.451 1.00 50.43 455 GLU A CA 1
ATOM 3421 C C . GLU A 1 444 ? -24.873 -42.557 37.105 1.00 49.22 455 GLU A C 1
ATOM 3422 O O . GLU A 1 444 ? -23.996 -42.643 36.244 1.00 49.11 455 GLU A O 1
ATOM 3428 N N . SER A 1 445 ? -25.993 -41.864 36.920 1.00 47.43 456 SER A N 1
ATOM 3429 C CA . SER A 1 445 ? -26.234 -41.168 35.664 1.00 48.37 456 SER A CA 1
ATOM 3430 C C . SER A 1 445 ? -25.609 -39.774 35.643 1.00 47.84 456 SER A C 1
ATOM 3431 O O . SER A 1 445 ? -25.747 -39.048 34.660 1.00 48.58 456 SER A O 1
ATOM 3434 N N . GLY A 1 446 ? -24.917 -39.401 36.716 1.00 45.59 457 GLY A N 1
ATOM 3435 C CA . GLY A 1 446 ? -24.318 -38.076 36.768 1.00 44.53 457 GLY A CA 1
ATOM 3436 C C . GLY A 1 446 ? -22.983 -37.921 36.058 1.00 41.86 457 GLY A C 1
ATOM 3437 O O . GLY A 1 446 ? -22.287 -38.898 35.808 1.00 42.87 457 GLY A O 1
ATOM 3438 N N . HIS A 1 447 ? -22.623 -36.685 35.729 1.00 40.04 458 HIS A N 1
ATOM 3439 C CA . HIS A 1 447 ? -21.355 -36.422 35.061 1.00 38.14 458 HIS A CA 1
ATOM 3440 C C . HIS A 1 447 ? -21.096 -34.924 34.938 1.00 38.96 458 HIS A C 1
ATOM 3441 O O . HIS A 1 447 ? -22.035 -34.117 34.919 1.00 38.44 458 HIS A O 1
ATOM 3448 N N . ILE A 1 448 ? -19.818 -34.567 34.846 1.00 36.04 459 ILE A N 1
ATOM 3449 C CA . ILE A 1 448 ? -19.405 -33.181 34.679 1.00 35.88 459 ILE A CA 1
ATOM 3450 C C . ILE A 1 448 ? -18.421 -33.090 33.525 1.00 35.79 459 ILE A C 1
ATOM 3451 O O . ILE A 1 448 ? -17.450 -33.842 33.477 1.00 37.66 459 ILE A O 1
ATOM 3456 N N . SER A 1 449 ? -18.684 -32.181 32.594 1.00 34.67 460 SER A N 1
ATOM 3457 C CA . SER A 1 449 ? -17.796 -31.956 31.465 1.00 37.13 460 SER A CA 1
ATOM 3458 C C . SER A 1 449 ? -17.354 -30.501 31.598 1.00 37.43 460 SER A C 1
ATOM 3459 O O . SER A 1 449 ? -18.188 -29.596 31.669 1.00 38.99 460 SER A O 1
ATOM 3462 N N . VAL A 1 450 ? -16.051 -30.275 31.658 1.00 37.09 461 VAL A N 1
ATOM 3463 C CA . VAL A 1 450 ? -15.535 -28.925 31.761 1.00 38.11 461 VAL A CA 1
ATOM 3464 C C . VAL A 1 450 ? -14.519 -28.726 30.655 1.00 39.09 461 VAL A C 1
ATOM 3465 O O . VAL A 1 450 ? -13.668 -29.587 30.427 1.00 40.68 461 VAL A O 1
ATOM 3469 N N . THR A 1 451 ? -14.623 -27.599 29.955 1.00 38.39 462 THR A N 1
ATOM 3470 C CA . THR A 1 451 ? -13.710 -27.290 28.865 1.00 38.77 462 THR A CA 1
ATOM 3471 C C . THR A 1 451 ? -13.129 -25.878 28.956 1.00 40.36 462 THR A C 1
ATOM 3472 O O . THR A 1 451 ? -13.781 -24.940 29.426 1.00 40.88 462 THR A O 1
ATOM 3476 N N . ASP A 1 452 ? -11.893 -25.747 28.496 1.00 39.28 463 ASP A N 1
ATOM 3477 C CA . ASP A 1 452 ? -11.183 -24.477 28.473 1.00 39.21 463 ASP A CA 1
ATOM 3478 C C . ASP A 1 452 ? -9.916 -24.748 27.659 1.00 40.15 463 ASP A C 1
ATOM 3479 O O . ASP A 1 452 ? -9.244 -25.761 27.868 1.00 38.70 463 ASP A O 1
ATOM 3484 N N . MET A 1 453 ? -9.590 -23.856 26.735 1.00 40.85 464 MET A N 1
ATOM 3485 C CA . MET A 1 453 ? -8.400 -24.045 25.912 1.00 44.00 464 MET A CA 1
ATOM 3486 C C . MET A 1 453 ? -7.168 -23.368 26.511 1.00 44.77 464 MET A C 1
ATOM 3487 O O . MET A 1 453 ? -6.070 -23.502 25.995 1.00 46.17 464 MET A O 1
ATOM 3492 N N . ASP A 1 454 ? -7.361 -22.656 27.612 1.00 44.80 465 ASP A N 1
ATOM 3493 C CA . ASP A 1 454 ? -6.290 -21.907 28.250 1.00 44.43 465 ASP A CA 1
ATOM 3494 C C . ASP A 1 454 ? -5.412 -22.699 29.212 1.00 42.81 465 ASP A C 1
ATOM 3495 O O . ASP A 1 454 ? -5.806 -23.745 29.732 1.00 41.24 465 ASP A O 1
ATOM 3500 N N . SER A 1 455 ? -4.207 -22.183 29.434 1.00 41.69 466 SER A N 1
ATOM 3501 C CA . SER A 1 455 ? -3.263 -22.795 30.356 1.00 41.48 466 SER A CA 1
ATOM 3502 C C . SER A 1 455 ? -3.065 -21.844 31.536 1.00 40.25 466 SER A C 1
ATOM 3503 O O . SER A 1 455 ? -3.255 -20.636 31.409 1.00 38.94 466 SER A O 1
ATOM 3506 N N . ILE A 1 456 ? -2.688 -22.402 32.678 1.00 40.05 467 ILE A N 1
ATOM 3507 C CA . ILE A 1 456 ? -2.489 -21.639 33.905 1.00 39.20 467 ILE A CA 1
ATOM 3508 C C . ILE A 1 456 ? -1.330 -20.649 33.866 1.00 40.84 467 ILE A C 1
ATOM 3509 O O . ILE A 1 456 ? -0.214 -20.986 33.480 1.00 42.57 467 ILE A O 1
ATOM 3514 N N . GLU A 1 457 ? -1.611 -19.415 34.259 1.00 41.55 468 GLU A N 1
ATOM 3515 C CA . GLU A 1 457 ? -0.599 -18.370 34.308 1.00 42.47 468 GLU A CA 1
ATOM 3516 C C . GLU A 1 457 ? -0.456 -17.884 35.747 1.00 43.00 468 GLU A C 1
ATOM 3517 O O . GLU A 1 457 ? -1.360 -18.061 36.570 1.00 42.15 468 GLU A O 1
ATOM 3523 N N . LYS A 1 458 ? 0.681 -17.264 36.043 1.00 42.37 469 LYS A N 1
ATOM 3524 C CA . LYS A 1 458 ? 0.969 -16.774 37.385 1.00 41.76 469 LYS A CA 1
ATOM 3525 C C . LYS A 1 458 ? -0.103 -15.847 37.978 1.00 39.95 469 LYS A C 1
ATOM 3526 O O . LYS A 1 458 ? -0.530 -16.052 39.110 1.00 39.46 469 LYS A O 1
ATOM 3532 N N . SER A 1 459 ? -0.546 -14.844 37.225 1.00 39.02 470 SER A N 1
ATOM 3533 C CA . SER A 1 459 ? -1.554 -13.927 37.746 1.00 39.48 470 SER A CA 1
ATOM 3534 C C . SER A 1 459 ? -2.919 -14.571 37.989 1.00 40.20 470 SER A C 1
ATOM 3535 O O . SER A 1 459 ? -3.773 -13.976 38.653 1.00 43.26 470 SER A O 1
ATOM 3538 N N . ASN A 1 460 ? -3.131 -15.774 37.459 1.00 38.63 471 ASN A N 1
ATOM 3539 C CA . ASN A 1 460 ? -4.402 -16.482 37.648 1.00 38.13 471 ASN A CA 1
ATOM 3540 C C . ASN A 1 460 ? -4.507 -17.012 39.067 1.00 37.76 471 ASN A C 1
ATOM 3541 O O . ASN A 1 460 ? -5.598 -17.098 39.626 1.00 39.32 471 ASN A O 1
ATOM 3546 N N . LEU A 1 461 ? -3.366 -17.385 39.638 1.00 38.37 472 LEU A N 1
ATOM 3547 C CA . LEU A 1 461 ? -3.317 -17.953 40.983 1.00 38.24 472 LEU A CA 1
ATOM 3548 C C . LEU A 1 461 ? -3.971 -17.106 42.061 1.00 38.80 472 LEU A C 1
ATOM 3549 O O . LEU A 1 461 ? -4.479 -17.642 43.049 1.00 39.86 472 LEU A O 1
ATOM 3554 N N . ASN A 1 462 ? -3.959 -15.790 41.879 1.00 39.10 473 ASN A N 1
ATOM 3555 C CA . ASN A 1 462 ? -4.553 -14.876 42.853 1.00 39.14 473 ASN A CA 1
ATOM 3556 C C . ASN A 1 462 ? -6.061 -15.066 43.045 1.00 37.99 473 ASN A C 1
ATOM 3557 O O . ASN A 1 462 ? -6.594 -14.680 44.073 1.00 37.89 473 ASN A O 1
ATOM 3562 N N . ARG A 1 463 ? -6.746 -15.664 42.072 1.00 39.22 474 ARG A N 1
ATOM 3563 C CA . ARG A 1 463 ? -8.199 -15.859 42.199 1.00 40.83 474 ARG A CA 1
ATOM 3564 C C . ARG A 1 463 ? -8.748 -17.160 41.600 1.00 40.23 474 ARG A C 1
ATOM 3565 O O . ARG A 1 463 ? -9.956 -17.303 41.417 1.00 42.35 474 ARG A O 1
ATOM 3573 N N . GLN A 1 464 ? -7.854 -18.090 41.286 1.00 39.50 475 GLN A N 1
ATOM 3574 C CA . GLN A 1 464 ? -8.211 -19.395 40.724 1.00 40.09 475 GLN A CA 1
ATOM 3575 C C . GLN A 1 464 ? -7.531 -20.376 41.679 1.00 39.65 475 GLN A C 1
ATOM 3576 O O . GLN A 1 464 ? -6.532 -21.017 41.355 1.00 40.06 475 GLN A O 1
ATOM 3582 N N . PHE A 1 465 ? -8.105 -20.457 42.878 1.00 40.15 476 PHE A N 1
ATOM 3583 C CA . PHE A 1 465 ? -7.573 -21.246 43.984 1.00 38.02 476 PHE A CA 1
ATOM 3584 C C . PHE A 1 465 ? -7.391 -22.736 43.830 1.00 37.87 476 PHE A C 1
ATOM 3585 O O . PHE A 1 465 ? -6.885 -23.384 44.747 1.00 35.00 476 PHE A O 1
ATOM 3593 N N . LEU A 1 466 ? -7.803 -23.300 42.699 1.00 38.12 477 LEU A N 1
ATOM 3594 C CA . LEU A 1 466 ? -7.604 -24.732 42.515 1.00 37.60 477 LEU A CA 1
ATOM 3595 C C . LEU A 1 466 ? -6.226 -24.955 41.923 1.00 38.71 477 LEU A C 1
ATOM 3596 O O . LEU A 1 466 ? -5.745 -26.078 41.892 1.00 41.58 477 LEU A O 1
ATOM 3601 N N . PHE A 1 467 ? -5.592 -23.884 41.453 1.00 39.08 478 PHE A N 1
ATOM 3602 C CA . PHE A 1 467 ? -4.260 -23.993 40.859 1.00 40.68 478 PHE A CA 1
ATOM 3603 C C . PHE A 1 467 ? -3.152 -23.567 41.819 1.00 41.49 478 PHE A C 1
ATOM 3604 O O . PHE A 1 467 ? -3.373 -22.773 42.731 1.00 42.04 478 PHE A O 1
ATOM 3612 N N . ARG A 1 468 ? -1.958 -24.101 41.593 1.00 41.56 479 ARG A N 1
ATOM 3613 C CA . ARG A 1 468 ? -0.803 -23.776 42.410 1.00 41.74 479 ARG A CA 1
ATOM 3614 C C . ARG A 1 468 ? 0.360 -23.341 41.525 1.00 41.86 479 ARG A C 1
ATOM 3615 O O . ARG A 1 468 ? 0.388 -23.635 40.330 1.00 42.25 479 ARG A O 1
ATOM 3623 N N . PRO A 1 469 ? 1.339 -22.631 42.103 1.00 42.78 480 PRO A N 1
ATOM 3624 C CA . PRO A 1 469 ? 2.503 -22.164 41.337 1.00 44.06 480 PRO A CA 1
ATOM 3625 C C . PRO A 1 469 ? 3.139 -23.266 40.480 1.00 46.12 480 PRO A C 1
ATOM 3626 O O . PRO A 1 469 ? 3.602 -23.011 39.366 1.00 46.29 480 PRO A O 1
ATOM 3630 N N . ARG A 1 470 ? 3.163 -24.490 40.998 1.00 47.84 481 ARG A N 1
ATOM 3631 C CA . ARG A 1 470 ? 3.750 -25.597 40.254 1.00 50.54 481 ARG A CA 1
ATOM 3632 C C . ARG A 1 470 ? 2.908 -26.010 39.054 1.00 50.28 481 ARG A C 1
ATOM 3633 O O . ARG A 1 470 ? 3.391 -26.724 38.171 1.00 50.60 481 ARG A O 1
ATOM 3641 N N . ASP A 1 471 ? 1.652 -25.568 39.018 1.00 48.73 482 ASP A N 1
ATOM 3642 C CA . ASP A 1 471 ? 0.767 -25.919 37.909 1.00 44.43 482 ASP A CA 1
ATOM 3643 C C . ASP A 1 471 ? 0.864 -24.941 36.759 1.00 41.08 482 ASP A C 1
ATOM 3644 O O . ASP A 1 471 ? 0.277 -25.170 35.712 1.00 41.84 482 ASP A O 1
ATOM 3649 N N . VAL A 1 472 ? 1.581 -23.842 36.949 1.00 40.38 483 VAL A N 1
ATOM 3650 C CA . VAL A 1 472 ? 1.716 -22.871 35.873 1.00 42.03 483 VAL A CA 1
ATOM 3651 C C . VAL A 1 472 ? 2.181 -23.600 34.615 1.00 44.42 483 VAL A C 1
ATOM 3652 O O . VAL A 1 472 ? 3.054 -24.466 34.676 1.00 45.91 483 VAL A O 1
ATOM 3656 N N . GLY A 1 473 ? 1.584 -23.255 33.480 1.00 45.06 484 GLY A N 1
ATOM 3657 C CA . GLY A 1 473 ? 1.953 -23.896 32.233 1.00 44.22 484 GLY A CA 1
ATOM 3658 C C . GLY A 1 473 ? 1.079 -25.094 31.920 1.00 44.65 484 GLY A C 1
ATOM 3659 O O . GLY A 1 473 ? 1.133 -25.625 30.819 1.00 46.13 484 GLY A O 1
ATOM 3660 N N . LYS A 1 474 ? 0.271 -25.533 32.876 1.00 43.86 485 LYS A N 1
ATOM 3661 C CA . LYS A 1 474 ? -0.601 -26.674 32.638 1.00 44.42 485 LYS A CA 1
ATOM 3662 C C . LYS A 1 474 ? -2.000 -26.224 32.227 1.00 45.38 485 LYS A C 1
ATOM 3663 O O . LYS A 1 474 ? -2.369 -25.060 32.402 1.00 47.70 485 LYS A O 1
ATOM 3669 N N . LEU A 1 475 ? -2.774 -27.152 31.677 1.00 45.17 486 LEU A N 1
ATOM 3670 C CA . LEU A 1 475 ? -4.133 -26.866 31.239 1.00 43.44 486 LEU A CA 1
ATOM 3671 C C . LEU A 1 475 ? -5.051 -26.687 32.434 1.00 42.25 486 LEU A C 1
ATOM 3672 O O . LEU A 1 475 ? -5.077 -27.523 33.339 1.00 41.50 486 LEU A O 1
ATOM 3677 N N . LYS A 1 476 ? -5.809 -25.594 32.425 1.00 41.52 487 LYS A N 1
ATOM 3678 C CA . LYS A 1 476 ? -6.741 -25.283 33.504 1.00 38.85 487 LYS A CA 1
ATOM 3679 C C . LYS A 1 476 ? -7.761 -26.375 33.747 1.00 39.05 487 LYS A C 1
ATOM 3680 O O . LYS A 1 476 ? -7.911 -26.846 34.872 1.00 38.15 487 LYS A O 1
ATOM 3686 N N . SER A 1 477 ? -8.472 -26.770 32.694 1.00 41.58 488 SER A N 1
ATOM 3687 C CA . SER A 1 477 ? -9.508 -27.789 32.836 1.00 42.89 488 SER A CA 1
ATOM 3688 C C . SER A 1 477 ? -8.999 -29.072 33.488 1.00 43.29 488 SER A C 1
ATOM 3689 O O . SER A 1 477 ? -9.622 -29.585 34.420 1.00 43.78 488 SER A O 1
ATOM 3692 N N . GLU A 1 478 ? -7.869 -29.585 33.011 1.00 45.38 489 GLU A N 1
ATOM 3693 C CA . GLU A 1 478 ? -7.300 -30.807 33.580 1.00 47.73 489 GLU A CA 1
ATOM 3694 C C . GLU A 1 478 ? -6.955 -30.665 35.059 1.00 44.51 489 GLU A C 1
ATOM 3695 O O . GLU A 1 478 ? -7.315 -31.521 35.862 1.00 44.82 489 GLU A O 1
ATOM 3701 N N . CYS A 1 479 ? -6.251 -29.594 35.417 1.00 43.69 490 CYS A N 1
ATOM 3702 C CA . CYS A 1 479 ? -5.876 -29.374 36.813 1.00 44.22 490 CYS A CA 1
ATOM 3703 C C . CYS A 1 479 ? -7.084 -29.220 37.721 1.00 41.86 490 CYS A C 1
ATOM 3704 O O . CYS A 1 479 ? -7.125 -29.798 38.810 1.00 40.65 490 CYS A O 1
ATOM 3707 N N . ALA A 1 480 ? -8.062 -28.436 37.276 1.00 40.49 491 ALA A N 1
ATOM 3708 C CA . ALA A 1 480 ? -9.264 -28.204 38.076 1.00 40.87 491 ALA A CA 1
ATOM 3709 C C . ALA A 1 480 ? -9.998 -29.512 38.331 1.00 40.08 491 ALA A C 1
ATOM 3710 O O . ALA A 1 480 ? -10.444 -29.775 39.448 1.00 41.59 491 ALA A O 1
ATOM 3712 N N . SER A 1 481 ? -10.113 -30.339 37.297 1.00 41.24 492 SER A N 1
ATOM 3713 C CA . SER A 1 481 ? -10.797 -31.624 37.439 1.00 43.17 492 SER A CA 1
ATOM 3714 C C . SER A 1 481 ? -10.113 -32.471 38.501 1.00 41.25 492 SER A C 1
ATOM 3715 O O . SER A 1 481 ? -10.766 -33.063 39.361 1.00 42.71 492 SER A O 1
ATOM 3718 N N . THR A 1 482 ? -8.792 -32.518 38.441 1.00 40.24 493 THR A N 1
ATOM 3719 C CA . THR A 1 482 ? -8.028 -33.288 39.402 1.00 40.78 493 THR A CA 1
ATOM 3720 C C . THR A 1 482 ? -8.215 -32.721 40.799 1.00 40.67 493 THR A C 1
ATOM 3721 O O . THR A 1 482 ? -8.395 -33.464 41.759 1.00 41.47 493 THR A O 1
ATOM 3725 N N . ALA A 1 483 ? -8.173 -31.398 40.909 1.00 40.50 494 ALA A N 1
ATOM 3726 C CA . ALA A 1 483 ? -8.319 -30.751 42.208 1.00 40.67 494 ALA A CA 1
ATOM 3727 C C . ALA A 1 483 ? -9.634 -31.083 42.899 1.00 41.89 494 ALA A C 1
ATOM 3728 O O . ALA A 1 483 ? -9.640 -31.382 44.086 1.00 43.64 494 ALA A O 1
ATOM 3730 N N . VAL A 1 484 ? -10.749 -31.046 42.176 1.00 44.81 495 VAL A N 1
ATOM 3731 C CA . VAL A 1 484 ? -12.026 -31.349 42.817 1.00 45.67 495 VAL A CA 1
ATOM 3732 C C . VAL A 1 484 ? -12.236 -32.824 43.112 1.00 44.61 495 VAL A C 1
ATOM 3733 O O . VAL A 1 484 ? -13.048 -33.170 43.967 1.00 45.37 495 VAL A O 1
ATOM 3737 N N . SER A 1 485 ? -11.516 -33.696 42.413 1.00 45.21 496 SER A N 1
ATOM 3738 C CA . SER A 1 485 ? -11.643 -35.132 42.677 1.00 46.33 496 SER A CA 1
ATOM 3739 C C . SER A 1 485 ? -11.046 -35.389 44.062 1.00 45.22 496 SER A C 1
ATOM 3740 O O . SER A 1 485 ? -11.439 -36.322 44.766 1.00 43.48 496 SER A O 1
ATOM 3743 N N . ILE A 1 486 ? -10.095 -34.539 44.440 1.00 43.67 497 ILE A N 1
ATOM 3744 C CA . ILE A 1 486 ? -9.469 -34.626 45.747 1.00 43.48 497 ILE A CA 1
ATOM 3745 C C . ILE A 1 486 ? -10.405 -34.038 46.806 1.00 42.81 497 ILE A C 1
ATOM 3746 O O . ILE A 1 486 ? -10.471 -34.539 47.927 1.00 42.36 497 ILE A O 1
ATOM 3751 N N . MET A 1 487 ? -11.130 -32.977 46.458 1.00 41.52 498 MET A N 1
ATOM 3752 C CA . MET A 1 487 ? -12.054 -32.362 47.410 1.00 41.70 498 MET A CA 1
ATOM 3753 C C . MET A 1 487 ? -13.194 -33.327 47.688 1.00 40.94 498 MET A C 1
ATOM 3754 O O . MET A 1 487 ? -13.660 -33.448 48.825 1.00 42.61 498 MET A O 1
ATOM 3759 N N . ASN A 1 488 ? -13.643 -34.016 46.644 1.00 40.18 499 ASN A N 1
ATOM 3760 C CA . ASN A 1 488 ? -14.711 -35.003 46.783 1.00 41.02 499 ASN A CA 1
ATOM 3761 C C . ASN A 1 488 ? -14.348 -36.224 45.934 1.00 40.98 499 ASN A C 1
ATOM 3762 O O . ASN A 1 488 ? -14.574 -36.233 44.730 1.00 41.63 499 ASN A O 1
ATOM 3767 N N . PRO A 1 489 ? -13.777 -37.271 46.557 1.00 42.64 500 PRO A N 1
ATOM 3768 C CA . PRO A 1 489 ? -13.380 -38.493 45.844 1.00 42.72 500 PRO A CA 1
ATOM 3769 C C . PRO A 1 489 ? -14.483 -39.141 45.009 1.00 43.53 500 PRO A C 1
ATOM 3770 O O . PRO A 1 489 ? -14.191 -39.791 44.011 1.00 44.47 500 PRO A O 1
ATOM 3774 N N . SER A 1 490 ? -15.740 -38.973 45.424 1.00 42.86 501 SER A N 1
ATOM 3775 C CA . SER A 1 490 ? -16.874 -39.530 44.687 1.00 42.80 501 SER A CA 1
ATOM 3776 C C . SER A 1 490 ? -16.943 -39.018 43.249 1.00 43.11 501 SER A C 1
ATOM 3777 O O . SER A 1 490 ? -17.708 -39.549 42.447 1.00 44.64 501 SER A O 1
ATOM 3780 N N . LEU A 1 491 ? -16.175 -37.974 42.933 1.00 43.39 502 LEU A N 1
ATOM 3781 C CA . LEU A 1 491 ? -16.172 -37.410 41.580 1.00 44.33 502 LEU A CA 1
ATOM 3782 C C . LEU A 1 491 ? -15.131 -38.067 40.685 1.00 45.47 502 LEU A C 1
ATOM 3783 O O . LEU A 1 491 ? -15.046 -37.765 39.493 1.00 44.91 502 LEU A O 1
ATOM 3788 N N . THR A 1 492 ? -14.329 -38.950 41.271 1.00 46.90 503 THR A N 1
ATOM 3789 C CA . THR A 1 492 ? -13.300 -39.662 40.526 1.00 47.62 503 THR A CA 1
ATOM 3790 C C . THR A 1 492 ? -13.972 -40.458 39.408 1.00 47.24 503 THR A C 1
ATOM 3791 O O . THR A 1 492 ? -14.836 -41.294 39.671 1.00 46.42 503 THR A O 1
ATOM 3795 N N . GLY A 1 493 ? -13.587 -40.180 38.166 1.00 47.37 504 GLY A N 1
ATOM 3796 C CA . GLY A 1 493 ? -14.173 -40.880 37.034 1.00 47.17 504 GLY A CA 1
ATOM 3797 C C . GLY A 1 493 ? -15.534 -40.341 36.622 1.00 48.20 504 GLY A C 1
ATOM 3798 O O . GLY A 1 493 ? -16.193 -40.900 35.744 1.00 48.35 504 GLY A O 1
ATOM 3799 N N . LYS A 1 494 ? -15.967 -39.255 37.257 1.00 47.49 505 LYS A N 1
ATOM 3800 C CA . LYS A 1 494 ? -17.257 -38.657 36.942 1.00 44.72 505 LYS A CA 1
ATOM 3801 C C . LYS A 1 494 ? -17.051 -37.330 36.229 1.00 43.60 505 LYS A C 1
ATOM 3802 O O . LYS A 1 494 ? -18.010 -36.608 35.976 1.00 43.37 505 LYS A O 1
ATOM 3808 N N . ILE A 1 495 ? -15.799 -37.012 35.907 1.00 42.43 506 ILE A N 1
ATOM 3809 C CA . ILE A 1 495 ? -15.479 -35.753 35.246 1.00 42.14 506 ILE A CA 1
ATOM 3810 C C . ILE A 1 495 ? -14.616 -35.911 34.013 1.00 41.79 506 ILE A C 1
ATOM 3811 O O . ILE A 1 495 ? -13.596 -36.585 34.042 1.00 43.98 506 ILE A O 1
ATOM 3816 N N . THR A 1 496 ? -15.019 -35.254 32.938 1.00 40.83 507 THR A N 1
ATOM 3817 C CA . THR A 1 496 ? -14.273 -35.286 31.693 1.00 40.34 507 THR A CA 1
ATOM 3818 C C . THR A 1 496 ? -13.819 -33.860 31.397 1.00 41.21 507 THR A C 1
ATOM 3819 O O . THR A 1 496 ? -14.639 -32.935 31.331 1.00 39.02 507 THR A O 1
ATOM 3823 N N . SER A 1 497 ? -12.517 -33.666 31.235 1.00 41.27 508 SER A N 1
ATOM 3824 C CA . SER A 1 497 ? -12.037 -32.331 30.918 1.00 43.08 508 SER A CA 1
ATOM 3825 C C . SER A 1 497 ? -11.676 -32.235 29.439 1.00 43.73 508 SER A C 1
ATOM 3826 O O . SER A 1 497 ? -11.212 -33.203 28.833 1.00 45.55 508 SER A O 1
ATOM 3829 N N . TYR A 1 498 ? -11.922 -31.067 28.855 1.00 43.15 509 TYR A N 1
ATOM 3830 C CA . TYR A 1 498 ? -11.618 -30.824 27.451 1.00 41.89 509 TYR A CA 1
ATOM 3831 C C . TYR A 1 498 ? -10.724 -29.598 27.357 1.00 43.07 509 TYR A C 1
ATOM 3832 O O . TYR A 1 498 ? -10.694 -28.781 28.270 1.00 45.44 509 TYR A O 1
ATOM 3841 N N . GLN A 1 499 ? -9.996 -29.463 26.258 1.00 43.96 510 GLN A N 1
ATOM 3842 C CA . GLN A 1 499 ? -9.141 -28.298 26.099 1.00 46.67 510 GLN A CA 1
ATOM 3843 C C . GLN A 1 499 ? -9.630 -27.507 24.888 1.00 45.35 510 GLN A C 1
ATOM 3844 O O . GLN A 1 499 ? -8.856 -26.831 24.217 1.00 46.42 510 GLN A O 1
ATOM 3850 N N . GLU A 1 500 ? -10.934 -27.586 24.642 1.00 44.93 511 GLU A N 1
ATOM 3851 C CA . GLU A 1 500 ? -11.573 -26.922 23.508 1.00 44.98 511 GLU A CA 1
ATOM 3852 C C . GLU A 1 500 ? -12.151 -25.537 23.787 1.00 44.49 511 GLU A C 1
ATOM 3853 O O . GLU A 1 500 ? -12.698 -25.269 24.867 1.00 39.91 511 GLU A O 1
ATOM 3859 N N . ARG A 1 501 ? -12.034 -24.668 22.789 1.00 43.49 512 ARG A N 1
ATOM 3860 C CA . ARG A 1 501 ? -12.596 -23.328 22.856 1.00 44.72 512 ARG A CA 1
ATOM 3861 C C . ARG A 1 501 ? -14.035 -23.516 22.385 1.00 43.38 512 ARG A C 1
ATOM 3862 O O . ARG A 1 501 ? -14.268 -23.876 21.234 1.00 43.27 512 ARG A O 1
ATOM 3870 N N . VAL A 1 502 ? -15.001 -23.306 23.265 1.00 43.46 513 VAL A N 1
ATOM 3871 C CA . VAL A 1 502 ? -16.385 -23.461 22.855 1.00 43.93 513 VAL A CA 1
ATOM 3872 C C . VAL A 1 502 ? -16.686 -22.459 21.753 1.00 43.18 513 VAL A C 1
ATOM 3873 O O . VAL A 1 502 ? -16.354 -21.280 21.863 1.00 44.04 513 VAL A O 1
ATOM 3877 N N . GLY A 1 503 ? -17.302 -22.947 20.682 1.00 43.44 514 GLY A N 1
ATOM 3878 C CA . GLY A 1 503 ? -17.635 -22.101 19.551 1.00 42.61 514 GLY A CA 1
ATOM 3879 C C . GLY A 1 503 ? -17.902 -22.943 18.309 1.00 44.44 514 GLY A C 1
ATOM 3880 O O . GLY A 1 503 ? -18.025 -24.170 18.403 1.00 41.43 514 GLY A O 1
ATOM 3881 N N . PRO A 1 504 ? -17.995 -22.309 17.128 1.00 45.24 515 PRO A N 1
ATOM 3882 C CA . PRO A 1 504 ? -18.250 -22.971 15.844 1.00 47.34 515 PRO A CA 1
ATOM 3883 C C . PRO A 1 504 ? -17.296 -24.121 15.534 1.00 49.18 515 PRO A C 1
ATOM 3884 O O . PRO A 1 504 ? -17.734 -25.204 15.156 1.00 50.78 515 PRO A O 1
ATOM 3888 N N . GLU A 1 505 ? -15.999 -23.888 15.707 1.00 50.62 516 GLU A N 1
ATOM 3889 C CA . GLU A 1 505 ? -14.986 -24.901 15.421 1.00 52.86 516 GLU A CA 1
ATOM 3890 C C . GLU A 1 505 ? -14.986 -26.146 16.293 1.00 51.87 516 GLU A C 1
ATOM 3891 O O . GLU A 1 505 ? -14.298 -27.118 15.974 1.00 52.23 516 GLU A O 1
ATOM 3897 N N . SER A 1 506 ? -15.733 -26.135 17.390 1.00 50.13 517 SER A N 1
ATOM 3898 C CA . SER A 1 506 ? -15.754 -27.303 18.264 1.00 49.01 517 SER A CA 1
ATOM 3899 C C . SER A 1 506 ? -17.104 -28.007 18.277 1.00 47.49 517 SER A C 1
ATOM 3900 O O . SER A 1 506 ? -17.338 -28.876 19.111 1.00 46.12 517 SER A O 1
ATOM 3903 N N . GLU A 1 507 ? -17.984 -27.641 17.349 1.00 48.22 518 GLU A N 1
ATOM 3904 C CA . GLU A 1 507 ? -19.305 -28.257 17.282 1.00 51.86 518 GLU A CA 1
ATOM 3905 C C . GLU A 1 507 ? -19.205 -29.738 16.938 1.00 53.12 518 GLU A C 1
ATOM 3906 O O . GLU A 1 507 ? -20.184 -30.475 17.045 1.00 54.52 518 GLU A O 1
ATOM 3912 N N . GLY A 1 508 ? -18.018 -30.170 16.524 1.00 53.03 519 GLY A N 1
ATOM 3913 C CA . GLY A 1 508 ? -17.823 -31.569 16.208 1.00 53.89 519 GLY A CA 1
ATOM 3914 C C . GLY A 1 508 ? -17.774 -32.364 17.499 1.00 55.88 519 GLY A C 1
ATOM 3915 O O . GLY A 1 508 ? -18.308 -33.476 17.577 1.00 57.96 519 GLY A O 1
ATOM 3916 N N . ILE A 1 509 ? -17.134 -31.789 18.519 1.00 54.63 520 ILE A N 1
ATOM 3917 C CA . ILE A 1 509 ? -17.010 -32.431 19.826 1.00 51.49 520 ILE A CA 1
ATOM 3918 C C . ILE A 1 509 ? -18.238 -32.181 20.695 1.00 49.16 520 ILE A C 1
ATOM 3919 O O . ILE A 1 509 ? -18.753 -33.096 21.331 1.00 48.94 520 ILE A O 1
ATOM 3924 N N . PHE A 1 510 ? -18.689 -30.932 20.731 1.00 47.02 521 PHE A N 1
ATOM 3925 C CA . PHE A 1 510 ? -19.853 -30.554 21.525 1.00 45.63 521 PHE A CA 1
ATOM 3926 C C . PHE A 1 510 ? -21.082 -30.432 20.616 1.00 45.87 521 PHE A C 1
ATOM 3927 O O . PHE A 1 510 ? -21.689 -29.366 20.495 1.00 46.14 521 PHE A O 1
ATOM 3935 N N . GLY A 1 511 ? -21.446 -31.546 19.988 1.00 47.96 522 GLY A N 1
ATOM 3936 C CA . GLY A 1 511 ? -22.575 -31.560 19.077 1.00 47.88 522 GLY A CA 1
ATOM 3937 C C . GLY A 1 511 ? -23.882 -31.998 19.700 1.00 49.75 522 GLY A C 1
ATOM 3938 O O . GLY A 1 511 ? -24.058 -31.924 20.918 1.00 49.00 522 GLY A O 1
ATOM 3939 N N . ASP A 1 512 ? -24.796 -32.470 18.854 1.00 51.19 523 ASP A N 1
ATOM 3940 C CA . ASP A 1 512 ? -26.122 -32.905 19.291 1.00 52.53 523 ASP A CA 1
ATOM 3941 C C . ASP A 1 512 ? -26.112 -34.018 20.333 1.00 50.92 523 ASP A C 1
ATOM 3942 O O . ASP A 1 512 ? -26.858 -33.964 21.304 1.00 48.97 523 ASP A O 1
ATOM 3947 N N . GLU A 1 513 ? -25.273 -35.027 20.133 1.00 51.70 524 GLU A N 1
ATOM 3948 C CA . GLU A 1 513 ? -25.211 -36.134 21.075 1.00 53.18 524 GLU A CA 1
ATOM 3949 C C . GLU A 1 513 ? -24.736 -35.663 22.442 1.00 51.09 524 GLU A C 1
ATOM 3950 O O . GLU A 1 513 ? -25.288 -36.048 23.473 1.00 50.10 524 GLU A O 1
ATOM 3956 N N . PHE A 1 514 ? -23.698 -34.832 22.427 1.00 51.14 525 PHE A N 1
ATOM 3957 C CA . PHE A 1 514 ? -23.116 -34.262 23.635 1.00 47.97 525 PHE A CA 1
ATOM 3958 C C . PHE A 1 514 ? -24.169 -33.498 24.425 1.00 46.41 525 PHE A C 1
ATOM 3959 O O . PHE A 1 514 ? -24.349 -33.731 25.618 1.00 47.28 525 PHE A O 1
ATOM 3967 N N . PHE A 1 515 ? -24.864 -32.585 23.748 1.00 45.52 526 PHE A N 1
ATOM 3968 C CA . PHE A 1 515 ? -25.887 -31.760 24.389 1.00 46.53 526 PHE A CA 1
ATOM 3969 C C . PHE A 1 515 ? -27.109 -32.490 24.895 1.00 48.26 526 PHE A C 1
ATOM 3970 O O . PHE A 1 515 ? -27.577 -32.228 26.007 1.00 48.56 526 PHE A O 1
ATOM 3978 N N . GLU A 1 516 ? -27.635 -33.394 24.078 1.00 48.97 527 GLU A N 1
ATOM 3979 C CA . GLU A 1 516 ? -28.831 -34.134 24.442 1.00 50.26 527 GLU A CA 1
ATOM 3980 C C . GLU A 1 516 ? -28.802 -34.722 25.846 1.00 48.61 527 GLU A C 1
ATOM 3981 O O . GLU A 1 516 ? -29.821 -34.768 26.526 1.00 49.72 527 GLU A O 1
ATOM 3987 N N . LYS A 1 517 ? -27.636 -35.170 26.287 1.00 47.23 528 LYS A N 1
ATOM 3988 C CA . LYS A 1 517 ? -27.539 -35.784 27.599 1.00 46.02 528 LYS A CA 1
ATOM 3989 C C . LYS A 1 517 ? -27.329 -34.807 28.750 1.00 43.37 528 LYS A C 1
ATOM 3990 O O . LYS A 1 517 ? -27.412 -35.194 29.911 1.00 43.05 528 LYS A O 1
ATOM 3996 N N . LEU A 1 518 ? -27.081 -33.538 28.432 1.00 41.66 529 LEU A N 1
ATOM 3997 C CA . LEU A 1 518 ? -26.853 -32.530 29.466 1.00 39.25 529 LEU A CA 1
ATOM 3998 C C . LEU A 1 518 ? -28.124 -32.125 30.182 1.00 38.92 529 LEU A C 1
ATOM 3999 O O . LEU A 1 518 ? -29.188 -32.052 29.573 1.00 40.29 529 LEU A O 1
ATOM 4004 N N . SER A 1 519 ? -27.995 -31.863 31.479 1.00 38.99 530 SER A N 1
ATOM 4005 C CA . SER A 1 519 ? -29.100 -31.397 32.301 1.00 37.60 530 SER A CA 1
ATOM 4006 C C . SER A 1 519 ? -29.092 -29.863 32.231 1.00 38.83 530 SER A C 1
ATOM 4007 O O . SER A 1 519 ? -30.143 -29.212 32.252 1.00 37.45 530 SER A O 1
ATOM 4010 N N . LEU A 1 520 ? -27.896 -29.285 32.150 1.00 36.45 531 LEU A N 1
ATOM 4011 C CA . LEU A 1 520 ? -27.780 -27.830 32.104 1.00 35.85 531 LEU A CA 1
ATOM 4012 C C . LEU A 1 520 ? -26.371 -27.386 31.749 1.00 35.37 531 LEU A C 1
ATOM 4013 O O . LEU A 1 520 ? -25.414 -28.148 31.883 1.00 36.78 531 LEU A O 1
ATOM 4018 N N . VAL A 1 521 ? -26.255 -26.150 31.283 1.00 33.94 532 VAL A N 1
ATOM 4019 C CA . VAL A 1 521 ? -24.966 -25.573 30.935 1.00 32.93 532 VAL A CA 1
ATOM 4020 C C . VAL A 1 521 ? -24.664 -24.411 31.886 1.00 35.51 532 VAL A C 1
ATOM 4021 O O . VAL A 1 521 ? -25.563 -23.651 32.258 1.00 33.60 532 VAL A O 1
ATOM 4025 N N . THR A 1 522 ? -23.405 -24.289 32.292 1.00 34.01 533 THR A N 1
ATOM 4026 C CA . THR A 1 522 ? -22.991 -23.198 33.166 1.00 34.69 533 THR A CA 1
ATOM 4027 C C . THR A 1 522 ? -21.814 -22.467 32.520 1.00 34.11 533 THR A C 1
ATOM 4028 O O . THR A 1 522 ? -20.785 -23.078 32.221 1.00 36.38 533 THR A O 1
ATOM 4032 N N . ASN A 1 523 ? -21.977 -21.171 32.279 1.00 32.62 534 ASN A N 1
ATOM 4033 C CA . ASN A 1 523 ? -20.920 -20.365 31.675 1.00 34.96 534 ASN A CA 1
ATOM 4034 C C . ASN A 1 523 ? -20.016 -19.760 32.731 1.00 35.53 534 ASN A C 1
ATOM 4035 O O . ASN A 1 523 ? -20.479 -19.358 33.794 1.00 35.69 534 ASN A O 1
ATOM 4040 N N . ALA A 1 524 ? -18.731 -19.670 32.413 1.00 33.76 535 ALA A N 1
ATOM 4041 C CA . ALA A 1 524 ? -17.750 -19.060 33.307 1.00 33.35 535 ALA A CA 1
ATOM 4042 C C . ALA A 1 524 ? -16.751 -18.386 32.358 1.00 32.73 535 ALA A C 1
ATOM 4043 O O . ALA A 1 524 ? -15.537 -18.555 32.477 1.00 32.89 535 ALA A O 1
ATOM 4045 N N . LEU A 1 525 ? -17.293 -17.611 31.424 1.00 32.19 536 LEU A N 1
ATOM 4046 C CA . LEU A 1 525 ? -16.521 -16.945 30.384 1.00 33.68 536 LEU A CA 1
ATOM 4047 C C . LEU A 1 525 ? -16.099 -15.503 30.638 1.00 36.14 536 LEU A C 1
ATOM 4048 O O . LEU A 1 525 ? -16.659 -14.810 31.496 1.00 35.90 536 LEU A O 1
ATOM 4053 N N . ASP A 1 526 ? -15.113 -15.051 29.864 1.00 35.63 537 ASP A N 1
ATOM 4054 C CA . ASP A 1 526 ? -14.608 -13.689 29.990 1.00 38.00 537 ASP A CA 1
ATOM 4055 C C . ASP A 1 526 ? -14.780 -12.861 28.723 1.00 38.40 537 ASP A C 1
ATOM 4056 O O . ASP A 1 526 ? -14.023 -11.918 28.499 1.00 38.32 537 ASP A O 1
ATOM 4061 N N . ASN A 1 527 ? -15.741 -13.226 27.880 1.00 37.22 538 ASN A N 1
ATOM 4062 C CA . ASN A 1 527 ? -16.007 -12.454 26.670 1.00 39.27 538 ASN A CA 1
ATOM 4063 C C . ASN A 1 527 ? -17.457 -12.653 26.244 1.00 38.53 538 ASN A C 1
ATOM 4064 O O . ASN A 1 527 ? -18.036 -13.721 26.445 1.00 39.56 538 ASN A O 1
ATOM 4069 N N . VAL A 1 528 ? -18.049 -11.611 25.681 1.00 39.24 539 VAL A N 1
ATOM 4070 C CA . VAL A 1 528 ? -19.444 -11.659 25.266 1.00 41.44 539 VAL A CA 1
ATOM 4071 C C . VAL A 1 528 ? -19.689 -12.582 24.079 1.00 42.35 539 VAL A C 1
ATOM 4072 O O . VAL A 1 528 ? -20.739 -13.210 23.986 1.00 41.09 539 VAL A O 1
ATOM 4076 N N . GLU A 1 529 ? -18.706 -12.674 23.188 1.00 43.64 540 GLU A N 1
ATOM 4077 C CA . GLU A 1 529 ? -18.806 -13.519 22.002 1.00 46.02 540 GLU A CA 1
ATOM 4078 C C . GLU A 1 529 ? -19.118 -14.986 22.328 1.00 45.49 540 GLU A C 1
ATOM 4079 O O . GLU A 1 529 ? -20.018 -15.587 21.733 1.00 44.72 540 GLU A O 1
ATOM 4085 N N . ALA A 1 530 ? -18.374 -15.558 23.270 1.00 42.36 541 ALA A N 1
ATOM 4086 C CA . ALA A 1 530 ? -18.595 -16.938 23.660 1.00 39.16 541 ALA A CA 1
ATOM 4087 C C . ALA A 1 530 ? -19.935 -17.077 24.393 1.00 38.65 541 ALA A C 1
ATOM 4088 O O . ALA A 1 530 ? -20.629 -18.081 24.243 1.00 37.37 541 ALA A O 1
ATOM 4090 N N . ARG A 1 531 ? -20.296 -16.067 25.180 1.00 37.53 542 ARG A N 1
ATOM 4091 C CA . ARG A 1 531 ? -21.559 -16.097 25.915 1.00 37.15 542 ARG A CA 1
ATOM 4092 C C . ARG A 1 531 ? -22.739 -16.190 24.941 1.00 37.00 542 ARG A C 1
ATOM 4093 O O . ARG A 1 531 ? -23.649 -16.991 25.142 1.00 34.85 542 ARG A O 1
ATOM 4101 N N . MET A 1 532 ? -22.710 -15.366 23.894 1.00 36.75 543 MET A N 1
ATOM 4102 C CA . MET A 1 532 ? -23.763 -15.343 22.881 1.00 36.84 543 MET A CA 1
ATOM 4103 C C . MET A 1 532 ? -23.830 -16.672 22.138 1.00 37.76 543 MET A C 1
ATOM 4104 O O . MET A 1 532 ? -24.910 -17.160 21.815 1.00 37.22 543 MET A O 1
ATOM 4109 N N . TYR A 1 533 ? -22.665 -17.244 21.850 1.00 38.41 544 TYR A N 1
ATOM 4110 C CA . TYR A 1 533 ? -22.601 -18.520 21.159 1.00 38.13 544 TYR A CA 1
ATOM 4111 C C . TYR A 1 533 ? -23.238 -19.632 21.991 1.00 38.05 544 TYR A C 1
ATOM 4112 O O . TYR A 1 533 ? -24.065 -20.390 21.490 1.00 39.05 544 TYR A O 1
ATOM 4121 N N . VAL A 1 534 ? -22.838 -19.739 23.258 1.00 36.83 545 VAL A N 1
ATOM 4122 C CA . VAL A 1 534 ? -23.388 -20.766 24.134 1.00 35.65 545 VAL A CA 1
ATOM 4123 C C . VAL A 1 534 ? -24.901 -20.585 24.276 1.00 37.20 545 VAL A C 1
ATOM 4124 O O . VAL A 1 534 ? -25.653 -21.556 24.230 1.00 38.22 545 VAL A O 1
ATOM 4128 N N . ASP A 1 535 ? -25.330 -19.337 24.447 1.00 36.26 546 ASP A N 1
ATOM 4129 C CA . ASP A 1 535 ? -26.744 -19.001 24.584 1.00 36.90 546 ASP A CA 1
ATOM 4130 C C . ASP A 1 535 ? -27.526 -19.520 23.366 1.00 37.65 546 ASP A C 1
ATOM 4131 O O . ASP A 1 535 ? -28.584 -20.132 23.516 1.00 38.11 546 ASP A O 1
ATOM 4136 N N . ARG A 1 536 ? -27.006 -19.279 22.164 1.00 39.22 547 ARG A N 1
ATOM 4137 C CA . ARG A 1 536 ? -27.673 -19.740 20.945 1.00 41.10 547 ARG A CA 1
ATOM 4138 C C . ARG A 1 536 ? -27.842 -21.255 20.951 1.00 41.76 547 ARG A C 1
ATOM 4139 O O . ARG A 1 536 ? -28.911 -21.779 20.613 1.00 41.59 547 ARG A O 1
ATOM 4147 N N . ARG A 1 537 ? -26.777 -21.958 21.316 1.00 39.88 548 ARG A N 1
ATOM 4148 C CA . ARG A 1 537 ? -26.822 -23.410 21.348 1.00 41.53 548 ARG A CA 1
ATOM 4149 C C . ARG A 1 537 ? -27.792 -23.938 22.396 1.00 40.43 548 ARG A C 1
ATOM 4150 O O . ARG A 1 537 ? -28.463 -24.948 22.162 1.00 40.53 548 ARG A O 1
ATOM 4158 N N . CYS A 1 538 ? -27.873 -23.271 23.546 1.00 37.88 549 CYS A N 1
ATOM 4159 C CA . CYS A 1 538 ? -28.787 -23.715 24.587 1.00 37.31 549 CYS A CA 1
ATOM 4160 C C . CYS A 1 538 ? -30.227 -23.514 24.126 1.00 37.41 549 CYS A C 1
ATOM 4161 O O . CYS A 1 538 ? -31.103 -24.323 24.427 1.00 36.82 549 CYS A O 1
ATOM 4164 N N . VAL A 1 539 ? -30.470 -22.437 23.389 1.00 37.47 550 VAL A N 1
ATOM 4165 C CA . VAL A 1 539 ? -31.801 -22.183 22.870 1.00 38.73 550 VAL A CA 1
ATOM 4166 C C . VAL A 1 539 ? -32.158 -23.294 21.875 1.00 41.12 550 VAL A C 1
ATOM 4167 O O . VAL A 1 539 ? -33.269 -23.828 21.899 1.00 39.99 550 VAL A O 1
ATOM 4171 N N . PHE A 1 540 ? -31.209 -23.657 21.017 1.00 40.85 551 PHE A N 1
ATOM 4172 C CA . PHE A 1 540 ? -31.461 -24.704 20.034 1.00 43.24 551 PHE A CA 1
ATOM 4173 C C . PHE A 1 540 ? -31.750 -26.056 20.699 1.00 42.70 551 PHE A C 1
ATOM 4174 O O . PHE A 1 540 ? -32.739 -26.719 20.371 1.00 41.02 551 PHE A O 1
ATOM 4182 N N . PHE A 1 541 ? -30.893 -26.456 21.635 1.00 40.62 552 PHE A N 1
ATOM 4183 C CA . PHE A 1 541 ? -31.067 -27.728 22.329 1.00 38.70 552 PHE A CA 1
ATOM 4184 C C . PHE A 1 541 ? -32.036 -27.658 23.498 1.00 37.47 552 PHE A C 1
ATOM 4185 O O . PHE A 1 541 ? -32.279 -28.656 24.161 1.00 39.07 552 PHE A O 1
ATOM 4193 N N . GLU A 1 542 ? -32.597 -26.480 23.746 1.00 39.50 553 GLU A N 1
ATOM 4194 C CA . GLU A 1 542 ? -33.539 -26.291 24.849 1.00 39.15 553 GLU A CA 1
ATOM 4195 C C . GLU A 1 542 ? -32.980 -26.768 26.188 1.00 38.46 553 GLU A C 1
ATOM 4196 O O . GLU A 1 542 ? -33.604 -27.557 26.897 1.00 36.58 553 GLU A O 1
ATOM 4202 N N . LYS A 1 543 ? -31.789 -26.278 26.518 1.00 38.65 554 LYS A N 1
ATOM 4203 C CA . LYS A 1 543 ? -31.122 -26.615 27.768 1.00 36.44 554 LYS A CA 1
ATOM 4204 C C . LYS A 1 543 ? -31.001 -25.363 28.637 1.00 34.50 554 LYS A C 1
ATOM 4205 O O . LYS A 1 543 ? -30.770 -24.261 28.132 1.00 32.91 554 LYS A O 1
ATOM 4211 N N . PRO A 1 544 ? -31.182 -25.514 29.955 1.00 32.54 555 PRO A N 1
ATOM 4212 C CA . PRO A 1 544 ? -31.069 -24.353 30.838 1.00 31.60 555 PRO A CA 1
ATOM 4213 C C . PRO A 1 544 ? -29.641 -23.812 30.818 1.00 32.52 555 PRO A C 1
ATOM 4214 O O . PRO A 1 544 ? -28.681 -24.561 30.597 1.00 29.91 555 PRO A O 1
ATOM 4218 N N . LEU A 1 545 ? -29.508 -22.509 31.040 1.00 32.68 556 LEU A N 1
ATOM 4219 C CA . LEU A 1 545 ? -28.196 -21.878 31.066 1.00 33.10 556 LEU A CA 1
ATOM 4220 C C . LEU A 1 545 ? -28.057 -20.990 32.296 1.00 33.52 556 LEU A C 1
ATOM 4221 O O . LEU A 1 545 ? -28.920 -20.147 32.569 1.00 32.10 556 LEU A O 1
ATOM 4226 N N . LEU A 1 546 ? -26.976 -21.199 33.040 1.00 32.46 557 LEU A N 1
ATOM 4227 C CA . LEU A 1 546 ? -26.670 -20.397 34.217 1.00 31.39 557 LEU A CA 1
ATOM 4228 C C . LEU A 1 546 ? -25.511 -19.513 33.769 1.00 31.39 557 LEU A C 1
ATOM 4229 O O . LEU A 1 546 ? -24.434 -20.011 33.447 1.00 33.51 557 LEU A O 1
ATOM 4234 N N . GLU A 1 547 ? -25.733 -18.208 33.732 1.00 31.34 558 GLU A N 1
ATOM 4235 C CA . GLU A 1 547 ? -24.703 -17.269 33.285 1.00 34.62 558 GLU A CA 1
ATOM 4236 C C . GLU A 1 547 ? -24.234 -16.333 34.408 1.00 35.36 558 GLU A C 1
ATOM 4237 O O . GLU A 1 547 ? -25.005 -16.010 35.320 1.00 35.26 558 GLU A O 1
ATOM 4243 N N . SER A 1 548 ? -22.965 -15.926 34.362 1.00 34.55 559 SER A N 1
ATOM 4244 C CA . SER A 1 548 ? -22.431 -15.005 35.366 1.00 35.45 559 SER A CA 1
ATOM 4245 C C . SER A 1 548 ? -21.215 -14.227 34.877 1.00 35.79 559 SER A C 1
ATOM 4246 O O . SER A 1 548 ? -20.567 -14.614 33.903 1.00 35.94 559 SER A O 1
ATOM 4249 N N . GLY A 1 549 ? -20.922 -13.121 35.557 1.00 34.83 560 GLY A N 1
ATOM 4250 C CA . GLY A 1 549 ? -19.784 -12.297 35.191 1.00 35.24 560 GLY A CA 1
ATOM 4251 C C . GLY A 1 549 ? -19.286 -11.455 36.354 1.00 36.17 560 GLY A C 1
ATOM 4252 O O . GLY A 1 549 ? -20.000 -11.245 37.336 1.00 35.46 560 GLY A O 1
ATOM 4253 N N . THR A 1 550 ? -18.050 -10.980 36.248 1.00 36.65 561 THR A N 1
ATOM 4254 C CA . THR A 1 550 ? -17.450 -10.132 37.282 1.00 36.94 561 THR A CA 1
ATOM 4255 C C . THR A 1 550 ? -16.668 -9.014 36.620 1.00 36.73 561 THR A C 1
ATOM 4256 O O . THR A 1 550 ? -16.318 -9.096 35.443 1.00 36.13 561 THR A O 1
ATOM 4260 N N . LEU A 1 551 ? -16.412 -7.967 37.396 1.00 36.84 562 LEU A N 1
ATOM 4261 C CA . LEU A 1 551 ? -15.617 -6.816 36.966 1.00 34.43 562 LEU A CA 1
ATOM 4262 C C . LEU A 1 551 ? -15.240 -6.121 38.259 1.00 32.70 562 LEU A C 1
ATOM 4263 O O . LEU A 1 551 ? -16.063 -5.436 38.875 1.00 29.90 562 LEU A O 1
ATOM 4268 N N . GLY A 1 552 ? -14.002 -6.330 38.687 1.00 33.25 563 GLY A N 1
ATOM 4269 C CA . GLY A 1 552 ? -13.539 -5.732 39.927 1.00 32.13 563 GLY A CA 1
ATOM 4270 C C . GLY A 1 552 ? -14.305 -6.283 41.120 1.00 33.49 563 GLY A C 1
ATOM 4271 O O . GLY A 1 552 ? -14.265 -7.488 41.400 1.00 34.75 563 GLY A O 1
ATOM 4272 N N . THR A 1 553 ? -15.001 -5.399 41.828 1.00 30.94 564 THR A N 1
ATOM 4273 C CA . THR A 1 553 ? -15.785 -5.797 42.981 1.00 33.40 564 THR A CA 1
ATOM 4274 C C . THR A 1 553 ? -17.226 -6.029 42.557 1.00 33.17 564 THR A C 1
ATOM 4275 O O . THR A 1 553 ? -18.078 -6.350 43.382 1.00 35.37 564 THR A O 1
ATOM 4279 N N . LYS A 1 554 ? -17.494 -5.872 41.265 1.00 35.20 565 LYS A N 1
ATOM 4280 C CA . LYS A 1 554 ? -18.851 -6.050 40.745 1.00 35.12 565 LYS A CA 1
ATOM 4281 C C . LYS A 1 554 ? -19.092 -7.438 40.161 1.00 35.43 565 LYS A C 1
ATOM 4282 O O . LYS A 1 554 ? -18.149 -8.157 39.827 1.00 34.91 565 LYS A O 1
ATOM 4288 N N . GLY A 1 555 ? -20.369 -7.794 40.042 1.00 33.92 566 GLY A N 1
ATOM 4289 C CA . GLY A 1 555 ? -20.746 -9.085 39.503 1.00 33.42 566 GLY A CA 1
ATOM 4290 C C . GLY A 1 555 ? -22.230 -9.201 39.205 1.00 32.67 566 GLY A C 1
ATOM 4291 O O . GLY A 1 555 ? -23.037 -8.375 39.649 1.00 31.74 566 GLY A O 1
ATOM 4292 N N . ASN A 1 556 ? -22.591 -10.231 38.444 1.00 32.32 567 ASN A N 1
ATOM 4293 C CA . ASN A 1 556 ? -23.990 -10.469 38.083 1.00 32.82 567 ASN A CA 1
ATOM 4294 C C . ASN A 1 556 ? -24.220 -11.933 37.694 1.00 32.71 567 ASN A C 1
ATOM 4295 O O . ASN A 1 556 ? -23.287 -12.648 37.303 1.00 32.93 567 ASN A O 1
ATOM 4300 N N . THR A 1 557 ? -25.465 -12.370 37.809 1.00 32.04 568 THR A N 1
ATOM 4301 C CA . THR A 1 557 ? -25.851 -13.725 37.448 1.00 33.94 568 THR A CA 1
ATOM 4302 C C . THR A 1 557 ? -27.134 -13.670 36.630 1.00 35.72 568 THR A C 1
ATOM 4303 O O . THR A 1 557 ? -27.995 -12.819 36.865 1.00 37.27 568 THR A O 1
ATOM 4307 N N . GLN A 1 558 ? -27.261 -14.558 35.654 1.00 34.27 569 GLN A N 1
ATOM 4308 C CA . GLN A 1 558 ? -28.491 -14.600 34.885 1.00 33.94 569 GLN A CA 1
ATOM 4309 C C . GLN A 1 558 ? -28.859 -16.058 34.663 1.00 33.99 569 GLN A C 1
ATOM 4310 O O . GLN A 1 558 ? -27.984 -16.899 34.427 1.00 31.82 569 GLN A O 1
ATOM 4316 N N . VAL A 1 559 ? -30.146 -16.361 34.771 1.00 31.96 570 VAL A N 1
ATOM 4317 C CA . VAL A 1 559 ? -30.610 -17.710 34.536 1.00 33.29 570 VAL A CA 1
ATOM 4318 C C . VAL A 1 559 ? -31.535 -17.718 33.314 1.00 34.40 570 VAL A C 1
ATOM 4319 O O . VAL A 1 559 ? -32.413 -16.860 33.159 1.00 34.03 570 VAL A O 1
ATOM 4323 N N . VAL A 1 560 ? -31.282 -18.657 32.410 1.00 32.21 571 VAL A N 1
ATOM 4324 C CA . VAL A 1 560 ? -32.068 -18.806 31.200 1.00 33.31 571 VAL A CA 1
ATOM 4325 C C . VAL A 1 560 ? -32.787 -20.163 31.276 1.00 36.38 571 VAL A C 1
ATOM 4326 O O . VAL A 1 560 ? -32.141 -21.219 31.316 1.00 37.22 571 VAL A O 1
ATOM 4330 N N . VAL A 1 561 ? -34.118 -20.127 31.321 1.00 35.90 572 VAL A N 1
ATOM 4331 C CA . VAL A 1 561 ? -34.934 -21.341 31.427 1.00 35.22 572 VAL A CA 1
ATOM 4332 C C . VAL A 1 561 ? -35.757 -21.580 30.159 1.00 36.12 572 VAL A C 1
ATOM 4333 O O . VAL A 1 561 ? -36.571 -20.733 29.769 1.00 35.15 572 VAL A O 1
ATOM 4337 N N . PRO A 1 562 ? -35.562 -22.741 29.505 1.00 36.15 573 PRO A N 1
ATOM 4338 C CA . PRO A 1 562 ? -36.294 -23.076 28.277 1.00 36.35 573 PRO A CA 1
ATOM 4339 C C . PRO A 1 562 ? -37.805 -22.901 28.401 1.00 35.24 573 PRO A C 1
ATOM 4340 O O . PRO A 1 562 ? -38.401 -23.383 29.349 1.00 36.37 573 PRO A O 1
ATOM 4344 N N . HIS A 1 563 ? -38.397 -22.191 27.437 1.00 38.31 574 HIS A N 1
ATOM 4345 C CA . HIS A 1 563 ? -39.843 -21.938 27.376 1.00 39.23 574 HIS A CA 1
ATOM 4346 C C . HIS A 1 563 ? -40.404 -21.123 28.530 1.00 39.78 574 HIS A C 1
ATOM 4347 O O . HIS A 1 563 ? -41.620 -21.104 28.757 1.00 40.11 574 HIS A O 1
ATOM 4354 N N . LEU A 1 564 ? -39.520 -20.434 29.246 1.00 39.45 575 LEU A N 1
ATOM 4355 C CA . LEU A 1 564 ? -39.935 -19.616 30.377 1.00 38.03 575 LEU A CA 1
ATOM 4356 C C . LEU A 1 564 ? -39.352 -18.198 30.341 1.00 38.54 575 LEU A C 1
ATOM 4357 O O . LEU A 1 564 ? -40.092 -17.218 30.429 1.00 40.02 575 LEU A O 1
ATOM 4362 N N . THR A 1 565 ? -38.034 -18.089 30.187 1.00 36.28 576 THR A N 1
ATOM 4363 C CA . THR A 1 565 ? -37.365 -16.787 30.187 1.00 34.45 576 THR A CA 1
ATOM 4364 C C . THR A 1 565 ? -36.801 -16.380 28.840 1.00 32.87 576 THR A C 1
ATOM 4365 O O . THR A 1 565 ? -36.716 -17.186 27.919 1.00 33.41 576 THR A O 1
ATOM 4369 N N . GLU A 1 566 ? -36.405 -15.118 28.721 1.00 32.87 577 GLU A N 1
ATOM 4370 C CA . GLU A 1 566 ? -35.760 -14.695 27.490 1.00 34.83 577 GLU A CA 1
ATOM 4371 C C . GLU A 1 566 ? -34.364 -15.306 27.631 1.00 32.96 577 GLU A C 1
ATOM 4372 O O . GLU A 1 566 ? -34.055 -15.891 28.671 1.00 35.69 577 GLU A O 1
ATOM 4378 N N . SER A 1 567 ? -33.526 -15.199 26.610 1.00 32.57 578 SER A N 1
ATOM 4379 C CA . SER A 1 567 ? -32.182 -15.760 26.704 1.00 33.98 578 SER A CA 1
ATOM 4380 C C . SER A 1 567 ? -31.171 -14.630 26.904 1.00 35.51 578 SER A C 1
ATOM 4381 O O . SER A 1 567 ? -31.543 -13.452 26.902 1.00 36.27 578 SER A O 1
ATOM 4384 N N . TYR A 1 568 ? -29.900 -14.988 27.062 1.00 34.23 579 TYR A N 1
ATOM 4385 C CA . TYR A 1 568 ? -28.848 -14.001 27.264 1.00 35.21 579 TYR A CA 1
ATOM 4386 C C . TYR A 1 568 ? -28.833 -12.962 26.148 1.00 35.77 579 TYR A C 1
ATOM 4387 O O . TYR A 1 568 ? -28.825 -11.757 26.406 1.00 36.70 579 TYR A O 1
ATOM 4396 N N . GLY A 1 569 ? -28.829 -13.437 24.905 1.00 37.11 580 GLY A N 1
ATOM 4397 C CA . GLY A 1 569 ? -28.811 -12.543 23.761 1.00 34.76 580 GLY A CA 1
ATOM 4398 C C . GLY A 1 569 ? -30.070 -11.718 23.540 1.00 36.50 580 GLY A C 1
ATOM 4399 O O . GLY A 1 569 ? -30.110 -10.894 22.626 1.00 36.86 580 GLY A O 1
ATOM 4400 N N . SER A 1 570 ? -31.095 -11.916 24.365 1.00 37.16 581 SER A N 1
ATOM 4401 C CA . SER A 1 570 ? -32.345 -11.172 24.203 1.00 38.37 581 SER A CA 1
ATOM 4402 C C . SER A 1 570 ? -32.240 -9.705 24.618 1.00 40.77 581 SER A C 1
ATOM 4403 O O . SER A 1 570 ? -33.114 -8.908 24.287 1.00 41.91 581 SER A O 1
ATOM 4406 N N . SER A 1 571 ? -31.184 -9.347 25.344 1.00 40.91 582 SER A N 1
ATOM 4407 C CA . SER A 1 571 ? -31.031 -7.970 25.797 1.00 40.67 582 SER A CA 1
ATOM 4408 C C . SER A 1 571 ? -29.710 -7.333 25.390 1.00 41.92 582 SER A C 1
ATOM 4409 O O . SER A 1 571 ? -28.738 -8.020 25.050 1.00 41.56 582 SER A O 1
ATOM 4412 N N . GLN A 1 572 ? -29.689 -6.007 25.425 1.00 43.94 583 GLN A N 1
ATOM 4413 C CA . GLN A 1 572 ? -28.506 -5.243 25.041 1.00 47.07 583 GLN A CA 1
ATOM 4414 C C . GLN A 1 572 ? -27.607 -4.777 26.191 1.00 47.12 583 GLN A C 1
ATOM 4415 O O . GLN A 1 572 ? -28.071 -4.454 27.291 1.00 44.68 583 GLN A O 1
ATOM 4421 N N . ASP A 1 573 ? -26.311 -4.747 25.904 1.00 48.21 584 ASP A N 1
ATOM 4422 C CA . ASP A 1 573 ? -25.290 -4.307 26.852 1.00 50.35 584 ASP A CA 1
ATOM 4423 C C . ASP A 1 573 ? -24.524 -3.136 26.227 1.00 51.64 584 ASP A C 1
ATOM 4424 O O . ASP A 1 573 ? -24.529 -2.954 25.008 1.00 51.80 584 ASP A O 1
ATOM 4429 N N . PRO A 1 574 ? -23.860 -2.320 27.054 1.00 51.89 585 PRO A N 1
ATOM 4430 C CA . PRO A 1 574 ? -23.116 -1.206 26.462 1.00 52.36 585 PRO A CA 1
ATOM 4431 C C . PRO A 1 574 ? -22.009 -1.742 25.552 1.00 52.73 585 PRO A C 1
ATOM 4432 O O . PRO A 1 574 ? -21.516 -2.848 25.750 1.00 51.83 585 PRO A O 1
ATOM 4436 N N . PRO A 1 575 ? -21.615 -0.969 24.532 1.00 54.69 586 PRO A N 1
ATOM 4437 C CA . PRO A 1 575 ? -20.560 -1.397 23.607 1.00 55.54 586 PRO A CA 1
ATOM 4438 C C . PRO A 1 575 ? -19.193 -1.291 24.266 1.00 56.94 586 PRO A C 1
ATOM 4439 O O . PRO A 1 575 ? -19.035 -0.573 25.256 1.00 56.86 586 PRO A O 1
ATOM 4443 N N . GLU A 1 576 ? -18.207 -1.997 23.721 1.00 58.76 587 GLU A N 1
ATOM 4444 C CA . GLU A 1 576 ? -16.862 -1.937 24.278 1.00 61.84 587 GLU A CA 1
ATOM 4445 C C . GLU A 1 576 ? -16.359 -0.508 24.092 1.00 61.55 587 GLU A C 1
ATOM 4446 O O . GLU A 1 576 ? -16.821 0.205 23.201 1.00 61.53 587 GLU A O 1
ATOM 4452 N N . LYS A 1 577 ? -15.411 -0.091 24.925 1.00 61.12 588 LYS A N 1
ATOM 4453 C CA . LYS A 1 577 ? -14.883 1.273 24.849 1.00 59.44 588 LYS A CA 1
ATOM 4454 C C . LYS A 1 577 ? -14.238 1.583 23.501 1.00 56.26 588 LYS A C 1
ATOM 4455 O O . LYS A 1 577 ? -13.417 0.814 23.009 1.00 55.20 588 LYS A O 1
ATOM 4461 N N . SER A 1 578 ? -14.616 2.712 22.907 1.00 53.54 589 SER A N 1
ATOM 4462 C CA . SER A 1 578 ? -14.053 3.117 21.623 1.00 52.50 589 SER A CA 1
ATOM 4463 C C . SER A 1 578 ? -13.857 4.632 21.589 1.00 50.63 589 SER A C 1
ATOM 4464 O O . SER A 1 578 ? -14.393 5.354 22.428 1.00 50.72 589 SER A O 1
ATOM 4467 N N . PHE A 1 579 ? -13.094 5.108 20.610 1.00 47.97 590 PHE A N 1
ATOM 4468 C CA . PHE A 1 579 ? -12.825 6.535 20.483 1.00 45.68 590 PHE A CA 1
ATOM 4469 C C . PHE A 1 579 ? -12.948 7.002 19.033 1.00 44.95 590 PHE A C 1
ATOM 4470 O O . PHE A 1 579 ? -12.669 6.247 18.108 1.00 45.86 590 PHE A O 1
ATOM 4478 N N . PRO A 1 580 ? -13.381 8.254 18.823 1.00 43.82 591 PRO A N 1
ATOM 4479 C CA . PRO A 1 580 ? -13.532 8.816 17.478 1.00 44.55 591 PRO A CA 1
ATOM 4480 C C . PRO A 1 580 ? -12.187 8.782 16.765 1.00 45.32 591 PRO A C 1
ATOM 4481 O O . PRO A 1 580 ? -11.160 9.156 17.340 1.00 45.57 591 PRO A O 1
ATOM 4485 N N . ILE A 1 581 ? -12.201 8.332 15.517 1.00 45.96 592 ILE A N 1
ATOM 4486 C CA . ILE A 1 581 ? -10.995 8.221 14.716 1.00 46.60 592 ILE A CA 1
ATOM 4487 C C . ILE A 1 581 ? -10.283 9.564 14.566 1.00 46.92 592 ILE A C 1
ATOM 4488 O O . ILE A 1 581 ? -9.054 9.631 14.589 1.00 45.91 592 ILE A O 1
ATOM 4493 N N . CYS A 1 582 ? -11.058 10.631 14.412 1.00 46.54 593 CYS A N 1
ATOM 4494 C CA . CYS A 1 582 ? -10.500 11.963 14.254 1.00 47.89 593 CYS A CA 1
ATOM 4495 C C . CYS A 1 582 ? -9.805 12.441 15.529 1.00 47.59 593 CYS A C 1
ATOM 4496 O O . CYS A 1 582 ? -8.784 13.132 15.471 1.00 45.38 593 CYS A O 1
ATOM 4499 N N . THR A 1 583 ? -10.355 12.057 16.678 1.00 45.51 594 THR A N 1
ATOM 4500 C CA . THR A 1 583 ? -9.774 12.422 17.959 1.00 44.13 594 THR A CA 1
ATOM 4501 C C . THR A 1 583 ? -8.409 11.753 18.120 1.00 42.55 594 THR A C 1
ATOM 4502 O O . THR A 1 583 ? -7.429 12.411 18.451 1.00 42.28 594 THR A O 1
ATOM 4506 N N . LEU A 1 584 ? -8.341 10.449 17.871 1.00 40.96 595 LEU A N 1
ATOM 4507 C CA . LEU A 1 584 ? -7.080 9.720 18.009 1.00 41.91 595 LEU A CA 1
ATOM 4508 C C . LEU A 1 584 ? -5.973 10.202 17.063 1.00 41.38 595 LEU A C 1
ATOM 4509 O O . LEU A 1 584 ? -4.818 10.333 17.464 1.00 41.87 595 LEU A O 1
ATOM 4514 N N . LYS A 1 585 ? -6.330 10.467 15.815 1.00 41.26 596 LYS A N 1
ATOM 4515 C CA . LYS A 1 585 ? -5.363 10.891 14.809 1.00 44.30 596 LYS A CA 1
ATOM 4516 C C . LYS A 1 585 ? -4.641 12.218 15.024 1.00 43.12 596 LYS A C 1
ATOM 4517 O O . LYS A 1 585 ? -3.423 12.289 14.863 1.00 42.62 596 LYS A O 1
ATOM 4523 N N . ASN A 1 586 ? -5.379 13.261 15.386 1.00 41.45 597 ASN A N 1
ATOM 4524 C CA . ASN A 1 586 ? -4.767 14.572 15.546 1.00 42.92 597 ASN A CA 1
ATOM 4525 C C . ASN A 1 586 ? -5.220 15.401 16.743 1.00 42.55 597 ASN A C 1
ATOM 4526 O O . ASN A 1 586 ? -4.636 16.457 17.015 1.00 39.77 597 ASN A O 1
ATOM 4531 N N . PHE A 1 587 ? -6.238 14.937 17.465 1.00 40.88 598 PHE A N 1
ATOM 4532 C CA . PHE A 1 587 ? -6.755 15.727 18.573 1.00 41.21 598 PHE A CA 1
ATOM 4533 C C . PHE A 1 587 ? -6.990 15.012 19.900 1.00 40.85 598 PHE A C 1
ATOM 4534 O O . PHE A 1 587 ? -8.096 15.046 20.447 1.00 40.83 598 PHE A O 1
ATOM 4542 N N . PRO A 1 588 ? -5.955 14.355 20.438 1.00 38.49 599 PRO A N 1
ATOM 4543 C CA . PRO A 1 588 ? -6.114 13.659 21.716 1.00 39.45 599 PRO A CA 1
ATOM 4544 C C . PRO A 1 588 ? -6.275 14.673 22.859 1.00 39.72 599 PRO A C 1
ATOM 4545 O O . PRO A 1 588 ? -5.792 15.804 22.757 1.00 40.20 599 PRO A O 1
ATOM 4549 N N . ASN A 1 589 ? -6.964 14.281 23.929 1.00 39.37 600 ASN A N 1
ATOM 4550 C CA . ASN A 1 589 ? -7.153 15.160 25.084 1.00 40.67 600 ASN A CA 1
ATOM 4551 C C . ASN A 1 589 ? -7.257 14.379 26.397 1.00 40.42 600 ASN A C 1
ATOM 4552 O O . ASN A 1 589 ? -7.496 14.953 27.454 1.00 41.98 600 ASN A O 1
ATOM 4557 N N . ARG A 1 590 ? -7.074 13.065 26.314 1.00 41.12 601 ARG A N 1
ATOM 4558 C CA . ARG A 1 590 ? -7.105 12.173 27.470 1.00 40.99 601 ARG A CA 1
ATOM 4559 C C . ARG A 1 590 ? -5.976 11.169 27.258 1.00 39.49 601 ARG A C 1
ATOM 4560 O O . ARG A 1 590 ? -5.615 10.879 26.112 1.00 37.22 601 ARG A O 1
ATOM 4568 N N . ILE A 1 591 ? -5.439 10.615 28.343 1.00 36.15 602 ILE A N 1
ATOM 4569 C CA . ILE A 1 591 ? -4.332 9.675 28.214 1.00 35.06 602 ILE A CA 1
ATOM 4570 C C . ILE A 1 591 ? -4.729 8.407 27.454 1.00 36.25 602 ILE A C 1
ATOM 4571 O O . ILE A 1 591 ? -3.889 7.774 26.820 1.00 37.35 602 ILE A O 1
ATOM 4576 N N . GLU A 1 592 ? -6.009 8.049 27.499 1.00 37.55 603 GLU A N 1
ATOM 4577 C CA . GLU A 1 592 ? -6.490 6.865 26.788 1.00 37.73 603 GLU A CA 1
ATOM 4578 C C . GLU A 1 592 ? -6.312 7.058 25.282 1.00 37.14 603 GLU A C 1
ATOM 4579 O O . GLU A 1 592 ? -6.043 6.102 24.558 1.00 36.91 603 GLU A O 1
ATOM 4585 N N . HIS A 1 593 ? -6.463 8.298 24.821 1.00 36.49 604 HIS A N 1
ATOM 4586 C CA . HIS A 1 593 ? -6.307 8.624 23.403 1.00 36.33 604 HIS A CA 1
ATOM 4587 C C . HIS A 1 593 ? -4.867 8.421 22.902 1.00 37.29 604 HIS A C 1
ATOM 4588 O O . HIS A 1 593 ? -4.656 7.975 21.774 1.00 39.07 604 HIS A O 1
ATOM 4595 N N . THR A 1 594 ? -3.880 8.762 23.726 1.00 36.23 605 THR A N 1
ATOM 4596 C CA . THR A 1 594 ? -2.481 8.605 23.317 1.00 36.83 605 THR A CA 1
ATOM 4597 C C . THR A 1 594 ? -2.001 7.168 23.488 1.00 35.59 605 THR A C 1
ATOM 4598 O O . THR A 1 594 ? -1.071 6.738 22.813 1.00 35.28 605 THR A O 1
ATOM 4602 N N . ILE A 1 595 ? -2.629 6.427 24.398 1.00 35.42 606 ILE A N 1
ATOM 4603 C CA . ILE A 1 595 ? -2.262 5.029 24.608 1.00 34.75 606 ILE A CA 1
ATOM 4604 C C . ILE A 1 595 ? -2.787 4.182 23.431 1.00 36.92 606 ILE A C 1
ATOM 4605 O O . ILE A 1 595 ? -2.133 3.231 22.990 1.00 35.93 606 ILE A O 1
ATOM 4610 N N . ALA A 1 596 ? -3.958 4.545 22.914 1.00 37.28 607 ALA A N 1
ATOM 4611 C CA . ALA A 1 596 ? -4.542 3.835 21.774 1.00 37.45 607 ALA A CA 1
ATOM 4612 C C . ALA A 1 596 ? -3.690 4.154 20.544 1.00 37.63 607 ALA A C 1
ATOM 4613 O O . ALA A 1 596 ? -3.372 3.275 19.738 1.00 36.53 607 ALA A O 1
ATOM 4615 N N . TRP A 1 597 ? -3.325 5.422 20.411 1.00 37.58 608 TRP A N 1
ATOM 4616 C CA . TRP A 1 597 ? -2.493 5.868 19.301 1.00 37.78 608 TRP A CA 1
ATOM 4617 C C . TRP A 1 597 ? -1.165 5.111 19.360 1.00 38.54 608 TRP A C 1
ATOM 4618 O O . TRP A 1 597 ? -0.691 4.593 18.352 1.00 38.62 608 TRP A O 1
ATOM 4629 N N . ALA A 1 598 ? -0.587 5.032 20.557 1.00 37.64 609 ALA A N 1
ATOM 4630 C CA . ALA A 1 598 ? 0.681 4.339 20.766 1.00 37.16 609 ALA A CA 1
ATOM 4631 C C . ALA A 1 598 ? 0.618 2.846 20.439 1.00 38.56 609 ALA A C 1
ATOM 4632 O O . ALA A 1 598 ? 1.596 2.277 19.942 1.00 38.98 609 ALA A O 1
ATOM 4634 N N . ARG A 1 599 ? -0.508 2.199 20.750 1.00 40.29 610 ARG A N 1
ATOM 4635 C CA . ARG A 1 599 ? -0.662 0.773 20.455 1.00 41.83 610 ARG A CA 1
ATOM 4636 C C . ARG A 1 599 ? -0.612 0.575 18.941 1.00 42.55 610 ARG A C 1
ATOM 4637 O O . ARG A 1 599 ? 0.056 -0.328 18.441 1.00 43.69 610 ARG A O 1
ATOM 4645 N N . ASP A 1 600 ? -1.316 1.444 18.227 1.00 41.49 611 ASP A N 1
ATOM 4646 C CA . ASP A 1 600 ? -1.375 1.405 16.777 1.00 44.73 611 ASP A CA 1
ATOM 4647 C C . ASP A 1 600 ? 0.008 1.679 16.184 1.00 46.03 611 ASP A C 1
ATOM 4648 O O . ASP A 1 600 ? 0.376 1.094 15.158 1.00 46.55 611 ASP A O 1
ATOM 4653 N N . LEU A 1 601 ? 0.773 2.558 16.835 1.00 44.39 612 LEU A N 1
ATOM 4654 C CA . LEU A 1 601 ? 2.114 2.890 16.379 1.00 42.92 612 LEU A CA 1
ATOM 4655 C C . LEU A 1 601 ? 2.992 1.669 16.567 1.00 43.08 612 LEU A C 1
ATOM 4656 O O . LEU A 1 601 ? 3.834 1.364 15.729 1.00 44.83 612 LEU A O 1
ATOM 4661 N N . PHE A 1 602 ? 2.792 0.972 17.676 1.00 42.72 613 PHE A N 1
ATOM 4662 C CA . PHE A 1 602 ? 3.554 -0.236 17.970 1.00 43.06 613 PHE A CA 1
ATOM 4663 C C . PHE A 1 602 ? 3.331 -1.263 16.863 1.00 45.60 613 PHE A C 1
ATOM 4664 O O . PHE A 1 602 ? 4.266 -1.932 16.421 1.00 46.05 613 PHE A O 1
ATOM 4672 N N . GLU A 1 603 ? 2.081 -1.382 16.425 1.00 46.08 614 GLU A N 1
ATOM 4673 C CA . GLU A 1 603 ? 1.708 -2.322 15.372 1.00 47.38 614 GLU A CA 1
ATOM 4674 C C . GLU A 1 603 ? 2.265 -1.891 14.018 1.00 46.93 614 GLU A C 1
ATOM 4675 O O . GLU A 1 603 ? 2.782 -2.707 13.258 1.00 47.19 614 GLU A O 1
ATOM 4681 N N . GLY A 1 604 ? 2.159 -0.599 13.730 1.00 47.42 615 GLY A N 1
ATOM 4682 C CA . GLY A 1 604 ? 2.639 -0.069 12.468 1.00 47.61 615 GLY A CA 1
ATOM 4683 C C . GLY A 1 604 ? 4.146 0.004 12.284 1.00 48.31 615 GLY A C 1
ATOM 4684 O O . GLY A 1 604 ? 4.610 0.379 11.208 1.00 49.40 615 GLY A O 1
ATOM 4685 N N . LEU A 1 605 ? 4.918 -0.340 13.309 1.00 46.98 616 LEU A N 1
ATOM 4686 C CA . LEU A 1 605 ? 6.371 -0.285 13.184 1.00 48.10 616 LEU A CA 1
ATOM 4687 C C . LEU A 1 605 ? 7.024 -1.633 13.385 1.00 49.07 616 LEU A C 1
ATOM 4688 O O . LEU A 1 605 ? 8.011 -1.956 12.725 1.00 51.23 616 LEU A O 1
ATOM 4693 N N . PHE A 1 606 ? 6.470 -2.426 14.292 1.00 48.60 617 PHE A N 1
ATOM 4694 C CA . PHE A 1 606 ? 7.063 -3.708 14.607 1.00 50.60 617 PHE A CA 1
ATOM 4695 C C . PHE A 1 606 ? 6.241 -4.941 14.262 1.00 52.69 617 PHE A C 1
ATOM 4696 O O . PHE A 1 606 ? 6.627 -6.059 14.615 1.00 51.71 617 PHE A O 1
ATOM 4704 N N . LYS A 1 607 ? 5.122 -4.757 13.568 1.00 54.45 618 LYS A N 1
ATOM 4705 C CA . LYS A 1 607 ? 4.290 -5.904 13.234 1.00 55.79 618 LYS A CA 1
ATOM 4706 C C . LYS A 1 607 ? 3.777 -5.888 11.794 1.00 56.98 618 LYS A C 1
ATOM 4707 O O . LYS A 1 607 ? 4.186 -6.715 10.981 1.00 55.82 618 LYS A O 1
ATOM 4713 N N . GLN A 1 608 ? 2.891 -4.948 11.479 1.00 58.64 619 GLN A N 1
ATOM 4714 C CA . GLN A 1 608 ? 2.327 -4.865 10.136 1.00 61.80 619 GLN A CA 1
ATOM 4715 C C . GLN A 1 608 ? 3.398 -4.856 9.041 1.00 63.79 619 GLN A C 1
ATOM 4716 O O . GLN A 1 608 ? 3.318 -5.616 8.074 1.00 64.48 619 GLN A O 1
ATOM 4722 N N . PRO A 1 609 ? 4.419 -3.996 9.175 1.00 64.66 620 PRO A N 1
ATOM 4723 C CA . PRO A 1 609 ? 5.463 -3.958 8.147 1.00 64.23 620 PRO A CA 1
ATOM 4724 C C . PRO A 1 609 ? 6.175 -5.299 8.013 1.00 63.63 620 PRO A C 1
ATOM 4725 O O . PRO A 1 609 ? 6.483 -5.741 6.912 1.00 63.89 620 PRO A O 1
ATOM 4729 N N . ILE A 1 610 ? 6.434 -5.940 9.146 1.00 63.62 621 ILE A N 1
ATOM 4730 C CA . ILE A 1 610 ? 7.116 -7.224 9.155 1.00 64.24 621 ILE A CA 1
ATOM 4731 C C . ILE A 1 610 ? 6.327 -8.296 8.408 1.00 65.58 621 ILE A C 1
ATOM 4732 O O . ILE A 1 610 ? 6.869 -8.973 7.535 1.00 65.91 621 ILE A O 1
ATOM 4737 N N . ASP A 1 611 ? 5.052 -8.457 8.750 1.00 65.09 622 ASP A N 1
ATOM 4738 C CA . ASP A 1 611 ? 4.234 -9.460 8.083 1.00 65.77 622 ASP A CA 1
ATOM 4739 C C . ASP A 1 611 ? 4.251 -9.251 6.570 1.00 67.35 622 ASP A C 1
ATOM 4740 O O . ASP A 1 611 ? 4.178 -10.214 5.804 1.00 66.76 622 ASP A O 1
ATOM 4745 N N . ASN A 1 612 ? 4.351 -7.996 6.141 1.00 67.60 623 ASN A N 1
ATOM 4746 C CA . ASN A 1 612 ? 4.392 -7.698 4.716 1.00 68.89 623 ASN A CA 1
ATOM 4747 C C . ASN A 1 612 ? 5.689 -8.207 4.092 1.00 70.18 623 ASN A C 1
ATOM 4748 O O . ASN A 1 612 ? 5.696 -8.707 2.968 1.00 69.41 623 ASN A O 1
ATOM 4753 N N . VAL A 1 613 ? 6.783 -8.083 4.833 1.00 71.45 624 VAL A N 1
ATOM 4754 C CA . VAL A 1 613 ? 8.084 -8.531 4.356 1.00 73.39 624 VAL A CA 1
ATOM 4755 C C . VAL A 1 613 ? 8.145 -10.052 4.294 1.00 74.96 624 VAL A C 1
ATOM 4756 O O . VAL A 1 613 ? 8.760 -10.622 3.394 1.00 75.00 624 VAL A O 1
ATOM 4760 N N . ASN A 1 614 ? 7.506 -10.707 5.255 1.00 77.14 625 ASN A N 1
ATOM 4761 C CA . ASN A 1 614 ? 7.495 -12.158 5.294 1.00 79.82 625 ASN A CA 1
ATOM 4762 C C . ASN A 1 614 ? 6.475 -12.742 4.325 1.00 82.57 625 ASN A C 1
ATOM 4763 O O . ASN A 1 614 ? 6.536 -13.922 3.985 1.00 83.12 625 ASN A O 1
ATOM 4768 N N . MET A 1 615 ? 5.530 -11.918 3.887 1.00 84.95 626 MET A N 1
ATOM 4769 C CA . MET A 1 615 ? 4.520 -12.383 2.952 1.00 87.31 626 MET A CA 1
ATOM 4770 C C . MET A 1 615 ? 5.087 -12.254 1.544 1.00 89.65 626 MET A C 1
ATOM 4771 O O . MET A 1 615 ? 4.740 -13.022 0.648 1.00 90.22 626 MET A O 1
ATOM 4776 N N . TYR A 1 616 ? 5.968 -11.275 1.365 1.00 91.32 627 TYR A N 1
ATOM 4777 C CA . TYR A 1 616 ? 6.618 -11.040 0.083 1.00 92.95 627 TYR A CA 1
ATOM 4778 C C . TYR A 1 616 ? 7.616 -12.159 -0.179 1.00 94.26 627 TYR A C 1
ATOM 4779 O O . TYR A 1 616 ? 7.941 -12.459 -1.327 1.00 94.47 627 TYR A O 1
ATOM 4788 N N . LEU A 1 617 ? 8.101 -12.767 0.899 1.00 95.55 628 LEU A N 1
ATOM 4789 C CA . LEU A 1 617 ? 9.062 -13.858 0.803 1.00 97.32 628 LEU A CA 1
ATOM 4790 C C . LEU A 1 617 ? 8.364 -15.196 1.014 1.00 99.10 628 LEU A C 1
ATOM 4791 O O . LEU A 1 617 ? 9.010 -16.242 1.033 1.00 99.50 628 LEU A O 1
ATOM 4796 N N . SER A 1 618 ? 7.045 -15.158 1.175 1.00 101.19 629 SER A N 1
ATOM 4797 C CA . SER A 1 618 ? 6.270 -16.373 1.395 1.00 103.91 629 SER A CA 1
ATOM 4798 C C . SER A 1 618 ? 5.455 -16.764 0.171 1.00 105.81 629 SER A C 1
ATOM 4799 O O . SER A 1 618 ? 5.752 -17.761 -0.486 1.00 106.30 629 SER A O 1
ATOM 4802 N N . SER A 1 619 ? 4.425 -15.978 -0.129 1.00 108.00 630 SER A N 1
ATOM 4803 C CA . SER A 1 619 ? 3.564 -16.253 -1.274 1.00 110.29 630 SER A CA 1
ATOM 4804 C C . SER A 1 619 ? 4.299 -15.979 -2.581 1.00 111.80 630 SER A C 1
ATOM 4805 O O . SER A 1 619 ? 5.227 -15.169 -2.626 1.00 111.65 630 SER A O 1
ATOM 4808 N N . PRO A 1 620 ? 3.884 -16.653 -3.667 1.00 113.42 631 PRO A N 1
ATOM 4809 C CA . PRO A 1 620 ? 4.489 -16.504 -4.993 1.00 114.40 631 PRO A CA 1
ATOM 4810 C C . PRO A 1 620 ? 4.168 -15.173 -5.663 1.00 115.09 631 PRO A C 1
ATOM 4811 O O . PRO A 1 620 ? 5.008 -14.599 -6.358 1.00 114.96 631 PRO A O 1
ATOM 4815 N N . ASN A 1 621 ? 2.950 -14.686 -5.454 1.00 115.96 632 ASN A N 1
ATOM 4816 C CA . ASN A 1 621 ? 2.528 -13.427 -6.052 1.00 116.94 632 ASN A CA 1
ATOM 4817 C C . ASN A 1 621 ? 1.931 -12.480 -5.020 1.00 117.32 632 ASN A C 1
ATOM 4818 O O . ASN A 1 621 ? 0.764 -12.096 -5.117 1.00 117.59 632 ASN A O 1
ATOM 4823 N N . PHE A 1 622 ? 2.736 -12.104 -4.031 1.00 117.35 633 PHE A N 1
ATOM 4824 C CA . PHE A 1 622 ? 2.270 -11.194 -2.996 1.00 117.27 633 PHE A CA 1
ATOM 4825 C C . PHE A 1 622 ? 2.132 -9.790 -3.566 1.00 117.03 633 PHE A C 1
ATOM 4826 O O . PHE A 1 622 ? 1.205 -9.061 -3.220 1.00 117.22 633 PHE A O 1
ATOM 4834 N N . LEU A 1 623 ? 3.057 -9.414 -4.443 1.00 116.63 634 LEU A N 1
ATOM 4835 C CA . LEU A 1 623 ? 3.020 -8.093 -5.053 1.00 116.39 634 LEU A CA 1
ATOM 4836 C C . LEU A 1 623 ? 1.819 -8.009 -5.983 1.00 116.59 634 LEU A C 1
ATOM 4837 O O . LEU A 1 623 ? 1.100 -7.009 -5.998 1.00 116.31 634 LEU A O 1
ATOM 4842 N N . GLU A 1 624 ? 1.610 -9.071 -6.756 1.00 116.90 635 GLU A N 1
ATOM 4843 C CA . GLU A 1 624 ? 0.493 -9.145 -7.691 1.00 117.07 635 GLU A CA 1
ATOM 4844 C C . GLU A 1 624 ? -0.835 -8.990 -6.967 1.00 116.99 635 GLU A C 1
ATOM 4845 O O . GLU A 1 624 ? -1.675 -8.171 -7.347 1.00 116.69 635 GLU A O 1
ATOM 4851 N N . THR A 1 625 ? -1.016 -9.789 -5.922 1.00 116.79 636 THR A N 1
ATOM 4852 C CA . THR A 1 625 ? -2.234 -9.762 -5.129 1.00 116.62 636 THR A CA 1
ATOM 4853 C C . THR A 1 625 ? -2.389 -8.440 -4.375 1.00 116.64 636 THR A C 1
ATOM 4854 O O . THR A 1 625 ? -3.398 -7.751 -4.521 1.00 116.20 636 THR A O 1
ATOM 4858 N N . SER A 1 626 ? -1.384 -8.085 -3.579 1.00 116.97 637 SER A N 1
ATOM 4859 C CA . SER A 1 626 ? -1.417 -6.848 -2.803 1.00 117.28 637 SER A CA 1
ATOM 4860 C C . SER A 1 626 ? -1.646 -5.626 -3.687 1.00 117.32 637 SER A C 1
ATOM 4861 O O . SER A 1 626 ? -2.104 -4.585 -3.217 1.00 117.37 637 SER A O 1
ATOM 4864 N N . LEU A 1 627 ? -1.324 -5.756 -4.968 1.00 117.48 638 LEU A N 1
ATOM 4865 C CA . LEU A 1 627 ? -1.505 -4.659 -5.909 1.00 117.59 638 LEU A CA 1
ATOM 4866 C C . LEU A 1 627 ? -2.995 -4.360 -6.042 1.00 117.69 638 LEU A C 1
ATOM 4867 O O . LEU A 1 627 ? -3.389 -3.253 -6.410 1.00 117.72 638 LEU A O 1
ATOM 4872 N N . LYS A 1 628 ? -3.818 -5.354 -5.724 1.00 117.89 639 LYS A N 1
ATOM 4873 C CA . LYS A 1 628 ? -5.265 -5.213 -5.808 1.00 117.94 639 LYS A CA 1
ATOM 4874 C C . LYS A 1 628 ? -5.985 -5.915 -4.655 1.00 118.07 639 LYS A C 1
ATOM 4875 O O . LYS A 1 628 ? -7.130 -6.345 -4.797 1.00 118.21 639 LYS A O 1
ATOM 4881 N N . THR A 1 629 ? -5.309 -6.025 -3.514 1.00 117.95 640 THR A N 1
ATOM 4882 C CA . THR A 1 629 ? -5.888 -6.666 -2.336 1.00 117.78 640 THR A CA 1
ATOM 4883 C C . THR A 1 629 ? -5.726 -5.771 -1.110 1.00 117.88 640 THR A C 1
ATOM 4884 O O . THR A 1 629 ? -6.437 -5.926 -0.115 1.00 118.01 640 THR A O 1
ATOM 4888 N N . SER A 1 630 ? -4.785 -4.835 -1.187 1.00 117.56 641 SER A N 1
ATOM 4889 C CA . SER A 1 630 ? -4.542 -3.910 -0.088 1.00 116.96 641 SER A CA 1
ATOM 4890 C C . SER A 1 630 ? -5.182 -2.567 -0.417 1.00 116.00 641 SER A C 1
ATOM 4891 O O . SER A 1 630 ? -5.389 -2.240 -1.588 1.00 115.66 641 SER A O 1
ATOM 4894 N N . SER A 1 631 ? -5.494 -1.795 0.618 1.00 114.94 642 SER A N 1
ATOM 4895 C CA . SER A 1 631 ? -6.113 -0.488 0.436 1.00 114.12 642 SER A CA 1
ATOM 4896 C C . SER A 1 631 ? -5.064 0.601 0.229 1.00 113.08 642 SER A C 1
ATOM 4897 O O . SER A 1 631 ? -5.398 1.775 0.065 1.00 112.65 642 SER A O 1
ATOM 4900 N N . ASN A 1 632 ? -3.796 0.203 0.232 1.00 111.81 643 ASN A N 1
ATOM 4901 C CA . ASN A 1 632 ? -2.700 1.145 0.044 1.00 110.37 643 ASN A CA 1
ATOM 4902 C C . ASN A 1 632 ? -1.431 0.401 -0.369 1.00 108.96 643 ASN A C 1
ATOM 4903 O O . ASN A 1 632 ? -0.561 0.127 0.456 1.00 108.98 643 ASN A O 1
ATOM 4908 N N . PRO A 1 633 ? -1.319 0.061 -1.663 1.00 107.70 644 PRO A N 1
ATOM 4909 C CA . PRO A 1 633 ? -0.170 -0.655 -2.227 1.00 106.44 644 PRO A CA 1
ATOM 4910 C C . PRO A 1 633 ? 1.187 -0.034 -1.898 1.00 105.23 644 PRO A C 1
ATOM 4911 O O . PRO A 1 633 ? 2.145 -0.748 -1.608 1.00 104.84 644 PRO A O 1
ATOM 4915 N N . ARG A 1 634 ? 1.268 1.292 -1.949 1.00 104.04 645 ARG A N 1
ATOM 4916 C CA . ARG A 1 634 ? 2.522 1.978 -1.654 1.00 102.70 645 ARG A CA 1
ATOM 4917 C C . ARG A 1 634 ? 3.081 1.631 -0.281 1.00 100.99 645 ARG A C 1
ATOM 4918 O O . ARG A 1 634 ? 4.272 1.347 -0.143 1.00 100.26 645 ARG A O 1
ATOM 4926 N N . GLU A 1 635 ? 2.220 1.658 0.730 1.00 99.34 646 GLU A N 1
ATOM 4927 C CA . GLU A 1 635 ? 2.636 1.350 2.092 1.00 97.50 646 GLU A CA 1
ATOM 4928 C C . GLU A 1 635 ? 3.252 -0.041 2.172 1.00 95.42 646 GLU A C 1
ATOM 4929 O O . GLU A 1 635 ? 4.296 -0.230 2.799 1.00 95.25 646 GLU A O 1
ATOM 4935 N N . VAL A 1 636 ? 2.605 -1.010 1.530 1.00 92.70 647 VAL A N 1
ATOM 4936 C CA . VAL A 1 636 ? 3.098 -2.384 1.530 1.00 89.83 647 VAL A CA 1
ATOM 4937 C C . VAL A 1 636 ? 4.445 -2.454 0.817 1.00 88.51 647 VAL A C 1
ATOM 4938 O O . VAL A 1 636 ? 5.349 -3.174 1.241 1.00 87.71 647 VAL A O 1
ATOM 4942 N N . LEU A 1 637 ? 4.571 -1.697 -0.268 1.00 87.47 648 LEU A N 1
ATOM 4943 C CA . LEU A 1 637 ? 5.805 -1.663 -1.042 1.00 86.87 648 LEU A CA 1
ATOM 4944 C C . LEU A 1 637 ? 6.931 -1.054 -0.220 1.00 85.76 648 LEU A C 1
ATOM 4945 O O . LEU A 1 637 ? 7.959 -1.692 0.013 1.00 85.91 648 LEU A O 1
ATOM 4950 N N . GLU A 1 638 ? 6.730 0.184 0.214 1.00 84.39 649 GLU A N 1
ATOM 4951 C CA . GLU A 1 638 ? 7.727 0.881 1.010 1.00 82.73 649 GLU A CA 1
ATOM 4952 C C . GLU A 1 638 ? 8.124 0.077 2.245 1.00 81.49 649 GLU A C 1
ATOM 4953 O O . GLU A 1 638 ? 9.264 0.164 2.701 1.00 80.60 649 GLU A O 1
ATOM 4959 N N . ASN A 1 639 ? 7.193 -0.709 2.784 1.00 79.70 650 ASN A N 1
ATOM 4960 C CA . ASN A 1 639 ? 7.496 -1.530 3.955 1.00 78.94 650 ASN A CA 1
ATOM 4961 C C . ASN A 1 639 ? 8.554 -2.572 3.607 1.00 78.30 650 ASN A C 1
ATOM 4962 O O . ASN A 1 639 ? 9.496 -2.796 4.373 1.00 77.58 650 ASN A O 1
ATOM 4967 N N . ILE A 1 640 ? 8.385 -3.210 2.450 1.00 77.87 651 ILE A N 1
ATOM 4968 C CA . ILE A 1 640 ? 9.319 -4.230 1.979 1.00 77.04 651 ILE A CA 1
ATOM 4969 C C . ILE A 1 640 ? 10.687 -3.590 1.752 1.00 76.18 651 ILE A C 1
ATOM 4970 O O . ILE A 1 640 ? 11.706 -4.072 2.249 1.00 75.48 651 ILE A O 1
ATOM 4975 N N . ARG A 1 641 ? 10.686 -2.500 0.991 1.00 75.39 652 ARG A N 1
ATOM 4976 C CA . ARG A 1 641 ? 11.897 -1.756 0.667 1.00 75.33 652 ARG A CA 1
ATOM 4977 C C . ARG A 1 641 ? 12.621 -1.307 1.927 1.00 75.42 652 ARG A C 1
ATOM 4978 O O . ARG A 1 641 ? 13.750 -1.725 2.196 1.00 75.79 652 ARG A O 1
ATOM 4986 N N . ASP A 1 642 ? 11.956 -0.444 2.689 1.00 74.38 653 ASP A N 1
ATOM 4987 C CA . ASP A 1 642 ? 12.499 0.096 3.927 1.00 71.82 653 ASP A CA 1
ATOM 4988 C C . ASP A 1 642 ? 12.987 -0.982 4.889 1.00 70.49 653 ASP A C 1
ATOM 4989 O O . ASP A 1 642 ? 14.058 -0.851 5.476 1.00 70.67 653 ASP A O 1
ATOM 4994 N N . TYR A 1 643 ? 12.216 -2.051 5.055 1.00 69.24 654 TYR A N 1
ATOM 4995 C CA . TYR A 1 643 ? 12.619 -3.100 5.981 1.00 68.44 654 TYR A CA 1
ATOM 4996 C C . TYR A 1 643 ? 13.613 -4.116 5.433 1.00 69.80 654 TYR A C 1
ATOM 4997 O O . TYR A 1 643 ? 14.217 -4.867 6.201 1.00 69.42 654 TYR A O 1
ATOM 5006 N N . LEU A 1 644 ? 13.794 -4.142 4.116 1.00 71.77 655 LEU A N 1
ATOM 5007 C CA . LEU A 1 644 ? 14.742 -5.074 3.511 1.00 73.07 655 LEU A CA 1
ATOM 5008 C C . LEU A 1 644 ? 16.047 -4.398 3.107 1.00 73.85 655 LEU A C 1
ATOM 5009 O O . LEU A 1 644 ? 17.104 -5.029 3.122 1.00 74.85 655 LEU A O 1
ATOM 5014 N N . VAL A 1 645 ? 15.983 -3.116 2.760 1.00 74.11 656 VAL A N 1
ATOM 5015 C CA . VAL A 1 645 ? 17.187 -2.394 2.366 1.00 75.28 656 VAL A CA 1
ATOM 5016 C C . VAL A 1 645 ? 17.310 -0.978 2.932 1.00 76.16 656 VAL A C 1
ATOM 5017 O O . VAL A 1 645 ? 18.181 -0.710 3.762 1.00 77.01 656 VAL A O 1
ATOM 5021 N N . THR A 1 646 ? 16.437 -0.081 2.487 1.00 76.40 657 THR A N 1
ATOM 5022 C CA . THR A 1 646 ? 16.451 1.315 2.923 1.00 77.44 657 THR A CA 1
ATOM 5023 C C . THR A 1 646 ? 16.749 1.556 4.410 1.00 78.05 657 THR A C 1
ATOM 5024 O O . THR A 1 646 ? 17.531 2.449 4.751 1.00 77.90 657 THR A O 1
ATOM 5028 N N . GLU A 1 647 ? 16.133 0.766 5.289 1.00 77.75 658 GLU A N 1
ATOM 5029 C CA . GLU A 1 647 ? 16.317 0.935 6.731 1.00 76.76 658 GLU A CA 1
ATOM 5030 C C . GLU A 1 647 ? 16.763 -0.320 7.482 1.00 76.45 658 GLU A C 1
ATOM 5031 O O . GLU A 1 647 ? 16.711 -0.357 8.714 1.00 76.27 658 GLU A O 1
ATOM 5037 N N . LYS A 1 648 ? 17.202 -1.345 6.760 1.00 75.62 659 LYS A N 1
ATOM 5038 C CA . LYS A 1 648 ? 17.632 -2.568 7.426 1.00 75.65 659 LYS A CA 1
ATOM 5039 C C . LYS A 1 648 ? 18.892 -2.341 8.264 1.00 75.72 659 LYS A C 1
ATOM 5040 O O . LYS A 1 648 ? 19.927 -1.919 7.749 1.00 76.19 659 LYS A O 1
ATOM 5046 N N . PRO A 1 649 ? 18.812 -2.616 9.575 1.00 75.78 660 PRO A N 1
ATOM 5047 C CA . PRO A 1 649 ? 19.946 -2.445 10.488 1.00 74.96 660 PRO A CA 1
ATOM 5048 C C . PRO A 1 649 ? 20.943 -3.595 10.395 1.00 74.02 660 PRO A C 1
ATOM 5049 O O . PRO A 1 649 ? 20.575 -4.722 10.066 1.00 74.22 660 PRO A O 1
ATOM 5053 N N . LEU A 1 650 ? 22.203 -3.302 10.695 1.00 73.45 661 LEU A N 1
ATOM 5054 C CA . LEU A 1 650 ? 23.260 -4.305 10.652 1.00 73.39 661 LEU A CA 1
ATOM 5055 C C . LEU A 1 650 ? 23.780 -4.511 12.067 1.00 72.97 661 LEU A C 1
ATOM 5056 O O . LEU A 1 650 ? 24.273 -5.583 12.418 1.00 72.71 661 LEU A O 1
ATOM 5061 N N . SER A 1 651 ? 23.664 -3.463 12.875 1.00 72.03 662 SER A N 1
ATOM 5062 C CA . SER A 1 651 ? 24.108 -3.495 14.259 1.00 70.99 662 SER A CA 1
ATOM 5063 C C . SER A 1 651 ? 23.054 -2.812 15.116 1.00 69.87 662 SER A C 1
ATOM 5064 O O . SER A 1 651 ? 22.169 -2.131 14.597 1.00 68.83 662 SER A O 1
ATOM 5067 N N . PHE A 1 652 ? 23.155 -2.985 16.428 1.00 69.15 663 PHE A N 1
ATOM 5068 C CA . PHE A 1 652 ? 22.191 -2.378 17.330 1.00 69.32 663 PHE A CA 1
ATOM 5069 C C . PHE A 1 652 ? 22.264 -0.852 17.293 1.00 68.71 663 PHE A C 1
ATOM 5070 O O . PHE A 1 652 ? 21.257 -0.174 17.504 1.00 68.62 663 PHE A O 1
ATOM 5078 N N . GLU A 1 653 ? 23.452 -0.318 17.013 1.00 67.60 664 GLU A N 1
ATOM 5079 C CA . GLU A 1 653 ? 23.643 1.128 16.948 1.00 66.58 664 GLU A CA 1
ATOM 5080 C C . GLU A 1 653 ? 22.785 1.714 15.839 1.00 65.01 664 GLU A C 1
ATOM 5081 O O . GLU A 1 653 ? 22.305 2.843 15.944 1.00 64.24 664 GLU A O 1
ATOM 5087 N N . GLU A 1 654 ? 22.610 0.949 14.766 1.00 63.87 665 GLU A N 1
ATOM 5088 C CA . GLU A 1 654 ? 21.795 1.396 13.647 1.00 62.96 665 GLU A CA 1
ATOM 5089 C C . GLU A 1 654 ? 20.329 1.363 14.047 1.00 61.01 665 GLU A C 1
ATOM 5090 O O . GLU A 1 654 ? 19.499 2.053 13.457 1.00 59.89 665 GLU A O 1
ATOM 5096 N N . CYS A 1 655 ? 20.017 0.543 15.048 1.00 59.76 666 CYS A N 1
ATOM 5097 C CA . CYS A 1 655 ? 18.656 0.448 15.559 1.00 58.41 666 CYS A CA 1
ATOM 5098 C C . CYS A 1 655 ? 18.400 1.727 16.353 1.00 56.88 666 CYS A C 1
ATOM 5099 O O . CYS A 1 655 ? 17.352 2.360 16.212 1.00 56.48 666 CYS A O 1
ATOM 5102 N N . ILE A 1 656 ? 19.383 2.110 17.166 1.00 54.98 667 ILE A N 1
ATOM 5103 C CA . ILE A 1 656 ? 19.299 3.322 17.971 1.00 54.01 667 ILE A CA 1
ATOM 5104 C C . ILE A 1 656 ? 19.135 4.531 17.057 1.00 54.56 667 ILE A C 1
ATOM 5105 O O . ILE A 1 656 ? 18.336 5.426 17.332 1.00 55.48 667 ILE A O 1
ATOM 5110 N N . MET A 1 657 ? 19.889 4.555 15.964 1.00 54.08 668 MET A N 1
ATOM 5111 C CA . MET A 1 657 ? 19.798 5.652 15.007 1.00 54.40 668 MET A CA 1
ATOM 5112 C C . MET A 1 657 ? 18.399 5.683 14.412 1.00 52.21 668 MET A C 1
ATOM 5113 O O . MET A 1 657 ? 17.798 6.742 14.251 1.00 53.23 668 MET A O 1
ATOM 5118 N N . TRP A 1 658 ? 17.885 4.510 14.075 1.00 50.58 669 TRP A N 1
ATOM 5119 C CA . TRP A 1 658 ? 16.549 4.414 13.501 1.00 49.51 669 TRP A CA 1
ATOM 5120 C C . TRP A 1 658 ? 15.503 4.926 14.506 1.00 46.56 669 TRP A C 1
ATOM 5121 O O . TRP A 1 658 ? 14.583 5.673 14.149 1.00 44.61 669 TRP A O 1
ATOM 5132 N N . ALA A 1 659 ? 15.662 4.518 15.762 1.00 44.24 670 ALA A N 1
ATOM 5133 C CA . ALA A 1 659 ? 14.757 4.924 16.832 1.00 44.25 670 ALA A CA 1
ATOM 5134 C C . ALA A 1 659 ? 14.756 6.437 16.986 1.00 44.71 670 ALA A C 1
ATOM 5135 O O . ALA A 1 659 ? 13.714 7.042 17.247 1.00 44.26 670 ALA A O 1
ATOM 5137 N N . ARG A 1 660 ? 15.929 7.046 16.817 1.00 45.59 671 ARG A N 1
ATOM 5138 C CA . ARG A 1 660 ? 16.067 8.491 16.941 1.00 43.02 671 ARG A CA 1
ATOM 5139 C C . ARG A 1 660 ? 15.308 9.209 15.841 1.00 42.61 671 ARG A C 1
ATOM 5140 O O . ARG A 1 660 ? 14.785 10.303 16.047 1.00 42.89 671 ARG A O 1
ATOM 5148 N N . LEU A 1 661 ? 15.258 8.596 14.665 1.00 43.32 672 LEU A N 1
ATOM 5149 C CA . LEU A 1 661 ? 14.551 9.179 13.527 1.00 42.26 672 LEU A CA 1
ATOM 5150 C C . LEU A 1 661 ? 13.040 9.116 13.767 1.00 40.46 672 LEU A C 1
ATOM 5151 O O . LEU A 1 661 ? 12.316 10.052 13.447 1.00 39.45 672 LEU A O 1
ATOM 5156 N N . GLN A 1 662 ? 12.573 8.009 14.335 1.00 41.14 673 GLN A N 1
ATOM 5157 C CA . GLN A 1 662 ? 11.151 7.849 14.619 1.00 41.85 673 GLN A CA 1
ATOM 5158 C C . GLN A 1 662 ? 10.685 8.932 15.576 1.00 41.75 673 GLN A C 1
ATOM 5159 O O . GLN A 1 662 ? 9.596 9.490 15.415 1.00 41.75 673 GLN A O 1
ATOM 5165 N N . PHE A 1 663 ? 11.516 9.247 16.566 1.00 41.66 674 PHE A N 1
ATOM 5166 C CA . PHE A 1 663 ? 11.152 10.271 17.532 1.00 41.59 674 PHE A CA 1
ATOM 5167 C C . PHE A 1 663 ? 10.713 11.563 16.854 1.00 42.79 674 PHE A C 1
ATOM 5168 O O . PHE A 1 663 ? 9.674 12.131 17.208 1.00 42.04 674 PHE A O 1
ATOM 5176 N N . ASP A 1 664 ? 11.488 12.027 15.875 1.00 43.48 675 ASP A N 1
ATOM 5177 C CA . ASP A 1 664 ? 11.136 13.260 15.170 1.00 44.93 675 ASP A CA 1
ATOM 5178 C C . ASP A 1 664 ? 9.926 13.109 14.268 1.00 46.48 675 ASP A C 1
ATOM 5179 O O . ASP A 1 664 ? 9.156 14.055 14.064 1.00 45.80 675 ASP A O 1
ATOM 5184 N N . LYS A 1 665 ? 9.768 11.912 13.722 1.00 47.99 676 LYS A N 1
ATOM 5185 C CA . LYS A 1 665 ? 8.661 11.622 12.829 1.00 49.86 676 LYS A CA 1
ATOM 5186 C C . LYS A 1 665 ? 7.301 11.683 13.527 1.00 48.31 676 LYS A C 1
ATOM 5187 O O . LYS A 1 665 ? 6.351 12.257 12.996 1.00 48.37 676 LYS A O 1
ATOM 5193 N N . PHE A 1 666 ? 7.219 11.121 14.729 1.00 47.26 677 PHE A N 1
ATOM 5194 C CA . PHE A 1 666 ? 5.948 11.071 15.452 1.00 46.62 677 PHE A CA 1
ATOM 5195 C C . PHE A 1 666 ? 5.732 12.028 16.622 1.00 45.17 677 PHE A C 1
ATOM 5196 O O . PHE A 1 666 ? 4.625 12.089 17.153 1.00 44.96 677 PHE A O 1
ATOM 5204 N N . PHE A 1 667 ? 6.761 12.769 17.031 1.00 43.44 678 PHE A N 1
ATOM 5205 C CA . PHE A 1 667 ? 6.612 13.685 18.162 1.00 41.52 678 PHE A CA 1
ATOM 5206 C C . PHE A 1 667 ? 7.128 15.096 17.889 1.00 42.86 678 PHE A C 1
ATOM 5207 O O . PHE A 1 667 ? 7.113 15.957 18.778 1.00 43.96 678 PHE A O 1
ATOM 5215 N N . ASN A 1 668 ? 7.562 15.338 16.655 1.00 42.51 679 ASN A N 1
ATOM 5216 C CA . ASN A 1 668 ? 8.064 16.653 16.270 1.00 41.87 679 ASN A CA 1
ATOM 5217 C C . ASN A 1 668 ? 7.558 17.127 14.891 1.00 41.02 679 ASN A C 1
ATOM 5218 O O . ASN A 1 668 ? 6.730 18.031 14.807 1.00 39.73 679 ASN A O 1
ATOM 5223 N N . ASN A 1 669 ? 8.040 16.510 13.816 1.00 42.62 680 ASN A N 1
ATOM 5224 C CA . ASN A 1 669 ? 7.642 16.915 12.465 1.00 44.54 680 ASN A CA 1
ATOM 5225 C C . ASN A 1 669 ? 6.141 16.887 12.213 1.00 44.52 680 ASN A C 1
ATOM 5226 O O . ASN A 1 669 ? 5.577 17.859 11.697 1.00 43.37 680 ASN A O 1
ATOM 5231 N N . ASN A 1 670 ? 5.494 15.781 12.575 1.00 43.99 681 ASN A N 1
ATOM 5232 C CA . ASN A 1 670 ? 4.052 15.658 12.374 1.00 43.05 681 ASN A CA 1
ATOM 5233 C C . ASN A 1 670 ? 3.310 16.770 13.117 1.00 42.68 681 ASN A C 1
ATOM 5234 O O . ASN A 1 670 ? 2.322 17.315 12.614 1.00 42.75 681 ASN A O 1
ATOM 5239 N N . ILE A 1 671 ? 3.808 17.126 14.299 1.00 41.32 682 ILE A N 1
ATOM 5240 C CA . ILE A 1 671 ? 3.202 18.184 15.100 1.00 39.96 682 ILE A CA 1
ATOM 5241 C C . ILE A 1 671 ? 3.381 19.542 14.407 1.00 42.94 682 ILE A C 1
ATOM 5242 O O . ILE A 1 671 ? 2.448 20.353 14.363 1.00 42.54 682 ILE A O 1
ATOM 5247 N N . GLN A 1 672 ? 4.569 19.785 13.853 1.00 44.41 683 GLN A N 1
ATOM 5248 C CA . GLN A 1 672 ? 4.831 21.041 13.146 1.00 46.56 683 GLN A CA 1
ATOM 5249 C C . GLN A 1 672 ? 3.912 21.162 11.934 1.00 46.36 683 GLN A C 1
ATOM 5250 O O . GLN A 1 672 ? 3.336 22.221 11.684 1.00 45.84 683 GLN A O 1
ATOM 5256 N N . GLN A 1 673 ? 3.789 20.068 11.185 1.00 47.87 684 GLN A N 1
ATOM 5257 C CA . GLN A 1 673 ? 2.938 20.023 9.999 1.00 49.36 684 GLN A CA 1
ATOM 5258 C C . GLN A 1 673 ? 1.495 20.321 10.401 1.00 49.14 684 GLN A C 1
ATOM 5259 O O . GLN A 1 673 ? 0.786 21.076 9.727 1.00 49.48 684 GLN A O 1
ATOM 5265 N N . LEU A 1 674 ? 1.066 19.740 11.516 1.00 48.61 685 LEU A N 1
ATOM 5266 C CA . LEU A 1 674 ? -0.286 19.968 11.998 1.00 48.08 685 LEU A CA 1
ATOM 5267 C C . LEU A 1 674 ? -0.499 21.435 12.359 1.00 49.07 685 LEU A C 1
ATOM 5268 O O . LEU A 1 674 ? -1.528 22.011 12.022 1.00 50.39 685 LEU A O 1
ATOM 5273 N N . LEU A 1 675 ? 0.470 22.036 13.047 1.00 50.53 686 LEU A N 1
ATOM 5274 C CA . LEU A 1 675 ? 0.380 23.446 13.429 1.00 51.28 686 LEU A CA 1
ATOM 5275 C C . LEU A 1 675 ? 0.462 24.333 12.181 1.00 52.31 686 LEU A C 1
ATOM 5276 O O . LEU A 1 675 ? -0.078 25.442 12.150 1.00 53.27 686 LEU A O 1
ATOM 5281 N N . PHE A 1 676 ? 1.144 23.845 11.154 1.00 53.30 687 PHE A N 1
ATOM 5282 C CA . PHE A 1 676 ? 1.251 24.583 9.904 1.00 54.58 687 PHE A CA 1
ATOM 5283 C C . PHE A 1 676 ? -0.127 24.570 9.232 1.00 54.44 687 PHE A C 1
ATOM 5284 O O . PHE A 1 676 ? -0.639 25.609 8.810 1.00 53.92 687 PHE A O 1
ATOM 5292 N N . ASN A 1 677 ? -0.720 23.382 9.142 1.00 52.81 688 ASN A N 1
ATOM 5293 C CA . ASN A 1 677 ? -2.037 23.232 8.540 1.00 51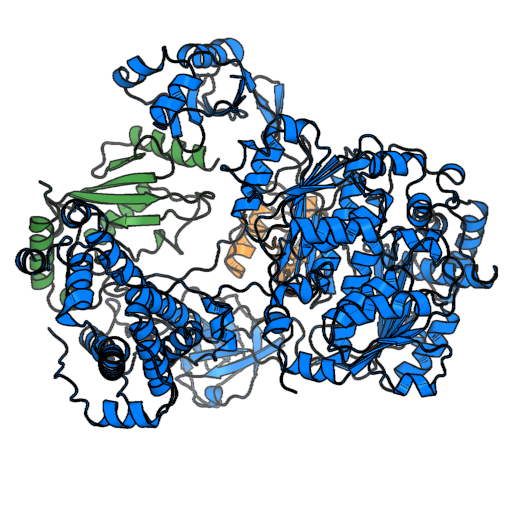.92 688 ASN A CA 1
ATOM 5294 C C . ASN A 1 677 ? -3.090 23.978 9.348 1.00 50.73 688 ASN A C 1
ATOM 5295 O O . ASN A 1 677 ? -4.016 24.553 8.786 1.00 50.72 688 ASN A O 1
ATOM 5300 N N . PHE A 1 678 ? -2.946 23.973 10.670 1.00 51.39 689 PHE A N 1
ATOM 5301 C CA . PHE A 1 678 ? -3.887 24.679 11.538 1.00 51.56 689 PHE A CA 1
ATOM 5302 C C . PHE A 1 678 ? -3.198 25.530 12.590 1.00 51.13 689 PHE A C 1
ATOM 5303 O O . PHE A 1 678 ? -3.124 25.144 13.749 1.00 52.49 689 PHE A O 1
ATOM 5311 N N . PRO A 1 679 ? -2.686 26.705 12.200 1.00 52.36 690 PRO A N 1
ATOM 5312 C CA . PRO A 1 679 ? -2.004 27.609 13.135 1.00 52.75 690 PRO A CA 1
ATOM 5313 C C . PRO A 1 679 ? -2.776 27.778 14.450 1.00 53.82 690 PRO A C 1
ATOM 5314 O O . PRO A 1 679 ? -3.999 27.645 14.484 1.00 53.32 690 PRO A O 1
ATOM 5318 N N . LYS A 1 680 ? -2.058 28.071 15.529 1.00 54.95 691 LYS A N 1
ATOM 5319 C CA . LYS A 1 680 ? -2.684 28.234 16.837 1.00 57.45 691 LYS A CA 1
ATOM 5320 C C . LYS A 1 680 ? -3.765 29.293 16.821 1.00 57.56 691 LYS A C 1
ATOM 5321 O O . LYS A 1 680 ? -4.662 29.289 17.661 1.00 56.99 691 LYS A O 1
ATOM 5327 N N . ASP A 1 681 ? -3.685 30.200 15.857 1.00 59.65 692 ASP A N 1
ATOM 5328 C CA . ASP A 1 681 ? -4.667 31.268 15.748 1.00 61.52 692 ASP A CA 1
ATOM 5329 C C . ASP A 1 681 ? -5.821 30.878 14.826 1.00 61.01 692 ASP A C 1
ATOM 5330 O O . ASP A 1 681 ? -6.712 31.684 14.568 1.00 60.80 692 ASP A O 1
ATOM 5335 N N . SER A 1 682 ? -5.804 29.640 14.339 1.00 59.91 693 SER A N 1
ATOM 5336 C CA . SER A 1 682 ? -6.857 29.158 13.455 1.00 59.41 693 SER A CA 1
ATOM 5337 C C . SER A 1 682 ? -8.239 29.418 14.029 1.00 58.98 693 SER A C 1
ATOM 5338 O O . SER A 1 682 ? -8.421 29.491 15.242 1.00 58.47 693 SER A O 1
ATOM 5341 N N . VAL A 1 683 ? -9.211 29.553 13.139 1.00 59.32 694 VAL A N 1
ATOM 5342 C CA . VAL A 1 683 ? -10.590 29.796 13.530 1.00 60.05 694 VAL A CA 1
ATOM 5343 C C . VAL A 1 683 ? -11.502 28.867 12.721 1.00 61.08 694 VAL A C 1
ATOM 5344 O O . VAL A 1 683 ? -11.133 28.419 11.633 1.00 61.14 694 VAL A O 1
ATOM 5348 N N . THR A 1 684 ? -12.678 28.560 13.257 1.00 61.90 695 THR A N 1
ATOM 5349 C CA . THR A 1 684 ? -13.614 27.689 12.554 1.00 64.11 695 THR A CA 1
ATOM 5350 C C . THR A 1 684 ? -14.397 28.482 11.508 1.00 66.36 695 THR A C 1
ATOM 5351 O O . THR A 1 684 ? -14.280 29.709 11.418 1.00 65.60 695 THR A O 1
ATOM 5355 N N . SER A 1 685 ? -15.195 27.776 10.715 1.00 68.39 696 SER A N 1
ATOM 5356 C CA . SER A 1 685 ? -16.009 28.426 9.697 1.00 70.28 696 SER A CA 1
ATOM 5357 C C . SER A 1 685 ? -17.090 29.262 10.385 1.00 71.51 696 SER A C 1
ATOM 5358 O O . SER A 1 685 ? -17.738 30.100 9.755 1.00 72.44 696 SER A O 1
ATOM 5361 N N . THR A 1 686 ? -17.269 29.029 11.684 1.00 71.92 697 THR A N 1
ATOM 5362 C CA . THR A 1 686 ? -18.254 29.752 12.485 1.00 71.82 697 THR A CA 1
ATOM 5363 C C . THR A 1 686 ? -17.648 31.022 13.070 1.00 71.86 697 THR A C 1
ATOM 5364 O O . THR A 1 686 ? -18.368 31.935 13.463 1.00 73.05 697 THR A O 1
ATOM 5368 N N . GLY A 1 687 ? -16.322 31.072 13.137 1.00 71.66 698 GLY A N 1
ATOM 5369 C CA . GLY A 1 687 ? -15.661 32.242 13.686 1.00 70.18 698 GLY A CA 1
ATOM 5370 C C . GLY A 1 687 ? -15.008 31.990 15.033 1.00 69.30 698 GLY A C 1
ATOM 5371 O O . GLY A 1 687 ? -14.158 32.765 15.468 1.00 69.55 698 GLY A O 1
ATOM 5372 N N . GLN A 1 688 ? -15.397 30.903 15.691 1.00 68.73 699 GLN A N 1
ATOM 5373 C CA . GLN A 1 688 ? -14.843 30.549 16.996 1.00 68.06 699 GLN A CA 1
ATOM 5374 C C . GLN A 1 688 ? -13.418 30.010 16.844 1.00 64.65 699 GLN A C 1
ATOM 5375 O O . GLN A 1 688 ? -13.048 29.500 15.787 1.00 64.31 699 GLN A O 1
ATOM 5381 N N . PRO A 1 689 ? -12.599 30.116 17.902 1.00 62.33 700 PRO A N 1
ATOM 5382 C CA . PRO A 1 689 ? -11.226 29.612 17.814 1.00 60.00 700 PRO A CA 1
ATOM 5383 C C . PRO A 1 689 ? -11.209 28.101 17.584 1.00 57.59 700 PRO A C 1
ATOM 5384 O O . PRO A 1 689 ? -11.904 27.351 18.269 1.00 57.82 700 PRO A O 1
ATOM 5388 N N . PHE A 1 690 ? -10.417 27.668 16.609 1.00 54.80 701 PHE A N 1
ATOM 5389 C CA . PHE A 1 690 ? -10.298 26.258 16.264 1.00 51.80 701 PHE A CA 1
ATOM 5390 C C . PHE A 1 690 ? -9.781 25.404 17.423 1.00 52.23 701 PHE A C 1
ATOM 5391 O O . PHE A 1 690 ? -10.380 24.379 17.774 1.00 50.81 701 PHE A O 1
ATOM 5399 N N . TRP A 1 691 ? -8.661 25.822 18.005 1.00 50.05 702 TRP A N 1
ATOM 5400 C CA . TRP A 1 691 ? -8.059 25.082 19.102 1.00 49.68 702 TRP A CA 1
ATOM 5401 C C . TRP A 1 691 ? -8.673 25.396 20.458 1.00 50.95 702 TRP A C 1
ATOM 5402 O O . TRP A 1 691 ? -8.059 26.075 21.277 1.00 52.86 702 TRP A O 1
ATOM 5413 N N . SER A 1 692 ? -9.884 24.901 20.692 1.00 50.68 703 SER A N 1
ATOM 5414 C CA . SER A 1 692 ? -10.563 25.116 21.962 1.00 50.04 703 SER A CA 1
ATOM 5415 C C . SER A 1 692 ? -11.267 23.825 22.341 1.00 49.11 703 SER A C 1
ATOM 5416 O O . SER A 1 692 ? -11.444 22.935 21.508 1.00 48.63 703 SER A O 1
ATOM 5419 N N . GLY A 1 693 ? -11.664 23.725 23.603 1.00 49.09 704 GLY A N 1
ATOM 5420 C CA . GLY A 1 693 ? -12.340 22.530 24.063 1.00 48.57 704 GLY A CA 1
ATOM 5421 C C . GLY A 1 693 ? -11.488 21.284 23.894 1.00 48.73 704 GLY A C 1
ATOM 5422 O O . GLY A 1 693 ? -10.371 21.222 24.412 1.00 49.35 704 GLY A O 1
ATOM 5423 N N . PRO A 1 694 ? -11.986 20.274 23.155 1.00 47.27 705 PRO A N 1
ATOM 5424 C CA . PRO A 1 694 ? -11.299 19.004 22.900 1.00 45.59 705 PRO A CA 1
ATOM 5425 C C . PRO A 1 694 ? -10.028 19.098 22.058 1.00 44.94 705 PRO A C 1
ATOM 5426 O O . PRO A 1 694 ? -9.179 18.210 22.104 1.00 44.99 705 PRO A O 1
ATOM 5430 N N . LYS A 1 695 ? -9.902 20.157 21.270 1.00 44.57 706 LYS A N 1
ATOM 5431 C CA . LYS A 1 695 ? -8.718 20.318 20.441 1.00 43.52 706 LYS A CA 1
ATOM 5432 C C . LYS A 1 695 ? -7.711 21.157 21.210 1.00 45.02 706 LYS A C 1
ATOM 5433 O O . LYS A 1 695 ? -7.940 22.344 21.460 1.00 43.65 706 LYS A O 1
ATOM 5439 N N . ARG A 1 696 ? -6.604 20.524 21.598 1.00 44.27 707 ARG A N 1
ATOM 5440 C CA . ARG A 1 696 ? -5.559 21.201 22.359 1.00 43.51 707 ARG A CA 1
ATOM 5441 C C . ARG A 1 696 ? -4.365 21.522 21.464 1.00 43.24 707 ARG A C 1
ATOM 5442 O O . ARG A 1 696 ? -3.719 20.618 20.939 1.00 44.07 707 ARG A O 1
ATOM 5450 N N . ALA A 1 697 ? -4.080 22.808 21.283 1.00 42.75 708 ALA A N 1
ATOM 5451 C CA . ALA A 1 697 ? -2.962 23.229 20.440 1.00 44.15 708 ALA A CA 1
ATOM 5452 C C . ALA A 1 697 ? -1.694 22.535 20.926 1.00 42.90 708 ALA A C 1
ATOM 5453 O O . ALA A 1 697 ? -1.228 22.788 22.031 1.00 42.97 708 ALA A O 1
ATOM 5455 N N . PRO A 1 698 ? -1.118 21.650 20.095 1.00 41.46 709 PRO A N 1
ATOM 5456 C CA . PRO A 1 698 ? 0.093 20.912 20.461 1.00 41.73 709 PRO A CA 1
ATOM 5457 C C . PRO A 1 698 ? 1.403 21.686 20.349 1.00 41.77 709 PRO A C 1
ATOM 5458 O O . PRO A 1 698 ? 1.447 22.792 19.828 1.00 42.25 709 PRO A O 1
ATOM 5462 N N . THR A 1 699 ? 2.469 21.077 20.853 1.00 42.38 710 THR A N 1
ATOM 5463 C CA . THR A 1 699 ? 3.796 21.673 20.813 1.00 42.09 710 THR A CA 1
ATOM 5464 C C . THR A 1 699 ? 4.785 20.600 20.384 1.00 40.02 710 THR A C 1
ATOM 5465 O O . THR A 1 699 ? 4.806 19.505 20.942 1.00 39.84 710 THR A O 1
ATOM 5469 N N . PRO A 1 700 ? 5.620 20.899 19.383 1.00 39.54 711 PRO A N 1
ATOM 5470 C CA . PRO A 1 700 ? 6.592 19.898 18.939 1.00 39.57 711 PRO A CA 1
ATOM 5471 C C . PRO A 1 700 ? 7.595 19.613 20.060 1.00 41.34 711 PRO A C 1
ATOM 5472 O O . PRO A 1 700 ? 7.836 20.459 20.922 1.00 41.82 711 PRO A O 1
ATOM 5476 N N . LEU A 1 701 ? 8.180 18.425 20.046 1.00 41.32 712 LEU A N 1
ATOM 5477 C CA . LEU A 1 701 ? 9.150 18.053 21.060 1.00 42.09 712 LEU A CA 1
ATOM 5478 C C . LEU A 1 701 ? 10.552 18.044 20.467 1.00 42.58 712 LEU A C 1
ATOM 5479 O O . LEU A 1 701 ? 10.755 17.535 19.367 1.00 41.35 712 LEU A O 1
ATOM 5484 N N . SER A 1 702 ? 11.514 18.618 21.193 1.00 43.37 713 SER A N 1
ATOM 5485 C CA . SER A 1 702 ? 12.905 18.621 20.741 1.00 41.43 713 SER A CA 1
ATOM 5486 C C . SER A 1 702 ? 13.580 17.481 21.481 1.00 39.50 713 SER A C 1
ATOM 5487 O O . SER A 1 702 ? 13.686 17.506 22.706 1.00 40.37 713 SER A O 1
ATOM 5490 N N . PHE A 1 703 ? 14.041 16.483 20.742 1.00 39.83 714 PHE A N 1
ATOM 5491 C CA . PHE A 1 703 ? 14.669 15.333 21.369 1.00 41.67 714 PHE A CA 1
ATOM 5492 C C . PHE A 1 703 ? 15.779 15.710 22.337 1.00 42.36 714 PHE A C 1
ATOM 5493 O O . PHE A 1 703 ? 16.584 16.601 22.066 1.00 43.93 714 PHE A O 1
ATOM 5501 N N . ASP A 1 704 ? 15.813 15.020 23.469 1.00 43.24 715 ASP A N 1
ATOM 5502 C CA . ASP A 1 704 ? 16.841 15.252 24.474 1.00 43.56 715 ASP A CA 1
ATOM 5503 C C . ASP A 1 704 ? 17.009 13.992 25.297 1.00 42.01 715 ASP A C 1
ATOM 5504 O O . ASP A 1 704 ? 16.101 13.599 26.034 1.00 41.39 715 ASP A O 1
ATOM 5509 N N . ILE A 1 705 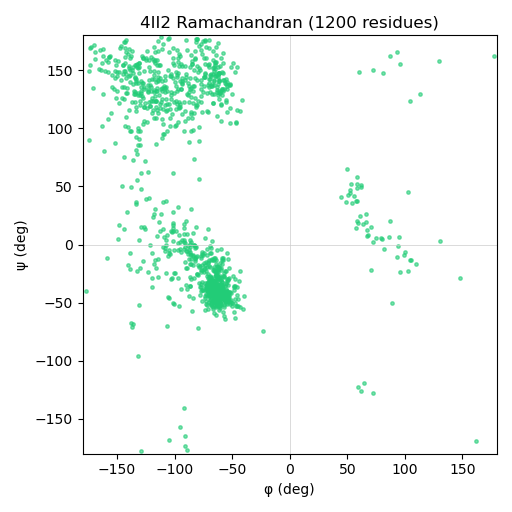? 18.173 13.362 25.178 1.00 41.08 716 ILE A N 1
ATOM 5510 C CA . ILE A 1 705 ? 18.437 12.125 25.899 1.00 42.15 716 ILE A CA 1
ATOM 5511 C C . ILE A 1 705 ? 18.325 12.260 27.415 1.00 42.45 716 ILE A C 1
ATOM 5512 O O . ILE A 1 705 ? 18.216 11.260 28.119 1.00 42.75 716 ILE A O 1
ATOM 5517 N N . HIS A 1 706 ? 18.347 13.490 27.921 1.00 42.96 717 HIS A N 1
ATOM 5518 C CA . HIS A 1 706 ? 18.246 13.713 29.359 1.00 41.65 717 HIS A CA 1
ATOM 5519 C C . HIS A 1 706 ? 16.802 13.689 29.846 1.00 42.13 717 HIS A C 1
ATOM 5520 O O . HIS A 1 706 ? 16.554 13.664 31.048 1.00 43.23 717 HIS A O 1
ATOM 5527 N N . ASN A 1 707 ? 15.845 13.712 28.924 1.00 40.80 718 ASN A N 1
ATOM 5528 C CA . ASN A 1 707 ? 14.443 13.626 29.323 1.00 42.64 718 ASN A CA 1
ATOM 5529 C C . ASN A 1 707 ? 14.156 12.121 29.393 1.00 43.93 718 ASN A C 1
ATOM 5530 O O . ASN A 1 707 ? 14.339 11.407 28.406 1.00 44.26 718 ASN A O 1
ATOM 5535 N N . ARG A 1 708 ? 13.722 11.640 30.553 1.00 44.29 719 ARG A N 1
ATOM 5536 C CA . ARG A 1 708 ? 13.463 10.215 30.734 1.00 46.51 719 ARG A CA 1
ATOM 5537 C C . ARG A 1 708 ? 12.507 9.560 29.737 1.00 43.81 719 ARG A C 1
ATOM 5538 O O . ARG A 1 708 ? 12.749 8.429 29.311 1.00 42.88 719 ARG A O 1
ATOM 5546 N N . GLU A 1 709 ? 11.432 10.250 29.361 1.00 41.27 720 GLU A N 1
ATOM 5547 C CA . GLU A 1 709 ? 10.486 9.663 28.417 1.00 40.43 720 GLU A CA 1
ATOM 5548 C C . GLU A 1 709 ? 11.132 9.547 27.046 1.00 38.79 720 GLU A C 1
ATOM 5549 O O . GLU A 1 709 ? 10.928 8.552 26.359 1.00 37.30 720 GLU A O 1
ATOM 5555 N N . HIS A 1 710 ? 11.905 10.559 26.652 1.00 38.10 721 HIS A N 1
ATOM 5556 C CA . HIS A 1 710 ? 12.587 10.527 25.359 1.00 38.05 721 HIS A CA 1
ATOM 5557 C C . HIS A 1 710 ? 13.510 9.322 25.338 1.00 38.85 721 HIS A C 1
ATOM 5558 O O . HIS A 1 710 ? 13.573 8.586 24.354 1.00 41.42 721 HIS A O 1
ATOM 5565 N N . PHE A 1 711 ? 14.230 9.137 26.437 1.00 39.82 722 PHE A N 1
ATOM 5566 C CA . PHE A 1 711 ? 15.173 8.040 26.567 1.00 40.65 722 PHE A CA 1
ATOM 5567 C C . PHE A 1 711 ? 14.487 6.678 26.566 1.00 41.13 722 PHE A C 1
ATOM 5568 O O . PHE A 1 711 ? 14.965 5.747 25.917 1.00 42.60 722 PHE A O 1
ATOM 5576 N N . ASP A 1 712 ? 13.383 6.552 27.302 1.00 40.51 723 ASP A N 1
ATOM 5577 C CA . ASP A 1 712 ? 12.662 5.280 27.358 1.00 39.34 723 ASP A CA 1
ATOM 5578 C C . ASP A 1 712 ? 12.181 4.886 25.971 1.00 38.77 723 ASP A C 1
ATOM 5579 O O . ASP A 1 712 ? 12.219 3.715 25.604 1.00 42.46 723 ASP A O 1
ATOM 5584 N N . PHE A 1 713 ? 11.734 5.869 25.201 1.00 37.65 724 PHE A N 1
ATOM 5585 C CA . PHE A 1 713 ? 11.259 5.622 23.847 1.00 38.64 724 PHE A CA 1
ATOM 5586 C C . PHE A 1 713 ? 12.372 5.067 22.962 1.00 39.78 724 PHE A C 1
ATOM 5587 O O . PHE A 1 713 ? 12.158 4.114 22.210 1.00 40.94 724 PHE A O 1
ATOM 5595 N N . ILE A 1 714 ? 13.552 5.677 23.039 1.00 40.50 725 ILE A N 1
ATOM 5596 C CA . ILE A 1 714 ? 14.686 5.239 22.230 1.00 40.51 725 ILE A CA 1
ATOM 5597 C C . ILE A 1 714 ? 15.062 3.814 22.625 1.00 40.37 725 ILE A C 1
ATOM 5598 O O . ILE A 1 714 ? 15.252 2.957 21.766 1.00 44.01 725 ILE A O 1
ATOM 5603 N N . VAL A 1 715 ? 15.147 3.552 23.922 1.00 41.22 726 VAL A N 1
ATOM 5604 C CA . VAL A 1 715 ? 15.505 2.223 24.399 1.00 41.61 726 VAL A CA 1
ATOM 5605 C C . VAL A 1 715 ? 14.478 1.167 23.984 1.00 43.99 726 VAL A C 1
ATOM 5606 O O . VAL A 1 715 ? 14.843 0.088 23.518 1.00 44.33 726 VAL A O 1
ATOM 5610 N N . ALA A 1 716 ? 13.195 1.478 24.151 1.00 43.93 727 ALA A N 1
ATOM 5611 C CA . ALA A 1 716 ? 12.138 0.539 23.792 1.00 42.84 727 ALA A CA 1
ATOM 5612 C C . ALA A 1 716 ? 12.067 0.317 22.279 1.00 43.97 727 ALA A C 1
ATOM 5613 O O . ALA A 1 716 ? 12.104 -0.821 21.811 1.00 44.05 727 ALA A O 1
ATOM 5615 N N . ALA A 1 717 ? 11.972 1.408 21.522 1.00 45.12 728 ALA A N 1
ATOM 5616 C CA . ALA A 1 717 ? 11.897 1.347 20.064 1.00 45.44 728 ALA A CA 1
ATOM 5617 C C . ALA A 1 717 ? 13.128 0.688 19.439 1.00 46.02 728 ALA A C 1
ATOM 5618 O O . ALA A 1 717 ? 13.012 -0.114 18.514 1.00 46.59 728 ALA A O 1
ATOM 5620 N N . ALA A 1 718 ? 14.310 1.039 19.928 1.00 47.03 729 ALA A N 1
ATOM 5621 C CA . ALA A 1 718 ? 15.533 0.450 19.398 1.00 46.87 729 ALA A CA 1
ATOM 5622 C C . ALA A 1 718 ? 15.556 -1.051 19.695 1.00 45.85 729 ALA A C 1
ATOM 5623 O O . ALA A 1 718 ? 15.917 -1.853 18.835 1.00 45.47 729 ALA A O 1
ATOM 5625 N N . SER A 1 719 ? 15.165 -1.430 20.908 1.00 46.59 730 SER A N 1
ATOM 5626 C CA . SER A 1 719 ? 15.152 -2.839 21.292 1.00 49.28 730 SER A CA 1
ATOM 5627 C C . SER A 1 719 ? 14.108 -3.661 20.532 1.00 50.48 730 SER A C 1
ATOM 5628 O O . SER A 1 719 ? 14.305 -4.853 20.294 1.00 50.44 730 SER A O 1
ATOM 5631 N N . LEU A 1 720 ? 12.998 -3.027 20.161 1.00 50.29 731 LEU A N 1
ATOM 5632 C CA . LEU A 1 720 ? 11.942 -3.709 19.424 1.00 48.64 731 LEU A CA 1
ATOM 5633 C C . LEU A 1 720 ? 12.350 -3.886 17.968 1.00 49.45 731 LEU A C 1
ATOM 5634 O O . LEU A 1 720 ? 12.082 -4.924 17.360 1.00 47.75 731 LEU A O 1
ATOM 5639 N N . TYR A 1 721 ? 13.001 -2.867 17.415 1.00 50.83 732 TYR A N 1
ATOM 5640 C CA . TYR A 1 721 ? 13.469 -2.900 16.034 1.00 52.30 732 TYR A CA 1
ATOM 5641 C C . TYR A 1 721 ? 14.486 -4.030 15.917 1.00 53.94 732 TYR A C 1
ATOM 5642 O O . TYR A 1 721 ? 14.481 -4.794 14.952 1.00 55.25 732 TYR A O 1
ATOM 5651 N N . ALA A 1 722 ? 15.354 -4.127 16.917 1.00 54.39 733 ALA A N 1
ATOM 5652 C CA . ALA A 1 722 ? 16.374 -5.159 16.955 1.00 55.27 733 ALA A CA 1
ATOM 5653 C C . ALA A 1 722 ? 15.712 -6.534 16.990 1.00 56.48 733 ALA A C 1
ATOM 5654 O O . ALA A 1 722 ? 16.206 -7.489 16.389 1.00 57.23 733 ALA A O 1
ATOM 5656 N N . PHE A 1 723 ? 14.595 -6.627 17.706 1.00 56.34 734 PHE A N 1
ATOM 5657 C CA . PHE A 1 723 ? 13.862 -7.883 17.829 1.00 56.10 734 PHE A CA 1
ATOM 5658 C C . PHE A 1 723 ? 13.360 -8.303 16.456 1.00 57.00 734 PHE A C 1
ATOM 5659 O O . PHE A 1 723 ? 13.287 -9.490 16.143 1.00 58.90 734 PHE A O 1
ATOM 5667 N N . ASN A 1 724 ? 13.008 -7.318 15.640 1.00 57.60 735 ASN A N 1
ATOM 5668 C CA . ASN A 1 724 ? 12.513 -7.579 14.301 1.00 57.42 735 ASN A CA 1
ATOM 5669 C C . ASN A 1 724 ? 13.584 -8.216 13.420 1.00 59.39 735 ASN A C 1
ATOM 5670 O O . ASN A 1 724 ? 13.269 -9.010 12.532 1.00 61.08 735 ASN A O 1
ATOM 5675 N N . TYR A 1 725 ? 14.847 -7.875 13.668 1.00 59.61 736 TYR A N 1
ATOM 5676 C CA . TYR A 1 725 ? 15.948 -8.407 12.868 1.00 59.79 736 TYR A CA 1
ATOM 5677 C C . TYR A 1 725 ? 16.847 -9.398 13.594 1.00 60.94 736 TYR A C 1
ATOM 5678 O O . TYR A 1 725 ? 17.931 -9.719 13.114 1.00 62.28 736 TYR A O 1
ATOM 5687 N N . GLY A 1 726 ? 16.402 -9.882 14.747 1.00 62.38 737 GLY A N 1
ATOM 5688 C CA . GLY A 1 726 ? 17.195 -10.841 15.495 1.00 64.02 737 GLY A CA 1
ATOM 5689 C C . GLY A 1 726 ? 18.495 -10.311 16.072 1.00 65.52 737 GLY A C 1
ATOM 5690 O O . GLY A 1 726 ? 19.295 -11.080 16.612 1.00 66.35 737 GLY A O 1
ATOM 5691 N N . LEU A 1 727 ? 18.713 -9.002 15.966 1.00 66.72 738 LEU A N 1
ATOM 5692 C CA . LEU A 1 727 ? 19.926 -8.380 16.491 1.00 67.10 738 LEU A CA 1
ATOM 5693 C C . LEU A 1 727 ? 19.877 -8.313 18.010 1.00 68.45 738 LEU A C 1
ATOM 5694 O O . LEU A 1 727 ? 18.813 -8.107 18.591 1.00 69.96 738 LEU A O 1
ATOM 5699 N N . LYS A 1 728 ? 21.021 -8.496 18.660 1.00 70.21 739 LYS A N 1
ATOM 5700 C CA . LYS A 1 728 ? 21.055 -8.431 20.113 1.00 72.33 739 LYS A CA 1
ATOM 5701 C C . LYS A 1 728 ? 21.007 -6.972 20.537 1.00 73.87 739 LYS A C 1
ATOM 5702 O O . LYS A 1 728 ? 21.717 -6.130 19.990 1.00 73.66 739 LYS A O 1
ATOM 5708 N N . SER A 1 729 ? 20.165 -6.675 21.517 1.00 75.35 740 SER A N 1
ATOM 5709 C CA . SER A 1 729 ? 20.036 -5.316 22.006 1.00 77.54 740 SER A CA 1
ATOM 5710 C C . SER A 1 729 ? 20.810 -5.172 23.305 1.00 79.31 740 SER A C 1
ATOM 5711 O O . SER A 1 729 ? 21.259 -6.164 23.884 1.00 79.97 740 SER A O 1
ATOM 5714 N N . GLU A 1 730 ? 20.967 -3.932 23.755 1.00 81.24 741 GLU A N 1
ATOM 5715 C CA . GLU A 1 730 ? 21.682 -3.639 24.990 1.00 82.90 741 GLU A CA 1
ATOM 5716 C C . GLU A 1 730 ? 20.936 -2.574 25.772 1.00 83.01 741 GLU A C 1
ATOM 5717 O O . GLU A 1 730 ? 20.090 -1.870 25.222 1.00 83.53 741 GLU A O 1
ATOM 5723 N N . THR A 1 731 ? 21.249 -2.451 27.057 1.00 83.12 742 THR A N 1
ATOM 5724 C CA . THR A 1 731 ? 20.578 -1.467 27.892 1.00 83.19 742 THR A CA 1
ATOM 5725 C C . THR A 1 731 ? 21.536 -0.446 28.497 1.00 82.52 742 THR A C 1
ATOM 5726 O O . THR A 1 731 ? 21.101 0.525 29.117 1.00 82.84 742 THR A O 1
ATOM 5730 N N . ASP A 1 732 ? 22.836 -0.666 28.313 1.00 81.15 743 ASP A N 1
ATOM 5731 C CA . ASP A 1 732 ? 23.854 0.241 28.837 1.00 79.53 743 ASP A CA 1
ATOM 5732 C C . ASP A 1 732 ? 23.695 1.650 28.265 1.00 77.63 743 ASP A C 1
ATOM 5733 O O . ASP A 1 732 ? 24.029 1.906 27.106 1.00 77.49 743 ASP A O 1
ATOM 5738 N N . PRO A 1 733 ? 23.195 2.588 29.083 1.00 75.67 744 PRO A N 1
ATOM 5739 C CA . PRO A 1 733 ? 22.974 3.985 28.692 1.00 74.41 744 PRO A CA 1
ATOM 5740 C C . PRO A 1 733 ? 24.116 4.621 27.906 1.00 72.74 744 PRO A C 1
ATOM 5741 O O . PRO A 1 733 ? 23.886 5.483 27.055 1.00 72.08 744 PRO A O 1
ATOM 5745 N N . ALA A 1 734 ? 25.341 4.189 28.193 1.00 70.74 745 ALA A N 1
ATOM 5746 C CA . ALA A 1 734 ? 26.526 4.721 27.526 1.00 68.70 745 ALA A CA 1
ATOM 5747 C C . ALA A 1 734 ? 26.479 4.563 26.011 1.00 67.45 745 ALA A C 1
ATOM 5748 O O . ALA A 1 734 ? 26.827 5.482 25.268 1.00 67.09 745 ALA A O 1
ATOM 5750 N N . ILE A 1 735 ? 26.047 3.392 25.559 1.00 66.68 746 ILE A N 1
ATOM 5751 C CA . ILE A 1 735 ? 25.971 3.108 24.135 1.00 65.66 746 ILE A CA 1
ATOM 5752 C C . ILE A 1 735 ? 25.023 4.058 23.420 1.00 65.94 746 ILE A C 1
ATOM 5753 O O . ILE A 1 735 ? 25.323 4.536 22.323 1.00 66.44 746 ILE A O 1
ATOM 5758 N N . TYR A 1 736 ? 23.879 4.337 24.035 1.00 65.06 747 TYR A N 1
ATOM 5759 C CA . TYR A 1 736 ? 22.916 5.244 23.428 1.00 64.07 747 TYR A CA 1
ATOM 5760 C C . TYR A 1 736 ? 23.506 6.641 23.343 1.00 64.37 747 TYR A C 1
ATOM 5761 O O . TYR A 1 736 ? 23.479 7.271 22.286 1.00 63.12 747 TYR A O 1
ATOM 5770 N N . GLU A 1 737 ? 24.047 7.126 24.454 1.00 65.47 748 GLU A N 1
ATOM 5771 C CA . GLU A 1 737 ? 24.651 8.449 24.454 1.00 67.32 748 GLU A CA 1
ATOM 5772 C C . GLU A 1 737 ? 25.653 8.573 23.318 1.00 65.77 748 GLU A C 1
ATOM 5773 O O . GLU A 1 737 ? 25.591 9.513 22.523 1.00 65.72 748 GLU A O 1
ATOM 5779 N N . ARG A 1 738 ? 26.567 7.614 23.240 1.00 64.43 749 ARG A N 1
ATOM 5780 C CA . ARG A 1 738 ? 27.588 7.627 22.204 1.00 65.08 749 ARG A CA 1
ATOM 5781 C C . ARG A 1 738 ? 26.994 7.673 20.797 1.00 64.93 749 ARG A C 1
ATOM 5782 O O . ARG A 1 738 ? 27.499 8.386 19.929 1.00 65.00 749 ARG A O 1
ATOM 5790 N N . VAL A 1 739 ? 25.920 6.924 20.571 1.00 64.55 750 VAL A N 1
ATOM 5791 C CA . VAL A 1 739 ? 25.288 6.909 19.258 1.00 63.92 750 VAL A CA 1
ATOM 5792 C C . VAL A 1 739 ? 24.456 8.164 19.009 1.00 65.01 750 VAL A C 1
ATOM 5793 O O . VAL A 1 739 ? 24.591 8.800 17.961 1.00 66.31 750 VAL A O 1
ATOM 5797 N N . LEU A 1 740 ? 23.603 8.526 19.967 1.00 65.24 751 LEU A N 1
ATOM 5798 C CA . LEU A 1 740 ? 22.757 9.711 19.825 1.00 64.84 751 LEU A CA 1
ATOM 5799 C C . LEU A 1 740 ? 23.584 10.979 19.657 1.00 65.78 751 LEU A C 1
ATOM 5800 O O . LEU A 1 740 ? 23.205 11.882 18.909 1.00 64.21 751 LEU A O 1
ATOM 5805 N N . ALA A 1 741 ? 24.709 11.046 20.363 1.00 67.34 752 ALA A N 1
ATOM 5806 C CA . ALA A 1 741 ? 25.591 12.207 20.296 1.00 68.63 752 ALA A CA 1
ATOM 5807 C C . ALA A 1 741 ? 25.989 12.505 18.857 1.00 69.53 752 ALA A C 1
ATOM 5808 O O . ALA A 1 741 ? 26.048 13.662 18.449 1.00 69.54 752 ALA A O 1
ATOM 5810 N N . GLY A 1 742 ? 26.250 11.452 18.090 1.00 71.44 753 GLY A N 1
ATOM 5811 C CA . GLY A 1 742 ? 26.651 11.626 16.707 1.00 74.50 753 GLY A CA 1
ATOM 5812 C C . GLY A 1 742 ? 25.523 11.666 15.694 1.00 77.07 753 GLY A C 1
ATOM 5813 O O . GLY A 1 742 ? 25.752 11.436 14.506 1.00 77.64 753 GLY A O 1
ATOM 5814 N N . TYR A 1 743 ? 24.308 11.962 16.145 1.00 79.63 754 TYR A N 1
ATOM 5815 C CA . TYR A 1 743 ? 23.164 12.026 15.242 1.00 81.80 754 TYR A CA 1
ATOM 5816 C C . TYR A 1 743 ? 23.043 13.396 14.588 1.00 84.47 754 TYR A C 1
ATOM 5817 O O . TYR A 1 743 ? 23.144 14.428 15.256 1.00 84.44 754 TYR A O 1
ATOM 5826 N N . ASN A 1 744 ? 22.812 13.394 13.279 1.00 87.36 755 ASN A N 1
ATOM 5827 C CA . ASN A 1 744 ? 22.673 14.628 12.515 1.00 90.38 755 ASN A CA 1
ATOM 5828 C C . ASN A 1 744 ? 21.230 14.784 12.041 1.00 92.17 755 ASN A C 1
ATOM 5829 O O . ASN A 1 744 ? 20.859 14.297 10.972 1.00 91.85 755 ASN A O 1
ATOM 5834 N N . PRO A 1 745 ? 20.398 15.475 12.837 1.00 94.60 756 PRO A N 1
ATOM 5835 C CA . PRO A 1 745 ? 18.982 15.718 12.539 1.00 95.73 756 PRO A CA 1
ATOM 5836 C C . PRO A 1 745 ? 18.714 16.199 11.114 1.00 96.54 756 PRO A C 1
ATOM 5837 O O . PRO A 1 745 ? 18.976 17.356 10.782 1.00 96.99 756 PRO A O 1
ATOM 5841 N N . PRO A 1 746 ? 18.189 15.310 10.252 1.00 97.12 757 PRO A N 1
ATOM 5842 C CA . PRO A 1 746 ? 17.886 15.661 8.861 1.00 97.11 757 PRO A CA 1
ATOM 5843 C C . PRO A 1 746 ? 16.979 16.884 8.801 1.00 97.59 757 PRO A C 1
ATOM 5844 O O . PRO A 1 746 ? 16.045 17.015 9.594 1.00 98.45 757 PRO A O 1
ATOM 5848 N N . PRO A 1 747 ? 17.239 17.795 7.854 1.00 97.54 758 PRO A N 1
ATOM 5849 C CA . PRO A 1 747 ? 16.440 19.014 7.698 1.00 97.62 758 PRO A CA 1
ATOM 5850 C C . PRO A 1 747 ? 14.961 18.750 7.418 1.00 97.29 758 PRO A C 1
ATOM 5851 O O . PRO A 1 747 ? 14.618 17.938 6.558 1.00 97.23 758 PRO A O 1
ATOM 5855 N N . PHE A 1 748 ? 14.091 19.439 8.152 1.00 96.66 759 PHE A N 1
ATOM 5856 C CA . PHE A 1 748 ? 12.651 19.289 7.971 1.00 96.16 759 PHE A CA 1
ATOM 5857 C C . PHE A 1 748 ? 11.933 20.631 7.939 1.00 96.57 759 PHE A C 1
ATOM 5858 O O . PHE A 1 748 ? 12.284 21.558 8.673 1.00 96.78 759 PHE A O 1
ATOM 5866 N N . ALA A 1 749 ? 10.915 20.719 7.092 1.00 96.73 760 ALA A N 1
ATOM 5867 C CA . ALA A 1 749 ? 10.126 21.932 6.966 1.00 97.45 760 ALA A CA 1
ATOM 5868 C C . ALA A 1 749 ? 8.703 21.574 6.557 1.00 97.95 760 ALA A C 1
ATOM 5869 O O . ALA A 1 749 ? 8.493 20.783 5.636 1.00 98.00 760 ALA A O 1
ATOM 5871 N N . PRO A 1 750 ? 7.706 22.140 7.252 1.00 98.49 761 PRO A N 1
ATOM 5872 C CA . PRO A 1 750 ? 6.296 21.878 6.952 1.00 99.17 761 PRO A CA 1
ATOM 5873 C C . PRO A 1 750 ? 5.973 22.106 5.474 1.00 99.83 761 PRO A C 1
ATOM 5874 O O . PRO A 1 750 ? 5.871 23.247 5.020 1.00 100.03 761 PRO A O 1
ATOM 5878 N N . LYS A 1 751 ? 5.815 21.014 4.731 1.00 100.35 762 LYS A N 1
ATOM 5879 C CA . LYS A 1 751 ? 5.507 21.087 3.307 1.00 101.00 762 LYS A CA 1
ATOM 5880 C C . LYS A 1 751 ? 4.176 21.792 3.045 1.00 101.06 762 LYS A C 1
ATOM 5881 O O . LYS A 1 751 ? 3.205 21.606 3.781 1.00 100.54 762 LYS A O 1
ATOM 5887 N N . SER A 1 752 ? 4.140 22.602 1.991 1.00 100.95 763 SER A N 1
ATOM 5888 C CA . SER A 1 752 ? 2.931 23.333 1.631 1.00 101.06 763 SER A CA 1
ATOM 5889 C C . SER A 1 752 ? 2.434 22.926 0.248 1.00 100.52 763 SER A C 1
ATOM 5890 O O . SER A 1 752 ? 2.184 21.749 -0.010 1.00 99.95 763 SER A O 1
ATOM 5893 N N . LEU A 1 776 ? 6.370 4.295 -8.172 1.00 118.28 787 LEU A N 1
ATOM 5894 C CA . LEU A 1 776 ? 5.772 3.164 -7.473 1.00 118.65 787 LEU A CA 1
ATOM 5895 C C . LEU A 1 776 ? 6.189 1.854 -8.132 1.00 118.68 787 LEU A C 1
ATOM 5896 O O . LEU A 1 776 ? 6.457 0.864 -7.453 1.00 118.74 787 LEU A O 1
ATOM 5901 N N . LYS A 1 777 ? 6.237 1.856 -9.459 1.00 118.96 788 LYS A N 1
ATOM 5902 C CA . LYS A 1 777 ? 6.629 0.672 -10.216 1.00 119.14 788 LYS A CA 1
ATOM 5903 C C . LYS A 1 777 ? 8.114 0.418 -9.978 1.00 119.23 788 LYS A C 1
ATOM 5904 O O . LYS A 1 777 ? 8.553 -0.727 -9.863 1.00 118.85 788 LYS A O 1
ATOM 5910 N N . SER A 1 778 ? 8.877 1.504 -9.900 1.00 119.57 789 SER A N 1
ATOM 5911 C CA . SER A 1 778 ? 10.317 1.436 -9.679 1.00 119.84 789 SER A CA 1
ATOM 5912 C C . SER A 1 778 ? 10.620 0.918 -8.280 1.00 119.78 789 SER A C 1
ATOM 5913 O O . SER A 1 778 ? 11.580 0.174 -8.074 1.00 119.61 789 SER A O 1
ATOM 5916 N N . ILE A 1 779 ? 9.794 1.323 -7.323 1.00 119.85 790 ILE A N 1
ATOM 5917 C CA . ILE A 1 779 ? 9.962 0.911 -5.936 1.00 119.86 790 ILE A CA 1
ATOM 5918 C C . ILE A 1 779 ? 9.764 -0.596 -5.791 1.00 119.60 790 ILE A C 1
ATOM 5919 O O . ILE A 1 779 ? 10.252 -1.206 -4.841 1.00 119.82 790 ILE A O 1
ATOM 5924 N N . ALA A 1 780 ? 9.051 -1.192 -6.741 1.00 119.25 791 ALA A N 1
ATOM 5925 C CA . ALA A 1 780 ? 8.787 -2.625 -6.708 1.00 118.78 791 ALA A CA 1
ATOM 5926 C C . ALA A 1 780 ? 9.926 -3.426 -7.325 1.00 118.59 791 ALA A C 1
ATOM 5927 O O . ALA A 1 780 ? 10.510 -4.294 -6.678 1.00 118.12 791 ALA A O 1
ATOM 5929 N N . ASP A 1 781 ? 10.239 -3.126 -8.581 1.00 118.77 792 ASP A N 1
ATOM 5930 C CA . ASP A 1 781 ? 11.298 -3.824 -9.302 1.00 118.77 792 ASP A CA 1
ATOM 5931 C C . ASP A 1 781 ? 12.675 -3.703 -8.654 1.00 118.10 792 ASP A C 1
ATOM 5932 O O . ASP A 1 781 ? 13.564 -4.510 -8.927 1.00 118.14 792 ASP A O 1
ATOM 5937 N N . SER A 1 782 ? 12.853 -2.698 -7.801 1.00 116.79 793 SER A N 1
ATOM 5938 C CA . SER A 1 782 ? 14.135 -2.498 -7.133 1.00 115.29 793 SER A CA 1
ATOM 5939 C C . SER A 1 782 ? 14.249 -3.369 -5.885 1.00 113.99 793 SER A C 1
ATOM 5940 O O . SER A 1 782 ? 15.174 -3.210 -5.089 1.00 113.61 793 SER A O 1
ATOM 5943 N N . LEU A 1 783 ? 13.304 -4.289 -5.720 1.00 112.45 794 LEU A N 1
ATOM 5944 C CA . LEU A 1 783 ? 13.298 -5.190 -4.573 1.00 111.15 794 LEU A CA 1
ATOM 5945 C C . LEU A 1 783 ? 13.996 -6.498 -4.916 1.00 110.75 794 LEU A C 1
ATOM 5946 O O . LEU A 1 783 ? 13.809 -7.042 -6.003 1.00 111.15 794 LEU A O 1
ATOM 5951 N N . PRO A 1 784 ? 14.812 -7.025 -3.991 1.00 110.23 795 PRO A N 1
ATOM 5952 C CA . PRO A 1 784 ? 15.510 -8.285 -4.258 1.00 110.25 795 PRO A CA 1
ATOM 5953 C C . PRO A 1 784 ? 14.511 -9.427 -4.433 1.00 110.14 795 PRO A C 1
ATOM 5954 O O . PRO A 1 784 ? 13.587 -9.580 -3.634 1.00 110.31 795 PRO A O 1
ATOM 5958 N N . PRO A 1 785 ? 14.685 -10.243 -5.485 1.00 109.79 796 PRO A N 1
ATOM 5959 C CA . PRO A 1 785 ? 13.777 -11.364 -5.741 1.00 109.28 796 PRO A CA 1
ATOM 5960 C C . PRO A 1 785 ? 13.636 -12.294 -4.542 1.00 108.92 796 PRO A C 1
ATOM 5961 O O . PRO A 1 785 ? 14.619 -12.628 -3.885 1.00 108.60 796 PRO A O 1
ATOM 5965 N N . PRO A 1 786 ? 12.398 -12.714 -4.238 1.00 108.75 797 PRO A N 1
ATOM 5966 C CA . PRO A 1 786 ? 12.119 -13.610 -3.113 1.00 108.53 797 PRO A CA 1
ATOM 5967 C C . PRO A 1 786 ? 13.050 -14.819 -3.075 1.00 108.70 797 PRO A C 1
ATOM 5968 O O . PRO A 1 786 ? 13.484 -15.244 -2.004 1.00 108.37 797 PRO A O 1
ATOM 5972 N N . SER A 1 787 ? 13.357 -15.364 -4.248 1.00 109.21 798 SER A N 1
ATOM 5973 C CA . SER A 1 787 ? 14.234 -16.526 -4.346 1.00 109.30 798 SER A CA 1
ATOM 5974 C C . SER A 1 787 ? 15.683 -16.203 -3.997 1.00 108.94 798 SER A C 1
ATOM 5975 O O . SER A 1 787 ? 16.515 -17.104 -3.898 1.00 109.40 798 SER A O 1
ATOM 5978 N N . SER A 1 788 ? 15.984 -14.922 -3.811 1.00 108.20 799 SER A N 1
ATOM 5979 C CA . SER A 1 788 ? 17.340 -14.508 -3.468 1.00 107.14 799 SER A CA 1
ATOM 5980 C C . SER A 1 788 ? 17.457 -14.272 -1.969 1.00 106.52 799 SER A C 1
ATOM 5981 O O . SER A 1 788 ? 18.449 -13.719 -1.496 1.00 106.40 799 SER A O 1
ATOM 5984 N N . LEU A 1 789 ? 16.439 -14.696 -1.225 1.00 105.74 800 LEU A N 1
ATOM 5985 C CA . LEU A 1 789 ? 16.423 -14.523 0.223 1.00 104.73 800 LEU A CA 1
ATOM 5986 C C . LEU A 1 789 ? 15.677 -15.650 0.931 1.00 104.27 800 LEU A C 1
ATOM 5987 O O . LEU A 1 789 ? 15.292 -15.509 2.091 1.00 104.74 800 LEU A O 1
ATOM 5992 N N . VAL A 1 790 ? 15.465 -16.762 0.235 1.00 103.26 801 VAL A N 1
ATOM 5993 C CA . VAL A 1 790 ? 14.764 -17.898 0.828 1.00 102.48 801 VAL A CA 1
ATOM 5994 C C . VAL A 1 790 ? 15.513 -18.362 2.077 1.00 101.50 801 VAL A C 1
ATOM 5995 O O . VAL A 1 790 ? 16.722 -18.593 2.037 1.00 101.22 801 VAL A O 1
ATOM 5999 N N . GLY A 1 791 ? 14.788 -18.492 3.185 1.00 100.39 802 GLY A N 1
ATOM 6000 C CA . GLY A 1 791 ? 15.407 -18.917 4.429 1.00 98.95 802 GLY A CA 1
ATOM 6001 C C . GLY A 1 791 ? 15.579 -17.761 5.398 1.00 97.67 802 GLY A C 1
ATOM 6002 O O . GLY A 1 791 ? 15.856 -17.965 6.583 1.00 97.45 802 GLY A O 1
ATOM 6003 N N . PHE A 1 792 ? 15.418 -16.542 4.886 1.00 96.34 803 PHE A N 1
ATOM 6004 C CA . PHE A 1 792 ? 15.546 -15.327 5.690 1.00 94.19 803 PHE A CA 1
ATOM 6005 C C . PHE A 1 792 ? 14.171 -14.731 5.980 1.00 91.83 803 PHE A C 1
ATOM 6006 O O . PHE A 1 792 ? 13.424 -14.376 5.065 1.00 91.18 803 PHE A O 1
ATOM 6014 N N . ARG A 1 793 ? 13.854 -14.616 7.264 1.00 89.17 804 ARG A N 1
ATOM 6015 C CA . ARG A 1 793 ? 12.571 -14.083 7.700 1.00 85.87 804 ARG A CA 1
ATOM 6016 C C . ARG A 1 793 ? 12.735 -13.147 8.900 1.00 82.37 804 ARG A C 1
ATOM 6017 O O . ARG A 1 793 ? 13.655 -13.305 9.704 1.00 81.67 804 ARG A O 1
ATOM 6025 N N . LEU A 1 794 ? 11.845 -12.164 9.001 1.00 78.45 805 LEU A N 1
ATOM 6026 C CA . LEU A 1 794 ? 11.874 -11.209 10.103 1.00 74.56 805 LEU A CA 1
ATOM 6027 C C . LEU A 1 794 ? 10.881 -11.653 11.171 1.00 72.92 805 LEU A C 1
ATOM 6028 O O . LEU A 1 794 ? 9.841 -12.235 10.860 1.00 72.80 805 LEU A O 1
ATOM 6033 N N . THR A 1 795 ? 11.202 -11.379 12.428 1.00 70.54 806 THR A N 1
ATOM 6034 C CA . THR A 1 795 ? 10.334 -11.772 13.530 1.00 68.28 806 THR A CA 1
ATOM 6035 C C . THR A 1 795 ? 9.428 -10.625 13.969 1.00 66.44 806 THR A C 1
ATOM 6036 O O . THR A 1 795 ? 9.875 -9.692 14.634 1.00 66.41 806 THR A O 1
ATOM 6040 N N . PRO A 1 796 ? 8.136 -10.688 13.609 1.00 64.47 807 PRO A N 1
ATOM 6041 C CA . PRO A 1 796 ? 7.162 -9.651 13.968 1.00 61.81 807 PRO A CA 1
ATOM 6042 C C . PRO A 1 796 ? 6.867 -9.650 15.465 1.00 59.60 807 PRO A C 1
ATOM 6043 O O . PRO A 1 796 ? 6.805 -10.706 16.088 1.00 58.42 807 PRO A O 1
ATOM 6047 N N . ALA A 1 797 ? 6.692 -8.464 16.042 1.00 57.52 808 ALA A N 1
ATOM 6048 C CA . ALA A 1 797 ? 6.403 -8.360 17.470 1.00 55.46 808 ALA A CA 1
ATOM 6049 C C . ALA A 1 797 ? 4.926 -8.643 17.729 1.00 52.76 808 ALA A C 1
ATOM 6050 O O . ALA A 1 797 ? 4.054 -7.997 17.153 1.00 53.37 808 ALA A O 1
ATOM 6052 N N . GLU A 1 798 ? 4.653 -9.617 18.588 1.00 50.96 809 GLU A N 1
ATOM 6053 C CA . GLU A 1 798 ? 3.278 -9.978 18.924 1.00 51.59 809 GLU A CA 1
ATOM 6054 C C . GLU A 1 798 ? 2.946 -9.417 20.302 1.00 48.57 809 GLU A C 1
ATOM 6055 O O . GLU A 1 798 ? 3.444 -9.909 21.307 1.00 46.18 809 GLU A O 1
ATOM 6061 N N . PHE A 1 799 ? 2.091 -8.400 20.335 1.00 47.59 810 PHE A N 1
ATOM 6062 C CA . PHE A 1 799 ? 1.718 -7.736 21.585 1.00 47.06 810 PHE A CA 1
ATOM 6063 C C . PHE A 1 799 ? 1.435 -8.649 22.778 1.00 45.66 810 PHE A C 1
ATOM 6064 O O . PHE A 1 799 ? 0.479 -9.419 22.777 1.00 47.77 810 PHE A O 1
ATOM 6072 N N . GLU A 1 800 ? 2.273 -8.557 23.804 1.00 42.91 811 GLU A N 1
ATOM 6073 C CA . GLU A 1 800 ? 2.097 -9.369 25.000 1.00 43.42 811 GLU A CA 1
ATOM 6074 C C . GLU A 1 800 ? 2.209 -8.492 26.255 1.00 42.71 811 GLU A C 1
ATOM 6075 O O . GLU A 1 800 ? 3.304 -8.200 26.728 1.00 43.95 811 GLU A O 1
ATOM 6081 N N . LYS A 1 801 ? 1.057 -8.093 26.784 1.00 41.27 812 LYS A N 1
ATOM 6082 C CA . LYS A 1 801 ? 0.964 -7.237 27.963 1.00 42.16 812 LYS A CA 1
ATOM 6083 C C . LYS A 1 801 ? 1.572 -7.765 29.266 1.00 42.64 812 LYS A C 1
ATOM 6084 O O . LYS A 1 801 ? 1.969 -6.973 30.118 1.00 43.92 812 LYS A O 1
ATOM 6090 N N . ASP A 1 802 ? 1.637 -9.084 29.432 1.00 42.14 813 ASP A N 1
ATOM 6091 C CA . ASP A 1 802 ? 2.135 -9.648 30.678 1.00 41.27 813 ASP A CA 1
ATOM 6092 C C . ASP A 1 802 ? 3.611 -10.011 30.796 1.00 42.16 813 ASP A C 1
ATOM 6093 O O . ASP A 1 802 ? 4.037 -10.568 31.812 1.00 39.70 813 ASP A O 1
ATOM 6098 N N . ASP A 1 803 ? 4.394 -9.712 29.769 1.00 42.45 814 ASP A N 1
ATOM 6099 C CA . ASP A 1 803 ? 5.828 -9.992 29.839 1.00 44.54 814 ASP A CA 1
ATOM 6100 C C . ASP A 1 803 ? 6.525 -8.638 29.951 1.00 41.70 814 ASP A C 1
ATOM 6101 O O . ASP A 1 803 ? 6.781 -7.985 28.946 1.00 41.98 814 ASP A O 1
ATOM 6106 N N . ASP A 1 804 ? 6.820 -8.224 31.178 1.00 43.12 815 ASP A N 1
ATOM 6107 C CA . ASP A 1 804 ? 7.450 -6.931 31.434 1.00 44.22 815 ASP A CA 1
ATOM 6108 C C . ASP A 1 804 ? 8.853 -6.725 30.863 1.00 45.91 815 ASP A C 1
ATOM 6109 O O . ASP A 1 804 ? 9.405 -5.628 30.950 1.00 45.67 815 ASP A O 1
ATOM 6114 N N . SER A 1 805 ? 9.429 -7.760 30.261 1.00 47.89 816 SER A N 1
ATOM 6115 C CA . SER A 1 805 ? 10.770 -7.627 29.700 1.00 47.81 816 SER A CA 1
ATOM 6116 C C . SER A 1 805 ? 10.832 -7.575 28.175 1.00 46.37 816 SER A C 1
ATOM 6117 O O . SER A 1 805 ? 11.921 -7.534 27.614 1.00 47.49 816 SER A O 1
ATOM 6120 N N . ASN A 1 806 ? 9.688 -7.565 27.498 1.00 46.04 817 ASN A N 1
ATOM 6121 C CA . ASN A 1 806 ? 9.692 -7.545 26.033 1.00 44.37 817 ASN A CA 1
ATOM 6122 C C . ASN A 1 806 ? 9.658 -6.158 25.406 1.00 43.72 817 ASN A C 1
ATOM 6123 O O . ASN A 1 806 ? 9.606 -6.033 24.175 1.00 44.28 817 ASN A O 1
ATOM 6128 N N . HIS A 1 807 ? 9.673 -5.123 26.244 1.00 43.06 818 HIS A N 1
ATOM 6129 C CA . HIS A 1 807 ? 9.652 -3.726 25.784 1.00 43.49 818 HIS A CA 1
ATOM 6130 C C . HIS A 1 807 ? 8.318 -3.244 25.220 1.00 41.09 818 HIS A C 1
ATOM 6131 O O . HIS A 1 807 ? 8.224 -2.097 24.771 1.00 40.73 818 HIS A O 1
ATOM 6138 N N . HIS A 1 808 ? 7.296 -4.098 25.229 1.00 40.09 819 HIS A N 1
ATOM 6139 C CA . HIS A 1 808 ? 5.994 -3.715 24.668 1.00 39.50 819 HIS A CA 1
ATOM 6140 C C . HIS A 1 808 ? 5.315 -2.574 25.410 1.00 37.64 819 HIS A C 1
ATOM 6141 O O . HIS A 1 808 ? 5.045 -1.515 24.831 1.00 38.57 819 HIS A O 1
ATOM 6148 N N . ILE A 1 809 ? 5.030 -2.791 26.688 1.00 37.63 820 ILE A N 1
ATOM 6149 C CA . ILE A 1 809 ? 4.395 -1.764 27.495 1.00 36.78 820 ILE A CA 1
ATOM 6150 C C . ILE A 1 809 ? 5.343 -0.564 27.664 1.00 38.79 820 ILE A C 1
ATOM 6151 O O . ILE A 1 809 ? 4.896 0.590 27.697 1.00 38.80 820 ILE A O 1
ATOM 6156 N N . ASP A 1 810 ? 6.648 -0.828 27.750 1.00 37.74 821 ASP A N 1
ATOM 6157 C CA . ASP A 1 810 ? 7.621 0.262 27.870 1.00 38.01 821 ASP A CA 1
ATOM 6158 C C . ASP A 1 810 ? 7.488 1.166 26.652 1.00 37.18 821 ASP A C 1
ATOM 6159 O O . ASP A 1 810 ? 7.477 2.403 26.770 1.00 38.24 821 ASP A O 1
ATOM 6164 N N . PHE A 1 811 ? 7.381 0.551 25.477 1.00 35.18 822 PHE A N 1
ATOM 6165 C CA . PHE A 1 811 ? 7.245 1.323 24.247 1.00 33.12 822 PHE A CA 1
ATOM 6166 C C . PHE A 1 811 ? 5.952 2.135 24.207 1.00 34.66 822 PHE A C 1
ATOM 6167 O O . PHE A 1 811 ? 5.961 3.320 23.872 1.00 36.88 822 PHE A O 1
ATOM 6175 N N . ILE A 1 812 ? 4.835 1.497 24.534 1.00 33.76 823 ILE A N 1
ATOM 6176 C CA . ILE A 1 812 ? 3.546 2.179 24.494 1.00 34.31 823 ILE A CA 1
ATOM 6177 C C . ILE A 1 812 ? 3.443 3.285 25.552 1.00 33.33 823 ILE A C 1
ATOM 6178 O O . ILE A 1 812 ? 2.866 4.342 25.297 1.00 32.08 823 ILE A O 1
ATOM 6183 N N . THR A 1 813 ? 4.015 3.050 26.731 1.00 33.60 824 THR A N 1
ATOM 6184 C CA . THR A 1 813 ? 3.999 4.055 27.784 1.00 32.99 824 THR A CA 1
ATOM 6185 C C . THR A 1 813 ? 4.782 5.296 27.323 1.00 33.34 824 THR A C 1
ATOM 6186 O O . THR A 1 813 ? 4.268 6.419 27.361 1.00 32.51 824 THR A O 1
ATOM 6190 N N . ALA A 1 814 ? 6.016 5.087 26.864 1.00 34.52 825 ALA A N 1
ATOM 6191 C CA . ALA A 1 814 ? 6.862 6.190 26.392 1.00 34.42 825 ALA A CA 1
ATOM 6192 C C . ALA A 1 814 ? 6.219 6.923 25.218 1.00 33.76 825 ALA A C 1
ATOM 6193 O O . ALA A 1 814 ? 6.035 8.141 25.259 1.00 35.57 825 ALA A O 1
ATOM 6195 N N . ALA A 1 815 ? 5.869 6.181 24.172 1.00 34.87 826 ALA A N 1
ATOM 6196 C CA . ALA A 1 815 ? 5.231 6.771 22.996 1.00 34.28 826 ALA A CA 1
ATOM 6197 C C . ALA A 1 815 ? 3.989 7.581 23.390 1.00 33.58 826 ALA A C 1
ATOM 6198 O O . ALA A 1 815 ? 3.800 8.704 22.924 1.00 35.18 826 ALA A O 1
ATOM 6200 N N . SER A 1 816 ? 3.153 7.007 24.252 1.00 33.45 827 SER A N 1
ATOM 6201 C CA . SER A 1 816 ? 1.937 7.662 24.725 1.00 33.31 827 SER A CA 1
ATOM 6202 C C . SER A 1 816 ? 2.234 8.924 25.544 1.00 33.19 827 SER A C 1
ATOM 6203 O O . SER A 1 816 ? 1.591 9.954 25.351 1.00 34.13 827 SER A O 1
ATOM 6206 N N . ASN A 1 817 ? 3.201 8.854 26.457 1.00 34.03 828 ASN A N 1
ATOM 6207 C CA . ASN A 1 817 ? 3.525 10.027 27.273 1.00 33.37 828 ASN A CA 1
ATOM 6208 C C . ASN A 1 817 ? 4.137 11.171 26.472 1.00 33.20 828 ASN A C 1
ATOM 6209 O O . ASN A 1 817 ? 3.923 12.341 26.796 1.00 36.11 828 ASN A O 1
ATOM 6214 N N . LEU A 1 818 ? 4.891 10.843 25.429 1.00 33.24 829 LEU A N 1
ATOM 6215 C CA . LEU A 1 818 ? 5.485 11.869 24.578 1.00 33.00 829 LEU A CA 1
ATOM 6216 C C . LEU A 1 818 ? 4.373 12.589 23.826 1.00 35.04 829 LEU A C 1
ATOM 6217 O O . LEU A 1 818 ? 4.383 13.815 23.698 1.00 35.45 829 LEU A O 1
ATOM 6222 N N . ARG A 1 819 ? 3.404 11.830 23.327 1.00 35.59 830 ARG A N 1
ATOM 6223 C CA . ARG A 1 819 ? 2.301 12.451 22.612 1.00 35.99 830 ARG A CA 1
ATOM 6224 C C . ARG A 1 819 ? 1.499 13.246 23.634 1.00 34.70 830 ARG A C 1
ATOM 6225 O O . ARG A 1 819 ? 0.929 14.286 23.315 1.00 34.49 830 ARG A O 1
ATOM 6233 N N . ALA A 1 820 ? 1.466 12.745 24.867 1.00 35.48 831 ALA A N 1
ATOM 6234 C CA . ALA A 1 820 ? 0.771 13.427 25.958 1.00 36.83 831 ALA A CA 1
ATOM 6235 C C . ALA A 1 820 ? 1.445 14.781 26.170 1.00 36.70 831 ALA A C 1
ATOM 6236 O O . ALA A 1 820 ? 0.778 15.796 26.366 1.00 36.25 831 ALA A O 1
ATOM 6238 N N . MET A 1 821 ? 2.775 14.794 26.135 1.00 38.50 832 MET A N 1
ATOM 6239 C CA . MET A 1 821 ? 3.516 16.052 26.280 1.00 41.40 832 MET A CA 1
ATOM 6240 C C . MET A 1 821 ? 3.160 16.978 25.102 1.00 39.30 832 MET A C 1
ATOM 6241 O O . MET A 1 821 ? 2.934 18.174 25.291 1.00 38.98 832 MET A O 1
ATOM 6246 N N . ASN A 1 822 ? 3.101 16.419 23.893 1.00 36.92 833 ASN A N 1
ATOM 6247 C CA . ASN A 1 822 ? 2.754 17.203 22.710 1.00 35.65 833 ASN A CA 1
ATOM 6248 C C . ASN A 1 822 ? 1.442 17.956 22.915 1.00 34.46 833 ASN A C 1
ATOM 6249 O O . ASN A 1 822 ? 1.326 19.128 22.571 1.00 34.10 833 ASN A O 1
ATOM 6254 N N . TYR A 1 823 ? 0.442 17.275 23.461 1.00 36.35 834 TYR A N 1
ATOM 6255 C CA . TYR A 1 823 ? -0.861 17.901 23.653 1.00 37.89 834 TYR A CA 1
ATOM 6256 C C . TYR A 1 823 ? -1.140 18.370 25.067 1.00 39.38 834 TYR A C 1
ATOM 6257 O O . TYR A 1 823 ? -2.274 18.717 25.404 1.00 40.52 834 TYR A O 1
ATOM 6266 N N . ASP A 1 824 ? -0.104 18.372 25.897 1.00 39.53 835 ASP A N 1
ATOM 6267 C CA . ASP A 1 824 ? -0.242 18.846 27.262 1.00 41.11 835 ASP A CA 1
ATOM 6268 C C . ASP A 1 824 ? -1.302 18.071 28.048 1.00 40.82 835 ASP A C 1
ATOM 6269 O O . ASP A 1 824 ? -2.203 18.650 28.658 1.00 40.22 835 ASP A O 1
ATOM 6274 N N . ILE A 1 825 ? -1.170 16.749 28.018 1.00 40.13 836 ILE A N 1
ATOM 6275 C CA . ILE A 1 825 ? -2.064 15.830 28.722 1.00 38.58 836 ILE A CA 1
ATOM 6276 C C . ILE A 1 825 ? -1.215 15.183 29.814 1.00 38.57 836 ILE A C 1
ATOM 6277 O O . ILE A 1 825 ? -0.032 14.910 29.599 1.00 37.68 836 ILE A O 1
ATOM 6282 N N . THR A 1 826 ? -1.812 14.941 30.978 1.00 39.05 837 THR A N 1
ATOM 6283 C CA . THR A 1 826 ? -1.097 14.314 32.090 1.00 39.74 837 THR A CA 1
ATOM 6284 C C . THR A 1 826 ? -0.728 12.868 31.742 1.00 40.12 837 THR A C 1
ATOM 6285 O O . THR A 1 826 ? -1.594 12.048 31.455 1.00 41.02 837 THR A O 1
ATOM 6289 N N . PRO A 1 827 ? 0.569 12.542 31.780 1.00 39.34 838 PRO A N 1
ATOM 6290 C CA . PRO A 1 827 ? 1.062 11.194 31.464 1.00 38.76 838 PRO A CA 1
ATOM 6291 C C . PRO A 1 827 ? 0.649 10.113 32.451 1.00 36.38 838 PRO A C 1
ATOM 6292 O O . PRO A 1 827 ? 0.303 10.403 33.586 1.00 37.64 838 PRO A O 1
ATOM 6296 N N . ALA A 1 828 ? 0.681 8.864 32.000 1.00 35.55 839 ALA A N 1
ATOM 6297 C CA . ALA A 1 828 ? 0.346 7.727 32.849 1.00 35.21 839 ALA A CA 1
ATOM 6298 C C . ALA A 1 828 ? 1.597 6.854 32.957 1.00 35.50 839 ALA A C 1
ATOM 6299 O O . ALA A 1 828 ? 2.398 6.804 32.028 1.00 34.87 839 ALA A O 1
ATOM 6301 N N . ASP A 1 829 ? 1.773 6.172 34.085 1.00 37.94 840 ASP A N 1
ATOM 6302 C CA . ASP A 1 829 ? 2.939 5.314 34.247 1.00 38.70 840 ASP A CA 1
ATOM 6303 C C . ASP A 1 829 ? 2.724 3.959 33.576 1.00 39.41 840 ASP A C 1
ATOM 6304 O O . ASP A 1 829 ? 1.645 3.688 33.036 1.00 39.64 840 ASP A O 1
ATOM 6309 N N . ARG A 1 830 ? 3.757 3.120 33.603 1.00 38.37 841 ARG A N 1
ATOM 6310 C CA . ARG A 1 830 ? 3.690 1.804 32.984 1.00 40.01 841 ARG A CA 1
ATOM 6311 C C . ARG A 1 830 ? 2.589 0.927 33.575 1.00 39.90 841 ARG A C 1
ATOM 6312 O O . ARG A 1 830 ? 1.892 0.224 32.848 1.00 38.15 841 ARG A O 1
ATOM 6320 N N . PHE A 1 831 ? 2.424 0.979 34.890 1.00 38.37 842 PHE A N 1
ATOM 6321 C CA . PHE A 1 831 ? 1.397 0.180 35.526 1.00 38.37 842 PHE A CA 1
ATOM 6322 C C . PHE A 1 831 ? 0.015 0.490 34.923 1.00 37.65 842 PHE A C 1
ATOM 6323 O O . PHE A 1 831 ? -0.728 -0.419 34.570 1.00 37.14 842 PHE A O 1
ATOM 6331 N N . LYS A 1 832 ? -0.317 1.770 34.792 1.00 36.29 843 LYS A N 1
ATOM 6332 C CA . LYS A 1 832 ? -1.606 2.150 34.224 1.00 37.55 843 LYS A CA 1
ATOM 6333 C C . LYS A 1 832 ? -1.697 1.896 32.713 1.00 37.81 843 LYS A C 1
ATOM 6334 O O . LYS A 1 832 ? -2.739 1.474 32.211 1.00 37.99 843 LYS A O 1
ATOM 6340 N N . THR A 1 833 ? -0.616 2.163 31.989 1.00 36.73 844 THR A N 1
ATOM 6341 C CA . THR A 1 833 ? -0.614 1.948 30.546 1.00 37.97 844 THR A CA 1
ATOM 6342 C C . THR A 1 833 ? -0.819 0.453 30.236 1.00 37.86 844 THR A C 1
ATOM 6343 O O . THR A 1 833 ? -1.524 0.089 29.290 1.00 36.99 844 THR A O 1
ATOM 6347 N N . LYS A 1 834 ? -0.204 -0.403 31.047 1.00 36.70 845 LYS A N 1
ATOM 6348 C CA . LYS A 1 834 ? -0.318 -1.851 30.886 1.00 36.34 845 LYS A CA 1
ATOM 6349 C C . LYS A 1 834 ? -1.789 -2.269 30.989 1.00 37.94 845 LYS A C 1
ATOM 6350 O O . LYS A 1 834 ? -2.259 -3.154 30.267 1.00 39.52 845 LYS A O 1
ATOM 6356 N N . PHE A 1 835 ? -2.506 -1.607 31.887 1.00 37.58 846 PHE A N 1
ATOM 6357 C CA . PHE A 1 835 ? -3.917 -1.880 32.117 1.00 38.29 846 PHE A CA 1
ATOM 6358 C C . PHE A 1 835 ? -4.783 -1.422 30.953 1.00 37.67 846 PHE A C 1
ATOM 6359 O O . PHE A 1 835 ? -5.693 -2.136 30.535 1.00 37.22 846 PHE A O 1
ATOM 6367 N N . VAL A 1 836 ? -4.504 -0.225 30.442 1.00 38.26 847 VAL A N 1
ATOM 6368 C CA . VAL A 1 836 ? -5.268 0.335 29.332 1.00 36.67 847 VAL A CA 1
ATOM 6369 C C . VAL A 1 836 ? -4.929 -0.366 28.012 1.00 38.78 847 VAL A C 1
ATOM 6370 O O . VAL A 1 836 ? -5.815 -0.905 27.351 1.00 38.07 847 VAL A O 1
ATOM 6374 N N . ALA A 1 837 ? -3.648 -0.378 27.645 1.00 38.81 848 ALA A N 1
ATOM 6375 C CA . ALA A 1 837 ? -3.208 -1.023 26.404 1.00 39.13 848 ALA A CA 1
ATOM 6376 C C . ALA A 1 837 ? -3.483 -2.522 26.397 1.00 39.15 848 ALA A C 1
ATOM 6377 O O . ALA A 1 837 ? -3.861 -3.082 25.375 1.00 38.11 848 ALA A O 1
ATOM 6379 N N . GLY A 1 838 ? -3.279 -3.164 27.543 1.00 40.54 849 GLY A N 1
ATOM 6380 C CA . GLY A 1 838 ? -3.488 -4.597 27.642 1.00 41.60 849 GLY A CA 1
ATOM 6381 C C . GLY A 1 838 ? -4.927 -5.026 27.855 1.00 41.51 849 GLY A C 1
ATOM 6382 O O . GLY A 1 838 ? -5.214 -6.221 27.927 1.00 42.54 849 GLY A O 1
ATOM 6383 N N . LYS A 1 839 ? -5.831 -4.061 27.953 1.00 42.41 850 LYS A N 1
ATOM 6384 C CA . LYS A 1 839 ? -7.246 -4.353 28.164 1.00 44.57 850 LYS A CA 1
ATOM 6385 C C . LYS A 1 839 ? -7.451 -5.340 29.308 1.00 43.18 850 LYS A C 1
ATOM 6386 O O . LYS A 1 839 ? -8.333 -6.198 29.250 1.00 42.89 850 LYS A O 1
ATOM 6392 N N . ILE A 1 840 ? -6.630 -5.214 30.347 1.00 40.69 851 ILE A N 1
ATOM 6393 C CA . ILE A 1 840 ? -6.717 -6.086 31.506 1.00 38.23 851 ILE A CA 1
ATOM 6394 C C . ILE A 1 840 ? -8.025 -5.829 32.255 1.00 38.69 851 ILE A C 1
ATOM 6395 O O . ILE A 1 840 ? -8.431 -4.686 32.438 1.00 38.98 851 ILE A O 1
ATOM 6400 N N . VAL A 1 841 ? -8.687 -6.905 32.665 1.00 37.71 852 VAL A N 1
ATOM 6401 C CA . VAL A 1 841 ? -9.949 -6.812 33.389 1.00 36.51 852 VAL A CA 1
ATOM 6402 C C . VAL A 1 841 ? -9.692 -6.949 34.882 1.00 35.28 852 VAL A C 1
ATOM 6403 O O . VAL A 1 841 ? -9.142 -7.951 35.332 1.00 35.24 852 VAL A O 1
ATOM 6407 N N . PRO A 1 842 ? -10.067 -5.924 35.666 1.00 33.89 853 PRO A N 1
ATOM 6408 C CA . PRO A 1 842 ? -9.884 -5.919 37.123 1.00 34.23 853 PRO A CA 1
ATOM 6409 C C . PRO A 1 842 ? -10.593 -7.133 37.713 1.00 33.29 853 PRO A C 1
ATOM 6410 O O . PRO A 1 842 ? -11.736 -7.409 37.351 1.00 30.49 853 PRO A O 1
ATOM 6414 N N . ALA A 1 843 ? -9.930 -7.856 38.612 1.00 31.91 854 ALA A N 1
ATOM 6415 C CA . ALA A 1 843 ? -10.552 -9.035 39.195 1.00 32.99 854 ALA A CA 1
ATOM 6416 C C . ALA A 1 843 ? -9.944 -9.502 40.498 1.00 34.06 854 ALA A C 1
ATOM 6417 O O . ALA A 1 843 ? -8.748 -9.329 40.750 1.00 35.93 854 ALA A O 1
ATOM 6419 N N . MET A 1 844 ? -10.777 -10.099 41.334 1.00 32.59 855 MET A N 1
ATOM 6420 C CA . MET A 1 844 ? -10.298 -10.665 42.577 1.00 34.18 855 MET A CA 1
ATOM 6421 C C . MET A 1 844 ? -11.229 -11.753 43.073 1.00 34.09 855 MET A C 1
ATOM 6422 O O . MET A 1 844 ? -12.392 -11.870 42.632 1.00 33.85 855 MET A O 1
ATOM 6427 N N . CYS A 1 845 ? -10.690 -12.558 43.975 1.00 31.63 856 CYS A N 1
ATOM 6428 C CA . CYS A 1 845 ? -11.373 -13.702 44.542 1.00 33.69 856 CYS A CA 1
ATOM 6429 C C . CYS A 1 845 ? -12.722 -13.448 45.197 1.00 32.86 856 CYS A C 1
ATOM 6430 O O . CYS A 1 845 ? -13.611 -14.295 45.142 1.00 34.21 856 CYS A O 1
ATOM 6433 N N . THR A 1 846 ? -12.877 -12.284 45.816 1.00 34.06 857 THR A N 1
ATOM 6434 C CA . THR A 1 846 ? -14.114 -11.933 46.515 1.00 31.79 857 THR A CA 1
ATOM 6435 C C . THR A 1 846 ? -15.383 -11.952 45.674 1.00 31.17 857 THR A C 1
ATOM 6436 O O . THR A 1 846 ? -16.340 -12.666 45.989 1.00 31.43 857 THR A O 1
ATOM 6440 N N . SER A 1 847 ? -15.406 -11.166 44.610 1.00 32.03 858 SER A N 1
ATOM 6441 C CA . SER A 1 847 ? -16.578 -11.123 43.750 1.00 34.12 858 SER A CA 1
ATOM 6442 C C . SER A 1 847 ? -16.773 -12.440 42.997 1.00 34.55 858 SER A C 1
ATOM 6443 O O . SER A 1 847 ? -17.905 -12.814 42.677 1.00 33.00 858 SER A O 1
ATOM 6446 N N . THR A 1 848 ? -15.670 -13.141 42.728 1.00 33.34 859 THR A N 1
ATOM 6447 C CA . THR A 1 848 ? -15.698 -14.423 42.036 1.00 32.16 859 THR A CA 1
ATOM 6448 C C . THR A 1 848 ? -16.454 -15.442 42.885 1.00 33.06 859 THR A C 1
ATOM 6449 O O . THR A 1 848 ? -17.292 -16.207 42.387 1.00 30.85 859 THR A O 1
ATOM 6453 N N . ALA A 1 849 ? -16.138 -15.439 44.176 1.00 32.69 860 ALA A N 1
ATOM 6454 C CA . ALA A 1 849 ? -16.760 -16.336 45.135 1.00 30.78 860 ALA A CA 1
ATOM 6455 C C . ALA A 1 849 ? -18.248 -16.011 45.252 1.00 31.77 860 ALA A C 1
ATOM 6456 O O . ALA A 1 849 ? -19.096 -16.912 45.265 1.00 30.48 860 ALA A O 1
ATOM 6458 N N . VAL A 1 850 ? -18.561 -14.723 45.336 1.00 31.35 861 VAL A N 1
ATOM 6459 C CA . VAL A 1 850 ? -19.951 -14.295 45.465 1.00 31.76 861 VAL A CA 1
ATOM 6460 C C . VAL A 1 850 ? -20.833 -14.716 44.289 1.00 30.57 861 VAL A C 1
ATOM 6461 O O . VAL A 1 850 ? -21.939 -15.218 44.509 1.00 32.59 861 VAL A O 1
ATOM 6465 N N . VAL A 1 851 ? -20.377 -14.536 43.051 1.00 30.85 862 VAL A N 1
ATOM 6466 C CA . VAL A 1 851 ? -21.217 -14.950 41.926 1.00 31.99 862 VAL A CA 1
ATOM 6467 C C . VAL A 1 851 ? -21.412 -16.451 41.876 1.00 31.10 862 VAL A C 1
ATOM 6468 O O . VAL A 1 851 ? -22.467 -16.910 41.462 1.00 31.83 862 VAL A O 1
ATOM 6472 N N . SER A 1 852 ? -20.397 -17.213 42.282 1.00 31.99 863 SER A N 1
ATOM 6473 C CA . SER A 1 852 ? -20.498 -18.667 42.252 1.00 31.46 863 SER A CA 1
ATOM 6474 C C . SER A 1 852 ? -21.592 -19.130 43.204 1.00 31.49 863 SER A C 1
ATOM 6475 O O . SER A 1 852 ? -22.367 -20.028 42.874 1.00 31.40 863 SER A O 1
ATOM 6478 N N . GLY A 1 853 ? -21.653 -18.503 44.378 1.00 30.39 864 GLY A N 1
ATOM 6479 C CA . GLY A 1 853 ? -22.665 -18.837 45.359 1.00 27.67 864 GLY A CA 1
ATOM 6480 C C . GLY A 1 853 ? -24.052 -18.511 44.823 1.00 28.94 864 GLY A C 1
ATOM 6481 O O . GLY A 1 853 ? -24.968 -19.325 44.932 1.00 28.17 864 GLY A O 1
ATOM 6482 N N . LEU A 1 854 ? -24.208 -17.331 44.231 1.00 27.63 865 LEU A N 1
ATOM 6483 C CA . LEU A 1 854 ? -25.504 -16.940 43.692 1.00 29.36 865 LEU A CA 1
ATOM 6484 C C . LEU A 1 854 ? -25.927 -17.857 42.554 1.00 29.90 865 LEU A C 1
ATOM 6485 O O . LEU A 1 854 ? -27.100 -18.195 42.436 1.00 28.01 865 LEU A O 1
ATOM 6490 N N . VAL A 1 855 ? -24.966 -18.266 41.727 1.00 26.33 866 VAL A N 1
ATOM 6491 C CA . VAL A 1 855 ? -25.262 -19.157 40.619 1.00 29.66 866 VAL A CA 1
ATOM 6492 C C . VAL A 1 855 ? -25.722 -20.521 41.140 1.00 30.24 866 VAL A C 1
ATOM 6493 O O . VAL A 1 855 ? -26.678 -21.100 40.624 1.00 30.50 866 VAL A O 1
ATOM 6497 N N . CYS A 1 856 ? -25.064 -21.028 42.173 1.00 29.55 867 CYS A N 1
ATOM 6498 C CA . CYS A 1 856 ? -25.458 -22.325 42.695 1.00 32.87 867 CYS A CA 1
ATOM 6499 C C . CYS A 1 856 ? -26.776 -22.263 43.471 1.00 31.96 867 CYS A C 1
ATOM 6500 O O . CYS A 1 856 ? -27.454 -23.276 43.631 1.00 30.79 867 CYS A O 1
ATOM 6503 N N . LEU A 1 857 ? -27.155 -21.072 43.924 1.00 31.07 868 LEU A N 1
ATOM 6504 C CA . LEU A 1 857 ? -28.432 -20.928 44.607 1.00 31.25 868 LEU A CA 1
ATOM 6505 C C . LEU A 1 857 ? -29.535 -20.990 43.543 1.00 31.64 868 LEU A C 1
ATOM 6506 O O . LEU A 1 857 ? -30.665 -21.340 43.854 1.00 36.02 868 LEU A O 1
ATOM 6511 N N . GLU A 1 858 ? -29.199 -20.667 42.291 1.00 32.48 869 GLU A N 1
ATOM 6512 C CA . GLU A 1 858 ? -30.154 -20.737 41.177 1.00 33.39 869 GLU A CA 1
ATOM 6513 C C . GLU A 1 858 ? -30.167 -22.154 40.584 1.00 34.47 869 GLU A C 1
ATOM 6514 O O . GLU A 1 858 ? -31.209 -22.666 40.149 1.00 34.24 869 GLU A O 1
ATOM 6520 N N . LEU A 1 859 ? -29.000 -22.783 40.557 1.00 32.09 870 LEU A N 1
ATOM 6521 C CA . LEU A 1 859 ? -28.895 -24.135 40.034 1.00 32.94 870 LEU A CA 1
ATOM 6522 C C . LEU A 1 859 ? -29.875 -25.091 40.732 1.00 33.61 870 LEU A C 1
ATOM 6523 O O . LEU A 1 859 ? -30.517 -25.914 40.083 1.00 32.45 870 LEU A O 1
ATOM 6528 N N . VAL A 1 860 ? -29.999 -24.991 42.049 1.00 32.32 871 VAL A N 1
ATOM 6529 C CA . VAL A 1 860 ? -30.918 -25.881 42.740 1.00 33.09 871 VAL A CA 1
ATOM 6530 C C . VAL A 1 860 ? -32.384 -25.624 42.361 1.00 33.47 871 VAL A C 1
ATOM 6531 O O . VAL A 1 860 ? -33.232 -26.490 42.561 1.00 32.52 871 VAL A O 1
ATOM 6535 N N . LYS A 1 861 ? -32.683 -24.443 41.817 1.00 31.76 872 LYS A N 1
ATOM 6536 C CA . LYS A 1 861 ? -34.056 -24.137 41.408 1.00 32.93 872 LYS A CA 1
ATOM 6537 C C . LYS A 1 861 ? -34.346 -24.891 40.120 1.00 33.48 872 LYS A C 1
ATOM 6538 O O . LYS A 1 861 ? -35.437 -25.418 39.929 1.00 35.04 872 LYS A O 1
ATOM 6544 N N . LEU A 1 862 ? -33.354 -24.948 39.242 1.00 34.69 873 LEU A N 1
ATOM 6545 C CA . LEU A 1 862 ? -33.493 -25.662 37.983 1.00 36.14 873 LEU A CA 1
ATOM 6546 C C . LEU A 1 862 ? -33.676 -27.154 38.255 1.00 38.61 873 LEU A C 1
ATOM 6547 O O . LEU A 1 862 ? -34.549 -27.796 37.670 1.00 38.76 873 LEU A O 1
ATOM 6552 N N . VAL A 1 863 ? -32.853 -27.712 39.139 1.00 39.17 874 VAL A N 1
ATOM 6553 C CA . VAL A 1 863 ? -32.972 -29.131 39.426 1.00 40.39 874 VAL A CA 1
ATOM 6554 C C . VAL A 1 863 ? -34.321 -29.459 40.066 1.00 39.66 874 VAL A C 1
ATOM 6555 O O . VAL A 1 863 ? -34.820 -30.573 39.924 1.00 40.72 874 VAL A O 1
ATOM 6559 N N . ASP A 1 864 ? -34.921 -28.488 40.745 1.00 39.42 875 ASP A N 1
ATOM 6560 C CA . ASP A 1 864 ? -36.227 -28.695 41.361 1.00 39.32 875 ASP A CA 1
ATOM 6561 C C . ASP A 1 864 ? -37.299 -28.486 40.292 1.00 40.61 875 ASP A C 1
ATOM 6562 O O . ASP A 1 864 ? -38.494 -28.602 40.562 1.00 41.49 875 ASP A O 1
ATOM 6567 N N . GLY A 1 865 ? -36.854 -28.171 39.078 1.00 40.53 876 GLY A N 1
ATOM 6568 C CA . GLY A 1 865 ? -37.767 -27.935 37.970 1.00 41.43 876 GLY A CA 1
ATOM 6569 C C . GLY A 1 865 ? -38.832 -26.865 38.198 1.00 42.73 876 GLY A C 1
ATOM 6570 O O . GLY A 1 865 ? -39.985 -27.063 37.799 1.00 41.21 876 GLY A O 1
ATOM 6571 N N . LYS A 1 866 ? -38.466 -25.734 38.810 1.00 40.60 877 LYS A N 1
ATOM 6572 C CA . LYS A 1 866 ? -39.444 -24.681 39.067 1.00 41.61 877 LYS A CA 1
ATOM 6573 C C . LYS A 1 866 ? -40.015 -24.106 37.769 1.00 44.18 877 LYS A C 1
ATOM 6574 O O . LYS A 1 866 ? -39.285 -23.847 36.802 1.00 42.78 877 LYS A O 1
ATOM 6580 N N . LYS A 1 867 ? -41.333 -23.929 37.758 1.00 46.27 878 LYS A N 1
ATOM 6581 C CA . LYS A 1 867 ? -42.045 -23.428 36.586 1.00 50.06 878 LYS A CA 1
ATOM 6582 C C . LYS A 1 867 ? -42.395 -21.948 36.691 1.00 48.84 878 LYS A C 1
ATOM 6583 O O . LYS A 1 867 ? -42.598 -21.289 35.676 1.00 49.81 878 LYS A O 1
ATOM 6589 N N . LYS A 1 868 ? -42.493 -21.440 37.917 1.00 49.19 879 LYS A N 1
ATOM 6590 C CA . LYS A 1 868 ? -42.820 -20.034 38.135 1.00 49.18 879 LYS A CA 1
ATOM 6591 C C . LYS A 1 868 ? -41.585 -19.154 37.954 1.00 47.52 879 LYS A C 1
ATOM 6592 O O . LYS A 1 868 ? -40.583 -19.300 38.663 1.00 45.35 879 LYS A O 1
ATOM 6598 N N . ILE A 1 869 ? -41.681 -18.231 37.005 1.00 43.31 880 ILE A N 1
ATOM 6599 C CA . ILE A 1 869 ? -40.588 -17.336 36.692 1.00 42.48 880 ILE A CA 1
ATOM 6600 C C . ILE A 1 869 ? -40.181 -16.444 37.858 1.00 42.39 880 ILE A C 1
ATOM 6601 O O . ILE A 1 869 ? -39.019 -16.067 37.966 1.00 42.84 880 ILE A O 1
ATOM 6606 N N . GLU A 1 870 ? -41.120 -16.118 38.742 1.00 41.72 881 GLU A N 1
ATOM 6607 C CA . GLU A 1 870 ? -40.784 -15.261 39.868 1.00 41.00 881 GLU A CA 1
ATOM 6608 C C . GLU A 1 870 ? -39.985 -15.985 40.946 1.00 39.83 881 GLU A C 1
ATOM 6609 O O . GLU A 1 870 ? -39.510 -15.362 41.889 1.00 37.34 881 GLU A O 1
ATOM 6615 N N . GLU A 1 871 ? -39.830 -17.298 40.807 1.00 38.14 882 GLU A N 1
ATOM 6616 C CA . GLU A 1 871 ? -39.054 -18.048 41.782 1.00 39.47 882 GLU A CA 1
ATOM 6617 C C . GLU A 1 871 ? -37.570 -17.889 41.462 1.00 36.01 882 GLU A C 1
ATOM 6618 O O . GLU A 1 871 ? -36.729 -17.993 42.337 1.00 35.74 882 GLU A O 1
ATOM 6624 N N . TYR A 1 872 ? -37.264 -17.612 40.202 1.00 34.13 883 TYR A N 1
ATOM 6625 C CA . TYR A 1 872 ? -35.887 -17.438 39.768 1.00 35.02 883 TYR A CA 1
ATOM 6626 C C . TYR A 1 872 ? -35.370 -16.030 40.053 1.00 36.35 883 TYR A C 1
ATOM 6627 O O . TYR A 1 872 ? -36.151 -15.094 40.248 1.00 37.21 883 TYR A O 1
ATOM 6636 N N . LYS A 1 873 ? -34.053 -15.876 40.070 1.00 34.65 884 LYS A N 1
ATOM 6637 C CA . LYS A 1 873 ? -33.472 -14.574 40.364 1.00 36.60 884 LYS A CA 1
ATOM 6638 C C . LYS A 1 873 ? -32.188 -14.231 39.636 1.00 35.01 884 LYS A C 1
ATOM 6639 O O . LYS A 1 873 ? -31.221 -14.990 39.665 1.00 36.27 884 LYS A O 1
ATOM 6645 N N . ASN A 1 874 ? -32.194 -13.083 38.974 1.00 35.54 885 ASN A N 1
ATOM 6646 C CA . ASN A 1 874 ? -31.005 -12.581 38.311 1.00 34.56 885 ASN A CA 1
ATOM 6647 C C . ASN A 1 874 ? -30.411 -11.661 39.392 1.00 35.80 885 ASN A C 1
ATOM 6648 O O . ASN A 1 874 ? -31.143 -10.880 40.023 1.00 32.78 885 ASN A O 1
ATOM 6653 N N . GLY A 1 875 ? -29.106 -11.761 39.623 1.00 32.50 886 GLY A N 1
ATOM 6654 C CA . GLY A 1 875 ? -28.494 -10.939 40.647 1.00 31.09 886 GLY A CA 1
ATOM 6655 C C . GLY A 1 875 ? -27.455 -9.972 40.121 1.00 30.53 886 GLY A C 1
ATOM 6656 O O . GLY A 1 875 ? -26.881 -10.179 39.056 1.00 30.60 886 GLY A O 1
ATOM 6657 N N . PHE A 1 876 ? -27.236 -8.898 40.872 1.00 30.27 887 PHE A N 1
ATOM 6658 C CA . PHE A 1 876 ? -26.255 -7.867 40.518 1.00 32.82 887 PHE A CA 1
ATOM 6659 C C . PHE A 1 876 ? -25.699 -7.352 41.828 1.00 32.08 887 PHE A C 1
ATOM 6660 O O . PHE A 1 876 ? -26.428 -7.226 42.818 1.00 31.28 887 PHE A O 1
ATOM 6668 N N . PHE A 1 877 ? -24.407 -7.064 41.857 1.00 30.81 888 PHE A N 1
ATOM 6669 C CA . PHE A 1 877 ? -23.827 -6.576 43.095 1.00 30.51 888 PHE A CA 1
ATOM 6670 C C . PHE A 1 877 ? -22.522 -5.834 42.864 1.00 30.76 888 PHE A C 1
ATOM 6671 O O . PHE A 1 877 ? -21.892 -5.987 41.825 1.00 30.07 888 PHE A O 1
ATOM 6679 N N . ASN A 1 878 ? -22.160 -5.003 43.839 1.00 31.15 889 ASN A N 1
ATOM 6680 C CA . ASN A 1 878 ? -20.907 -4.267 43.838 1.00 31.84 889 ASN A CA 1
ATOM 6681 C C . ASN A 1 878 ? -20.449 -4.325 45.294 1.00 33.88 889 ASN A C 1
ATOM 6682 O O . ASN A 1 878 ? -20.947 -3.581 46.144 1.00 32.69 889 ASN A O 1
ATOM 6687 N N . LEU A 1 879 ? -19.508 -5.221 45.581 1.00 34.74 890 LEU A N 1
ATOM 6688 C CA . LEU A 1 879 ? -19.014 -5.397 46.942 1.00 34.15 890 LEU A CA 1
ATOM 6689 C C . LEU A 1 879 ? -18.339 -4.163 47.542 1.00 35.41 890 LEU A C 1
ATOM 6690 O O . LEU A 1 879 ? -18.294 -4.024 48.763 1.00 35.31 890 LEU A O 1
ATOM 6695 N N . ALA A 1 880 ? -17.833 -3.271 46.691 1.00 34.66 891 ALA A N 1
ATOM 6696 C CA . ALA A 1 880 ? -17.161 -2.063 47.157 1.00 36.62 891 ALA A CA 1
ATOM 6697 C C . ALA A 1 880 ? -18.090 -1.084 47.878 1.00 39.68 891 ALA A C 1
ATOM 6698 O O . ALA A 1 880 ? -17.625 -0.244 48.667 1.00 41.67 891 ALA A O 1
ATOM 6700 N N . ILE A 1 881 ? -19.390 -1.182 47.618 1.00 35.96 892 ILE A N 1
ATOM 6701 C CA . ILE A 1 881 ? -20.343 -0.273 48.242 1.00 34.71 892 ILE A CA 1
ATOM 6702 C C . ILE A 1 881 ? -21.470 -1.024 48.946 1.00 35.69 892 ILE A C 1
ATOM 6703 O O . ILE A 1 881 ? -22.501 -0.442 49.282 1.00 36.43 892 ILE A O 1
ATOM 6708 N N . GLY A 1 882 ? -21.272 -2.318 49.169 1.00 34.79 893 GLY A N 1
ATOM 6709 C CA . GLY A 1 882 ? -22.287 -3.114 49.844 1.00 34.03 893 GLY A CA 1
ATOM 6710 C C . GLY A 1 882 ? -23.632 -3.119 49.142 1.00 35.05 893 GLY A C 1
ATOM 6711 O O . GLY A 1 882 ? -24.672 -3.114 49.781 1.00 36.73 893 GLY A O 1
ATOM 6712 N N . LEU A 1 883 ? -23.619 -3.141 47.816 1.00 35.08 894 LEU A N 1
ATOM 6713 C CA . LEU A 1 883 ? -24.856 -3.140 47.061 1.00 32.90 894 LEU A CA 1
ATOM 6714 C C . LEU A 1 883 ? -25.163 -4.496 46.417 1.00 34.39 894 LEU A C 1
ATOM 6715 O O . LEU A 1 883 ? -24.326 -5.055 45.702 1.00 33.92 894 LEU A O 1
ATOM 6720 N N . PHE A 1 884 ? -26.352 -5.025 46.709 1.00 33.54 895 PHE A N 1
ATOM 6721 C CA . PHE A 1 884 ? -26.837 -6.279 46.119 1.00 34.67 895 PHE A CA 1
ATOM 6722 C C . PHE A 1 884 ? -28.274 -6.006 45.684 1.00 36.56 895 PHE A C 1
ATOM 6723 O O . PHE A 1 884 ? -29.027 -5.345 46.400 1.00 37.59 895 PHE A O 1
ATOM 6731 N N . THR A 1 885 ? -28.657 -6.497 44.515 1.00 36.71 896 THR A N 1
ATOM 6732 C CA . THR A 1 885 ? -30.019 -6.311 44.060 1.00 36.49 896 THR A CA 1
ATOM 6733 C C . THR A 1 885 ? -30.402 -7.510 43.183 1.00 36.09 896 THR A C 1
ATOM 6734 O O . THR A 1 885 ? -29.565 -8.069 42.484 1.00 34.48 896 THR A O 1
ATOM 6738 N N . PHE A 1 886 ? -31.664 -7.921 43.261 1.00 35.18 897 PHE A N 1
ATOM 6739 C CA . PHE A 1 886 ? -32.161 -9.079 42.513 1.00 36.00 897 PHE A CA 1
ATOM 6740 C C . PHE A 1 886 ? -33.475 -8.778 41.799 1.00 36.26 897 PHE A C 1
ATOM 6741 O O . PHE A 1 886 ? -34.245 -7.933 42.235 1.00 36.13 897 PHE A O 1
ATOM 6749 N N . SER A 1 887 ? -33.727 -9.479 40.701 1.00 36.17 898 SER A N 1
ATOM 6750 C CA . SER A 1 887 ? -34.965 -9.288 39.955 1.00 36.51 898 SER A CA 1
ATOM 6751 C C . SER A 1 887 ? -35.364 -10.586 39.260 1.00 36.52 898 SER A C 1
ATOM 6752 O O . SER A 1 887 ? -34.503 -11.392 38.890 1.00 33.82 898 SER A O 1
ATOM 6755 N N . ASP A 1 888 ? -36.669 -10.796 39.101 1.00 35.35 899 ASP A N 1
ATOM 6756 C CA . ASP A 1 888 ? -37.145 -11.989 38.425 1.00 32.36 899 ASP A CA 1
ATOM 6757 C C . ASP A 1 888 ? -36.697 -11.868 36.979 1.00 32.83 899 ASP A C 1
ATOM 6758 O O . ASP A 1 888 ? -36.606 -10.754 36.444 1.00 32.77 899 ASP A O 1
ATOM 6763 N N . PRO A 1 889 ? -36.385 -13.006 36.332 1.00 32.39 900 PRO A N 1
ATOM 6764 C CA . PRO A 1 889 ? -35.958 -13.015 34.928 1.00 33.06 900 PRO A CA 1
ATOM 6765 C C . PRO A 1 889 ? -37.118 -12.511 34.067 1.00 34.44 900 PRO A C 1
ATOM 6766 O O . PRO A 1 889 ? -38.268 -12.477 34.519 1.00 32.95 900 PRO A O 1
ATOM 6770 N N . ILE A 1 890 ? -36.817 -12.123 32.833 1.00 36.39 901 ILE A N 1
ATOM 6771 C CA . ILE A 1 890 ? -37.842 -11.634 31.917 1.00 37.58 901 ILE A CA 1
ATOM 6772 C C . ILE A 1 890 ? -38.453 -12.804 31.152 1.00 38.49 901 ILE A C 1
ATOM 6773 O O . ILE A 1 890 ? -37.733 -13.620 30.579 1.00 38.47 901 ILE A O 1
ATOM 6778 N N . ALA A 1 891 ? -39.781 -12.882 31.153 1.00 39.63 902 ALA A N 1
ATOM 6779 C CA . ALA A 1 891 ? -40.495 -13.951 30.452 1.00 39.08 902 ALA A CA 1
ATOM 6780 C C . ALA A 1 891 ? -40.205 -13.880 28.969 1.00 38.05 902 ALA A C 1
ATOM 6781 O O . ALA A 1 891 ? -40.106 -12.797 28.407 1.00 37.89 902 ALA A O 1
ATOM 6783 N N . SER A 1 892 ? -40.047 -15.028 28.328 1.00 40.46 903 SER A N 1
ATOM 6784 C CA . SER A 1 892 ? -39.795 -15.022 26.893 1.00 42.90 903 SER A CA 1
ATOM 6785 C C . SER A 1 892 ? -41.045 -14.464 26.225 1.00 45.27 903 SER A C 1
ATOM 6786 O O . SER A 1 892 ? -42.161 -14.692 26.686 1.00 45.86 903 SER A O 1
ATOM 6789 N N . PRO A 1 893 ? -40.869 -13.722 25.128 1.00 47.48 904 PRO A N 1
ATOM 6790 C CA . PRO A 1 893 ? -41.993 -13.131 24.402 1.00 50.76 904 PRO A CA 1
ATOM 6791 C C . PRO A 1 893 ? -42.834 -14.178 23.670 1.00 52.44 904 PRO A C 1
ATOM 6792 O O . PRO A 1 893 ? -42.302 -15.091 23.038 1.00 51.65 904 PRO A O 1
ATOM 6796 N N . LYS A 1 894 ? -44.152 -14.045 23.776 1.00 55.51 905 LYS A N 1
ATOM 6797 C CA . LYS A 1 894 ? -45.068 -14.963 23.114 1.00 59.06 905 LYS A CA 1
ATOM 6798 C C . LYS A 1 894 ? -45.666 -14.266 21.899 1.00 61.66 905 LYS A C 1
ATOM 6799 O O . LYS A 1 894 ? -45.554 -13.049 21.750 1.00 61.99 905 LYS A O 1
ATOM 6805 N N . MET A 1 895 ? -46.288 -15.048 21.025 1.00 63.95 906 MET A N 1
ATOM 6806 C CA . MET A 1 895 ? -46.913 -14.515 19.826 1.00 66.86 906 MET A CA 1
ATOM 6807 C C . MET A 1 895 ? -47.889 -15.551 19.306 1.00 68.22 906 MET A C 1
ATOM 6808 O O . MET A 1 895 ? -47.895 -16.693 19.765 1.00 67.61 906 MET A O 1
ATOM 6813 N N . LYS A 1 896 ? -48.725 -15.148 18.358 1.00 70.77 907 LYS A N 1
ATOM 6814 C CA . LYS A 1 896 ? -49.707 -16.057 17.785 1.00 72.35 907 LYS A CA 1
ATOM 6815 C C . LYS A 1 896 ? -49.517 -16.227 16.292 1.00 72.94 907 LYS A C 1
ATOM 6816 O O . LYS A 1 896 ? -49.343 -15.257 15.554 1.00 71.61 907 LYS A O 1
ATOM 6822 N N . VAL A 1 897 ? -49.530 -17.482 15.864 1.00 75.44 908 VAL A N 1
ATOM 6823 C CA . VAL A 1 897 ? -49.395 -17.823 14.459 1.00 77.40 908 VAL A CA 1
ATOM 6824 C C . VAL A 1 897 ? -50.622 -18.659 14.130 1.00 78.43 908 VAL A C 1
ATOM 6825 O O . VAL A 1 897 ? -50.715 -19.820 14.534 1.00 78.86 908 VAL A O 1
ATOM 6829 N N . ASN A 1 898 ? -51.568 -18.055 13.416 1.00 79.37 909 ASN A N 1
ATOM 6830 C CA . ASN A 1 898 ? -52.802 -18.733 13.040 1.00 79.97 909 ASN A CA 1
ATOM 6831 C C . ASN A 1 898 ? -53.526 -19.208 14.292 1.00 79.60 909 ASN A C 1
ATOM 6832 O O . ASN A 1 898 ? -53.936 -20.364 14.383 1.00 80.28 909 ASN A O 1
ATOM 6837 N N . GLY A 1 899 ? -53.670 -18.309 15.259 1.00 79.14 910 GLY A N 1
ATOM 6838 C CA . GLY A 1 899 ? -54.350 -18.659 16.492 1.00 79.17 910 GLY A CA 1
ATOM 6839 C C . GLY A 1 899 ? -53.435 -19.239 17.555 1.00 78.94 910 GLY A C 1
ATOM 6840 O O . GLY A 1 899 ? -53.447 -18.784 18.698 1.00 79.33 910 GLY A O 1
ATOM 6841 N N . LYS A 1 900 ? -52.640 -20.241 17.188 1.00 78.11 911 LYS A N 1
ATOM 6842 C CA . LYS A 1 900 ? -51.731 -20.876 18.141 1.00 78.01 911 LYS A CA 1
ATOM 6843 C C . LYS A 1 900 ? -50.752 -19.888 18.774 1.00 76.27 911 LYS A C 1
ATOM 6844 O O . LYS A 1 900 ? -50.253 -18.975 18.109 1.00 75.73 911 LYS A O 1
ATOM 6850 N N . GLU A 1 901 ? -50.487 -20.072 20.065 1.00 73.88 912 GLU A N 1
ATOM 6851 C CA . GLU A 1 901 ? -49.543 -19.214 20.772 1.00 71.50 912 GLU A CA 1
ATOM 6852 C C . GLU A 1 901 ? -48.159 -19.840 20.692 1.00 68.07 912 GLU A C 1
ATOM 6853 O O . GLU A 1 901 ? -47.954 -20.975 21.119 1.00 66.97 912 GLU A O 1
ATOM 6859 N N . ILE A 1 902 ? -47.213 -19.086 20.147 1.00 64.60 913 ILE A N 1
ATOM 6860 C CA . ILE A 1 902 ? -45.847 -19.559 19.984 1.00 61.80 913 ILE A CA 1
ATOM 6861 C C . ILE A 1 902 ? -44.848 -18.772 20.836 1.00 58.31 913 ILE A C 1
ATOM 6862 O O . ILE A 1 902 ? -45.008 -17.568 21.041 1.00 56.43 913 ILE A O 1
ATOM 6867 N N . ASP A 1 903 ? -43.833 -19.470 21.343 1.00 54.70 914 ASP A N 1
ATOM 6868 C CA . ASP A 1 903 ? -42.775 -18.832 22.124 1.00 50.41 914 ASP A CA 1
ATOM 6869 C C . ASP A 1 903 ? -41.770 -18.329 21.096 1.00 47.28 914 ASP A C 1
ATOM 6870 O O . ASP A 1 903 ? -41.118 -19.121 20.420 1.00 44.86 914 ASP A O 1
ATOM 6875 N N . LYS A 1 904 ? -41.661 -17.012 20.983 1.00 46.56 915 LYS A N 1
ATOM 6876 C CA . LYS A 1 904 ? -40.764 -16.377 20.029 1.00 46.96 915 LYS A CA 1
ATOM 6877 C C . LYS A 1 904 ? -39.321 -16.857 20.099 1.00 45.54 915 LYS A C 1
ATOM 6878 O O . LYS A 1 904 ? -38.610 -16.852 19.095 1.00 48.47 915 LYS A O 1
ATOM 6884 N N . ILE A 1 905 ? -38.879 -17.280 21.274 1.00 42.40 916 ILE A N 1
ATOM 6885 C CA . ILE A 1 905 ? -37.502 -17.722 21.405 1.00 40.97 916 ILE A CA 1
ATOM 6886 C C . ILE A 1 905 ? -37.272 -19.222 21.302 1.00 39.96 916 ILE A C 1
ATOM 6887 O O . ILE A 1 905 ? -36.458 -19.678 20.510 1.00 38.89 916 ILE A O 1
ATOM 6892 N N . TRP A 1 906 ? -38.002 -19.989 22.098 1.00 41.14 917 TRP A N 1
ATOM 6893 C CA . TRP A 1 906 ? -37.794 -21.424 22.147 1.00 41.05 917 TRP A CA 1
ATOM 6894 C C . TRP A 1 906 ? -38.508 -22.329 21.147 1.00 42.46 917 TRP A C 1
ATOM 6895 O O . TRP A 1 906 ? -38.003 -23.407 20.834 1.00 40.13 917 TRP A O 1
ATOM 6906 N N . ASP A 1 907 ? -39.672 -21.918 20.650 1.00 44.64 918 ASP A N 1
ATOM 6907 C CA . ASP A 1 907 ? -40.387 -22.748 19.679 1.00 44.51 918 ASP A CA 1
ATOM 6908 C C . ASP A 1 907 ? -39.703 -22.696 18.327 1.00 45.59 918 ASP A C 1
ATOM 6909 O O . ASP A 1 907 ? -39.113 -21.679 17.957 1.00 46.93 918 ASP A O 1
ATOM 6914 N N . ARG A 1 908 ? -39.765 -23.804 17.597 1.00 45.61 919 ARG A N 1
ATOM 6915 C CA . ARG A 1 908 ? -39.163 -23.878 16.275 1.00 47.14 919 ARG A CA 1
ATOM 6916 C C . ARG A 1 908 ? -39.902 -24.875 15.388 1.00 49.67 919 ARG A C 1
ATOM 6917 O O . ARG A 1 908 ? -40.609 -25.760 15.876 1.00 49.21 919 ARG A O 1
ATOM 6925 N N . TYR A 1 909 ? -39.738 -24.712 14.080 1.00 52.59 920 TYR A N 1
ATOM 6926 C CA . TYR A 1 909 ? -40.345 -25.608 13.106 1.00 53.34 920 TYR A CA 1
ATOM 6927 C C . TYR A 1 909 ? -39.376 -26.750 12.891 1.00 54.41 920 TYR A C 1
ATOM 6928 O O . TYR A 1 909 ? -38.183 -26.521 12.686 1.00 54.89 920 TYR A O 1
ATOM 6937 N N . ASN A 1 910 ? -39.876 -27.976 12.947 1.00 55.39 921 ASN A N 1
ATOM 6938 C CA . ASN A 1 910 ? -39.031 -29.139 12.709 1.00 57.58 921 ASN A CA 1
ATOM 6939 C C . ASN A 1 910 ? -39.460 -29.741 11.371 1.00 58.73 921 ASN A C 1
ATOM 6940 O O . ASN A 1 910 ? -40.415 -30.514 11.301 1.00 58.76 921 ASN A O 1
ATOM 6945 N N . LEU A 1 911 ? -38.757 -29.357 10.310 1.00 60.08 922 LEU A N 1
ATOM 6946 C CA . LEU A 1 911 ? -39.050 -29.825 8.963 1.00 61.07 922 LEU A CA 1
ATOM 6947 C C . LEU A 1 911 ? -37.908 -30.654 8.406 1.00 62.95 922 LEU A C 1
ATOM 6948 O O . LEU A 1 911 ? -36.774 -30.561 8.878 1.00 63.01 922 LEU A O 1
ATOM 6953 N N . PRO A 1 912 ? -38.198 -31.498 7.399 1.00 63.56 923 PRO A N 1
ATOM 6954 C CA . PRO A 1 912 ? -37.154 -32.333 6.796 1.00 63.15 923 PRO A CA 1
ATOM 6955 C C . PRO A 1 912 ? -36.347 -31.516 5.793 1.00 62.95 923 PRO A C 1
ATOM 6956 O O . PRO A 1 912 ? -36.658 -30.351 5.540 1.00 61.31 923 PRO A O 1
ATOM 6960 N N . ASP A 1 913 ? -35.327 -32.138 5.215 1.00 63.39 924 ASP A N 1
ATOM 6961 C CA . ASP A 1 913 ? -34.467 -31.470 4.252 1.00 64.28 924 ASP A CA 1
ATOM 6962 C C . ASP A 1 913 ? -35.100 -31.377 2.863 1.00 66.02 924 ASP A C 1
ATOM 6963 O O . ASP A 1 913 ? -34.531 -31.833 1.872 1.00 66.91 924 ASP A O 1
ATOM 6968 N N . CYS A 1 914 ? -36.285 -30.776 2.804 1.00 67.56 925 CYS A N 1
ATOM 6969 C CA . CYS A 1 914 ? -37.006 -30.593 1.550 1.00 68.99 925 CYS A CA 1
ATOM 6970 C C . CYS A 1 914 ? -36.325 -29.495 0.738 1.00 69.65 925 CYS A C 1
ATOM 6971 O O . CYS A 1 914 ? -35.378 -28.873 1.212 1.00 70.76 925 CYS A O 1
ATOM 6974 N N . THR A 1 915 ? -36.802 -29.254 -0.480 1.00 69.84 926 THR A N 1
ATOM 6975 C CA . THR A 1 915 ? -36.211 -28.221 -1.332 1.00 70.25 926 THR A CA 1
ATOM 6976 C C . THR A 1 915 ? -36.825 -26.862 -1.016 1.00 69.27 926 THR A C 1
ATOM 6977 O O . THR A 1 915 ? -37.880 -26.785 -0.387 1.00 68.16 926 THR A O 1
ATOM 6981 N N . LEU A 1 916 ? -36.164 -25.794 -1.453 1.00 69.01 927 LEU A N 1
ATOM 6982 C CA . LEU A 1 916 ? -36.665 -24.447 -1.201 1.00 69.97 927 LEU A CA 1
ATOM 6983 C C . LEU A 1 916 ? -38.139 -24.366 -1.570 1.00 70.73 927 LEU A C 1
ATOM 6984 O O . LEU A 1 916 ? -38.986 -24.048 -0.734 1.00 71.03 927 LEU A O 1
ATOM 6989 N N . GLN A 1 917 ? -38.435 -24.666 -2.830 1.00 71.92 928 GLN A N 1
ATOM 6990 C CA . GLN A 1 917 ? -39.800 -24.637 -3.331 1.00 71.99 928 GLN A CA 1
ATOM 6991 C C . GLN A 1 917 ? -40.751 -25.318 -2.355 1.00 71.96 928 GLN A C 1
ATOM 6992 O O . GLN A 1 917 ? -41.754 -24.733 -1.944 1.00 71.68 928 GLN A O 1
ATOM 6998 N N . GLU A 1 918 ? -40.427 -26.553 -1.983 1.00 72.31 929 GLU A N 1
ATOM 6999 C CA . GLU A 1 918 ? -41.253 -27.314 -1.052 1.00 74.50 929 GLU A CA 1
ATOM 7000 C C . GLU A 1 918 ? -41.482 -26.575 0.266 1.00 75.17 929 GLU A C 1
ATOM 7001 O O . GLU A 1 918 ? -42.604 -26.526 0.771 1.00 75.58 929 GLU A O 1
ATOM 7007 N N . LEU A 1 919 ? -40.416 -26.004 0.822 1.00 75.43 930 LEU A N 1
ATOM 7008 C CA . LEU A 1 919 ? -40.517 -25.281 2.086 1.00 75.11 930 LEU A CA 1
ATOM 7009 C C . LEU A 1 919 ? -41.452 -24.088 1.938 1.00 75.40 930 LEU A C 1
ATOM 7010 O O . LEU A 1 919 ? -42.250 -23.796 2.832 1.00 75.80 930 LEU A O 1
ATOM 7015 N N . ILE A 1 920 ? -41.352 -23.398 0.806 1.00 75.45 931 ILE A N 1
ATOM 7016 C CA . ILE A 1 920 ? -42.204 -22.245 0.548 1.00 75.70 931 ILE A CA 1
ATOM 7017 C C . ILE A 1 920 ? -43.659 -22.698 0.483 1.00 76.49 931 ILE A C 1
ATOM 7018 O O . ILE A 1 920 ? -44.551 -22.037 1.018 1.00 75.40 931 ILE A O 1
ATOM 7023 N N . ASP A 1 921 ? -43.887 -23.835 -0.171 1.00 77.52 932 ASP A N 1
ATOM 7024 C CA . ASP A 1 921 ? -45.231 -24.389 -0.304 1.00 78.16 932 ASP A CA 1
ATOM 7025 C C . ASP A 1 921 ? -45.789 -24.785 1.060 1.00 78.14 932 ASP A C 1
ATOM 7026 O O . ASP A 1 921 ? -46.968 -24.571 1.342 1.00 78.01 932 ASP A O 1
ATOM 7031 N N . TYR A 1 922 ? -44.939 -25.366 1.902 1.00 78.05 933 TYR A N 1
ATOM 7032 C CA . TYR A 1 922 ? -45.361 -25.780 3.234 1.00 77.34 933 TYR A CA 1
ATOM 7033 C C . TYR A 1 922 ? -45.944 -24.617 4.026 1.00 77.53 933 TYR A C 1
ATOM 7034 O O . TYR A 1 922 ? -46.983 -24.758 4.666 1.00 77.72 933 TYR A O 1
ATOM 7043 N N . PHE A 1 923 ? -45.272 -23.471 3.992 1.00 78.27 934 PHE A N 1
ATOM 7044 C CA . PHE A 1 923 ? -45.746 -22.309 4.730 1.00 80.06 934 PHE A CA 1
ATOM 7045 C C . PHE A 1 923 ? -47.000 -21.687 4.140 1.00 81.19 934 PHE A C 1
ATOM 7046 O O . PHE A 1 923 ? -47.875 -21.228 4.874 1.00 80.97 934 PHE A O 1
ATOM 7054 N N . GLN A 1 924 ? -47.091 -21.671 2.816 1.00 83.42 935 GLN A N 1
ATOM 7055 C CA . GLN A 1 924 ? -48.265 -21.115 2.155 1.00 85.52 935 GLN A CA 1
ATOM 7056 C C . GLN A 1 924 ? -49.463 -22.030 2.397 1.00 85.93 935 GLN A C 1
ATOM 7057 O O . GLN A 1 924 ? -50.540 -21.578 2.783 1.00 85.28 935 GLN A O 1
ATOM 7063 N N . LYS A 1 925 ? -49.251 -23.324 2.178 1.00 87.07 936 LYS A N 1
ATOM 7064 C CA . LYS A 1 925 ? -50.292 -24.330 2.346 1.00 88.73 936 LYS A CA 1
ATOM 7065 C C . LYS A 1 925 ? -50.729 -24.505 3.795 1.00 88.79 936 LYS A C 1
ATOM 7066 O O . LYS A 1 925 ? -51.915 -24.407 4.109 1.00 89.07 936 LYS A O 1
ATOM 7072 N N . GLU A 1 926 ? -49.767 -24.759 4.674 1.00 88.96 937 GLU A N 1
ATOM 7073 C CA . GLU A 1 926 ? -50.071 -24.979 6.080 1.00 88.85 937 GLU A CA 1
ATOM 7074 C C . GLU A 1 926 ? -50.319 -23.716 6.895 1.00 88.05 937 GLU A C 1
ATOM 7075 O O . GLU A 1 926 ? -51.452 -23.433 7.280 1.00 88.43 937 GLU A O 1
ATOM 7081 N N . GLU A 1 927 ? -49.261 -22.960 7.168 1.00 87.57 938 GLU A N 1
ATOM 7082 C CA . GLU A 1 927 ? -49.388 -21.738 7.959 1.00 86.57 938 GLU A CA 1
ATOM 7083 C C . GLU A 1 927 ? -50.117 -20.637 7.198 1.00 85.96 938 GLU A C 1
ATOM 7084 O O . GLU A 1 927 ? -50.525 -19.633 7.783 1.00 85.77 938 GLU A O 1
ATOM 7090 N N . GLY A 1 928 ? -50.283 -20.831 5.893 1.00 85.06 939 GLY A N 1
ATOM 7091 C CA . GLY A 1 928 ? -50.956 -19.829 5.087 1.00 83.29 939 GLY A CA 1
ATOM 7092 C C . GLY A 1 928 ? -50.178 -18.531 5.135 1.00 82.02 939 GLY A C 1
ATOM 7093 O O . GLY A 1 928 ? -50.737 -17.461 5.390 1.00 81.63 939 GLY A O 1
ATOM 7094 N N . LEU A 1 929 ? -48.875 -18.634 4.894 1.00 80.75 940 LEU A N 1
ATOM 7095 C CA . LEU A 1 929 ? -47.990 -17.480 4.915 1.00 79.46 940 LEU A CA 1
ATOM 7096 C C . LEU A 1 929 ? -47.081 -17.501 3.697 1.00 79.25 940 LEU A C 1
ATOM 7097 O O . LEU A 1 929 ? -46.802 -18.564 3.139 1.00 79.37 940 LEU A O 1
ATOM 7102 N N . GLU A 1 930 ? -46.619 -16.324 3.289 1.00 78.70 941 GLU A N 1
ATOM 7103 C CA . GLU A 1 930 ? -45.725 -16.214 2.143 1.00 78.88 941 GLU A CA 1
ATOM 7104 C C . GLU A 1 930 ? -44.277 -16.013 2.584 1.00 78.61 941 GLU A C 1
ATOM 7105 O O . GLU A 1 930 ? -43.927 -14.972 3.143 1.00 78.26 941 GLU A O 1
ATOM 7111 N N . VAL A 1 931 ? -43.436 -17.010 2.325 1.00 78.48 942 VAL A N 1
ATOM 7112 C CA . VAL A 1 931 ? -42.028 -16.924 2.691 1.00 77.45 942 VAL A CA 1
ATOM 7113 C C . VAL A 1 931 ? -41.369 -15.785 1.925 1.00 77.00 942 VAL A C 1
ATOM 7114 O O . VAL A 1 931 ? -41.196 -15.861 0.708 1.00 77.97 942 VAL A O 1
ATOM 7118 N N . THR A 1 932 ? -41.002 -14.732 2.648 1.00 75.23 943 THR A N 1
ATOM 7119 C CA . THR A 1 932 ? -40.368 -13.569 2.044 1.00 73.71 943 THR A CA 1
ATOM 7120 C C . THR A 1 932 ? -38.851 -13.563 2.217 1.00 72.85 943 THR A C 1
ATOM 7121 O O . THR A 1 932 ? -38.134 -12.954 1.424 1.00 72.45 943 THR A O 1
ATOM 7125 N N . MET A 1 933 ? -38.362 -14.243 3.250 1.00 72.81 944 MET A N 1
ATOM 7126 C CA . MET A 1 933 ? -36.924 -14.289 3.512 1.00 71.73 944 MET A CA 1
ATOM 7127 C C . MET A 1 933 ? -36.518 -15.559 4.248 1.00 69.23 944 MET A C 1
ATOM 7128 O O . MET A 1 933 ? -37.161 -15.963 5.213 1.00 69.96 944 MET A O 1
ATOM 7133 N N . LEU A 1 934 ? -35.449 -16.188 3.779 1.00 66.76 945 LEU A N 1
ATOM 7134 C CA . LEU A 1 934 ? -34.940 -17.405 4.394 1.00 65.13 945 LEU A CA 1
ATOM 7135 C C . LEU A 1 934 ? -33.429 -17.244 4.515 1.00 63.34 945 LEU A C 1
ATOM 7136 O O . LEU A 1 934 ? -32.764 -16.893 3.539 1.00 63.37 945 LEU A O 1
ATOM 7141 N N . SER A 1 935 ? -32.888 -17.492 5.706 1.00 60.55 946 SER A N 1
ATOM 7142 C CA . SER A 1 935 ? -31.450 -17.350 5.924 1.00 57.78 946 SER A CA 1
ATOM 7143 C C . SER A 1 935 ? -30.843 -18.444 6.788 1.00 56.94 946 SER A C 1
ATOM 7144 O O . SER A 1 935 ? -31.506 -19.023 7.652 1.00 56.10 946 SER A O 1
ATOM 7147 N N . SER A 1 936 ? -29.565 -18.706 6.537 1.00 55.12 947 SER A N 1
ATOM 7148 C CA . SER A 1 936 ? -28.789 -19.701 7.261 1.00 54.81 947 SER A CA 1
ATOM 7149 C C . SER A 1 936 ? -27.536 -18.969 7.754 1.00 55.14 947 SER A C 1
ATOM 7150 O O . SER A 1 936 ? -26.641 -18.661 6.962 1.00 54.64 947 SER A O 1
ATOM 7153 N N . GLY A 1 937 ? -27.474 -18.687 9.055 1.00 53.07 948 GLY A N 1
ATOM 7154 C CA . GLY A 1 937 ? -26.332 -17.966 9.585 1.00 51.21 948 GLY A CA 1
ATOM 7155 C C . GLY A 1 937 ? -26.455 -16.534 9.104 1.00 51.39 948 GLY A C 1
ATOM 7156 O O . GLY A 1 937 ? -27.506 -15.915 9.279 1.00 50.93 948 GLY A O 1
ATOM 7157 N N . VAL A 1 938 ? -25.403 -15.999 8.491 1.00 50.57 949 VAL A N 1
ATOM 7158 C CA . VAL A 1 938 ? -25.456 -14.633 7.978 1.00 51.40 949 VAL A CA 1
ATOM 7159 C C . VAL A 1 938 ? -25.853 -14.635 6.496 1.00 53.16 949 VAL A C 1
ATOM 7160 O O . VAL A 1 938 ? -26.073 -13.577 5.907 1.00 53.44 949 VAL A O 1
ATOM 7164 N N . SER A 1 939 ? -25.953 -15.826 5.908 1.00 54.14 950 SER A N 1
ATOM 7165 C CA . SER A 1 939 ? -26.285 -15.975 4.492 1.00 55.98 950 SER A CA 1
ATOM 7166 C C . SER A 1 939 ? -27.768 -15.983 4.145 1.00 57.72 950 SER A C 1
ATOM 7167 O O . SER A 1 939 ? -28.549 -16.755 4.700 1.00 58.50 950 SER A O 1
ATOM 7170 N N . LEU A 1 940 ? -28.143 -15.121 3.207 1.00 59.82 951 LEU A N 1
ATOM 7171 C CA . LEU A 1 940 ? -29.521 -15.043 2.742 1.00 62.20 951 LEU A CA 1
ATOM 7172 C C . LEU A 1 940 ? -29.706 -16.158 1.712 1.00 63.20 951 LEU A C 1
ATOM 7173 O O . LEU A 1 940 ? -29.026 -16.184 0.687 1.00 62.61 951 LEU A O 1
ATOM 7178 N N . LEU A 1 941 ? -30.613 -17.086 1.994 1.00 64.79 952 LEU A N 1
ATOM 7179 C CA . LEU A 1 941 ? -30.859 -18.199 1.083 1.00 66.44 952 LEU A CA 1
ATOM 7180 C C . LEU A 1 941 ? -31.893 -17.842 0.021 1.00 67.67 952 LEU A C 1
ATOM 7181 O O . LEU A 1 941 ? -31.711 -18.131 -1.159 1.00 68.09 952 LEU A O 1
ATOM 7186 N N . TYR A 1 942 ? -32.975 -17.206 0.450 1.00 69.76 953 TYR A N 1
ATOM 7187 C CA . TYR A 1 942 ? -34.046 -16.824 -0.454 1.00 71.75 953 TYR A CA 1
ATOM 7188 C C . TYR A 1 942 ? -34.724 -15.541 -0.003 1.00 73.19 953 TYR A C 1
ATOM 7189 O O . TYR A 1 942 ? -34.809 -15.253 1.192 1.00 72.74 953 TYR A O 1
ATOM 7198 N N . ALA A 1 943 ? -35.206 -14.777 -0.977 1.00 75.40 954 ALA A N 1
ATOM 7199 C CA . ALA A 1 943 ? -35.901 -13.523 -0.721 1.00 78.03 954 ALA A CA 1
ATOM 7200 C C . ALA A 1 943 ? -36.977 -13.365 -1.791 1.00 79.70 954 ALA A C 1
ATOM 7201 O O . ALA A 1 943 ? -36.724 -13.597 -2.974 1.00 79.68 954 ALA A O 1
ATOM 7203 N N . ASN A 1 944 ? -38.176 -12.973 -1.374 1.00 81.10 955 ASN A N 1
ATOM 7204 C CA . ASN A 1 944 ? -39.283 -12.807 -2.305 1.00 82.95 955 ASN A CA 1
ATOM 7205 C C . ASN A 1 944 ? -39.088 -11.602 -3.212 1.00 84.28 955 ASN A C 1
ATOM 7206 O O . ASN A 1 944 ? -40.025 -11.164 -3.875 1.00 85.28 955 ASN A O 1
ATOM 7211 N N . PHE A 1 945 ? -37.872 -11.063 -3.238 1.00 85.61 956 PHE A N 1
ATOM 7212 C CA . PHE A 1 945 ? -37.578 -9.919 -4.090 1.00 87.13 956 PHE A CA 1
ATOM 7213 C C . PHE A 1 945 ? -36.450 -10.220 -5.069 1.00 88.41 956 PHE A C 1
ATOM 7214 O O . PHE A 1 945 ? -36.079 -9.374 -5.881 1.00 88.76 956 PHE A O 1
ATOM 7222 N N . GLN A 1 946 ? -35.909 -11.431 -4.992 1.00 90.45 957 GLN A N 1
ATOM 7223 C CA . GLN A 1 946 ? -34.826 -11.839 -5.880 1.00 92.77 957 GLN A CA 1
ATOM 7224 C C . GLN A 1 946 ? -35.338 -12.023 -7.311 1.00 94.39 957 GLN A C 1
ATOM 7225 O O . GLN A 1 946 ? -36.525 -12.272 -7.527 1.00 94.74 957 GLN A O 1
ATOM 7231 N N . PRO A 1 947 ? -34.444 -11.895 -8.308 1.00 95.55 958 PRO A N 1
ATOM 7232 C CA . PRO A 1 947 ? -34.806 -12.047 -9.722 1.00 96.13 958 PRO A CA 1
ATOM 7233 C C . PRO A 1 947 ? -35.186 -13.482 -10.097 1.00 96.25 958 PRO A C 1
ATOM 7234 O O . PRO A 1 947 ? -34.512 -14.434 -9.701 1.00 96.22 958 PRO A O 1
ATOM 7238 N N . PRO A 1 948 ? -36.272 -13.648 -10.874 1.00 96.45 959 PRO A N 1
ATOM 7239 C CA . PRO A 1 948 ? -36.774 -14.952 -11.322 1.00 96.07 959 PRO A CA 1
ATOM 7240 C C . PRO A 1 948 ? -35.693 -15.884 -11.858 1.00 95.53 959 PRO A C 1
ATOM 7241 O O . PRO A 1 948 ? -35.751 -17.097 -11.648 1.00 95.32 959 PRO A O 1
ATOM 7245 N N . LYS A 1 949 ? -34.712 -15.318 -12.553 1.00 94.77 960 LYS A N 1
ATOM 7246 C CA . LYS A 1 949 ? -33.627 -16.117 -13.106 1.00 94.51 960 LYS A CA 1
ATOM 7247 C C . LYS A 1 949 ? -32.818 -16.754 -11.982 1.00 93.59 960 LYS A C 1
ATOM 7248 O O . LYS A 1 949 ? -32.463 -17.936 -12.044 1.00 93.31 960 LYS A O 1
ATOM 7254 N N . LYS A 1 950 ? -32.535 -15.958 -10.956 1.00 92.01 961 LYS A N 1
ATOM 7255 C CA . LYS A 1 950 ? -31.778 -16.413 -9.797 1.00 90.41 961 LYS A CA 1
ATOM 7256 C C . LYS A 1 950 ? -32.511 -17.548 -9.086 1.00 89.63 961 LYS A C 1
ATOM 7257 O O . LYS A 1 950 ? -31.944 -18.614 -8.844 1.00 89.07 961 LYS A O 1
ATOM 7263 N N . LEU A 1 951 ? -33.779 -17.306 -8.764 1.00 88.69 962 LEU A N 1
ATOM 7264 C CA . LEU A 1 951 ? -34.613 -18.285 -8.073 1.00 88.32 962 LEU A CA 1
ATOM 7265 C C . LEU A 1 951 ? -34.801 -19.567 -8.874 1.00 87.88 962 LEU A C 1
ATOM 7266 O O . LEU A 1 951 ? -35.163 -20.607 -8.322 1.00 87.41 962 LEU A O 1
ATOM 7271 N N . ALA A 1 952 ? -34.553 -19.485 -10.176 1.00 88.08 963 ALA A N 1
ATOM 7272 C CA . ALA A 1 952 ? -34.712 -20.626 -11.068 1.00 87.99 963 ALA A CA 1
ATOM 7273 C C . ALA A 1 952 ? -33.752 -21.770 -10.765 1.00 87.46 963 ALA A C 1
ATOM 7274 O O . ALA A 1 952 ? -34.134 -22.940 -10.814 1.00 86.97 963 ALA A O 1
ATOM 7276 N N . GLU A 1 953 ? -32.507 -21.434 -10.447 1.00 87.37 964 GLU A N 1
ATOM 7277 C CA . GLU A 1 953 ? -31.501 -22.451 -10.161 1.00 87.54 964 GLU A CA 1
ATOM 7278 C C . GLU A 1 953 ? -31.494 -22.865 -8.686 1.00 86.24 964 GLU A C 1
ATOM 7279 O O . GLU A 1 953 ? -30.769 -23.785 -8.297 1.00 86.03 964 GLU A O 1
ATOM 7285 N N . ARG A 1 954 ? -32.308 -22.200 -7.870 1.00 84.15 965 ARG A N 1
ATOM 7286 C CA . ARG A 1 954 ? -32.344 -22.492 -6.439 1.00 81.91 965 ARG A CA 1
ATOM 7287 C C . ARG A 1 954 ? -33.560 -23.266 -5.926 1.00 81.14 965 ARG A C 1
ATOM 7288 O O . ARG A 1 954 ? -33.406 -24.200 -5.140 1.00 80.71 965 ARG A O 1
ATOM 7296 N N . LEU A 1 955 ? -34.757 -22.880 -6.365 1.00 80.63 966 LEU A N 1
ATOM 7297 C CA . LEU A 1 955 ? -35.997 -23.533 -5.930 1.00 79.84 966 LEU A CA 1
ATOM 7298 C C . LEU A 1 955 ? -35.977 -25.062 -5.934 1.00 79.57 966 LEU A C 1
ATOM 7299 O O . LEU A 1 955 ? -36.466 -25.699 -5.001 1.00 79.51 966 LEU A O 1
ATOM 7304 N N . PRO A 1 956 ? -35.424 -25.674 -6.990 1.00 79.49 967 PRO A N 1
ATOM 7305 C CA . PRO A 1 956 ? -35.373 -27.138 -7.052 1.00 79.00 967 PRO A CA 1
ATOM 7306 C C . PRO A 1 956 ? -34.397 -27.753 -6.051 1.00 78.10 967 PRO A C 1
ATOM 7307 O O . PRO A 1 956 ? -34.479 -28.942 -5.741 1.00 77.45 967 PRO A O 1
ATOM 7311 N N . LEU A 1 957 ? -33.477 -26.935 -5.551 1.00 77.34 968 LEU A N 1
ATOM 7312 C CA . LEU A 1 957 ? -32.472 -27.387 -4.593 1.00 76.03 968 LEU A CA 1
ATOM 7313 C C . LEU A 1 957 ? -33.004 -27.618 -3.181 1.00 75.00 968 LEU A C 1
ATOM 7314 O O . LEU A 1 957 ? -33.884 -26.897 -2.703 1.00 74.16 968 LEU A O 1
ATOM 7319 N N . LYS A 1 958 ? -32.460 -28.633 -2.518 1.00 74.44 969 LYS A N 1
ATOM 7320 C CA . LYS A 1 958 ? -32.849 -28.935 -1.147 1.00 74.51 969 LYS A CA 1
ATOM 7321 C C . LYS A 1 958 ? -32.096 -27.960 -0.249 1.00 73.99 969 LYS A C 1
ATOM 7322 O O . LYS A 1 958 ? -30.976 -27.546 -0.572 1.00 74.29 969 LYS A O 1
ATOM 7328 N N . ILE A 1 959 ? -32.710 -27.593 0.871 1.00 72.58 970 ILE A N 1
ATOM 7329 C CA . ILE A 1 959 ? -32.101 -26.662 1.809 1.00 69.54 970 ILE A CA 1
ATOM 7330 C C . ILE A 1 959 ? -30.612 -26.929 1.995 1.00 68.55 970 ILE A C 1
ATOM 7331 O O . ILE A 1 959 ? -29.790 -26.039 1.786 1.00 67.97 970 ILE A O 1
ATOM 7336 N N . SER A 1 960 ? -30.263 -28.153 2.373 1.00 68.25 971 SER A N 1
ATOM 7337 C CA . SER A 1 960 ? -28.860 -28.502 2.575 1.00 69.14 971 SER A CA 1
ATOM 7338 C C . SER A 1 960 ? -28.007 -28.087 1.378 1.00 70.40 971 SER A C 1
ATOM 7339 O O . SER A 1 960 ? -27.001 -27.393 1.534 1.00 71.11 971 SER A O 1
ATOM 7342 N N . GLU A 1 961 ? -28.419 -28.507 0.184 1.00 71.33 972 GLU A N 1
ATOM 7343 C CA . GLU A 1 961 ? -27.695 -28.184 -1.043 1.00 71.33 972 GLU A CA 1
ATOM 7344 C C . GLU A 1 961 ? -27.641 -26.681 -1.282 1.00 69.80 972 GLU A C 1
ATOM 7345 O O . GLU A 1 961 ? -26.620 -26.146 -1.714 1.00 69.60 972 GLU A O 1
ATOM 7351 N N . LEU A 1 962 ? -28.749 -26.009 -0.998 1.00 69.35 973 LEU A N 1
ATOM 7352 C CA . LEU A 1 962 ? -28.843 -24.565 -1.163 1.00 68.68 973 LEU A CA 1
ATOM 7353 C C . LEU A 1 962 ? -27.831 -23.839 -0.275 1.00 69.65 973 LEU A C 1
ATOM 7354 O O . LEU A 1 962 ? -27.208 -22.858 -0.696 1.00 69.06 973 LEU A O 1
ATOM 7359 N N . VAL A 1 963 ? -27.673 -24.324 0.956 1.00 69.35 974 VAL A N 1
ATOM 7360 C CA . VAL A 1 963 ? -26.740 -23.721 1.903 1.00 68.81 974 VAL A CA 1
ATOM 7361 C C . VAL A 1 963 ? -25.303 -23.933 1.447 1.00 69.69 974 VAL A C 1
ATOM 7362 O O . VAL A 1 963 ? -24.527 -22.983 1.366 1.00 69.27 974 VAL A O 1
ATOM 7366 N N . GLU A 1 964 ? -24.955 -25.180 1.147 1.00 71.19 975 GLU A N 1
ATOM 7367 C CA . GLU A 1 964 ? -23.605 -25.498 0.700 1.00 73.74 975 GLU A CA 1
ATOM 7368 C C . GLU A 1 964 ? -23.172 -24.632 -0.474 1.00 75.27 975 GLU A C 1
ATOM 7369 O O . GLU A 1 964 ? -22.031 -24.175 -0.529 1.00 76.14 975 GLU A O 1
ATOM 7375 N N . GLN A 1 965 ? -24.085 -24.399 -1.410 1.00 76.68 976 GLN A N 1
ATOM 7376 C CA . GLN A 1 965 ? -23.765 -23.596 -2.581 1.00 77.80 976 GLN A CA 1
ATOM 7377 C C . GLN A 1 965 ? -23.583 -22.120 -2.252 1.00 77.04 976 GLN A C 1
ATOM 7378 O O . GLN A 1 965 ? -22.546 -21.534 -2.561 1.00 77.09 976 GLN A O 1
ATOM 7384 N N . ILE A 1 966 ? -24.593 -21.523 -1.626 1.00 76.18 977 ILE A N 1
ATOM 7385 C CA . ILE A 1 966 ? -24.539 -20.110 -1.267 1.00 75.00 977 ILE A CA 1
ATOM 7386 C C . ILE A 1 966 ? -23.348 -19.768 -0.380 1.00 75.15 977 ILE A C 1
ATOM 7387 O O . ILE A 1 966 ? -22.646 -18.791 -0.634 1.00 75.09 977 ILE A O 1
ATOM 7392 N N . THR A 1 967 ? -23.118 -20.569 0.656 1.00 75.49 978 THR A N 1
ATOM 7393 C CA . THR A 1 967 ? -22.000 -20.324 1.563 1.00 75.36 978 THR A CA 1
ATOM 7394 C C . THR A 1 967 ? -20.685 -20.749 0.926 1.00 75.49 978 THR A C 1
ATOM 7395 O O . THR A 1 967 ? -19.612 -20.482 1.464 1.00 75.16 978 THR A O 1
ATOM 7399 N N . LYS A 1 968 ? -20.775 -21.412 -0.223 1.00 76.47 979 LYS A N 1
ATOM 7400 C CA . LYS A 1 968 ? -19.592 -21.869 -0.944 1.00 77.11 979 LYS A CA 1
ATOM 7401 C C . LYS A 1 968 ? -18.758 -22.839 -0.121 1.00 77.04 979 LYS A C 1
ATOM 7402 O O . LYS A 1 968 ? -17.557 -22.969 -0.344 1.00 77.99 979 LYS A O 1
ATOM 7408 N N . LYS A 1 969 ? -19.391 -23.520 0.828 1.00 77.40 980 LYS A N 1
ATOM 7409 C CA . LYS A 1 969 ? -18.681 -24.476 1.672 1.00 78.34 980 LYS A CA 1
ATOM 7410 C C . LYS A 1 969 ? -19.532 -25.722 1.903 1.00 78.08 980 LYS A C 1
ATOM 7411 O O . LYS A 1 969 ? -20.756 -25.633 1.997 1.00 78.28 980 LYS A O 1
ATOM 7417 N N . LYS A 1 970 ? -18.887 -26.883 1.992 1.00 77.59 981 LYS A N 1
ATOM 7418 C CA . LYS A 1 970 ? -19.620 -28.127 2.201 1.00 77.52 981 LYS A CA 1
ATOM 7419 C C . LYS A 1 970 ? -19.839 -28.445 3.677 1.00 76.64 981 LYS A C 1
ATOM 7420 O O . LYS A 1 970 ? -18.949 -28.254 4.509 1.00 76.20 981 LYS A O 1
ATOM 7426 N N . LEU A 1 971 ? -21.035 -28.933 3.990 1.00 75.43 982 LEU A N 1
ATOM 7427 C CA . LEU A 1 971 ? -21.392 -29.290 5.354 1.00 74.72 982 LEU A CA 1
ATOM 7428 C C . LEU A 1 971 ? -20.426 -30.325 5.899 1.00 75.75 982 LEU A C 1
ATOM 7429 O O . LEU A 1 971 ? -19.681 -30.945 5.143 1.00 76.78 982 LEU A O 1
ATOM 7434 N N . GLU A 1 972 ? -20.440 -30.507 7.215 1.00 76.23 983 GLU A N 1
ATOM 7435 C CA . GLU A 1 972 ? -19.566 -31.475 7.863 1.00 76.17 983 GLU A CA 1
ATOM 7436 C C . GLU A 1 972 ? -20.311 -32.786 8.005 1.00 74.80 983 GLU A C 1
ATOM 7437 O O . GLU A 1 972 ? -21.538 -32.807 8.076 1.00 74.32 983 GLU A O 1
ATOM 7443 N N . PRO A 1 973 ? -19.576 -33.904 8.049 1.00 74.59 984 PRO A N 1
ATOM 7444 C CA . PRO A 1 973 ? -20.207 -35.219 8.185 1.00 73.65 984 PRO A CA 1
ATOM 7445 C C . PRO A 1 973 ? -20.963 -35.390 9.503 1.00 73.18 984 PRO A C 1
ATOM 7446 O O . PRO A 1 973 ? -21.901 -36.185 9.584 1.00 73.95 984 PRO A O 1
ATOM 7450 N N . PHE A 1 974 ? -20.565 -34.642 10.529 1.00 71.43 985 PHE A N 1
ATOM 7451 C CA . PHE A 1 974 ? -21.226 -34.735 11.829 1.00 69.47 985 PHE A CA 1
ATOM 7452 C C . PHE A 1 974 ? -22.474 -33.859 11.892 1.00 68.28 985 PHE A C 1
ATOM 7453 O O . PHE A 1 974 ? -23.323 -34.038 12.764 1.00 68.14 985 PHE A O 1
ATOM 7461 N N . ARG A 1 975 ? -22.578 -32.913 10.964 1.00 67.32 986 ARG A N 1
ATOM 7462 C CA . ARG A 1 975 ? -23.724 -32.011 10.911 1.00 67.03 986 ARG A CA 1
ATOM 7463 C C . ARG A 1 975 ? -25.008 -32.838 10.829 1.00 66.03 986 ARG A C 1
ATOM 7464 O O . ARG A 1 975 ? -25.177 -33.642 9.911 1.00 65.29 986 ARG A O 1
ATOM 7472 N N . LYS A 1 976 ? -25.911 -32.644 11.785 1.00 64.52 987 LYS A N 1
ATOM 7473 C CA . LYS A 1 976 ? -27.159 -33.400 11.797 1.00 62.88 987 LYS A CA 1
ATOM 7474 C C . LYS A 1 976 ? -28.389 -32.523 11.642 1.00 61.51 987 LYS A C 1
ATOM 7475 O O . LYS A 1 976 ? -29.487 -33.020 11.380 1.00 62.10 987 LYS A O 1
ATOM 7481 N N . HIS A 1 977 ? -28.207 -31.217 11.800 1.00 59.25 988 HIS A N 1
ATOM 7482 C CA . HIS A 1 977 ? -29.313 -30.278 11.681 1.00 57.29 988 HIS A CA 1
ATOM 7483 C C . HIS A 1 977 ? -28.847 -28.992 11.015 1.00 56.55 988 HIS A C 1
ATOM 7484 O O . HIS A 1 977 ? -27.651 -28.761 10.838 1.00 55.73 988 HIS A O 1
ATOM 7491 N N . LEU A 1 978 ? -29.808 -28.153 10.652 1.00 54.88 989 LEU A N 1
ATOM 7492 C CA . LEU A 1 978 ? -29.515 -26.879 10.022 1.00 53.59 989 LEU A CA 1
ATOM 7493 C C . LEU A 1 978 ? -30.524 -25.895 10.589 1.00 52.54 989 LEU A C 1
ATOM 7494 O O . LEU A 1 978 ? -31.715 -26.192 10.632 1.00 52.41 989 LEU A O 1
ATOM 7499 N N . VAL A 1 979 ? -30.051 -24.744 11.057 1.00 50.36 990 VAL A N 1
ATOM 7500 C CA . VAL A 1 979 ? -30.949 -23.739 11.611 1.00 48.06 990 VAL A CA 1
ATOM 7501 C C . VAL A 1 979 ? -31.135 -22.624 10.597 1.00 48.72 990 VAL A C 1
ATOM 7502 O O . VAL A 1 979 ? -30.168 -22.073 10.065 1.00 48.44 990 VAL A O 1
ATOM 7506 N N . LEU A 1 980 ? -32.389 -22.298 10.333 1.00 48.16 991 LEU A N 1
ATOM 7507 C CA . LEU A 1 980 ? -32.715 -21.250 9.389 1.00 49.43 991 LEU A CA 1
ATOM 7508 C C . LEU A 1 980 ? -33.637 -20.237 10.040 1.00 49.93 991 LEU A C 1
ATOM 7509 O O . LEU A 1 980 ? -34.424 -20.575 10.929 1.00 48.34 991 LEU A O 1
ATOM 7514 N N . GLU A 1 981 ? -33.521 -18.991 9.606 1.00 51.04 992 GLU A N 1
ATOM 7515 C CA . GLU A 1 981 ? -34.383 -17.939 10.107 1.00 54.51 992 GLU A CA 1
ATOM 7516 C C . GLU A 1 981 ? -35.270 -17.572 8.929 1.00 55.74 992 GLU A C 1
ATOM 7517 O O . GLU A 1 981 ? -34.811 -17.531 7.787 1.00 55.66 992 GLU A O 1
ATOM 7523 N N . ILE A 1 982 ? -36.542 -17.313 9.200 1.00 57.40 993 ILE A N 1
ATOM 7524 C CA . ILE A 1 982 ? -37.470 -17.017 8.128 1.00 58.93 993 ILE A CA 1
ATOM 7525 C C . ILE A 1 982 ? -38.406 -15.852 8.427 1.00 60.26 993 ILE A C 1
ATOM 7526 O O . ILE A 1 982 ? -38.744 -15.589 9.582 1.00 59.03 993 ILE A O 1
ATOM 7531 N N . CYS A 1 983 ? -38.807 -15.155 7.366 1.00 63.39 994 CYS A N 1
ATOM 7532 C CA . CYS A 1 983 ? -39.723 -14.018 7.451 1.00 66.29 994 CYS A CA 1
ATOM 7533 C C . CYS A 1 983 ? -40.931 -14.286 6.562 1.00 69.19 994 CYS A C 1
ATOM 7534 O O . CYS A 1 983 ? -40.781 -14.694 5.410 1.00 67.72 994 CYS A O 1
ATOM 7537 N N . CYS A 1 984 ? -42.124 -14.041 7.095 1.00 72.68 995 CYS A N 1
ATOM 7538 C CA . CYS A 1 984 ? -43.350 -14.282 6.347 1.00 75.61 995 CYS A CA 1
ATOM 7539 C C . CYS A 1 984 ? -44.332 -13.122 6.359 1.00 77.97 995 CYS A C 1
ATOM 7540 O O . CYS A 1 984 ? -44.375 -12.325 7.298 1.00 76.97 995 CYS A O 1
ATOM 7543 N N . ASP A 1 985 ? -45.132 -13.044 5.301 1.00 81.14 996 ASP A N 1
ATOM 7544 C CA . ASP A 1 985 ? -46.135 -12.002 5.187 1.00 84.00 996 ASP A CA 1
ATOM 7545 C C . ASP A 1 985 ? -47.545 -12.537 5.371 1.00 85.67 996 ASP A C 1
ATOM 7546 O O . ASP A 1 985 ? -47.916 -13.573 4.818 1.00 85.32 996 ASP A O 1
ATOM 7551 N N . ASP A 1 986 ? -48.318 -11.814 6.168 1.00 88.31 997 ASP A N 1
ATOM 7552 C CA . ASP A 1 986 ? -49.702 -12.157 6.440 1.00 90.76 997 ASP A CA 1
ATOM 7553 C C . ASP A 1 986 ? -50.466 -12.061 5.125 1.00 91.86 997 ASP A C 1
ATOM 7554 O O . ASP A 1 986 ? -50.140 -11.230 4.277 1.00 92.36 997 ASP A O 1
ATOM 7559 N N . ALA A 1 987 ? -51.472 -12.913 4.956 1.00 93.00 998 ALA A N 1
ATOM 7560 C CA . ALA A 1 987 ? -52.276 -12.931 3.736 1.00 93.76 998 ALA A CA 1
ATOM 7561 C C . ALA A 1 987 ? -52.651 -11.530 3.252 1.00 94.38 998 ALA A C 1
ATOM 7562 O O . ALA A 1 987 ? -52.939 -11.329 2.073 1.00 94.56 998 ALA A O 1
ATOM 7564 N N . ASN A 1 988 ? -52.641 -10.563 4.164 1.00 94.57 999 ASN A N 1
ATOM 7565 C CA . ASN A 1 988 ? -52.984 -9.190 3.823 1.00 94.15 999 ASN A CA 1
ATOM 7566 C C . ASN A 1 988 ? -51.723 -8.364 3.559 1.00 93.68 999 ASN A C 1
ATOM 7567 O O . ASN A 1 988 ? -51.682 -7.167 3.842 1.00 93.14 999 ASN A O 1
ATOM 7572 N N . GLY A 1 989 ? -50.695 -9.017 3.020 1.00 93.36 1000 GLY A N 1
ATOM 7573 C CA . GLY A 1 989 ? -49.446 -8.337 2.716 1.00 93.06 1000 GLY A CA 1
ATOM 7574 C C . GLY A 1 989 ? -48.609 -7.922 3.919 1.00 92.60 1000 GLY A C 1
ATOM 7575 O O . GLY A 1 989 ? -47.399 -7.722 3.799 1.00 91.79 1000 GLY A O 1
ATOM 7576 N N . GLU A 1 990 ? -49.254 -7.792 5.075 1.00 91.90 1001 GLU A N 1
ATOM 7577 C CA . GLU A 1 990 ? -48.579 -7.394 6.308 1.00 90.95 1001 GLU A CA 1
ATOM 7578 C C . GLU A 1 990 ? -47.527 -8.433 6.705 1.00 89.63 1001 GLU A C 1
ATOM 7579 O O . GLU A 1 990 ? -47.429 -9.488 6.081 1.00 90.54 1001 GLU A O 1
ATOM 7585 N N . ASP A 1 991 ? -46.737 -8.137 7.736 1.00 86.84 1002 ASP A N 1
ATOM 7586 C CA . ASP A 1 991 ? -45.713 -9.075 8.193 1.00 83.67 1002 ASP A CA 1
ATOM 7587 C C . ASP A 1 991 ? -46.129 -9.780 9.476 1.00 81.57 1002 ASP A C 1
ATOM 7588 O O . ASP A 1 991 ? -46.793 -9.195 10.332 1.00 81.25 1002 ASP A O 1
ATOM 7593 N N . VAL A 1 992 ? -45.733 -11.041 9.606 1.00 79.02 1003 VAL A N 1
ATOM 7594 C CA . VAL A 1 992 ? -46.053 -11.820 10.794 1.00 77.11 1003 VAL A CA 1
ATOM 7595 C C . VAL A 1 992 ? -44.827 -12.565 11.318 1.00 75.05 1003 VAL A C 1
ATOM 7596 O O . VAL A 1 992 ? -44.248 -13.400 10.623 1.00 75.14 1003 VAL A O 1
ATOM 7600 N N . GLU A 1 993 ? -44.428 -12.248 12.545 1.00 72.58 1004 GLU A N 1
ATOM 7601 C CA . GLU A 1 993 ? -43.275 -12.892 13.158 1.00 69.87 1004 GLU A CA 1
ATOM 7602 C C . GLU A 1 993 ? -43.449 -14.400 13.204 1.00 67.31 1004 GLU A C 1
ATOM 7603 O O . GLU A 1 993 ? -44.536 -14.907 13.468 1.00 67.20 1004 GLU A O 1
ATOM 7609 N N . VAL A 1 994 ? -42.361 -15.116 12.964 1.00 64.02 1005 VAL A N 1
ATOM 7610 C CA . VAL A 1 994 ? -42.414 -16.564 12.963 1.00 61.83 1005 VAL A CA 1
ATOM 7611 C C . VAL A 1 994 ? -41.137 -17.143 13.591 1.00 59.67 1005 VAL A C 1
ATOM 7612 O O . VAL A 1 994 ? -40.048 -16.588 13.430 1.00 59.25 1005 VAL A O 1
ATOM 7616 N N . PRO A 1 995 ? -41.262 -18.253 14.338 1.00 57.14 1006 PRO A N 1
ATOM 7617 C CA . PRO A 1 995 ? -40.110 -18.892 14.987 1.00 54.54 1006 PRO A CA 1
ATOM 7618 C C . PRO A 1 995 ? -39.117 -19.416 13.967 1.00 52.53 1006 PRO A C 1
ATOM 7619 O O . PRO A 1 995 ? -39.412 -19.448 12.773 1.00 52.46 1006 PRO A O 1
ATOM 7623 N N . PHE A 1 996 ? -37.940 -19.833 14.425 1.00 49.90 1007 PHE A N 1
ATOM 7624 C CA . PHE A 1 996 ? -36.947 -20.332 13.485 1.00 46.60 1007 PHE A CA 1
ATOM 7625 C C . PHE A 1 996 ? -37.266 -21.742 13.020 1.00 46.73 1007 PHE A C 1
ATOM 7626 O O . PHE A 1 996 ? -38.187 -22.392 13.531 1.00 44.68 1007 PHE A O 1
ATOM 7634 N N . ILE A 1 997 ? -36.488 -22.210 12.051 1.00 45.34 1008 ILE A N 1
ATOM 7635 C CA . ILE A 1 997 ? -36.686 -23.534 11.478 1.00 46.22 1008 ILE A CA 1
ATOM 7636 C C . ILE A 1 997 ? -35.505 -24.464 11.682 1.00 46.29 1008 ILE A C 1
ATOM 7637 O O . ILE A 1 997 ? -34.355 -24.097 11.439 1.00 47.07 1008 ILE A O 1
ATOM 7642 N N . CYS A 1 998 ? -35.801 -25.680 12.111 1.00 45.76 1009 CYS A N 1
ATOM 7643 C CA . CYS A 1 998 ? -34.767 -26.677 12.293 1.00 47.65 1009 CYS A CA 1
ATOM 7644 C C . CYS A 1 998 ? -34.911 -27.705 11.174 1.00 49.57 1009 CYS A C 1
ATOM 7645 O O . CYS A 1 998 ? -35.916 -28.406 11.091 1.00 49.27 1009 CYS A O 1
ATOM 7648 N N . ILE A 1 999 ? -33.914 -27.776 10.300 1.00 52.57 1010 ILE A N 1
ATOM 7649 C CA . ILE A 1 999 ? -33.936 -28.736 9.210 1.00 53.48 1010 ILE A CA 1
ATOM 7650 C C . ILE A 1 999 ? -33.163 -29.962 9.669 1.00 55.94 1010 ILE A C 1
ATOM 7651 O O . ILE A 1 999 ? -31.973 -29.875 9.974 1.00 55.57 1010 ILE A O 1
ATOM 7656 N N . LYS A 1 1000 ? -33.842 -31.102 9.731 1.00 59.12 1011 LYS A N 1
ATOM 7657 C CA . LYS A 1 1000 ? -33.192 -32.338 10.133 1.00 62.22 1011 LYS A CA 1
ATOM 7658 C C . LYS A 1 1000 ? -32.623 -32.951 8.860 1.00 63.50 1011 LYS A C 1
ATOM 7659 O O . LYS A 1 1000 ? -33.373 -33.416 8.003 1.00 64.26 1011 LYS A O 1
ATOM 7665 N N . LEU A 1 1001 ? -31.300 -32.925 8.724 1.00 64.47 1012 LEU A N 1
ATOM 7666 C CA . LEU A 1 1001 ? -30.651 -33.476 7.541 1.00 65.27 1012 LEU A CA 1
ATOM 7667 C C . LEU A 1 1001 ? -30.796 -34.999 7.501 1.00 66.62 1012 LEU A C 1
ATOM 7668 O O . LEU A 1 1001 ? -31.267 -35.576 8.505 1.00 67.75 1012 LEU A O 1
ATOM 7674 N N . HIS B 2 4 ? -56.412 8.903 42.303 1.00 90.65 -3 HIS B N 1
ATOM 7675 C CA . HIS B 2 4 ? -55.731 8.326 41.109 1.00 90.44 -3 HIS B CA 1
ATOM 7676 C C . HIS B 2 4 ? -54.220 8.511 41.219 1.00 90.06 -3 HIS B C 1
ATOM 7677 O O . HIS B 2 4 ? -53.627 8.250 42.267 1.00 90.44 -3 HIS B O 1
ATOM 7679 N N . HIS B 2 5 ? -53.602 8.964 40.133 1.00 89.22 -2 HIS B N 1
ATOM 7680 C CA . HIS B 2 5 ? -52.161 9.183 40.097 1.00 87.70 -2 HIS B CA 1
ATOM 7681 C C . HIS B 2 5 ? -51.733 10.417 40.883 1.00 85.25 -2 HIS B C 1
ATOM 7682 O O . HIS B 2 5 ? -52.567 11.164 41.396 1.00 85.20 -2 HIS B O 1
ATOM 7689 N N . HIS B 2 6 ? -50.425 10.627 40.975 1.00 81.48 -1 HIS B N 1
ATOM 7690 C CA . HIS B 2 6 ? -49.895 11.770 41.701 1.00 77.97 -1 HIS B CA 1
ATOM 7691 C C . HIS B 2 6 ? -48.393 11.899 41.514 1.00 74.40 -1 HIS B C 1
ATOM 7692 O O . HIS B 2 6 ? -47.744 11.004 40.977 1.00 74.31 -1 HIS B O 1
ATOM 7699 N N . HIS B 2 7 ? -47.846 13.022 41.964 1.00 70.15 0 HIS B N 1
ATOM 7700 C CA . HIS B 2 7 ? -46.420 13.287 41.843 1.00 65.53 0 HIS B CA 1
ATOM 7701 C C . HIS B 2 7 ? -45.612 12.648 42.969 1.00 64.19 0 HIS B C 1
ATOM 7702 O O . HIS B 2 7 ? -46.103 12.475 44.086 1.00 64.62 0 HIS B O 1
ATOM 7709 N N . MET B 2 8 ? -44.367 12.301 42.662 1.00 61.75 1 MET B N 1
ATOM 7710 C CA . MET B 2 8 ? -43.461 11.711 43.641 1.00 59.43 1 MET B CA 1
ATOM 7711 C C . MET B 2 8 ? -42.014 11.797 43.175 1.00 56.69 1 MET B C 1
ATOM 7712 O O . MET B 2 8 ? -41.728 11.922 41.977 1.00 56.45 1 MET B O 1
ATOM 7717 N N . GLN B 2 9 ? -41.105 11.760 44.141 1.00 53.49 2 GLN B N 1
ATOM 7718 C CA . GLN B 2 9 ? -39.677 11.820 43.855 1.00 52.00 2 GLN B CA 1
ATOM 7719 C C . GLN B 2 9 ? -39.093 10.410 44.001 1.00 48.36 2 GLN B C 1
ATOM 7720 O O . GLN B 2 9 ? -39.276 9.765 45.033 1.00 46.43 2 GLN B O 1
ATOM 7726 N N . ILE B 2 10 ? -38.417 9.924 42.965 1.00 47.00 3 ILE B N 1
ATOM 7727 C CA . ILE B 2 10 ? -37.805 8.595 43.033 1.00 47.52 3 ILE B CA 1
ATOM 7728 C C . ILE B 2 10 ? -36.294 8.693 42.821 1.00 46.76 3 ILE B C 1
ATOM 7729 O O . ILE B 2 10 ? -35.794 9.693 42.304 1.00 45.51 3 ILE B O 1
ATOM 7734 N N . PHE B 2 11 ? -35.574 7.651 43.227 1.00 46.42 4 PHE B N 1
ATOM 7735 C CA . PHE B 2 11 ? -34.119 7.625 43.083 1.00 46.45 4 PHE B CA 1
ATOM 7736 C C . PHE B 2 11 ? -33.657 6.410 42.282 1.00 44.59 4 PHE B C 1
ATOM 7737 O O . PHE B 2 11 ? -34.151 5.305 42.477 1.00 44.45 4 PHE B O 1
ATOM 7745 N N . VAL B 2 12 ? -32.713 6.615 41.376 1.00 43.41 5 VAL B N 1
ATOM 7746 C CA . VAL B 2 12 ? -32.193 5.511 40.594 1.00 43.79 5 VAL B CA 1
ATOM 7747 C C . VAL B 2 12 ? -30.712 5.372 40.900 1.00 43.80 5 VAL B C 1
ATOM 7748 O O . VAL B 2 12 ? -29.913 6.212 40.502 1.00 44.35 5 VAL B O 1
ATOM 7752 N N . ARG B 2 13 ? -30.347 4.314 41.617 1.00 43.20 6 ARG B N 1
ATOM 7753 C CA . ARG B 2 13 ? -28.945 4.096 41.962 1.00 42.19 6 ARG B CA 1
ATOM 7754 C C . ARG B 2 13 ? -28.307 3.095 40.996 1.00 39.92 6 ARG B C 1
ATOM 7755 O O . ARG B 2 13 ? -28.876 2.037 40.733 1.00 40.08 6 ARG B O 1
ATOM 7763 N N . THR B 2 14 ? -27.135 3.427 40.464 1.00 37.98 7 THR B N 1
ATOM 7764 C CA . THR B 2 14 ? -26.445 2.540 39.532 1.00 37.77 7 THR B CA 1
ATOM 7765 C C . THR B 2 14 ? -25.511 1.579 40.267 1.00 37.15 7 THR B C 1
ATOM 7766 O O . THR B 2 14 ? -25.360 1.664 41.481 1.00 35.33 7 THR B O 1
ATOM 7770 N N . LEU B 2 15 ? -24.888 0.665 39.526 1.00 39.35 8 LEU B N 1
ATOM 7771 C CA . LEU B 2 15 ? -23.959 -0.290 40.123 1.00 42.07 8 LEU B CA 1
ATOM 7772 C C . LEU B 2 15 ? -22.673 0.374 40.602 1.00 43.90 8 LEU B C 1
ATOM 7773 O O . LEU B 2 15 ? -21.955 -0.199 41.415 1.00 45.55 8 LEU B O 1
ATOM 7778 N N . THR B 2 16 ? -22.370 1.567 40.094 1.00 45.71 9 THR B N 1
ATOM 7779 C CA . THR B 2 16 ? -21.159 2.267 40.518 1.00 47.34 9 THR B CA 1
ATOM 7780 C C . THR B 2 16 ? -21.403 3.042 41.807 1.00 47.85 9 THR B C 1
ATOM 7781 O O . THR B 2 16 ? -20.463 3.545 42.418 1.00 50.52 9 THR B O 1
ATOM 7785 N N . GLY B 2 17 ? -22.662 3.142 42.222 1.00 47.22 10 GLY B N 1
ATOM 7786 C CA . GLY B 2 17 ? -22.972 3.867 43.444 1.00 46.89 10 GLY B CA 1
ATOM 7787 C C . GLY B 2 17 ? -23.575 5.238 43.198 1.00 48.08 10 GLY B C 1
ATOM 7788 O O . GLY B 2 17 ? -24.102 5.868 44.109 1.00 49.31 10 GLY B O 1
ATOM 7789 N N . ARG B 2 18 ? -23.492 5.711 41.963 1.00 49.50 11 ARG B N 1
ATOM 7790 C CA . ARG B 2 18 ? -24.051 7.008 41.609 1.00 51.18 11 ARG B CA 1
ATOM 7791 C C . ARG B 2 18 ? -25.562 6.992 41.858 1.00 50.79 11 ARG B C 1
ATOM 7792 O O . ARG B 2 18 ? -26.207 5.955 41.720 1.00 49.53 11 ARG B O 1
ATOM 7800 N N . THR B 2 19 ? -26.123 8.136 42.241 1.00 51.76 12 THR B N 1
ATOM 7801 C CA . THR B 2 19 ? -27.559 8.229 42.499 1.00 51.90 12 THR B CA 1
ATOM 7802 C C . THR B 2 19 ? -28.199 9.355 41.693 1.00 54.15 12 THR B C 1
ATOM 7803 O O . THR B 2 19 ? -27.860 10.527 41.858 1.00 56.15 12 THR B O 1
ATOM 7807 N N . ILE B 2 20 ? -29.131 8.975 40.826 1.00 54.55 13 ILE B N 1
ATOM 7808 C CA . ILE B 2 20 ? -29.860 9.892 39.954 1.00 54.26 13 ILE B CA 1
ATOM 7809 C C . ILE B 2 20 ? -31.231 10.190 40.574 1.00 54.93 13 ILE B C 1
ATOM 7810 O O . ILE B 2 20 ? -32.003 9.275 40.854 1.00 55.95 13 ILE B O 1
ATOM 7815 N N . THR B 2 21 ? -31.531 11.463 40.805 1.00 54.60 14 THR B N 1
ATOM 7816 C CA . THR B 2 21 ? -32.821 11.829 41.389 1.00 54.02 14 THR B CA 1
ATOM 7817 C C . THR B 2 21 ? -33.808 12.230 40.303 1.00 52.98 14 THR B C 1
ATOM 7818 O O . THR B 2 21 ? -33.470 12.986 39.403 1.00 52.54 14 THR B O 1
ATOM 7822 N N . LEU B 2 22 ? -35.031 11.723 40.383 1.00 53.43 15 LEU B N 1
ATOM 7823 C CA . LEU B 2 22 ? -36.026 12.055 39.373 1.00 54.58 15 LEU B CA 1
ATOM 7824 C C . LEU B 2 22 ? -37.371 12.435 39.956 1.00 55.17 15 LEU B C 1
ATOM 7825 O O . LEU B 2 22 ? -37.826 11.854 40.941 1.00 56.25 15 LEU B O 1
ATOM 7830 N N . GLU B 2 23 ? -37.988 13.434 39.334 1.00 56.70 16 GLU B N 1
ATOM 7831 C CA . GLU B 2 23 ? -39.309 13.919 39.719 1.00 56.73 16 GLU B CA 1
ATOM 7832 C C . GLU B 2 23 ? -40.217 13.269 38.681 1.00 55.50 16 GLU B C 1
ATOM 7833 O O . GLU B 2 23 ? -40.008 13.451 37.481 1.00 52.54 16 GLU B O 1
ATOM 7839 N N . VAL B 2 24 ? -41.208 12.503 39.123 1.00 54.60 17 VAL B N 1
ATOM 7840 C CA . VAL B 2 24 ? -42.098 11.839 38.174 1.00 54.65 17 VAL B CA 1
ATOM 7841 C C . VAL B 2 24 ? -43.536 11.783 38.659 1.00 55.68 17 VAL B C 1
ATOM 7842 O O . VAL B 2 24 ? -43.845 12.171 39.787 1.00 55.36 17 VAL B O 1
ATOM 7846 N N . GLU B 2 25 ? -44.401 11.287 37.780 1.00 56.94 18 GLU B N 1
ATOM 7847 C CA . GLU B 2 25 ? -45.818 11.102 38.062 1.00 58.77 18 GLU B CA 1
ATOM 7848 C C . GLU B 2 25 ? -46.039 9.593 38.000 1.00 58.64 18 GLU B C 1
ATOM 7849 O O . GLU B 2 25 ? -45.598 8.938 37.058 1.00 58.08 18 GLU B O 1
ATOM 7855 N N . SER B 2 26 ? -46.710 9.043 39.006 1.00 59.18 19 SER B N 1
ATOM 7856 C CA . SER B 2 26 ? -46.968 7.611 39.051 1.00 59.72 19 SER B CA 1
ATOM 7857 C C . SER B 2 26 ? -47.639 7.112 37.773 1.00 59.87 19 SER B C 1
ATOM 7858 O O . SER B 2 26 ? -47.706 5.906 37.532 1.00 60.42 19 SER B O 1
ATOM 7861 N N . SER B 2 27 ? -48.120 8.039 36.950 1.00 59.72 20 SER B N 1
ATOM 7862 C CA . SER B 2 27 ? -48.780 7.679 35.697 1.00 59.74 20 SER B CA 1
ATOM 7863 C C . SER B 2 27 ? -47.768 7.512 34.567 1.00 58.52 20 SER B C 1
ATOM 7864 O O . SER B 2 27 ? -48.086 6.940 33.527 1.00 57.57 20 SER B O 1
ATOM 7867 N N . ASP B 2 28 ? -46.558 8.026 34.768 1.00 58.55 21 ASP B N 1
ATOM 7868 C CA . ASP B 2 28 ? -45.514 7.919 33.752 1.00 58.81 21 ASP B CA 1
ATOM 7869 C C . ASP B 2 28 ? -45.277 6.470 33.361 1.00 56.86 21 ASP B C 1
ATOM 7870 O O . ASP B 2 28 ? -45.313 5.571 34.201 1.00 55.13 21 ASP B O 1
ATOM 7875 N N . THR B 2 29 ? -45.026 6.257 32.078 1.00 55.34 22 THR B N 1
ATOM 7876 C CA . THR B 2 29 ? -44.763 4.926 31.563 1.00 55.51 22 THR B CA 1
ATOM 7877 C C . THR B 2 29 ? -43.276 4.624 31.755 1.00 55.49 22 THR B C 1
ATOM 7878 O O . THR B 2 29 ? -42.454 5.545 31.839 1.00 56.01 22 THR B O 1
ATOM 7882 N N . ILE B 2 30 ? -42.931 3.341 31.830 1.00 54.25 23 ILE B N 1
ATOM 7883 C CA . ILE B 2 30 ? -41.533 2.953 31.999 1.00 51.56 23 ILE B CA 1
ATOM 7884 C C . ILE B 2 30 ? -40.756 3.501 30.812 1.00 50.70 23 ILE B C 1
ATOM 7885 O O . ILE B 2 30 ? -39.581 3.838 30.926 1.00 50.71 23 ILE B O 1
ATOM 7890 N N . ASP B 2 31 ? -41.433 3.602 29.674 1.00 51.70 24 ASP B N 1
ATOM 7891 C CA . ASP B 2 31 ? -40.814 4.123 28.462 1.00 54.60 24 ASP B CA 1
ATOM 7892 C C . ASP B 2 31 ? -40.407 5.586 28.652 1.00 55.25 24 ASP B C 1
ATOM 7893 O O . ASP B 2 31 ? -39.348 6.005 28.184 1.00 54.31 24 ASP B O 1
ATOM 7898 N N . ASN B 2 32 ? -41.251 6.360 29.336 1.00 57.55 25 ASN B N 1
ATOM 7899 C CA . ASN B 2 32 ? -40.962 7.775 29.579 1.00 59.32 25 ASN B CA 1
ATOM 7900 C C . ASN B 2 32 ? -39.739 7.907 30.473 1.00 58.33 25 ASN B C 1
ATOM 7901 O O . ASN B 2 32 ? -38.827 8.689 30.190 1.00 58.97 25 ASN B O 1
ATOM 7906 N N . VAL B 2 33 ? -39.735 7.147 31.564 1.00 56.10 26 VAL B N 1
ATOM 7907 C CA . VAL B 2 33 ? -38.627 7.188 32.501 1.00 53.87 26 VAL B CA 1
ATOM 7908 C C . VAL B 2 33 ? -37.315 6.885 31.788 1.00 54.78 26 VAL B C 1
ATOM 7909 O O . VAL B 2 33 ? -36.309 7.551 32.034 1.00 54.13 26 VAL B O 1
ATOM 7913 N N . ARG B 2 34 ? -37.320 5.891 30.898 1.00 54.08 27 ARG B N 1
ATOM 7914 C CA . ARG B 2 34 ? -36.099 5.549 30.177 1.00 54.55 27 ARG B CA 1
ATOM 7915 C C . ARG B 2 34 ? -35.647 6.730 29.331 1.00 55.77 27 ARG B C 1
ATOM 7916 O O . ARG B 2 34 ? -34.452 6.989 29.202 1.00 56.49 27 ARG B O 1
ATOM 7924 N N . ALA B 2 35 ? -36.609 7.445 28.756 1.00 56.63 28 ALA B N 1
ATOM 7925 C CA . ALA B 2 35 ? -36.306 8.601 27.923 1.00 57.60 28 ALA B CA 1
ATOM 7926 C C . ALA B 2 35 ? -35.575 9.670 28.736 1.00 57.10 28 ALA B C 1
ATOM 7927 O O . ALA B 2 35 ? -34.582 10.245 28.281 1.00 57.12 28 ALA B O 1
ATOM 7929 N N . ARG B 2 36 ? -36.065 9.924 29.944 1.00 56.18 29 ARG B N 1
ATOM 7930 C CA . ARG B 2 36 ? -35.457 10.915 30.818 1.00 56.60 29 ARG B CA 1
ATOM 7931 C C . ARG B 2 36 ? -34.075 10.503 31.287 1.00 57.34 29 ARG B C 1
ATOM 7932 O O . ARG B 2 36 ? -33.175 11.340 31.388 1.00 57.51 29 ARG B O 1
ATOM 7940 N N . ILE B 2 37 ? -33.904 9.216 31.579 1.00 57.13 30 ILE B N 1
ATOM 7941 C CA . ILE B 2 37 ? -32.610 8.720 32.026 1.00 56.88 30 ILE B CA 1
ATOM 7942 C C . ILE B 2 37 ? -31.613 8.911 30.897 1.00 57.07 30 ILE B C 1
ATOM 7943 O O . ILE B 2 37 ? -30.452 9.237 31.130 1.00 57.81 30 ILE B O 1
ATOM 7948 N N . GLN B 2 38 ? -32.077 8.721 29.668 1.00 57.97 31 GLN B N 1
ATOM 7949 C CA . GLN B 2 38 ? -31.207 8.890 28.515 1.00 59.02 31 GLN B CA 1
ATOM 7950 C C . GLN B 2 38 ? -30.747 10.347 28.396 1.00 60.52 31 GLN B C 1
ATOM 7951 O O . GLN B 2 38 ? -29.617 10.606 27.994 1.00 60.81 31 GLN B O 1
ATOM 7957 N N . ASP B 2 39 ? -31.616 11.294 28.745 1.00 62.22 32 ASP B N 1
ATOM 7958 C CA . ASP B 2 39 ? -31.257 12.717 28.678 1.00 64.82 32 ASP B CA 1
ATOM 7959 C C . ASP B 2 39 ? -30.268 13.090 29.775 1.00 65.18 32 ASP B C 1
ATOM 7960 O O . ASP B 2 39 ? -29.297 13.810 29.534 1.00 65.41 32 ASP B O 1
ATOM 7965 N N . ARG B 2 40 ? -30.530 12.596 30.982 1.00 65.31 33 ARG B N 1
ATOM 7966 C CA . ARG B 2 40 ? -29.685 12.858 32.138 1.00 65.06 33 ARG B CA 1
ATOM 7967 C C . ARG B 2 40 ? -28.334 12.152 32.087 1.00 65.40 33 ARG B C 1
ATOM 7968 O O . ARG B 2 40 ? -27.319 12.737 32.461 1.00 67.10 33 ARG B O 1
ATOM 7976 N N . GLU B 2 41 ? -28.311 10.905 31.621 1.00 63.86 34 GLU B N 1
ATOM 7977 C CA . GLU B 2 41 ? -27.065 10.143 31.573 1.00 62.24 34 GLU B CA 1
ATOM 7978 C C . GLU B 2 41 ? -26.558 9.788 30.181 1.00 61.29 34 GLU B C 1
ATOM 7979 O O . GLU B 2 41 ? -25.417 9.352 30.031 1.00 60.57 34 GLU B O 1
ATOM 7985 N N . GLY B 2 42 ? -27.400 9.961 29.167 1.00 61.54 35 GLY B N 1
ATOM 7986 C CA . GLY B 2 42 ? -26.995 9.635 27.807 1.00 60.19 35 GLY B CA 1
ATOM 7987 C C . GLY B 2 42 ? -27.068 8.144 27.515 1.00 59.99 35 GLY B C 1
ATOM 7988 O O . GLY B 2 42 ? -26.667 7.683 26.445 1.00 59.93 35 GLY B O 1
ATOM 7989 N N . ILE B 2 43 ? -27.590 7.386 28.472 1.00 58.58 36 ILE B N 1
ATOM 7990 C CA . ILE B 2 43 ? -27.707 5.941 28.322 1.00 58.39 36 ILE B CA 1
ATOM 7991 C C . ILE B 2 43 ? -28.938 5.534 27.500 1.00 55.87 36 ILE B C 1
ATOM 7992 O O . ILE B 2 43 ? -30.077 5.836 27.868 1.00 54.82 36 ILE B O 1
ATOM 7997 N N . PRO B 2 44 ? -28.713 4.843 26.370 1.00 53.12 37 PRO B N 1
ATOM 7998 C CA . PRO B 2 44 ? -29.789 4.385 25.487 1.00 52.64 37 PRO B CA 1
ATOM 7999 C C . PRO B 2 44 ? -30.798 3.535 26.253 1.00 51.73 37 PRO B C 1
ATOM 8000 O O . PRO B 2 44 ? -30.427 2.713 27.087 1.00 51.35 37 PRO B O 1
ATOM 8004 N N . PRO B 2 45 ? -32.092 3.731 25.986 1.00 51.60 38 PRO B N 1
ATOM 8005 C CA . PRO B 2 45 ? -33.094 2.936 26.694 1.00 50.94 38 PRO B CA 1
ATOM 8006 C C . PRO B 2 45 ? -32.846 1.425 26.583 1.00 50.40 38 PRO B C 1
ATOM 8007 O O . PRO B 2 45 ? -32.972 0.700 27.571 1.00 49.44 38 PRO B O 1
ATOM 8011 N N . ASP B 2 46 ? -32.477 0.958 25.391 1.00 50.19 39 ASP B N 1
ATOM 8012 C CA . ASP B 2 46 ? -32.236 -0.467 25.165 1.00 50.54 39 ASP B CA 1
ATOM 8013 C C . ASP B 2 46 ? -31.159 -1.074 26.066 1.00 50.35 39 ASP B C 1
ATOM 8014 O O . ASP B 2 46 ? -31.006 -2.297 26.117 1.00 49.64 39 ASP B O 1
ATOM 8019 N N . GLN B 2 47 ? -30.415 -0.223 26.769 1.00 47.98 40 GLN B N 1
ATOM 8020 C CA . GLN B 2 47 ? -29.346 -0.686 27.649 1.00 47.12 40 GLN B CA 1
ATOM 8021 C C . GLN B 2 47 ? -29.726 -0.518 29.108 1.00 45.81 40 GLN B C 1
ATOM 8022 O O . GLN B 2 47 ? -29.001 -0.955 30.001 1.00 45.93 40 GLN B O 1
ATOM 8028 N N . GLN B 2 48 ? -30.870 0.104 29.352 1.00 42.54 41 GLN B N 1
ATOM 8029 C CA . GLN B 2 48 ? -31.301 0.356 30.711 1.00 42.56 41 GLN B CA 1
ATOM 8030 C C . GLN B 2 48 ? -32.013 -0.804 31.394 1.00 42.81 41 GLN B C 1
ATOM 8031 O O . GLN B 2 48 ? -33.120 -1.179 31.009 1.00 44.02 41 GLN B O 1
ATOM 8037 N N . ARG B 2 49 ? -31.373 -1.369 32.414 1.00 39.88 42 ARG B N 1
ATOM 8038 C CA . ARG B 2 49 ? -31.966 -2.462 33.167 1.00 38.72 42 ARG B CA 1
ATOM 8039 C C . ARG B 2 49 ? -32.383 -1.885 34.511 1.00 38.65 42 ARG B C 1
ATOM 8040 O O . ARG B 2 49 ? -31.566 -1.754 35.420 1.00 39.66 42 ARG B O 1
ATOM 8048 N N . LEU B 2 50 ? -33.659 -1.530 34.629 1.00 38.24 43 LEU B N 1
ATOM 8049 C CA . LEU B 2 50 ? -34.188 -0.945 35.855 1.00 36.19 43 LEU B CA 1
ATOM 8050 C C . LEU B 2 50 ? -34.900 -1.973 36.699 1.00 35.70 43 LEU B C 1
ATOM 8051 O O . LEU B 2 50 ? -35.682 -2.778 36.194 1.00 36.57 43 LEU B O 1
ATOM 8056 N N . ILE B 2 51 ? -34.644 -1.921 37.998 1.00 34.12 44 ILE B N 1
ATOM 8057 C CA . ILE B 2 51 ? -35.239 -2.854 38.927 1.00 31.99 44 ILE B CA 1
ATOM 8058 C C . ILE B 2 51 ? -35.879 -2.130 40.092 1.00 35.36 44 ILE B C 1
ATOM 8059 O O . ILE B 2 51 ? -35.295 -1.199 40.662 1.00 35.10 44 ILE B O 1
ATOM 8064 N N . PHE B 2 52 ? -37.083 -2.557 40.445 1.00 36.03 45 PHE B N 1
ATOM 8065 C CA . PHE B 2 52 ? -37.762 -1.995 41.596 1.00 38.24 45 PHE B CA 1
ATOM 8066 C C . PHE B 2 52 ? -38.405 -3.113 42.386 1.00 38.44 45 PHE B C 1
ATOM 8067 O O . PHE B 2 52 ? -39.214 -3.867 41.850 1.00 40.79 45 PHE B O 1
ATOM 8075 N N . ALA B 2 53 ? -38.044 -3.209 43.660 1.00 39.89 46 ALA B N 1
ATOM 8076 C CA . ALA B 2 53 ? -38.592 -4.214 44.566 1.00 40.08 46 ALA B CA 1
ATOM 8077 C C . ALA B 2 53 ? -38.549 -5.637 44.024 1.00 40.67 46 ALA B C 1
ATOM 8078 O O . ALA B 2 53 ? -39.521 -6.387 44.152 1.00 40.78 46 ALA B O 1
ATOM 8080 N N . GLY B 2 54 ? -37.426 -6.000 43.409 1.00 40.65 47 GLY B N 1
ATOM 8081 C CA . GLY B 2 54 ? -37.265 -7.348 42.893 1.00 37.96 47 GLY B CA 1
ATOM 8082 C C . GLY B 2 54 ? -37.791 -7.625 41.504 1.00 38.27 47 GLY B C 1
ATOM 8083 O O . GLY B 2 54 ? -37.794 -8.770 41.051 1.00 37.46 47 GLY B O 1
ATOM 8084 N N . ARG B 2 55 ? -38.236 -6.587 40.815 1.00 39.52 48 ARG B N 1
ATOM 8085 C CA . ARG B 2 55 ? -38.756 -6.765 39.468 1.00 39.60 48 ARG B CA 1
ATOM 8086 C C . ARG B 2 55 ? -38.093 -5.871 38.447 1.00 38.11 48 ARG B C 1
ATOM 8087 O O . ARG B 2 55 ? -37.882 -4.690 38.693 1.00 40.34 48 ARG B O 1
ATOM 8095 N N . GLN B 2 56 ? -37.757 -6.444 37.299 1.00 37.28 49 GLN B N 1
ATOM 8096 C CA . GLN B 2 56 ? -37.162 -5.665 36.232 1.00 38.20 49 GLN B CA 1
ATOM 8097 C C . GLN B 2 56 ? -38.326 -4.981 35.500 1.00 39.14 49 GLN B C 1
ATOM 8098 O O . GLN B 2 56 ? -39.270 -5.644 35.071 1.00 39.01 49 GLN B O 1
ATOM 8104 N N . LEU B 2 57 ? -38.248 -3.662 35.362 1.00 39.08 50 LEU B N 1
ATOM 8105 C CA . LEU B 2 57 ? -39.304 -2.881 34.727 1.00 39.87 50 LEU B CA 1
ATOM 8106 C C . LEU B 2 57 ? -39.306 -3.040 33.223 1.00 40.78 50 LEU B C 1
ATOM 8107 O O . LEU B 2 57 ? -38.262 -2.925 32.581 1.00 40.82 50 LEU B O 1
ATOM 8112 N N . GLU B 2 58 ? -40.485 -3.304 32.664 1.00 41.31 51 GLU B N 1
ATOM 8113 C CA . GLU B 2 58 ? -40.617 -3.483 31.224 1.00 44.69 51 GLU B CA 1
ATOM 8114 C C . GLU B 2 58 ? -41.432 -2.363 30.589 1.00 45.98 51 GLU B C 1
ATOM 8115 O O . GLU B 2 58 ? -42.262 -1.732 31.251 1.00 47.54 51 GLU B O 1
ATOM 8121 N N . ASP B 2 59 ? -41.188 -2.113 29.306 1.00 47.40 52 ASP B N 1
ATOM 8122 C CA . ASP B 2 59 ? -41.920 -1.081 28.582 1.00 49.87 52 ASP B CA 1
ATOM 8123 C C . ASP B 2 59 ? -43.385 -1.466 28.457 1.00 50.47 52 ASP B C 1
ATOM 8124 O O . ASP B 2 59 ? -43.726 -2.645 28.461 1.00 50.93 52 ASP B O 1
ATOM 8129 N N . GLY B 2 60 ? -44.251 -0.467 28.348 1.00 52.57 53 GLY B N 1
ATOM 8130 C CA . GLY B 2 60 ? -45.666 -0.745 28.213 1.00 53.79 53 GLY B CA 1
ATOM 8131 C C . GLY B 2 60 ? -46.380 -0.728 29.544 1.00 55.76 53 GLY B C 1
ATOM 8132 O O . GLY B 2 60 ? -47.591 -0.936 29.605 1.00 57.92 53 GLY B O 1
ATOM 8133 N N . ARG B 2 61 ? -45.630 -0.495 30.616 1.00 56.51 54 ARG B N 1
ATOM 8134 C CA . ARG B 2 61 ? -46.204 -0.431 31.957 1.00 56.50 54 ARG B CA 1
ATOM 8135 C C . ARG B 2 61 ? -45.973 0.958 32.543 1.00 55.56 54 ARG B C 1
ATOM 8136 O O . ARG B 2 61 ? -45.226 1.761 31.986 1.00 54.36 54 ARG B O 1
ATOM 8144 N N . THR B 2 62 ? -46.613 1.228 33.673 1.00 55.10 55 THR B N 1
ATOM 8145 C CA . THR B 2 62 ? -46.459 2.507 34.348 1.00 56.06 55 THR B CA 1
ATOM 8146 C C . THR B 2 62 ? -45.831 2.256 35.709 1.00 55.85 55 THR B C 1
ATOM 8147 O O . THR B 2 62 ? -45.903 1.143 36.232 1.00 56.42 55 THR B O 1
ATOM 8151 N N . LEU B 2 63 ? -45.214 3.287 36.279 1.00 54.65 56 LEU B N 1
ATOM 8152 C CA . LEU B 2 63 ? -44.584 3.166 37.587 1.00 53.90 56 LEU B CA 1
ATOM 8153 C C . LEU B 2 63 ? -45.593 2.629 38.587 1.00 54.12 56 LEU B C 1
ATOM 8154 O O . LEU B 2 63 ? -45.244 1.871 39.497 1.00 54.57 56 LEU B O 1
ATOM 8159 N N . ALA B 2 64 ? -46.850 3.023 38.411 1.00 54.72 57 ALA B N 1
ATOM 8160 C CA . ALA B 2 64 ? -47.918 2.585 39.303 1.00 54.93 57 ALA B CA 1
ATOM 8161 C C . ALA B 2 64 ? -48.085 1.074 39.222 1.00 53.78 57 ALA B C 1
ATOM 8162 O O . ALA B 2 64 ? -48.380 0.427 40.224 1.00 53.50 57 ALA B O 1
ATOM 8164 N N . ASP B 2 65 ? -47.888 0.518 38.030 1.00 53.38 58 ASP B N 1
ATOM 8165 C CA . ASP B 2 65 ? -48.003 -0.923 37.833 1.00 54.86 58 ASP B CA 1
ATOM 8166 C C . ASP B 2 65 ? -47.052 -1.709 38.730 1.00 54.76 58 ASP B C 1
ATOM 8167 O O . ASP B 2 65 ? -47.321 -2.860 39.069 1.00 55.73 58 ASP B O 1
ATOM 8172 N N . TYR B 2 66 ? -45.936 -1.089 39.104 1.00 53.35 59 TYR B N 1
ATOM 8173 C CA . TYR B 2 66 ? -44.950 -1.741 39.958 1.00 51.26 59 TYR B CA 1
ATOM 8174 C C . TYR B 2 66 ? -45.049 -1.252 41.397 1.00 52.59 59 TYR B C 1
ATOM 8175 O O . TYR B 2 66 ? -44.176 -1.533 42.226 1.00 53.78 59 TYR B O 1
ATOM 8184 N N . ASN B 2 67 ? -46.123 -0.523 41.686 1.00 52.63 60 ASN B N 1
ATOM 8185 C CA . ASN B 2 67 ? -46.369 0.007 43.019 1.00 53.28 60 ASN B CA 1
ATOM 8186 C C . ASN B 2 67 ? -45.213 0.887 43.492 1.00 52.21 60 ASN B C 1
ATOM 8187 O O . ASN B 2 67 ? -44.843 0.886 44.668 1.00 51.40 60 ASN B O 1
ATOM 8192 N N . ILE B 2 68 ? -44.642 1.644 42.562 1.00 51.13 61 ILE B N 1
ATOM 8193 C CA . ILE B 2 68 ? -43.542 2.545 42.883 1.00 52.98 61 ILE B CA 1
ATOM 8194 C C . ILE B 2 68 ? -44.084 3.735 43.684 1.00 54.98 61 ILE B C 1
ATOM 8195 O O . ILE B 2 68 ? -44.875 4.520 43.175 1.00 56.59 61 ILE B O 1
ATOM 8200 N N . GLN B 2 69 ? -43.657 3.850 44.939 1.00 57.57 62 GLN B N 1
ATOM 8201 C CA . GLN B 2 69 ? -44.100 4.920 45.843 1.00 59.10 62 GLN B CA 1
ATOM 8202 C C . GLN B 2 69 ? -43.221 6.177 45.818 1.00 59.04 62 GLN B C 1
ATOM 8203 O O . GLN B 2 69 ? -42.306 6.300 45.001 1.00 57.93 62 GLN B O 1
ATOM 8209 N N . ARG B 2 70 ? -43.518 7.114 46.720 1.00 60.34 63 ARG B N 1
ATOM 8210 C CA . ARG B 2 70 ? -42.746 8.350 46.837 1.00 59.87 63 ARG B CA 1
ATOM 8211 C C . ARG B 2 70 ? -41.458 7.994 47.564 1.00 57.73 63 ARG B C 1
ATOM 8212 O O . ARG B 2 70 ? -41.481 7.247 48.538 1.00 56.78 63 ARG B O 1
ATOM 8220 N N . GLU B 2 71 ? -40.344 8.544 47.102 1.00 56.12 64 GLU B N 1
ATOM 8221 C CA . GLU B 2 71 ? -39.049 8.272 47.712 1.00 56.89 64 GLU B CA 1
ATOM 8222 C C . GLU B 2 71 ? -38.595 6.837 47.422 1.00 55.18 64 GLU B C 1
ATOM 8223 O O . GLU B 2 71 ? -37.685 6.331 48.073 1.00 55.91 64 GLU B O 1
ATOM 8229 N N . SER B 2 72 ? -39.236 6.178 46.458 1.00 53.20 65 SER B N 1
ATOM 8230 C CA . SER B 2 72 ? -38.849 4.815 46.107 1.00 50.21 65 SER B CA 1
ATOM 8231 C C . SER B 2 72 ? -37.484 4.840 45.433 1.00 48.70 65 SER B C 1
ATOM 8232 O O . SER B 2 72 ? -37.146 5.787 44.719 1.00 47.46 65 SER B O 1
ATOM 8235 N N . THR B 2 73 ? -36.695 3.800 45.672 1.00 47.75 66 THR B N 1
ATOM 8236 C CA . THR B 2 73 ? -35.382 3.706 45.056 1.00 45.45 66 THR B CA 1
ATOM 8237 C C . THR B 2 73 ? -35.379 2.557 44.058 1.00 43.70 66 THR B C 1
ATOM 8238 O O . THR B 2 73 ? -35.885 1.474 44.342 1.00 45.19 66 THR B O 1
ATOM 8242 N N . LEU B 2 74 ? -34.842 2.817 42.874 1.00 42.37 67 LEU B N 1
ATOM 8243 C CA . LEU B 2 74 ? -34.748 1.809 41.834 1.00 41.67 67 LEU B CA 1
ATOM 8244 C C . LEU B 2 74 ? -33.269 1.603 41.577 1.00 42.71 67 LEU B C 1
ATOM 8245 O O . LEU B 2 74 ? -32.439 2.412 42.004 1.00 44.03 67 LEU B O 1
ATOM 8250 N N . HIS B 2 75 ? -32.936 0.525 40.876 1.00 40.44 68 HIS B N 1
ATOM 8251 C CA . HIS B 2 75 ? -31.548 0.252 40.551 1.00 38.88 68 HIS B CA 1
ATOM 8252 C C . HIS B 2 75 ? -31.380 0.148 39.055 1.00 38.97 68 HIS B C 1
ATOM 8253 O O . HIS B 2 75 ? -32.248 -0.372 38.356 1.00 41.85 68 HIS B O 1
ATOM 8260 N N . LEU B 2 76 ? -30.269 0.682 38.569 1.00 36.66 69 LEU B N 1
ATOM 8261 C CA . LEU B 2 76 ? -29.940 0.657 37.161 1.00 36.97 69 LEU B CA 1
ATOM 8262 C C . LEU B 2 76 ? -28.680 -0.196 37.131 1.00 38.80 69 LEU B C 1
ATOM 8263 O O . LEU B 2 76 ? -27.614 0.244 37.571 1.00 39.19 69 LEU B O 1
ATOM 8268 N N . VAL B 2 77 ? -28.798 -1.412 36.612 1.00 37.39 70 VAL B N 1
ATOM 8269 C CA . VAL B 2 77 ? -27.670 -2.329 36.601 1.00 36.35 70 VAL B CA 1
ATOM 8270 C C . VAL B 2 77 ? -27.122 -2.716 35.236 1.00 35.78 70 VAL B C 1
ATOM 8271 O O . VAL B 2 77 ? -27.671 -2.362 34.196 1.00 36.02 70 VAL B O 1
ATOM 8275 N N . LEU B 2 78 ? -26.029 -3.466 35.256 1.00 34.71 71 LEU B N 1
ATOM 8276 C CA . LEU B 2 78 ? -25.382 -3.894 34.025 1.00 33.33 71 LEU B CA 1
ATOM 8277 C C . LEU B 2 78 ? -24.858 -5.304 34.202 1.00 32.34 71 LEU B C 1
ATOM 8278 O O . LEU B 2 78 ? -24.696 -5.780 35.333 1.00 30.73 71 LEU B O 1
ATOM 8283 N N . ARG B 2 79 ? -24.597 -5.975 33.086 1.00 30.55 72 ARG B N 1
ATOM 8284 C CA . ARG B 2 79 ? -24.057 -7.319 33.135 1.00 32.45 72 ARG B CA 1
ATOM 8285 C C . ARG B 2 79 ? -22.553 -7.169 32.947 1.00 32.36 72 ARG B C 1
ATOM 8286 O O . ARG B 2 79 ? -22.111 -6.298 32.212 1.00 33.99 72 ARG B O 1
ATOM 8294 N N . LEU B 2 80 ? -21.778 -8.007 33.622 1.00 32.02 73 LEU B N 1
ATOM 8295 C CA . LEU B 2 80 ? -20.320 -7.948 33.543 1.00 32.36 73 LEU B CA 1
ATOM 8296 C C . LEU B 2 80 ? -19.766 -9.087 32.695 1.00 33.93 73 LEU B C 1
ATOM 8297 O O . LEU B 2 80 ? -20.353 -10.175 32.645 1.00 34.52 73 LEU B O 1
ATOM 8302 N N . ARG B 2 81 ? -18.630 -8.854 32.046 1.00 34.54 74 ARG B N 1
ATOM 8303 C CA . ARG B 2 81 ? -18.073 -9.865 31.166 1.00 37.60 74 ARG B CA 1
ATOM 8304 C C . ARG B 2 81 ? -16.808 -10.609 31.585 1.00 38.38 74 ARG B C 1
ATOM 8305 O O . ARG B 2 81 ? -16.372 -11.519 30.879 1.00 38.25 74 ARG B O 1
ATOM 8313 N N . GLY B 2 82 ? -16.219 -10.251 32.722 1.00 37.32 75 GLY B N 1
ATOM 8314 C CA . GLY B 2 82 ? -15.019 -10.949 33.155 1.00 35.37 75 GLY B CA 1
ATOM 8315 C C . GLY B 2 82 ? -15.353 -12.162 34.003 1.00 33.51 75 GLY B C 1
ATOM 8316 O O . GLY B 2 82 ? -16.524 -12.489 34.181 1.00 32.76 75 GLY B O 1
ATOM 8317 N N . GLY B 2 83 ? -14.331 -12.848 34.509 1.00 32.99 76 GLY B N 1
ATOM 8318 C CA . GLY B 2 83 ? -14.569 -13.995 35.373 1.00 34.50 76 GLY B CA 1
ATOM 8319 C C . GLY B 2 83 ? -14.436 -15.383 34.771 1.00 35.81 76 GLY B C 1
ATOM 8320 O O . GLY B 2 83 ? -13.761 -16.240 35.393 1.00 34.04 76 GLY B O 1
ATOM 8322 N N . MET C 3 1 ? -35.453 -8.549 14.371 1.00 80.04 1 MET C N 1
ATOM 8323 C CA . MET C 3 1 ? -34.167 -9.245 14.671 1.00 80.43 1 MET C CA 1
ATOM 8324 C C . MET C 3 1 ? -33.009 -8.480 14.041 1.00 78.11 1 MET C C 1
ATOM 8325 O O . MET C 3 1 ? -33.235 -7.555 13.267 1.00 78.56 1 MET C O 1
ATOM 8330 N N . ALA C 3 2 ? -31.776 -8.866 14.377 1.00 75.41 2 ALA C N 1
ATOM 8331 C CA . ALA C 3 2 ? -30.579 -8.219 13.831 1.00 71.66 2 ALA C CA 1
ATOM 8332 C C . ALA C 3 2 ? -30.442 -8.523 12.339 1.00 69.27 2 ALA C C 1
ATOM 8333 O O . ALA C 3 2 ? -30.293 -7.614 11.520 1.00 68.05 2 ALA C O 1
ATOM 8335 N N . LEU C 3 3 ? -30.491 -9.806 11.994 1.00 65.94 3 LEU C N 1
ATOM 8336 C CA . LEU C 3 3 ? -30.382 -10.219 10.605 1.00 64.04 3 LEU C CA 1
ATOM 8337 C C . LEU C 3 3 ? -31.662 -9.859 9.859 1.00 63.38 3 LEU C C 1
ATOM 8338 O O . LEU C 3 3 ? -31.623 -9.489 8.685 1.00 62.89 3 LEU C O 1
ATOM 8343 N N . LYS C 3 4 ? -32.794 -9.960 10.545 1.00 62.03 4 LYS C N 1
ATOM 8344 C CA . LYS C 3 4 ? -34.070 -9.635 9.929 1.00 61.72 4 LYS C CA 1
ATOM 8345 C C . LYS C 3 4 ? -34.227 -8.130 9.709 1.00 61.93 4 LYS C C 1
ATOM 8346 O O . LYS C 3 4 ? -34.940 -7.704 8.801 1.00 62.63 4 LYS C O 1
ATOM 8352 N N . ARG C 3 5 ? -33.560 -7.324 10.532 1.00 61.26 5 ARG C N 1
ATOM 8353 C CA . ARG C 3 5 ? -33.618 -5.868 10.382 1.00 61.23 5 ARG C CA 1
ATOM 8354 C C . ARG C 3 5 ? -32.799 -5.476 9.153 1.00 60.57 5 ARG C C 1
ATOM 8355 O O . ARG C 3 5 ? -33.211 -4.631 8.353 1.00 59.99 5 ARG C O 1
ATOM 8363 N N . ILE C 3 6 ? -31.633 -6.094 9.010 1.00 59.69 6 ILE C N 1
ATOM 8364 C CA . ILE C 3 6 ? -30.771 -5.827 7.871 1.00 59.78 6 ILE C CA 1
ATOM 8365 C C . ILE C 3 6 ? -31.534 -6.224 6.608 1.00 60.92 6 ILE C C 1
ATOM 8366 O O . ILE C 3 6 ? -31.406 -5.583 5.566 1.00 61.06 6 ILE C O 1
ATOM 8371 N N . ASN C 3 7 ? -32.339 -7.279 6.715 1.00 61.69 7 ASN C N 1
ATOM 8372 C CA . ASN C 3 7 ? -33.130 -7.750 5.587 1.00 62.11 7 ASN C CA 1
ATOM 8373 C C . ASN C 3 7 ? -34.236 -6.753 5.256 1.00 62.49 7 ASN C C 1
ATOM 8374 O O . ASN C 3 7 ? -34.470 -6.447 4.085 1.00 62.04 7 ASN C O 1
ATOM 8379 N N . ARG C 3 8 ? -34.920 -6.254 6.284 1.00 62.40 8 ARG C N 1
ATOM 8380 C CA . ARG C 3 8 ? -35.985 -5.279 6.079 1.00 63.09 8 ARG C CA 1
ATOM 8381 C C . ARG C 3 8 ? -35.429 -4.079 5.327 1.00 62.63 8 ARG C C 1
ATOM 8382 O O . ARG C 3 8 ? -36.086 -3.533 4.441 1.00 63.19 8 ARG C O 1
ATOM 8390 N N . GLU C 3 9 ? -34.216 -3.667 5.678 1.00 61.20 9 GLU C N 1
ATOM 8391 C CA . GLU C 3 9 ? -33.607 -2.536 5.003 1.00 59.84 9 GLU C CA 1
ATOM 8392 C C . GLU C 3 9 ? -33.260 -2.898 3.568 1.00 59.61 9 GLU C C 1
ATOM 8393 O O . GLU C 3 9 ? -33.429 -2.085 2.659 1.00 58.61 9 GLU C O 1
ATOM 8399 N N . LEU C 3 10 ? -32.795 -4.125 3.362 1.00 59.57 10 LEU C N 1
ATOM 8400 C CA . LEU C 3 10 ? -32.439 -4.581 2.026 1.00 60.86 10 LEU C CA 1
ATOM 8401 C C . LEU C 3 10 ? -33.683 -4.565 1.136 1.00 62.54 10 LEU C C 1
ATOM 8402 O O . LEU C 3 10 ? -33.679 -3.984 0.049 1.00 62.75 10 LEU C O 1
ATOM 8407 N N . ALA C 3 11 ? -34.746 -5.207 1.606 1.00 63.97 11 ALA C N 1
ATOM 8408 C CA . ALA C 3 11 ? -35.991 -5.266 0.850 1.00 65.38 11 ALA C CA 1
ATOM 8409 C C . ALA C 3 11 ? -36.549 -3.870 0.586 1.00 66.09 11 ALA C C 1
ATOM 8410 O O . ALA C 3 11 ? -37.097 -3.609 -0.486 1.00 66.50 11 ALA C O 1
ATOM 8412 N N . ASP C 3 12 ? -36.411 -2.972 1.556 1.00 66.38 12 ASP C N 1
ATOM 8413 C CA . ASP C 3 12 ? -36.917 -1.616 1.387 1.00 68.34 12 ASP C CA 1
ATOM 8414 C C . ASP C 3 12 ? -36.101 -0.792 0.399 1.00 68.95 12 ASP C C 1
ATOM 8415 O O . ASP C 3 12 ? -36.580 0.219 -0.111 1.00 67.97 12 ASP C O 1
ATOM 8420 N N . LEU C 3 13 ? -34.870 -1.217 0.133 1.00 69.56 13 LEU C N 1
ATOM 8421 C CA . LEU C 3 13 ? -34.021 -0.503 -0.809 1.00 71.93 13 LEU C CA 1
ATOM 8422 C C . LEU C 3 13 ? -34.539 -0.699 -2.229 1.00 74.09 13 LEU C C 1
ATOM 8423 O O . LEU C 3 13 ? -34.364 0.164 -3.091 1.00 74.35 13 LEU C O 1
ATOM 8428 N N . GLY C 3 14 ? -35.182 -1.839 -2.463 1.00 75.94 14 GLY C N 1
ATOM 8429 C CA . GLY C 3 14 ? -35.726 -2.128 -3.776 1.00 78.72 14 GLY C CA 1
ATOM 8430 C C . GLY C 3 14 ? -37.111 -1.535 -3.953 1.00 80.64 14 GLY C C 1
ATOM 8431 O O . GLY C 3 14 ? -37.632 -1.477 -5.063 1.00 81.27 14 GLY C O 1
ATOM 8432 N N . LYS C 3 15 ? -37.706 -1.090 -2.851 1.00 82.36 15 LYS C N 1
ATOM 8433 C CA . LYS C 3 15 ? -39.039 -0.501 -2.879 1.00 84.43 15 LYS C CA 1
ATOM 8434 C C . LYS C 3 15 ? -38.940 1.024 -2.917 1.00 85.09 15 LYS C C 1
ATOM 8435 O O . LYS C 3 15 ? -39.953 1.724 -2.911 1.00 85.39 15 LYS C O 1
ATOM 8441 N N . ASP C 3 16 ? -37.712 1.533 -2.944 1.00 85.94 16 ASP C N 1
ATOM 8442 C CA . ASP C 3 16 ? -37.486 2.974 -2.985 1.00 87.59 16 ASP C CA 1
ATOM 8443 C C . ASP C 3 16 ? -37.300 3.446 -4.419 1.00 88.65 16 ASP C C 1
ATOM 8444 O O . ASP C 3 16 ? -36.904 2.669 -5.293 1.00 88.61 16 ASP C O 1
ATOM 8449 N N . PRO C 3 17 ? -37.585 4.734 -4.680 1.00 89.47 17 PRO C N 1
ATOM 8450 C CA . PRO C 3 17 ? -37.434 5.292 -6.028 1.00 89.92 17 PRO C CA 1
ATOM 8451 C C . PRO C 3 17 ? -35.980 5.205 -6.491 1.00 90.04 17 PRO C C 1
ATOM 8452 O O . PRO C 3 17 ? -35.059 5.282 -5.678 1.00 90.45 17 PRO C O 1
ATOM 8456 N N . PRO C 3 18 ? -35.758 5.032 -7.803 1.00 90.31 18 PRO C N 1
ATOM 8457 C CA . PRO C 3 18 ? -34.397 4.935 -8.343 1.00 89.71 18 PRO C CA 1
ATOM 8458 C C . PRO C 3 18 ? -33.461 6.019 -7.799 1.00 88.55 18 PRO C C 1
ATOM 8459 O O . PRO C 3 18 ? -33.552 7.185 -8.182 1.00 89.38 18 PRO C O 1
ATOM 8463 N N . SER C 3 19 ? -32.566 5.620 -6.901 1.00 87.29 19 SER C N 1
ATOM 8464 C CA . SER C 3 19 ? -31.612 6.542 -6.293 1.00 85.38 19 SER C CA 1
ATOM 8465 C C . SER C 3 19 ? -30.261 6.474 -6.999 1.00 83.33 19 SER C C 1
ATOM 8466 O O . SER C 3 19 ? -30.000 5.560 -7.782 1.00 82.71 19 SER C O 1
ATOM 8469 N N . SER C 3 20 ? -29.401 7.441 -6.707 1.00 80.88 20 SER C N 1
ATOM 8470 C CA . SER C 3 20 ? -28.082 7.498 -7.321 1.00 78.08 20 SER C CA 1
ATOM 8471 C C . SER C 3 20 ? -27.143 6.423 -6.776 1.00 75.46 20 SER C C 1
ATOM 8472 O O . SER C 3 20 ? -26.524 5.683 -7.539 1.00 74.79 20 SER C O 1
ATOM 8475 N N . SER C 3 21 ? -27.043 6.339 -5.454 1.00 72.54 21 SER C N 1
ATOM 8476 C CA . SER C 3 21 ? -26.171 5.357 -4.821 1.00 70.21 21 SER C CA 1
ATOM 8477 C C . SER C 3 21 ? -26.780 3.958 -4.843 1.00 68.39 21 SER C C 1
ATOM 8478 O O . SER C 3 21 ? -27.960 3.790 -5.142 1.00 68.63 21 SER C O 1
ATOM 8481 N N . SER C 3 22 ? -25.966 2.957 -4.528 1.00 66.82 22 SER C N 1
ATOM 8482 C CA . SER C 3 22 ? -26.421 1.572 -4.514 1.00 64.46 22 SER C CA 1
ATOM 8483 C C . SER C 3 22 ? -25.746 0.791 -3.384 1.00 62.83 22 SER C C 1
ATOM 8484 O O . SER C 3 22 ? -24.611 1.084 -3.013 1.00 62.05 22 SER C O 1
ATOM 8487 N N . ALA C 3 23 ? -26.442 -0.207 -2.846 1.00 60.92 23 ALA C N 1
ATOM 8488 C CA . ALA C 3 23 ? -25.895 -1.013 -1.756 1.00 59.78 23 ALA C CA 1
ATOM 8489 C C . ALA C 3 23 ? -26.557 -2.382 -1.641 1.00 57.83 23 ALA C C 1
ATOM 8490 O O . ALA C 3 23 ? -27.736 -2.542 -1.945 1.00 58.82 23 ALA C O 1
ATOM 8492 N N . GLY C 3 24 ? -25.790 -3.369 -1.198 1.00 56.54 24 GLY C N 1
ATOM 8493 C CA . GLY C 3 24 ? -26.330 -4.703 -1.041 1.00 55.16 24 GLY C CA 1
ATOM 8494 C C . GLY C 3 24 ? -25.297 -5.720 -0.589 1.00 55.59 24 GLY C C 1
ATOM 8495 O O . GLY C 3 24 ? -24.094 -5.479 -0.701 1.00 55.11 24 GLY C O 1
ATOM 8496 N N . PRO C 3 25 ? -25.746 -6.874 -0.072 1.00 55.13 25 PRO C N 1
ATOM 8497 C CA . PRO C 3 25 ? -24.916 -7.976 0.414 1.00 55.11 25 PRO C CA 1
ATOM 8498 C C . PRO C 3 25 ? -23.788 -8.395 -0.517 1.00 55.76 25 PRO C C 1
ATOM 8499 O O . PRO C 3 25 ? -23.898 -8.306 -1.736 1.00 57.57 25 PRO C O 1
ATOM 8503 N N . VAL C 3 26 ? -22.700 -8.859 0.080 1.00 56.27 26 VAL C N 1
ATOM 8504 C CA . VAL C 3 26 ? -21.547 -9.338 -0.661 1.00 56.04 26 VAL C CA 1
ATOM 8505 C C . VAL C 3 26 ? -21.595 -10.853 -0.513 1.00 57.72 26 VAL C C 1
ATOM 8506 O O . VAL C 3 26 ? -21.589 -11.368 0.602 1.00 59.08 26 VAL C O 1
ATOM 8510 N N . GLY C 3 27 ? -21.669 -11.566 -1.631 1.00 60.13 27 GLY C N 1
ATOM 8511 C CA . GLY C 3 27 ? -21.717 -13.018 -1.580 1.00 60.83 27 GLY C CA 1
ATOM 8512 C C . GLY C 3 27 ? -22.823 -13.560 -0.693 1.00 62.44 27 GLY C C 1
ATOM 8513 O O . GLY C 3 27 ? -22.658 -14.588 -0.029 1.00 61.90 27 GLY C O 1
ATOM 8514 N N . ASP C 3 28 ? -23.955 -12.865 -0.684 1.00 63.41 28 ASP C N 1
ATOM 8515 C CA . ASP C 3 28 ? -25.108 -13.263 0.115 1.00 64.71 28 ASP C CA 1
ATOM 8516 C C . ASP C 3 28 ? -24.863 -13.178 1.623 1.00 63.94 28 ASP C C 1
ATOM 8517 O O . ASP C 3 28 ? -25.494 -13.899 2.400 1.00 64.62 28 ASP C O 1
ATOM 8522 N N . ASP C 3 29 ? -23.951 -12.298 2.033 1.00 61.80 29 ASP C N 1
ATOM 8523 C CA . ASP C 3 29 ? -23.654 -12.115 3.453 1.00 58.59 29 ASP C CA 1
ATOM 8524 C C . ASP C 3 29 ? -24.390 -10.872 3.944 1.00 57.03 29 ASP C C 1
ATOM 8525 O O . ASP C 3 29 ? -23.957 -9.745 3.707 1.00 57.28 29 ASP C O 1
ATOM 8530 N N . LEU C 3 30 ? -25.505 -11.077 4.632 1.00 55.82 30 LEU C N 1
ATOM 8531 C CA . LEU C 3 30 ? -26.298 -9.963 5.132 1.00 55.53 30 LEU C CA 1
ATOM 8532 C C . LEU C 3 30 ? -25.576 -9.007 6.088 1.00 55.25 30 LEU C C 1
ATOM 8533 O O . LEU C 3 30 ? -26.098 -7.933 6.394 1.00 53.97 30 LEU C O 1
ATOM 8538 N N . PHE C 3 31 ? -24.388 -9.383 6.559 1.00 53.94 31 PHE C N 1
ATOM 8539 C CA . PHE C 3 31 ? -23.647 -8.515 7.471 1.00 54.31 31 PHE C CA 1
ATOM 8540 C C . PHE C 3 31 ? -22.467 -7.816 6.817 1.00 54.19 31 PHE C C 1
ATOM 8541 O O . PHE C 3 31 ? -21.800 -6.989 7.441 1.00 55.36 31 PHE C O 1
ATOM 8549 N N . HIS C 3 32 ? -22.202 -8.154 5.562 1.00 54.39 32 HIS C N 1
ATOM 8550 C CA . HIS C 3 32 ? -21.117 -7.518 4.822 1.00 55.28 32 HIS C CA 1
ATOM 8551 C C . HIS C 3 32 ? -21.620 -7.029 3.466 1.00 53.94 32 HIS C C 1
ATOM 8552 O O . HIS C 3 32 ? -21.698 -7.798 2.510 1.00 53.18 32 HIS C O 1
ATOM 8559 N N . TRP C 3 33 ? -21.958 -5.745 3.398 1.00 52.84 33 TRP C N 1
ATOM 8560 C CA . TRP C 3 33 ? -22.472 -5.137 2.174 1.00 51.69 33 TRP C CA 1
ATOM 8561 C C . TRP C 3 33 ? -21.433 -4.329 1.416 1.00 52.52 33 TRP C C 1
ATOM 8562 O O . TRP C 3 33 ? -20.411 -3.924 1.970 1.00 52.84 33 TRP C O 1
ATOM 8573 N N . GLN C 3 34 ? -21.711 -4.102 0.136 1.00 53.78 34 GLN C N 1
ATOM 8574 C CA . GLN C 3 34 ? -20.862 -3.267 -0.704 1.00 53.28 34 GLN C CA 1
ATOM 8575 C C . GLN C 3 34 ? -21.780 -2.154 -1.169 1.00 52.58 34 GLN C C 1
ATOM 8576 O O . GLN C 3 34 ? -22.929 -2.398 -1.529 1.00 53.62 34 GLN C O 1
ATOM 8582 N N . ALA C 3 35 ? -21.295 -0.924 -1.134 1.00 52.12 35 ALA C N 1
ATOM 8583 C CA . ALA C 3 35 ? -22.118 0.186 -1.573 1.00 50.82 35 ALA C CA 1
ATOM 8584 C C . ALA C 3 35 ? -21.338 1.005 -2.581 1.00 49.76 35 ALA C C 1
ATOM 8585 O O . ALA C 3 35 ? -20.119 0.869 -2.693 1.00 49.17 35 ALA C O 1
ATOM 8587 N N . THR C 3 36 ? -22.061 1.825 -3.335 1.00 48.63 36 THR C N 1
ATOM 8588 C CA . THR C 3 36 ? -21.463 2.711 -4.321 1.00 47.81 36 THR C CA 1
ATOM 8589 C C . THR C 3 36 ? -22.169 4.040 -4.154 1.00 48.07 36 THR C C 1
ATOM 8590 O O . THR C 3 36 ? -23.383 4.085 -3.943 1.00 47.26 36 THR C O 1
ATOM 8594 N N . ILE C 3 37 ? -21.402 5.117 -4.213 1.00 47.93 37 ILE C N 1
ATOM 8595 C CA . ILE C 3 37 ? -21.952 6.455 -4.105 1.00 49.43 37 ILE C CA 1
ATOM 8596 C C . ILE C 3 37 ? -21.437 7.209 -5.313 1.00 50.37 37 ILE C C 1
ATOM 8597 O O . ILE C 3 37 ? -20.233 7.236 -5.565 1.00 50.48 37 ILE C O 1
ATOM 8602 N N . MET C 3 38 ? -22.346 7.803 -6.072 1.00 50.91 38 MET C N 1
ATOM 8603 C CA . MET C 3 38 ? -21.949 8.563 -7.248 1.00 51.25 38 MET C CA 1
ATOM 8604 C C . MET C 3 38 ? -21.358 9.872 -6.764 1.00 49.94 38 MET C C 1
ATOM 8605 O O . MET C 3 38 ? -21.887 10.485 -5.842 1.00 49.80 38 MET C O 1
ATOM 8610 N N . GLY C 3 39 ? -20.249 10.292 -7.359 1.00 49.99 39 GLY C N 1
ATOM 8611 C CA . GLY C 3 39 ? -19.676 11.560 -6.961 1.00 51.78 39 GLY C CA 1
ATOM 8612 C C . GLY C 3 39 ? -20.739 12.588 -7.310 1.00 53.54 39 GLY C C 1
ATOM 8613 O O . GLY C 3 39 ? -21.235 12.580 -8.437 1.00 54.25 39 GLY C O 1
ATOM 8614 N N . PRO C 3 40 ? -21.133 13.467 -6.375 1.00 53.98 40 PRO C N 1
ATOM 8615 C CA . PRO C 3 40 ? -22.160 14.482 -6.653 1.00 53.98 40 PRO C CA 1
ATOM 8616 C C . PRO C 3 40 ? -21.828 15.381 -7.843 1.00 55.31 40 PRO C C 1
ATOM 8617 O O . PRO C 3 40 ? -20.687 15.807 -8.020 1.00 55.47 40 PRO C O 1
ATOM 8621 N N . ALA C 3 41 ? -22.839 15.668 -8.655 1.00 56.33 41 ALA C N 1
ATOM 8622 C CA . ALA C 3 41 ? -22.667 16.509 -9.831 1.00 57.03 41 ALA C CA 1
ATOM 8623 C C . ALA C 3 41 ? -22.164 17.897 -9.454 1.00 57.54 41 ALA C C 1
ATOM 8624 O O . ALA C 3 41 ? -21.383 18.499 -10.187 1.00 58.02 41 ALA C O 1
ATOM 8626 N N . ASP C 3 42 ? -22.614 18.398 -8.308 1.00 58.71 42 ASP C N 1
ATOM 8627 C CA . ASP C 3 42 ? -22.212 19.723 -7.834 1.00 60.39 42 ASP C CA 1
ATOM 8628 C C . ASP C 3 42 ? -20.895 19.706 -7.055 1.00 58.96 42 ASP C C 1
ATOM 8629 O O . ASP C 3 42 ? -20.699 20.522 -6.153 1.00 59.84 42 ASP C O 1
ATOM 8634 N N . SER C 3 43 ? -19.994 18.789 -7.394 1.00 56.21 43 SER C N 1
ATOM 8635 C CA . SER C 3 43 ? -18.724 18.701 -6.684 1.00 53.50 43 SER C CA 1
ATOM 8636 C C . SER C 3 43 ? -17.572 18.252 -7.574 1.00 53.20 43 SER C C 1
ATOM 8637 O O . SER C 3 43 ? -17.777 17.824 -8.711 1.00 52.41 43 SER C O 1
ATOM 8640 N N . PRO C 3 44 ? -16.334 18.358 -7.065 1.00 52.35 44 PRO C N 1
ATOM 8641 C CA . PRO C 3 44 ? -15.171 17.939 -7.848 1.00 49.61 44 PRO C CA 1
ATOM 8642 C C . PRO C 3 44 ? -15.081 16.412 -7.917 1.00 48.04 44 PRO C C 1
ATOM 8643 O O . PRO C 3 44 ? -14.119 15.856 -8.450 1.00 47.30 44 PRO C O 1
ATOM 8647 N N . TYR C 3 45 ? -16.097 15.742 -7.377 1.00 46.15 45 TYR C N 1
ATOM 8648 C CA . TYR C 3 45 ? -16.151 14.285 -7.384 1.00 45.97 45 TYR C CA 1
ATOM 8649 C C . TYR C 3 45 ? -17.068 13.776 -8.491 1.00 46.01 45 TYR C C 1
ATOM 8650 O O . TYR C 3 45 ? -17.170 12.574 -8.711 1.00 45.51 45 TYR C O 1
ATOM 8659 N N . ALA C 3 46 ? -17.731 14.697 -9.186 1.00 46.72 46 ALA C N 1
ATOM 8660 C CA . ALA C 3 46 ? -18.636 14.336 -10.280 1.00 46.24 46 ALA C CA 1
ATOM 8661 C C . ALA C 3 46 ? -17.936 13.434 -11.298 1.00 44.53 46 ALA C C 1
ATOM 8662 O O . ALA C 3 46 ? -16.784 13.671 -11.666 1.00 41.37 46 ALA C O 1
ATOM 8664 N N . GLY C 3 47 ? -18.643 12.398 -11.743 1.00 44.41 47 GLY C N 1
ATOM 8665 C CA . GLY C 3 47 ? -18.079 11.478 -12.718 1.00 44.71 47 GLY C CA 1
ATOM 8666 C C . GLY C 3 47 ? -17.480 10.252 -12.057 1.00 43.66 47 GLY C C 1
ATOM 8667 O O . GLY C 3 47 ? -17.363 9.190 -12.667 1.00 42.20 47 GLY C O 1
ATOM 8668 N N . GLY C 3 48 ? -17.106 10.403 -10.792 1.00 43.98 48 GLY C N 1
ATOM 8669 C CA . GLY C 3 48 ? -16.518 9.296 -10.072 1.00 42.31 48 GLY C CA 1
ATOM 8670 C C . GLY C 3 48 ? -17.561 8.406 -9.434 1.00 43.47 48 GLY C C 1
ATOM 8671 O O . GLY C 3 48 ? -18.677 8.840 -9.135 1.00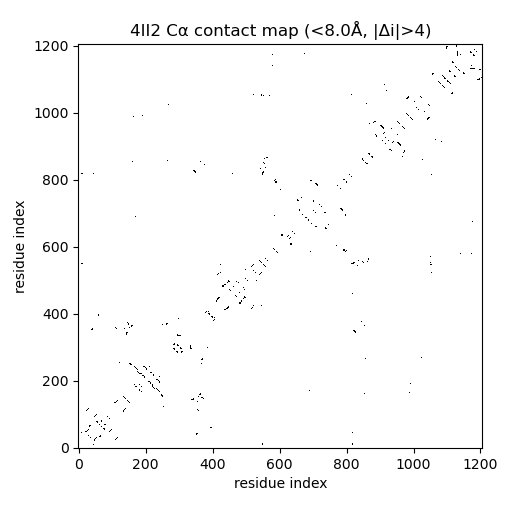 42.27 48 GLY C O 1
ATOM 8672 N N . VAL C 3 49 ? -17.195 7.143 -9.255 1.00 43.43 49 VAL C N 1
ATOM 8673 C CA . VAL C 3 49 ? -18.048 6.159 -8.609 1.00 44.12 49 VAL C CA 1
ATOM 8674 C C . VAL C 3 49 ? -17.224 5.679 -7.422 1.00 44.83 49 VAL C C 1
ATOM 8675 O O . VAL C 3 49 ? -16.120 5.156 -7.588 1.00 44.66 49 VAL C O 1
ATOM 8679 N N . PHE C 3 50 ? -17.756 5.877 -6.223 1.00 45.59 50 PHE C N 1
ATOM 8680 C CA . PHE C 3 50 ? -17.046 5.503 -5.009 1.00 45.03 50 PHE C CA 1
ATOM 8681 C C . PHE C 3 50 ? -17.627 4.298 -4.295 1.00 45.19 50 PHE C C 1
ATOM 8682 O O . PHE C 3 50 ? -18.790 4.293 -3.879 1.00 44.66 50 PHE C O 1
ATOM 8690 N N . PHE C 3 51 ? -16.791 3.275 -4.171 1.00 45.79 51 PHE C N 1
ATOM 8691 C CA . PHE C 3 51 ? -17.154 2.030 -3.506 1.00 47.98 51 PHE C CA 1
ATOM 8692 C C . PHE C 3 51 ? -16.900 2.118 -1.997 1.00 48.42 51 PHE C C 1
ATOM 8693 O O . PHE C 3 51 ? -15.933 2.744 -1.551 1.00 47.57 51 PHE C O 1
ATOM 8701 N N . LEU C 3 52 ? -17.780 1.500 -1.217 1.00 48.16 52 LEU C N 1
ATOM 8702 C CA . LEU C 3 52 ? -17.638 1.487 0.232 1.00 49.59 52 LEU C CA 1
ATOM 8703 C C . LEU C 3 52 ? -17.921 0.086 0.740 1.00 51.09 52 LEU C C 1
ATOM 8704 O O . LEU C 3 52 ? -18.662 -0.671 0.108 1.00 52.45 52 LEU C O 1
ATOM 8709 N N . SER C 3 53 ? -17.323 -0.267 1.872 1.00 50.33 53 SER C N 1
ATOM 8710 C CA . SER C 3 53 ? -17.568 -1.567 2.471 1.00 50.08 53 SER C CA 1
ATOM 8711 C C . SER C 3 53 ? -18.410 -1.284 3.708 1.00 49.61 53 SER C C 1
ATOM 8712 O O . SER C 3 53 ? -18.200 -0.286 4.403 1.00 47.51 53 SER C O 1
ATOM 8715 N N . ILE C 3 54 ? -19.379 -2.150 3.971 1.00 50.13 54 ILE C N 1
ATOM 8716 C CA . ILE C 3 54 ? -20.248 -1.964 5.122 1.00 50.67 54 ILE C CA 1
ATOM 8717 C C . ILE C 3 54 ? -20.355 -3.228 5.958 1.00 51.44 54 ILE C C 1
ATOM 8718 O O . ILE C 3 54 ? -20.793 -4.267 5.465 1.00 53.00 54 ILE C O 1
ATOM 8723 N N . HIS C 3 55 ? -19.949 -3.140 7.221 1.00 51.26 55 HIS C N 1
ATOM 8724 C CA . HIS C 3 55 ? -20.041 -4.281 8.124 1.00 51.04 55 HIS C CA 1
ATOM 8725 C C . HIS C 3 55 ? -21.000 -3.946 9.257 1.00 50.46 55 HIS C C 1
ATOM 8726 O O . HIS C 3 55 ? -20.775 -2.995 10.010 1.00 50.10 55 HIS C O 1
ATOM 8733 N N . PHE C 3 56 ? -22.081 -4.719 9.356 1.00 49.70 56 PHE C N 1
ATOM 8734 C CA . PHE C 3 56 ? -23.083 -4.524 10.397 1.00 49.98 56 PHE C CA 1
ATOM 8735 C C . PHE C 3 56 ? -22.669 -5.306 11.641 1.00 50.19 56 PHE C C 1
ATOM 8736 O O . PHE C 3 56 ? -22.237 -6.455 11.544 1.00 49.15 56 PHE C O 1
ATOM 8744 N N . PRO C 3 57 ? -22.798 -4.695 12.829 1.00 51.94 57 PRO C N 1
ATOM 8745 C CA . PRO C 3 57 ? -22.429 -5.386 14.070 1.00 53.30 57 PRO C CA 1
ATOM 8746 C C . PRO C 3 57 ? -23.514 -6.382 14.494 1.00 54.55 57 PRO C C 1
ATOM 8747 O O . PRO C 3 57 ? -24.700 -6.176 14.216 1.00 54.28 57 PRO C O 1
ATOM 8751 N N . THR C 3 58 ? -23.107 -7.455 15.166 1.00 54.94 58 THR C N 1
ATOM 8752 C CA . THR C 3 58 ? -24.053 -8.470 15.618 1.00 55.26 58 THR C CA 1
ATOM 8753 C C . THR C 3 58 ? -25.243 -7.858 16.354 1.00 54.84 58 THR C C 1
ATOM 8754 O O . THR C 3 58 ? -26.318 -8.447 16.379 1.00 56.40 58 THR C O 1
ATOM 8758 N N . ASP C 3 59 ? -25.058 -6.692 16.964 1.00 55.10 59 ASP C N 1
ATOM 8759 C CA . ASP C 3 59 ? -26.167 -6.051 17.664 1.00 56.43 59 ASP C CA 1
ATOM 8760 C C . ASP C 3 59 ? -26.726 -4.824 16.937 1.00 55.90 59 ASP C C 1
ATOM 8761 O O . ASP C 3 59 ? -27.098 -3.824 17.556 1.00 56.01 59 ASP C O 1
ATOM 8766 N N . TYR C 3 60 ? -26.776 -4.913 15.611 1.00 56.03 60 TYR C N 1
ATOM 8767 C CA . TYR C 3 60 ? -27.336 -3.851 14.781 1.00 54.87 60 TYR C CA 1
ATOM 8768 C C . TYR C 3 60 ? -28.850 -3.971 15.003 1.00 54.15 60 TYR C C 1
ATOM 8769 O O . TYR C 3 60 ? -29.353 -5.073 15.189 1.00 54.52 60 TYR C O 1
ATOM 8778 N N . PRO C 3 61 ? -29.602 -2.859 14.958 1.00 54.60 61 PRO C N 1
ATOM 8779 C CA . PRO C 3 61 ? -29.262 -1.453 14.730 1.00 55.26 61 PRO C CA 1
ATOM 8780 C C . PRO C 3 61 ? -28.985 -0.682 16.017 1.00 55.53 61 PRO C C 1
ATOM 8781 O O . PRO C 3 61 ? -28.967 0.549 16.013 1.00 55.75 61 PRO C O 1
ATOM 8785 N N . PHE C 3 62 ? -28.794 -1.398 17.118 1.00 56.01 62 PHE C N 1
ATOM 8786 C CA . PHE C 3 62 ? -28.518 -0.738 18.387 1.00 56.61 62 PHE C CA 1
ATOM 8787 C C . PHE C 3 62 ? -27.121 -0.135 18.343 1.00 56.00 62 PHE C C 1
ATOM 8788 O O . PHE C 3 62 ? -26.861 0.889 18.966 1.00 57.55 62 PHE C O 1
ATOM 8796 N N . LYS C 3 63 ? -26.234 -0.770 17.588 1.00 55.58 63 LYS C N 1
ATOM 8797 C CA . LYS C 3 63 ? -24.870 -0.287 17.415 1.00 55.24 63 LYS C CA 1
ATOM 8798 C C . LYS C 3 63 ? -24.710 0.063 15.933 1.00 55.70 63 LYS C C 1
ATOM 8799 O O . LYS C 3 63 ? -25.202 -0.657 15.064 1.00 55.27 63 LYS C O 1
ATOM 8805 N N . PRO C 3 64 ? -24.025 1.176 15.626 1.00 54.40 64 PRO C N 1
ATOM 8806 C CA . PRO C 3 64 ? -23.809 1.619 14.244 1.00 54.31 64 PRO C CA 1
ATOM 8807 C C . PRO C 3 64 ? -22.963 0.684 13.383 1.00 53.70 64 PRO C C 1
ATOM 8808 O O . PRO C 3 64 ? -22.192 -0.125 13.898 1.00 55.51 64 PRO C O 1
ATOM 8812 N N . PRO C 3 65 ? -23.117 0.767 12.051 1.00 52.71 65 PRO C N 1
ATOM 8813 C CA . PRO C 3 65 ? -22.345 -0.084 11.140 1.00 50.81 65 PRO C CA 1
ATOM 8814 C C . PRO C 3 65 ? -20.987 0.539 10.861 1.00 49.45 65 PRO C C 1
ATOM 8815 O O . PRO C 3 65 ? -20.822 1.752 10.995 1.00 47.06 65 PRO C O 1
ATOM 8819 N N . LYS C 3 66 ? -20.019 -0.299 10.501 1.00 49.50 66 LYS C N 1
ATOM 8820 C CA . LYS C 3 66 ? -18.682 0.173 10.163 1.00 51.25 66 LYS C CA 1
ATOM 8821 C C . LYS C 3 66 ? -18.680 0.428 8.661 1.00 50.42 66 LYS C C 1
ATOM 8822 O O . LYS C 3 66 ? -18.840 -0.496 7.868 1.00 50.54 66 LYS C O 1
ATOM 8828 N N . VAL C 3 67 ? -18.518 1.686 8.276 1.00 51.08 67 VAL C N 1
ATOM 8829 C CA . VAL C 3 67 ? -18.496 2.054 6.869 1.00 51.83 67 VAL C CA 1
ATOM 8830 C C . VAL C 3 67 ? -17.103 2.544 6.508 1.00 52.66 67 VAL C C 1
ATOM 8831 O O . VAL C 3 67 ? -16.552 3.424 7.172 1.00 52.23 67 VAL C O 1
ATOM 8835 N N . ASN C 3 68 ? -16.544 1.975 5.446 1.00 53.97 68 ASN C N 1
ATOM 8836 C CA . ASN C 3 68 ? -15.198 2.322 5.004 1.00 54.67 68 ASN C CA 1
ATOM 8837 C C . ASN C 3 68 ? -15.158 2.547 3.486 1.00 53.95 68 ASN C C 1
ATOM 8838 O O . ASN C 3 68 ? -15.838 1.851 2.729 1.00 53.52 68 ASN C O 1
ATOM 8843 N N . PHE C 3 69 ? -14.369 3.521 3.044 1.00 52.27 69 PHE C N 1
ATOM 8844 C CA . PHE C 3 69 ? -14.226 3.790 1.617 1.00 51.20 69 PHE C CA 1
ATOM 8845 C C . PHE C 3 69 ? -13.170 2.845 1.071 1.00 52.25 69 PHE C C 1
ATOM 8846 O O . PHE C 3 69 ? -12.099 2.713 1.658 1.00 53.23 69 PHE C O 1
ATOM 8854 N N . THR C 3 70 ? -13.458 2.188 -0.045 1.00 53.42 70 THR C N 1
ATOM 8855 C CA . THR C 3 70 ? -12.477 1.296 -0.645 1.00 53.89 70 THR C CA 1
ATOM 8856 C C . THR C 3 70 ? -11.889 1.970 -1.885 1.00 53.81 70 THR C C 1
ATOM 8857 O O . THR C 3 70 ? -10.909 1.492 -2.459 1.00 56.04 70 THR C O 1
ATOM 8861 N N . THR C 3 71 ? -12.495 3.088 -2.285 1.00 52.16 71 THR C N 1
ATOM 8862 C CA . THR C 3 71 ? -12.035 3.867 -3.438 1.00 49.01 71 THR C CA 1
ATOM 8863 C C . THR C 3 71 ? -11.305 5.083 -2.875 1.00 48.61 71 THR C C 1
ATOM 8864 O O . THR C 3 71 ? -11.827 5.763 -1.993 1.00 48.51 71 THR C O 1
ATOM 8868 N N . ARG C 3 72 ? -10.107 5.360 -3.376 1.00 48.42 72 ARG C N 1
ATOM 8869 C CA . ARG C 3 72 ? -9.348 6.508 -2.893 1.00 48.38 72 ARG C CA 1
ATOM 8870 C C . ARG C 3 72 ? -10.095 7.791 -3.222 1.00 48.43 72 ARG C C 1
ATOM 8871 O O . ARG C 3 72 ? -10.735 7.894 -4.270 1.00 49.01 72 ARG C O 1
ATOM 8879 N N . ILE C 3 73 ? -10.003 8.775 -2.333 1.00 46.91 73 ILE C N 1
ATOM 8880 C CA . ILE C 3 73 ? -10.675 10.047 -2.541 1.00 45.49 73 ILE C CA 1
ATOM 8881 C C . ILE C 3 73 ? -9.968 11.179 -1.798 1.00 46.76 73 ILE C C 1
ATOM 8882 O O . ILE C 3 73 ? -9.581 11.025 -0.640 1.00 47.71 73 ILE C O 1
ATOM 8887 N N . TYR C 3 74 ? -9.794 12.312 -2.473 1.00 45.60 74 TYR C N 1
ATOM 8888 C CA . TYR C 3 74 ? -9.144 13.477 -1.883 1.00 45.12 74 TYR C CA 1
ATOM 8889 C C . TYR C 3 74 ? -10.221 14.225 -1.113 1.00 46.96 74 TYR C C 1
ATOM 8890 O O . TYR C 3 74 ? -10.993 14.981 -1.702 1.00 47.02 74 TYR C O 1
ATOM 8899 N N . HIS C 3 75 ? -10.275 14.022 0.200 1.00 46.89 75 HIS C N 1
ATOM 8900 C CA . HIS C 3 75 ? -11.295 14.662 1.012 1.00 46.69 75 HIS C CA 1
ATOM 8901 C C . HIS C 3 75 ? -10.796 14.877 2.449 1.00 47.22 75 HIS C C 1
ATOM 8902 O O . HIS C 3 75 ? -10.086 14.037 3.001 1.00 45.27 75 HIS C O 1
ATOM 8909 N N . PRO C 3 76 ? -11.176 16.008 3.068 1.00 46.43 76 PRO C N 1
ATOM 8910 C CA . PRO C 3 76 ? -10.817 16.422 4.429 1.00 47.94 76 PRO C CA 1
ATOM 8911 C C . PRO C 3 76 ? -11.239 15.482 5.555 1.00 47.84 76 PRO C C 1
ATOM 8912 O O . PRO C 3 76 ? -10.591 15.436 6.596 1.00 48.27 76 PRO C O 1
ATOM 8916 N N . ASN C 3 77 ? -12.321 14.740 5.349 1.00 46.65 77 ASN C N 1
ATOM 8917 C CA . ASN C 3 77 ? -12.821 13.848 6.384 1.00 46.22 77 ASN C CA 1
ATOM 8918 C C . ASN C 3 77 ? -12.718 12.373 6.055 1.00 44.77 77 ASN C C 1
ATOM 8919 O O . ASN C 3 77 ? -13.399 11.551 6.660 1.00 45.64 77 ASN C O 1
ATOM 8924 N N . ILE C 3 78 ? -11.865 12.038 5.098 1.00 44.66 78 ILE C N 1
ATOM 8925 C CA . ILE C 3 78 ? -11.674 10.655 4.695 1.00 45.12 78 ILE C CA 1
ATOM 8926 C C . ILE C 3 78 ? -10.185 10.474 4.428 1.00 45.93 78 ILE C C 1
ATOM 8927 O O . ILE C 3 78 ? -9.588 11.273 3.712 1.00 45.84 78 ILE C O 1
ATOM 8932 N N . ASN C 3 79 ? -9.585 9.435 5.007 1.00 47.38 79 ASN C N 1
ATOM 8933 C CA . ASN C 3 79 ? -8.152 9.197 4.831 1.00 49.17 79 ASN C CA 1
ATOM 8934 C C . ASN C 3 79 ? -7.822 8.047 3.900 1.00 49.70 79 ASN C C 1
ATOM 8935 O O . ASN C 3 79 ? -8.713 7.352 3.414 1.00 49.17 79 ASN C O 1
ATOM 8940 N N . SER C 3 80 ? -6.528 7.845 3.665 1.00 51.50 80 SER C N 1
ATOM 8941 C CA . SER C 3 80 ? -6.058 6.789 2.773 1.00 53.38 80 SER C CA 1
ATOM 8942 C C . SER C 3 80 ? -6.515 5.394 3.188 1.00 53.75 80 SER C C 1
ATOM 8943 O O . SER C 3 80 ? -6.401 4.445 2.411 1.00 54.50 80 SER C O 1
ATOM 8946 N N . ASN C 3 81 ? -7.023 5.271 4.410 1.00 54.45 81 ASN C N 1
ATOM 8947 C CA . ASN C 3 81 ? -7.501 3.987 4.920 1.00 55.11 81 ASN C CA 1
ATOM 8948 C C . ASN C 3 81 ? -8.990 3.786 4.626 1.00 54.70 81 ASN C C 1
ATOM 8949 O O . ASN C 3 81 ? -9.504 2.674 4.728 1.00 53.34 81 ASN C O 1
ATOM 8954 N N . GLY C 3 82 ? -9.675 4.867 4.267 1.00 52.88 82 GLY C N 1
ATOM 8955 C CA . GLY C 3 82 ? -11.093 4.781 3.985 1.00 52.70 82 GLY C CA 1
ATOM 8956 C C . GLY C 3 82 ? -11.912 5.236 5.178 1.00 52.89 82 GLY C C 1
ATOM 8957 O O . GLY C 3 82 ? -13.129 5.396 5.082 1.00 53.23 82 GLY C O 1
ATOM 8958 N N . SER C 3 83 ? -11.244 5.444 6.310 1.00 51.95 83 SER C N 1
ATOM 8959 C CA . SER C 3 83 ? -11.921 5.888 7.527 1.00 50.38 83 SER C CA 1
ATOM 8960 C C . SER C 3 83 ? -12.653 7.200 7.277 1.00 48.79 83 SER C C 1
ATOM 8961 O O . SER C 3 83 ? -12.202 8.033 6.494 1.00 49.27 83 SER C O 1
ATOM 8964 N N . ILE C 3 84 ? -13.775 7.387 7.957 1.00 47.66 84 ILE C N 1
ATOM 8965 C CA . ILE C 3 84 ? -14.570 8.595 7.787 1.00 48.22 84 ILE C CA 1
ATOM 8966 C C . ILE C 3 84 ? -14.947 9.203 9.125 1.00 48.62 84 ILE C C 1
ATOM 8967 O O . ILE C 3 84 ? -15.285 8.484 10.056 1.00 49.29 84 ILE C O 1
ATOM 8972 N N . CYS C 3 85 ? -14.880 10.526 9.228 1.00 50.81 85 CYS C N 1
ATOM 8973 C CA . CYS C 3 85 ? -15.286 11.190 10.456 1.00 53.99 85 CYS C CA 1
ATOM 8974 C C . CYS C 3 85 ? -16.646 11.787 10.122 1.00 56.15 85 CYS C C 1
ATOM 8975 O O . CYS C 3 85 ? -16.742 12.804 9.430 1.00 56.06 85 CYS C O 1
ATOM 8978 N N . LEU C 3 86 ? -17.695 11.114 10.584 1.00 57.97 86 LEU C N 1
ATOM 8979 C CA . LEU C 3 86 ? -19.060 11.550 10.345 1.00 58.96 86 LEU C CA 1
ATOM 8980 C C . LEU C 3 86 ? -19.915 11.241 11.569 1.00 59.83 86 LEU C C 1
ATOM 8981 O O . LEU C 3 86 ? -19.964 10.101 12.035 1.00 58.80 86 LEU C O 1
ATOM 8986 N N . ASP C 3 87 ? -20.579 12.270 12.085 1.00 61.38 87 ASP C N 1
ATOM 8987 C CA . ASP C 3 87 ? -21.424 12.151 13.269 1.00 63.41 87 ASP C CA 1
ATOM 8988 C C . ASP C 3 87 ? -22.390 10.978 13.279 1.00 63.55 87 ASP C C 1
ATOM 8989 O O . ASP C 3 87 ? -22.448 10.222 14.249 1.00 63.41 87 ASP C O 1
ATOM 8994 N N . ILE C 3 88 ? -23.153 10.831 12.205 1.00 62.57 88 ILE C N 1
ATOM 8995 C CA . ILE C 3 88 ? -24.135 9.761 12.119 1.00 62.13 88 ILE C CA 1
ATOM 8996 C C . ILE C 3 88 ? -23.542 8.366 12.295 1.00 61.42 88 ILE C C 1
ATOM 8997 O O . ILE C 3 88 ? -24.242 7.436 12.692 1.00 60.64 88 ILE C O 1
ATOM 9002 N N . LEU C 3 89 ? -22.253 8.219 12.009 1.00 61.20 89 LEU C N 1
ATOM 9003 C CA . LEU C 3 89 ? -21.604 6.920 12.131 1.00 61.68 89 LEU C CA 1
ATOM 9004 C C . LEU C 3 89 ? -21.198 6.577 13.561 1.00 62.79 89 LEU C C 1
ATOM 9005 O O . LEU C 3 89 ? -20.832 5.437 13.849 1.00 63.12 89 LEU C O 1
ATOM 9010 N N . ARG C 3 90 ? -21.268 7.551 14.460 1.00 63.96 90 ARG C N 1
ATOM 9011 C CA . ARG C 3 90 ? -20.900 7.295 15.845 1.00 65.29 90 ARG C CA 1
ATOM 9012 C C . ARG C 3 90 ? -21.911 7.804 16.882 1.00 65.34 90 ARG C C 1
ATOM 9013 O O . ARG C 3 90 ? -22.889 7.121 17.184 1.00 64.78 90 ARG C O 1
ATOM 9021 N N . ASP C 3 91 ? -21.675 9.001 17.414 1.00 65.93 91 ASP C N 1
ATOM 9022 C CA . ASP C 3 91 ? -22.540 9.583 18.444 1.00 67.42 91 ASP C CA 1
ATOM 9023 C C . ASP C 3 91 ? -23.922 10.054 18.003 1.00 67.41 91 ASP C C 1
ATOM 9024 O O . ASP C 3 91 ? -24.795 10.298 18.838 1.00 66.89 91 ASP C O 1
ATOM 9029 N N . GLN C 3 92 ? -24.121 10.190 16.700 1.00 66.85 92 GLN C N 1
ATOM 9030 C CA . GLN C 3 92 ? -25.406 10.630 16.182 1.00 66.64 92 GLN C CA 1
ATOM 9031 C C . GLN C 3 92 ? -26.209 9.446 15.661 1.00 64.99 92 GLN C C 1
ATOM 9032 O O . GLN C 3 92 ? -27.201 9.621 14.955 1.00 65.96 92 GLN C O 1
ATOM 9038 N N . TRP C 3 93 ? -25.782 8.243 16.020 1.00 62.77 93 TRP C N 1
ATOM 9039 C CA . TRP C 3 93 ? -26.463 7.041 15.575 1.00 63.50 93 TRP C CA 1
ATOM 9040 C C . TRP C 3 93 ? -27.508 6.523 16.550 1.00 64.82 93 TRP C C 1
ATOM 9041 O O . TRP C 3 93 ? -27.300 6.518 17.763 1.00 65.64 93 TRP C O 1
ATOM 9052 N N . SER C 3 94 ? -28.632 6.079 15.995 1.00 65.79 94 SER C N 1
ATOM 9053 C CA . SER C 3 94 ? -29.737 5.521 16.768 1.00 65.53 94 SER C CA 1
ATOM 9054 C C . SER C 3 94 ? -30.347 4.402 15.929 1.00 65.44 94 SER C C 1
ATOM 9055 O O . SER C 3 94 ? -30.243 4.414 14.706 1.00 65.42 94 SER C O 1
ATOM 9058 N N . PRO C 3 95 ? -30.989 3.419 16.577 1.00 66.06 95 PRO C N 1
ATOM 9059 C CA . PRO C 3 95 ? -31.614 2.287 15.880 1.00 65.95 95 PRO C CA 1
ATOM 9060 C C . PRO C 3 95 ? -32.584 2.701 14.767 1.00 66.33 95 PRO C C 1
ATOM 9061 O O . PRO C 3 95 ? -32.890 1.907 13.875 1.00 66.67 95 PRO C O 1
ATOM 9065 N N . ALA C 3 96 ? -33.058 3.943 14.827 1.00 66.12 96 ALA C N 1
ATOM 9066 C CA . ALA C 3 96 ? -34.002 4.467 13.842 1.00 65.60 96 ALA C CA 1
ATOM 9067 C C . ALA C 3 96 ? -33.366 4.727 12.478 1.00 65.48 96 ALA C C 1
ATOM 9068 O O . ALA C 3 96 ? -34.022 4.577 11.448 1.00 66.90 96 ALA C O 1
ATOM 9070 N N . LEU C 3 97 ? -32.096 5.121 12.470 1.00 64.33 97 LEU C N 1
ATOM 9071 C CA . LEU C 3 97 ? -31.387 5.406 11.225 1.00 62.28 97 LEU C CA 1
ATOM 9072 C C . LEU C 3 97 ? -31.187 4.146 10.393 1.00 61.69 97 LEU C C 1
ATOM 9073 O O . LEU C 3 97 ? -31.370 3.034 10.885 1.00 61.83 97 LEU C O 1
ATOM 9078 N N . THR C 3 98 ? -30.809 4.327 9.131 1.00 61.00 98 THR C N 1
ATOM 9079 C CA . THR C 3 98 ? -30.598 3.207 8.216 1.00 60.06 98 THR C CA 1
ATOM 9080 C C . THR C 3 98 ? -29.401 3.452 7.299 1.00 59.27 98 THR C C 1
ATOM 9081 O O . THR C 3 98 ? -28.798 4.523 7.325 1.00 59.48 98 THR C O 1
ATOM 9085 N N . ILE C 3 99 ? -29.067 2.459 6.482 1.00 58.33 99 ILE C N 1
ATOM 9086 C CA . ILE C 3 99 ? -27.955 2.596 5.553 1.00 59.13 99 ILE C CA 1
ATOM 9087 C C . ILE C 3 99 ? -28.262 3.686 4.528 1.00 58.85 99 ILE C C 1
ATOM 9088 O O . ILE C 3 99 ? -27.379 4.453 4.153 1.00 59.14 99 ILE C O 1
ATOM 9093 N N . SER C 3 100 ? -29.514 3.754 4.082 1.00 58.70 100 SER C N 1
ATOM 9094 C CA . SER C 3 100 ? -29.920 4.772 3.118 1.00 59.50 100 SER C CA 1
ATOM 9095 C C . SER C 3 100 ? -29.590 6.140 3.683 1.00 59.08 100 SER C C 1
ATOM 9096 O O . SER C 3 100 ? -29.035 6.993 2.987 1.00 59.43 100 SER C O 1
ATOM 9099 N N . LYS C 3 101 ? -29.944 6.344 4.949 1.00 58.41 101 LYS C N 1
ATOM 9100 C CA . LYS C 3 101 ? -29.676 7.606 5.628 1.00 57.73 101 LYS C CA 1
ATOM 9101 C C . LYS C 3 101 ? -28.173 7.858 5.667 1.00 54.61 101 LYS C C 1
ATOM 9102 O O . LYS C 3 101 ? -27.720 8.980 5.463 1.00 53.84 101 LYS C O 1
ATOM 9108 N N . VAL C 3 102 ? -27.407 6.805 5.931 1.00 53.29 102 VAL C N 1
ATOM 9109 C CA . VAL C 3 102 ? -25.956 6.924 6.004 1.00 53.28 102 VAL C CA 1
ATOM 9110 C C . VAL C 3 102 ? -25.358 7.293 4.644 1.00 52.58 102 VAL C C 1
ATOM 9111 O O . VAL C 3 102 ? -24.569 8.236 4.538 1.00 52.39 102 VAL C O 1
ATOM 9115 N N . LEU C 3 103 ? -25.738 6.553 3.606 1.00 50.76 103 LEU C N 1
ATOM 9116 C CA . LEU C 3 103 ? -25.230 6.829 2.266 1.00 49.50 103 LEU C CA 1
ATOM 9117 C C . LEU C 3 103 ? -25.530 8.271 1.869 1.00 48.62 103 LEU C C 1
ATOM 9118 O O . LEU C 3 103 ? -24.689 8.950 1.280 1.00 49.88 103 LEU C O 1
ATOM 9123 N N . LEU C 3 104 ? -26.726 8.742 2.199 1.00 48.33 104 LEU C N 1
ATOM 9124 C CA . LEU C 3 104 ? -27.104 10.112 1.882 1.00 49.76 104 LEU C CA 1
ATOM 9125 C C . LEU C 3 104 ? -26.221 11.080 2.665 1.00 49.63 104 LEU C C 1
ATOM 9126 O O . LEU C 3 104 ? -25.855 12.151 2.169 1.00 47.92 104 LEU C O 1
ATOM 9131 N N . SER C 3 105 ? -25.884 10.697 3.893 1.00 48.38 105 SER C N 1
ATOM 9132 C CA . SER C 3 105 ? -25.038 11.527 4.738 1.00 49.22 105 SER C CA 1
ATOM 9133 C C . SER C 3 105 ? -23.644 11.605 4.116 1.00 47.98 105 SER C C 1
ATOM 9134 O O . SER C 3 105 ? -23.062 12.683 3.995 1.00 47.53 105 SER C O 1
ATOM 9137 N N . ILE C 3 106 ? -23.117 10.455 3.711 1.00 48.07 106 ILE C N 1
ATOM 9138 C CA . ILE C 3 106 ? -21.802 10.403 3.090 1.00 47.93 106 ILE C CA 1
ATOM 9139 C C . ILE C 3 106 ? -21.811 11.191 1.779 1.00 49.87 106 ILE C C 1
ATOM 9140 O O . ILE C 3 106 ? -20.847 11.884 1.450 1.00 50.25 106 ILE C O 1
ATOM 9145 N N . SER C 3 107 ? -22.908 11.099 1.036 1.00 51.15 107 SER C N 1
ATOM 9146 C CA . SER C 3 107 ? -23.017 11.835 -0.220 1.00 51.59 107 SER C CA 1
ATOM 9147 C C . SER C 3 107 ? -23.029 13.349 0.038 1.00 50.85 107 SER C C 1
ATOM 9148 O O . SER C 3 107 ? -22.443 14.120 -0.723 1.00 49.46 107 SER C O 1
ATOM 9151 N N . SER C 3 108 ? -23.691 13.765 1.117 1.00 50.62 108 SER C N 1
ATOM 9152 C CA . SER C 3 108 ? -23.771 15.179 1.477 1.00 50.63 108 SER C CA 1
ATOM 9153 C C . SER C 3 108 ? -22.417 15.708 1.956 1.00 50.53 108 SER C C 1
ATOM 9154 O O . SER C 3 108 ? -22.080 16.871 1.733 1.00 48.96 108 SER C O 1
ATOM 9157 N N . LEU C 3 109 ? -21.652 14.849 2.624 1.00 50.74 109 LEU C N 1
ATOM 9158 C CA . LEU C 3 109 ? -20.337 15.230 3.127 1.00 51.40 109 LEU C CA 1
ATOM 9159 C C . LEU C 3 109 ? -19.409 15.475 1.940 1.00 52.20 109 LEU C C 1
ATOM 9160 O O . LEU C 3 109 ? -18.495 16.298 2.009 1.00 53.71 109 LEU C O 1
ATOM 9165 N N . LEU C 3 110 ? -19.649 14.751 0.851 1.00 52.33 110 LEU C N 1
ATOM 9166 C CA . LEU C 3 110 ? -18.845 14.904 -0.351 1.00 52.47 110 LEU C CA 1
ATOM 9167 C C . LEU C 3 110 ? -19.040 16.278 -0.970 1.00 52.83 110 LEU C C 1
ATOM 9168 O O . LEU C 3 110 ? -18.068 16.934 -1.334 1.00 53.66 110 LEU C O 1
ATOM 9173 N N . THR C 3 111 ? -20.290 16.721 -1.083 1.00 53.21 111 THR C N 1
ATOM 9174 C CA . THR C 3 111 ? -20.556 18.030 -1.668 1.00 53.75 111 THR C CA 1
ATOM 9175 C C . THR C 3 111 ? -20.248 19.146 -0.664 1.00 54.46 111 THR C C 1
ATOM 9176 O O . THR C 3 111 ? -19.978 20.278 -1.059 1.00 54.23 111 THR C O 1
ATOM 9180 N N . ASP C 3 112 ? -20.285 18.825 0.629 1.00 54.07 112 ASP C N 1
ATOM 9181 C CA . ASP C 3 112 ? -19.976 19.812 1.669 1.00 55.08 112 ASP C CA 1
ATOM 9182 C C . ASP C 3 112 ? -19.022 19.257 2.731 1.00 54.59 112 ASP C C 1
ATOM 9183 O O . ASP C 3 112 ? -19.449 18.827 3.803 1.00 52.12 112 ASP C O 1
ATOM 9188 N N . PRO C 3 113 ? -17.713 19.259 2.439 1.00 54.58 113 PRO C N 1
ATOM 9189 C CA . PRO C 3 113 ? -16.727 18.751 3.395 1.00 54.56 113 PRO C CA 1
ATOM 9190 C C . PRO C 3 113 ? -16.803 19.552 4.692 1.00 55.39 113 PRO C C 1
ATOM 9191 O O . PRO C 3 113 ? -17.331 20.664 4.705 1.00 54.46 113 PRO C O 1
ATOM 9195 N N . ASN C 3 114 ? -16.288 18.985 5.779 1.00 55.48 114 ASN C N 1
ATOM 9196 C CA . ASN C 3 114 ? -16.298 19.672 7.068 1.00 56.50 114 ASN C CA 1
ATOM 9197 C C . ASN C 3 114 ? -14.855 19.928 7.517 1.00 54.94 114 ASN C C 1
ATOM 9198 O O . ASN C 3 114 ? -14.286 19.143 8.265 1.00 54.96 114 ASN C O 1
ATOM 9203 N N . PRO C 3 115 ? -14.258 21.044 7.074 1.00 54.46 115 PRO C N 1
ATOM 9204 C CA . PRO C 3 115 ? -12.881 21.403 7.420 1.00 55.24 115 PRO C CA 1
ATOM 9205 C C . PRO C 3 115 ? -12.590 21.647 8.901 1.00 56.39 115 PRO C C 1
ATOM 9206 O O . PRO C 3 115 ? -11.438 21.603 9.318 1.00 56.68 115 PRO C O 1
ATOM 9210 N N . ASP C 3 116 ? -13.624 21.914 9.690 1.00 57.48 116 ASP C N 1
ATOM 9211 C CA . ASP C 3 116 ? -13.425 22.165 11.113 1.00 58.58 116 ASP C CA 1
ATOM 9212 C C . ASP C 3 116 ? -13.210 20.881 11.924 1.00 59.00 116 ASP C C 1
ATOM 9213 O O . ASP C 3 116 ? -12.697 20.922 13.040 1.00 59.90 116 ASP C O 1
ATOM 9218 N N . ASP C 3 117 ? -13.594 19.745 11.355 1.00 58.71 117 ASP C N 1
ATOM 9219 C CA . ASP C 3 117 ? -13.431 18.457 12.019 1.00 58.55 117 ASP C CA 1
ATOM 9220 C C . ASP C 3 117 ? -12.592 17.583 11.084 1.00 57.02 117 ASP C C 1
ATOM 9221 O O . ASP C 3 117 ? -13.036 16.528 10.622 1.00 56.01 117 ASP C O 1
ATOM 9226 N N . PRO C 3 118 ? -11.350 18.015 10.813 1.00 55.28 118 PRO C N 1
ATOM 9227 C CA . PRO C 3 118 ? -10.407 17.328 9.930 1.00 53.49 118 PRO C CA 1
ATOM 9228 C C . PRO C 3 118 ? -9.847 15.982 10.362 1.00 52.54 118 PRO C C 1
ATOM 9229 O O . PRO C 3 118 ? -9.484 15.779 11.521 1.00 53.59 118 PRO C O 1
ATOM 9233 N N . LEU C 3 119 ? -9.782 15.067 9.402 1.00 50.86 119 LEU C N 1
ATOM 9234 C CA . LEU C 3 119 ? -9.217 13.748 9.617 1.00 49.26 119 LEU C CA 1
ATOM 9235 C C . LEU C 3 119 ? -7.892 13.795 8.876 1.00 49.17 119 LEU C C 1
ATOM 9236 O O . LEU C 3 119 ? -6.974 13.044 9.184 1.00 49.74 119 LEU C O 1
ATOM 9241 N N . VAL C 3 120 ? -7.818 14.683 7.882 1.00 49.18 120 VAL C N 1
ATOM 9242 C CA . VAL C 3 120 ? -6.606 14.893 7.088 1.00 48.69 120 VAL C CA 1
ATOM 9243 C C . VAL C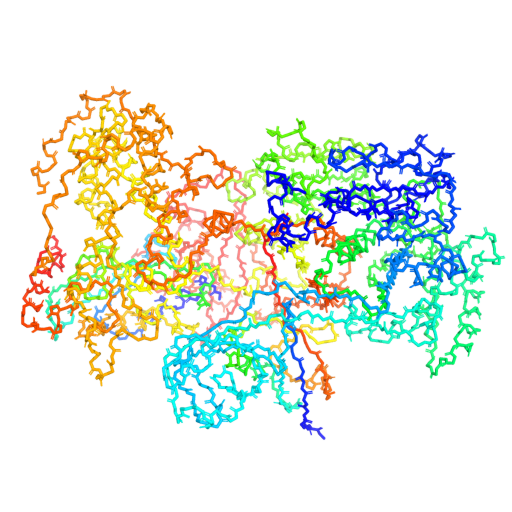 3 120 ? -6.406 16.409 7.048 1.00 50.12 120 VAL C C 1
ATOM 9244 O O . VAL C 3 120 ? -6.848 17.081 6.118 1.00 50.24 120 VAL C O 1
ATOM 9248 N N . PRO C 3 121 ? -5.740 16.966 8.071 1.00 51.28 121 PRO C N 1
ATOM 9249 C CA . PRO C 3 121 ? -5.467 18.403 8.198 1.00 51.97 121 PRO C CA 1
ATOM 9250 C C . PRO C 3 121 ? -4.883 19.075 6.958 1.00 52.46 121 PRO C C 1
ATOM 9251 O O . PRO C 3 121 ? -5.197 20.228 6.657 1.00 52.20 121 PRO C O 1
ATOM 9255 N N . GLU C 3 122 ? -4.036 18.351 6.242 1.00 53.22 122 GLU C N 1
ATOM 9256 C CA . GLU C 3 122 ? -3.419 18.893 5.042 1.00 55.91 122 GLU C CA 1
ATOM 9257 C C . GLU C 3 122 ? -4.476 19.271 4.004 1.00 54.64 122 GLU C C 1
ATOM 9258 O O . GLU C 3 122 ? -4.465 20.382 3.471 1.00 54.58 122 GLU C O 1
ATOM 9264 N N . ILE C 3 123 ? -5.390 18.345 3.726 1.00 53.47 123 ILE C N 1
ATOM 9265 C CA . ILE C 3 123 ? -6.450 18.586 2.752 1.00 51.62 123 ILE C CA 1
ATOM 9266 C C . ILE C 3 123 ? -7.418 19.657 3.243 1.00 51.22 123 ILE C C 1
ATOM 9267 O O . ILE C 3 123 ? -7.822 20.521 2.479 1.00 52.22 123 ILE C O 1
ATOM 9272 N N . ALA C 3 124 ? -7.781 19.607 4.519 1.00 50.60 124 ALA C N 1
ATOM 9273 C CA . ALA C 3 124 ? -8.698 20.593 5.079 1.00 49.30 124 ALA C CA 1
ATOM 9274 C C . ALA C 3 124 ? -8.087 21.989 4.995 1.00 50.06 124 ALA C C 1
ATOM 9275 O O . ALA C 3 124 ? -8.793 22.982 4.785 1.00 49.85 124 ALA C O 1
ATOM 9277 N N . HIS C 3 125 ? -6.773 22.065 5.168 1.00 50.24 125 HIS C N 1
ATOM 9278 C CA . HIS C 3 125 ? -6.078 23.342 5.104 1.00 49.95 125 HIS C CA 1
ATOM 9279 C C . HIS C 3 125 ? -6.264 23.970 3.722 1.00 48.98 125 HIS C C 1
ATOM 9280 O O . HIS C 3 125 ? -6.574 25.159 3.607 1.00 47.09 125 HIS C O 1
ATOM 9287 N N . VAL C 3 126 ? -6.074 23.164 2.678 1.00 48.38 126 VAL C N 1
ATOM 9288 C CA . VAL C 3 126 ? -6.229 23.642 1.307 1.00 48.36 126 VAL C CA 1
ATOM 9289 C C . VAL C 3 126 ? -7.684 24.047 1.065 1.00 49.21 126 VAL C C 1
ATOM 9290 O O . VAL C 3 126 ? -7.960 25.077 0.454 1.00 49.36 126 VAL C O 1
ATOM 9294 N N . TYR C 3 127 ? -8.611 23.240 1.565 1.00 49.37 127 TYR C N 1
ATOM 9295 C CA . TYR C 3 127 ? -10.026 23.526 1.403 1.00 50.64 127 TYR C CA 1
ATOM 9296 C C . TYR C 3 127 ? -10.334 24.914 1.952 1.00 52.65 127 TYR C C 1
ATOM 9297 O O . TYR C 3 127 ? -11.091 25.676 1.352 1.00 52.47 127 TYR C O 1
ATOM 9306 N N . LYS C 3 128 ? -9.728 25.235 3.093 1.00 53.22 128 LYS C N 1
ATOM 9307 C CA . LYS C 3 128 ? -9.940 26.517 3.765 1.00 52.40 128 LYS C CA 1
ATOM 9308 C C . LYS C 3 128 ? -9.225 27.724 3.162 1.00 52.63 128 LYS C C 1
ATOM 9309 O O . LYS C 3 128 ? -9.794 28.809 3.093 1.00 52.31 128 LYS C O 1
ATOM 9315 N N . THR C 3 129 ? -7.982 27.547 2.726 1.00 52.92 129 THR C N 1
ATOM 9316 C CA . THR C 3 129 ? -7.227 28.671 2.187 1.00 52.89 129 THR C CA 1
ATOM 9317 C C . THR C 3 129 ? -7.207 28.821 0.672 1.00 54.74 129 THR C C 1
ATOM 9318 O O . THR C 3 129 ? -7.067 29.930 0.163 1.00 54.73 129 THR C O 1
ATOM 9322 N N . ASP C 3 130 ? -7.333 27.714 -0.050 1.00 56.02 130 ASP C N 1
ATOM 9323 C CA . ASP C 3 130 ? -7.307 27.764 -1.508 1.00 54.93 130 ASP C CA 1
ATOM 9324 C C . ASP C 3 130 ? -8.278 26.741 -2.089 1.00 53.63 130 ASP C C 1
ATOM 9325 O O . ASP C 3 130 ? -7.871 25.688 -2.590 1.00 51.73 130 ASP C O 1
ATOM 9330 N N . ARG C 3 131 ? -9.566 27.071 -2.017 1.00 53.10 131 ARG C N 1
ATOM 9331 C CA . ARG C 3 131 ? -10.624 26.198 -2.509 1.00 53.12 131 ARG C CA 1
ATOM 9332 C C . ARG C 3 131 ? -10.408 25.694 -3.937 1.00 53.30 131 ARG C C 1
ATOM 9333 O O . ARG C 3 131 ? -10.662 24.526 -4.226 1.00 52.79 131 ARG C O 1
ATOM 9341 N N . SER C 3 132 ? -9.944 26.562 -4.830 1.00 54.70 132 SER C N 1
ATOM 9342 C CA . SER C 3 132 ? -9.724 26.147 -6.212 1.00 56.75 132 SER C CA 1
ATOM 9343 C C . SER C 3 132 ? -8.619 25.098 -6.334 1.00 55.15 132 SER C C 1
ATOM 9344 O O . SER C 3 132 ? -8.688 24.222 -7.195 1.00 54.67 132 SER C O 1
ATOM 9347 N N . ARG C 3 133 ? -7.606 25.180 -5.475 1.00 55.68 133 ARG C N 1
ATOM 9348 C CA . ARG C 3 133 ? -6.508 24.205 -5.495 1.00 54.88 133 ARG C CA 1
ATOM 9349 C C . ARG C 3 133 ? -7.035 22.856 -5.008 1.00 53.07 133 ARG C C 1
ATOM 9350 O O . ARG C 3 133 ? -6.618 21.799 -5.485 1.00 51.92 133 ARG C O 1
ATOM 9358 N N . TYR C 3 134 ? -7.950 22.904 -4.047 1.00 51.79 134 TYR C N 1
ATOM 9359 C CA . TYR C 3 134 ? -8.547 21.693 -3.497 1.00 51.04 134 TYR C CA 1
ATOM 9360 C C . TYR C 3 134 ? -9.416 21.005 -4.546 1.00 50.37 134 TYR C C 1
ATOM 9361 O O . TYR C 3 134 ? -9.336 19.789 -4.735 1.00 50.05 134 TYR C O 1
ATOM 9370 N N . GLU C 3 135 ? -10.246 21.790 -5.227 1.00 51.11 135 GLU C N 1
ATOM 9371 C CA . GLU C 3 135 ? -11.139 21.251 -6.249 1.00 52.04 135 GLU C CA 1
ATOM 9372 C C . GLU C 3 135 ? -10.355 20.635 -7.403 1.00 50.66 135 GLU C C 1
ATOM 9373 O O . GLU C 3 135 ? -10.758 19.620 -7.971 1.00 49.88 135 GLU C O 1
ATOM 9379 N N . LEU C 3 136 ? -9.222 21.237 -7.738 1.00 49.80 136 LEU C N 1
ATOM 9380 C CA . LEU C 3 136 ? -8.395 20.701 -8.806 1.00 50.41 136 LEU C CA 1
ATOM 9381 C C . LEU C 3 136 ? -7.879 19.325 -8.379 1.00 49.95 136 LEU C C 1
ATOM 9382 O O . LEU C 3 136 ? -7.972 18.347 -9.126 1.00 51.16 136 LEU C O 1
ATOM 9387 N N . SER C 3 137 ? -7.342 19.258 -7.165 1.00 49.21 137 SER C N 1
ATOM 9388 C CA . SER C 3 137 ? -6.816 18.011 -6.621 1.00 47.10 137 SER C CA 1
ATOM 9389 C C . SER C 3 137 ? -7.940 16.990 -6.471 1.00 44.98 137 SER C C 1
ATOM 9390 O O . SER C 3 137 ? -7.766 15.812 -6.778 1.00 43.50 137 SER C O 1
ATOM 9393 N N . ALA C 3 138 ? -9.095 17.442 -5.999 1.00 44.29 138 ALA C N 1
ATOM 9394 C CA . ALA C 3 138 ? -10.229 16.541 -5.832 1.00 45.60 138 ALA C CA 1
ATOM 9395 C C . ALA C 3 138 ? -10.645 15.970 -7.193 1.00 45.45 138 ALA C C 1
ATOM 9396 O O . ALA C 3 138 ? -10.867 14.768 -7.328 1.00 45.01 138 ALA C O 1
ATOM 9398 N N . ARG C 3 139 ? -10.742 16.831 -8.202 1.00 47.43 139 ARG C N 1
ATOM 9399 C CA . ARG C 3 139 ? -11.116 16.378 -9.538 1.00 49.67 139 ARG C CA 1
ATOM 9400 C C . ARG C 3 139 ? -10.062 15.431 -10.119 1.00 50.11 139 ARG C C 1
ATOM 9401 O O . ARG C 3 139 ? -10.396 14.408 -10.724 1.00 49.28 139 ARG C O 1
ATOM 9409 N N . GLU C 3 140 ? -8.791 15.772 -9.933 1.00 50.85 140 GLU C N 1
ATOM 9410 C CA . GLU C 3 140 ? -7.708 14.942 -10.448 1.00 53.39 140 GLU C CA 1
ATOM 9411 C C . GLU C 3 140 ? -7.725 13.559 -9.780 1.00 53.47 140 GLU C C 1
ATOM 9412 O O . GLU C 3 140 ? -7.585 12.532 -10.450 1.00 52.83 140 GLU C O 1
ATOM 9418 N N . TRP C 3 141 ? -7.899 13.536 -8.460 1.00 53.29 141 TRP C N 1
ATOM 9419 C CA . TRP C 3 141 ? -7.951 12.273 -7.718 1.00 54.56 141 TRP C CA 1
ATOM 9420 C C . TRP C 3 141 ? -9.139 11.425 -8.159 1.00 52.38 141 TRP C C 1
ATOM 9421 O O . TRP C 3 141 ? -9.058 10.198 -8.203 1.00 51.03 141 TRP C O 1
ATOM 9432 N N . THR C 3 142 ? -10.247 12.092 -8.467 1.00 50.81 142 THR C N 1
ATOM 9433 C CA . THR C 3 142 ? -11.452 11.410 -8.927 1.00 50.42 142 THR C CA 1
ATOM 9434 C C . THR C 3 142 ? -11.127 10.760 -10.270 1.00 50.74 142 THR C C 1
ATOM 9435 O O . THR C 3 142 ? -11.507 9.618 -10.529 1.00 49.42 142 THR C O 1
ATOM 9439 N N . ARG C 3 143 ? -10.407 11.498 -11.111 1.00 51.42 143 ARG C N 1
ATOM 9440 C CA . ARG C 3 143 ? -10.018 11.018 -12.434 1.00 54.31 143 ARG C CA 1
ATOM 9441 C C . ARG C 3 143 ? -9.069 9.830 -12.362 1.00 54.42 143 ARG C C 1
ATOM 9442 O O . ARG C 3 143 ? -9.201 8.873 -13.123 1.00 53.84 143 ARG C O 1
ATOM 9450 N N . LYS C 3 144 ? -8.118 9.894 -11.438 1.00 55.63 144 LYS C N 1
ATOM 9451 C CA . LYS C 3 144 ? -7.134 8.831 -11.276 1.00 55.90 144 LYS C CA 1
ATOM 9452 C C . LYS C 3 144 ? -7.631 7.567 -10.586 1.00 56.56 144 LYS C C 1
ATOM 9453 O O . LYS C 3 144 ? -7.171 6.476 -10.910 1.00 58.06 144 LYS C O 1
ATOM 9459 N N . TYR C 3 145 ? -8.569 7.698 -9.649 1.00 56.69 145 TYR C N 1
ATOM 9460 C CA . TYR C 3 145 ? -9.034 6.526 -8.907 1.00 57.16 145 TYR C CA 1
ATOM 9461 C C . TYR C 3 145 ? -10.524 6.182 -8.927 1.00 58.19 145 TYR C C 1
ATOM 9462 O O . TYR C 3 145 ? -10.886 5.025 -8.712 1.00 58.58 145 TYR C O 1
ATOM 9471 N N . ALA C 3 146 ? -11.387 7.160 -9.186 1.00 58.11 146 ALA C N 1
ATOM 9472 C CA . ALA C 3 146 ? -12.824 6.909 -9.145 1.00 58.37 146 ALA C CA 1
ATOM 9473 C C . ALA C 3 146 ? -13.560 6.712 -10.464 1.00 59.82 146 ALA C C 1
ATOM 9474 O O . ALA C 3 146 ? -14.791 6.803 -10.505 1.00 58.96 146 ALA C O 1
ATOM 9476 N N . ILE C 3 147 ? -12.830 6.433 -11.536 1.00 60.96 147 ILE C N 1
ATOM 9477 C CA . ILE C 3 147 ? -13.474 6.229 -12.827 1.00 64.03 147 ILE C CA 1
ATOM 9478 C C . ILE C 3 147 ? -13.518 4.746 -13.184 1.00 67.05 147 ILE C C 1
ATOM 9479 O O . ILE C 3 147 ? -14.166 4.346 -14.152 1.00 65.66 147 ILE C O 1
ATOM 9484 N N . HIS C 3 148 ? -12.836 3.935 -12.377 1.00 71.78 148 HIS C N 1
ATOM 9485 C CA . HIS C 3 148 ? -12.807 2.497 -12.594 1.00 75.19 148 HIS C CA 1
ATOM 9486 C C . HIS C 3 148 ? -12.228 2.095 -13.936 1.00 78.09 148 HIS C C 1
ATOM 9487 O O . HIS C 3 148 ? -12.363 2.819 -14.922 1.00 78.60 148 HIS C O 1
ATOM 9488 N N . GLY C 3 149 ? -11.584 0.932 -13.976 1.00 80.61 149 GLY C N 1
ATOM 9489 C CA . GLY C 3 149 ? -10.994 0.460 -15.217 1.00 82.60 149 GLY C CA 1
ATOM 9490 C C . GLY C 3 149 ? -11.890 -0.509 -15.965 1.00 83.74 149 GLY C C 1
ATOM 9491 O O . GLY C 3 149 ? -12.268 -0.209 -17.119 1.00 83.75 149 GLY C O 1
#

Organism: Schizosaccharomyces pombe (strain 972 / ATCC 24843) (NCBI:txid284812)

Radius of gyration: 33.1 Å; Cα contacts (8 Å, |Δi|>4): 2578; chains: 3; bounding box: 83×82×92 Å

InterPro domains:
  IPR000011 Ubiquitin/SUMO-activating enzyme E1-like [PR01849] (41-65)
  IPR000011 Ubiquitin/SUMO-activating enzyme E1-like [PR01849] (153-180)
  IPR000011 Ubiquitin/SUMO-activating enzyme E1-like [PR01849] (457-480)
  IPR000011 Ubiquitin/SUMO-activating enzyme E1-like [PR01849] (506-531)
  IPR000011 Ubiquitin/SUMO-activating enzyme E1-like [PR01849] (658-685)
  IPR000594 THIF-type NAD/FAD binding fold [PF00899] (410-899)
  IPR018075 Ubiquitin-activating enzyme E1 [TIGR01408] (14-1011)
  IPR018965 Ubiquitin-activating enzyme E1, C-terminal [PF09358] (917-1008)
  IPR018965 Ubiquitin-activating enzyme E1, C-terminal [SM00985] (883-1008)
  IPR019572 Ubiquitin-activating enzyme, SCCH domain [PF10585] (599-845)
  IPR032418 Ubiquitin-activating enzyme E1, FCCH domain [PF16190] (191-258)
  IPR032420 Ubiquitin-activating enzyme E1, four-helix bundle [PF16191] (259-329)
  IPR033127 Ubiquitin-activating enzyme E1, Cys active site [PS00865] (591-599)
  IPR035985 Ubiquitin-activating enzyme-like [SSF69572] (15-395)
  IPR035985 Ubiquitin-activating enzyme-like [SSF69572] (403-901)
  IPR038252 Ubiquitin-activating enzyme E1, C-terminal domain superfamily [G3DSA:3.10.290.60] (919-1012)
  IPR042063 Ubiquitin-activating enzyme E1, SCCH domain [G3DSA:1.10.10.2660] (584-852)
  IPR042302 Ubiquitin-activating enzyme E1, FCCH domain superfamily [G3DSA:2.40.30.180] (179-257)
  IPR042449 Ubiquitin-activating enzyme E1, inactive adenylation domain, subdomain 1 [G3DSA:3.50.50.80] (12-127)
  IPR045886 ThiF/MoeB/HesA family [PTHR10953] (348-975)

B-factor: mean 54.55, std 19.73, range [25.45, 148.82]

CATH classification: 3.50.50.80 (+5 more: 3.40.50.12550, 2.40.30.180, 3.40.50.720)

Sequence (1206 aa):
NTIDEGLYSRQLYVLGHEAMKQMSQSNVLIIGCKGLGVEIAKNVCLAGVKSVTLYDPQPTRIEDLSSQYFLTEDDIGVPRAKVTVSKLAELNQYVPVSVVDELSTEYLKNFKCVVVTETSLTKQLEINDFTHKNHIAYIAADSRGLFGSIFCDFGENFICTDTDGNEPLTGMIASITDDGVVTMLEETRHGLENGDFVKFTEVKGMPGLNDGTPRKVEVKGPYTFSIGSVKDLGSAGYNGVFTQVKVPTKISFKSLRESLKDPEYVYPDFGKMMRPPQYHIAFQALSAFADAHEGSLPRPRNDIDAAEFFEFCKKIASTLQFDVELDEKLIKEISYQARGDLVAMSAFLGGAVAQEVLKATTSKFYPLKQYFYFDSLESLPSSVTISEETCKPRGCRYDGQIAVFGSEFQEKIASLSTFLVGAGAIGCEMLKNWAMMGVATGESGHISVTDMDSIEKSNLNRQFLFRPRDVGKLKSECASTAVSIMNPSLTGKITSYQERVGPESEGIFGDEFFEKLSLVTNALDNVEARMYVDRRCVFFEKPLLESGTLGTKGNTQVVVPHLTESYGSSQDPPEKSFPICTLKNFPNRIEHTIAWARDLFEGLFKQPIDNVNMYLSSPNFLETSLKTSSNPREVLENIRDYLVTEKPLSFEECIMWARLQFDKFFNNNIQQLLFNFPKDSVTSTGQPFWSGPKRAPTPLSFDIHNREHFDFIVAAASLYAFNYGLKSETDPAIYERVLAGYNPPPFAPKSLKSIADSLPPPSSLVGFRLTPAEFEKDDDSNHHIDFITAASNLRAMNYDITPADRFKTKFVAGKIVPAMCTSTAVVSGLVCLELVKLVDGKKKIEEYKNGFFNLAIGLFTFSDPIASPKMKVNGKEIDKIWDRYNLPDCTLQELIDYFQKEEGLEVTMLSSGVSLLYANFQPPKKLAERLPLKISELVEQITKKKLEPFRKHLVLEICCDDANGEDVEVPFICIKLHHHHMQIFVRTLTGRTITLEVESSDTIDNVRARIQDREGIPPDQQRLIFAGRQLEDGRTLADYNIQRESTLHLVLRLRGGMALKRINRELADLGKDPPSSSSAGPVGDDLFHWQATIMGPADSPYAGGVFFLSIHFPTDYPFKPPKVNFTTRIYHPNINSNGSICLDILRDQWSPALTISKVLLSISSLLTDPNPDDPLVPEIAHVYKTDRSRYELSAREWTRKYAIHG

Secondary structure (DSSP, 8-state):
----HHHHHHHHHHH-HHHHHHHHT-EEEEE--SHHHHHHHHHHHHHT-SEEEEE--SBP-GGGGGT-TT--GGGTTSBHHHHHHHHHHTT-TTS-EEE-S---TGGGGG-SEEEE-S--HHHHHHHHHHHHHTT-EEEEEEEETTEEEEEEE--TTEEESBSS-PPPPEEEEEEEETT-EEEESTT------TT-EEEEES-BS-TTGGG---EE-EE-SSSEEE-----SS-SEEES-EEEEE---EEEPPPPHHHHSSSPPEE-S-GGGTTHHHHHHHHHHHHHHHHHHTTTPPPPTT-HHHHHHHHHHHHHHHHHTT--S---HHHHHHHHHTTT---HHHHHHHHHHHHHHHHHHTT-BSPPP-SEEEEE-GGGS-SSS--SHHHHS--SSTTHHHHHHH-HHHHHHHHT-EEEEE--SHHHHHHHHHHHHHTTT-STT-EEEEE---B--GGGTTT-TT--GGGTTSBHHHHHHHHHHHH-GGGTTSEEEE----SGGGTTTSSHHHHHT-SEEEE--S-HHHHHHHHHHHHHHT--EEEEEEETTEEEEEEE-TTTB--GGGS--PPPP---HHHHHH---SHHHHHHHHHHHHHHHHTHHHHHHHHHTTSTTHHHHHTTTSS-HHHHHHHHHIIIIIT--SSHHHHHHHHHHHHHIIIIIHHHHHHHHS-TT-B-TTSSBSS-TT----------TTSHHHHHHHHHHHHHHHHHTTPPP---HHHHHHHHHT-----------HHHHHTSPPGGGSTT---------TT-TTSSHHHHHHHHHHHHHHHTT-----HHHHHHHHTTPPP--HHHHHHHHHHHHHHHHHHHTT---GGG--EEEEEGGGTEEEEEPPPBPPEEEETTEEEETTT-EEEEES-BHHHHHHHIIIII--EEEEEEETTEEEEETTS-HHHHHTTTTSBHHHHHHHHTTSPPPTT--EEEEEEEEE-TTS-EE---EEEEE-/---EEEEEEEETTS-EEEEEEETT-BHHHHHHHHHHHH---GGG-EEEETTEE--TT-BGGGGT--TT-EEEEE----B-/-HHHHHHHHHHHHHSS---SSEEEEETTEEEEEEEEEEPPTTSTTTT-EEEEEEE--TTTTTS--EEEE-S---BTTB-TT--B--GGGTTT--TT--HHHHHHHHHHHHHS--TTS-SSHHHHHHHHH-HHHHHHHHHHHHHHHSS--

Nearest PDB structures (foldseek):
  6nya-assembly1_B  TM=1.004E+00  e=2.557E-14  Triticum aestivum
  7sol-assembly2_D  TM=9.567E-01  e=2.116E-14  Triticum aestivum
  6o82-assembly2_D  TM=9.995E-01  e=8.202E-13  Schizosaccharomyces pombe 972h-
  5v5h-assembly1_B  TM=9.165E-01  e=1.315E-11  synthetic construct
  6bi8-assembly2_D  TM=8.996E-01  e=1.741E-08  Homo sapiens